Protein AF-0000000082583324 (afdb_homodimer)

Radius of gyration: 37.14 Å; Cα contacts (8 Å, |Δi|>4): 1228; chains: 2; bounding box: 90×100×74 Å

Foldseek 3Di:
DPPLVVLLVVLLVCLVPHAPASSLVSLCVPPVFKKFWAWLLQKTPDIHPCVVVVPPFWDDDDPTIGGHLVVLVVCVVVCVVVCLLVDQFWDKDADPVQRWIKIKGFQDDPSATTTIMITTPGNDDQDPSNRSNRRSSSPSVNSNVVVDPVRVLWNNDSCAVVVVCLLVLVCVVPDLVVVCSSCVSSVAHAAFKKKKKKKADDDLPVPSVVVVVLLVLVCVLQVNWDWYQDPSIIMIIGHDNDDDDCDPVSVVSVVVSCVVRVMAMFMFDMDGRSSCHNVRVVLRVVQRVLCCLQPVPDRYYYSVVCVLVVVVVVDDLVVLLVLQDVLLVVVVVVCVVVVDCLLVLLVLCVVVVVDLVSSCVVVVHDSVVSVVSQVVSCVVSVHDSPDPVVSVSNNSNVVSVSSSVRVVVD/DPPLVVLLVVLLVCLVPHAPVSSLVSLCVPQVFKKFWAWLLQKTPDIHPCVVVVPPAWDDDPPTIGGHLVVLVVCVVVCVVVCLLVDQFWDKDQDPVQRWIKIKGFQDDPSATTTIMITTPGNDDQDPSNRVNRRSSSPSVNSNVVVDPVRVLWNNDSCAVVVVCLLVLVCVVPDLVVVQSSCVSSVAHAAFKKKKKKKADDDLPVPSVVVVVLLVLVCVLQVNWDWYQDPSIIMIIGHDNDDDDCDPVSVVSVVVSCVVRVMAMFMFDMDGRSSCHNVRVVLRVVQVVLCCLQPVPDRYGYSVVCVLVVVVVVDDLVVLLVLQDVLLVVVVVVCVVVVDCLLVLLVLCVVVVVDLVSSCVVVVHDSVVSVVSQVVSCVVSVHDSPDPVVSVSNNSNVVSVSSSVRVVVD

InterPro domains:
  IPR025736 PucR C-terminal helix-turn-helix domain [PF13556] (343-400)
  IPR042070 PucR C-terminal helix-turn-helix domain superfamily [G3DSA:1.10.10.2840] (275-403)
  IPR051448 CdaR-like transcriptional regulators [PTHR33744] (19-400)

pLDDT: mean 82.5, std 13.01, range [42.88, 97.94]

Solvent-accessible surface area (backbone atoms only — not comparable to full-atom values): 44096 Å² total; per-residue (Å²): 125,57,73,62,56,54,52,50,50,52,46,55,54,30,64,75,77,44,53,73,66,49,42,44,53,53,49,37,71,69,69,72,42,27,29,40,31,25,35,57,57,38,37,51,76,48,65,33,87,53,35,77,76,59,66,86,42,61,40,73,59,87,93,44,41,26,5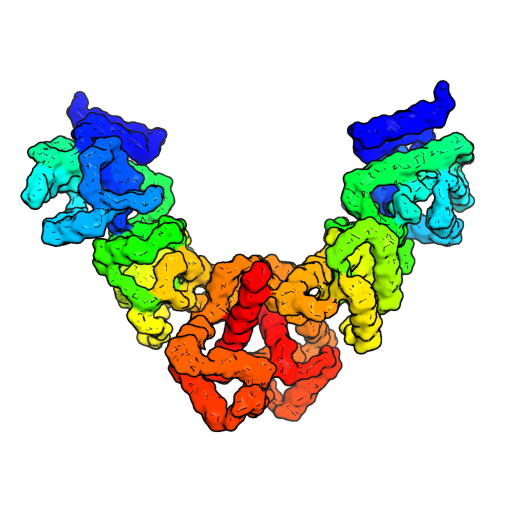7,26,54,69,52,50,50,48,31,48,76,67,45,45,49,60,47,53,74,68,42,93,48,42,45,76,43,76,40,75,89,75,61,32,25,36,38,38,17,52,18,50,55,100,86,13,46,55,24,36,37,40,35,45,41,46,86,48,78,80,46,74,65,51,39,52,49,43,40,50,49,24,51,52,50,35,54,58,48,47,74,39,71,82,53,64,60,51,76,34,52,65,46,31,52,45,52,50,38,45,54,67,50,70,52,72,86,53,56,70,64,58,53,50,47,52,32,48,64,67,74,36,82,85,46,55,25,30,34,29,36,35,39,43,60,81,74,78,60,84,41,65,64,59,52,49,51,50,51,54,52,50,38,68,74,37,72,54,46,42,59,37,62,54,96,85,24,40,38,31,47,36,42,30,80,49,81,86,63,88,42,68,68,58,48,48,54,47,49,51,52,26,61,74,69,61,29,36,35,12,28,23,55,68,45,61,58,75,87,46,46,36,60,35,42,51,46,9,53,50,31,38,57,51,35,51,59,72,42,62,86,55,52,62,37,54,25,73,80,42,40,71,53,57,51,54,68,75,42,54,70,71,64,49,58,69,50,40,40,55,68,58,55,51,40,53,53,46,22,68,75,69,70,53,60,59,60,60,49,53,52,45,26,49,67,40,51,69,30,65,72,58,24,17,60,75,68,73,44,55,63,67,58,46,52,51,53,53,49,49,51,24,62,73,68,70,53,55,94,73,38,32,67,60,53,50,47,49,50,53,24,53,50,49,53,52,51,50,58,41,57,66,73,101,125,58,71,62,56,53,52,49,49,53,46,54,54,32,65,76,77,44,53,72,65,48,40,45,52,54,48,36,70,67,70,72,43,28,28,40,32,25,35,57,57,39,37,50,75,47,64,34,86,53,35,74,75,54,67,81,45,60,40,71,58,86,95,45,41,27,60,24,54,70,49,50,51,49,32,48,76,66,45,45,49,60,48,54,74,70,43,93,48,42,44,76,44,74,41,76,91,76,60,31,25,37,38,38,17,50,18,51,56,99,86,13,48,54,24,37,37,41,34,45,42,46,85,50,79,82,46,73,64,51,39,52,49,41,38,50,48,24,50,52,49,34,54,57,47,47,73,40,70,82,52,62,58,52,78,34,52,64,45,28,52,44,51,49,37,46,55,66,49,70,50,71,86,54,57,69,65,58,53,50,47,50,31,47,65,68,73,38,81,86,48,54,26,30,35,30,37,35,39,41,59,82,72,76,59,84,39,64,65,60,53,48,52,51,49,54,51,52,38,68,75,38,72,55,46,42,59,36,63,55,95,84,24,39,36,30,46,37,43,31,80,50,80,85,63,89,41,68,69,58,48,49,54,48,50,51,52,26,62,75,68,60,30,36,35,11,27,24,55,66,45,62,58,76,87,47,46,35,60,35,42,50,47,8,52,50,33,38,57,51,35,50,58,72,44,63,86,56,53,63,36,54,24,73,80,42,39,70,53,56,51,53,68,75,44,55,69,70,62,50,57,68,50,39,41,55,68,59,55,49,39,52,52,46,21,69,73,69,70,54,60,59,60,59,49,52,51,45,25,50,66,40,50,69,30,67,69,59,23,17,61,75,69,72,44,56,62,67,58,46,50,50,52,51,50,49,51,23,64,74,69,71,52,56,96,73,38,33,67,59,53,51,47,50,51,53,24,53,51,50,51,52,50,51,57,42,58,66,72,101

Nearest PDB structures (foldseek):
  5it4-assembly1_A-2  TM=3.085E-01  e=5.610E-02  Mycobacterium avium 104
  5is2-assembly1_A-2  TM=3.027E-01  e=9.749E-02  Mycobacterium avium 104
  5it0-assembly1_A-2  TM=3.019E-01  e=1.253E-01  Mycobacterium avium 104
  5t41-assembly1_A  TM=3.046E-01  e=1.253E-01  Mycobacterium avium 104
  5jlp-assembly1_A  TM=3.002E-01  e=1.781E-01  Mycobacterium avium 104

Secondary structure (DSSP, 8-state):
--HHHHHHHHHHHHHHH--HHHHHHHHHHHH-S-EEEEETT-BEEEE-GGGGG--TTEEEETTEEEE-HHHHHHHHHTTHHHHHHH-SS-EEEEETTTTEEEEEEEEEETTEEEEEEEEEEETSPPPHHHHHHHHHHHHHHHHHHHTSHHHHT----TTHHHHHHHHTTTTTTS-HHHHHHHHHHTT-PPPSEEEEEEEEESS----HHHHHHHHHHHHHH-TTEEEEEETTEEEEEEEESS-----HHHHHHHHHHHHHTTEEEEEPPPBS-GGGHHHHHHHHHHHHHHHHHH-TT-SEEEGGGSHHHHHHHTS-HHHHHTTS-HHHHHHHHHHHHHT--HHHHHHHHHHTTT-HHHHHHHHT--HHHHHHHHHHHHHHHT--TT-HHHHHHHHHHHHHHHHHHHHHT-/--HHHHHHHHHHHHHHH--HHHHHHHHHHHH-S-EEEEETT-BEEEE-GGGGG--TTEEEETTEEEE-HHHHHHHHHTTHHHHHHH-SS-EEEEETTTTEEEEEEEEEETTEEEEEEEEEEETSPPPHHHHHHHHHHHHHHHHHHHTSHHHHT----TTHHHHHHHHTTTTTTS-HHHHHHHHHHTT-PPPSEEEEEEEEESS----HHHHHHHHHHHHHH-TTEEEEEETTEEEEEEEESS-----HHHHHHHHHHHHHTTEEEEEPPPBS-GGGHHHHHHHHHHHHHHHHHH-TT-SEEEGGGSHHHHHHHTS-HHHHHTTS-HHHHHHHHHHHHHT--HHHHHHHHHHTTT-HHHHHHHHT--HHHHHHHHHHHHHHHT--TT-HHHHHHHHHHHHHHHHHHHHHT-

Structure (mmCIF, N/CA/C/O backbone):
data_AF-0000000082583324-model_v1
#
loop_
_entity.id
_entity.type
_entity.pdbx_description
1 polymer 'PucR C-terminal helix-turn-helix domain-containing protein'
#
loop_
_atom_site.group_PDB
_atom_site.id
_atom_site.type_symbol
_atom_site.label_atom_id
_atom_site.label_alt_id
_atom_site.label_comp_id
_atom_site.label_asym_id
_atom_site.label_entity_id
_atom_site.label_seq_id
_atom_site.pdbx_PDB_ins_code
_atom_site.Cartn_x
_atom_site.Cartn_y
_atom_site.Cartn_z
_atom_site.occupancy
_atom_site.B_iso_or_equiv
_atom_site.auth_seq_id
_atom_site.auth_comp_id
_atom_site.auth_asym_id
_atom_site.auth_atom_id
_atom_site.pdbx_PDB_model_num
ATOM 1 N N . MET A 1 1 ? 38.312 55.688 -0.15 1 44.5 1 MET A N 1
ATOM 2 C CA . MET A 1 1 ? 37.062 54.906 -0.048 1 44.5 1 MET A CA 1
ATOM 3 C C . MET A 1 1 ? 36.531 54.938 1.373 1 44.5 1 MET A C 1
ATOM 5 O O . MET A 1 1 ? 37.25 54.75 2.338 1 44.5 1 MET A O 1
ATOM 9 N N . ASN A 1 2 ? 35.344 55.594 1.604 1 65.31 2 ASN A N 1
ATOM 10 C CA . ASN A 1 2 ? 34.656 55.688 2.877 1 65.31 2 ASN A CA 1
ATOM 11 C C . ASN A 1 2 ? 34.469 54.344 3.539 1 65.31 2 ASN A C 1
ATOM 13 O O . ASN A 1 2 ? 34.469 53.312 2.859 1 65.31 2 ASN A O 1
ATOM 17 N N . ILE A 1 3 ? 34.906 54.25 4.777 1 70.5 3 ILE A N 1
ATOM 18 C CA . ILE A 1 3 ? 34.906 53.031 5.574 1 70.5 3 ILE A CA 1
ATOM 19 C C . ILE A 1 3 ? 33.656 52.219 5.246 1 70.5 3 ILE A C 1
ATOM 21 O O . ILE A 1 3 ? 33.719 51 5.133 1 70.5 3 ILE A O 1
ATOM 25 N N . ILE A 1 4 ? 32.656 52.844 4.902 1 73.81 4 ILE A N 1
ATOM 26 C CA . ILE A 1 4 ? 31.391 52.188 4.594 1 73.81 4 ILE A CA 1
ATOM 27 C C . ILE A 1 4 ? 31.5 51.469 3.24 1 73.81 4 ILE A C 1
ATOM 29 O O . ILE A 1 4 ? 31.094 50.312 3.094 1 73.81 4 ILE A O 1
ATOM 33 N N . GLU A 1 5 ? 32.062 52.188 2.305 1 72.5 5 GLU A N 1
ATOM 34 C CA . GLU A 1 5 ? 32.156 51.656 0.949 1 72.5 5 GLU A CA 1
ATOM 35 C C . GLU A 1 5 ? 33.062 50.438 0.906 1 72.5 5 GLU A C 1
ATOM 37 O O . GLU A 1 5 ? 32.719 49.438 0.258 1 72.5 5 GLU A O 1
ATOM 42 N N . LYS A 1 6 ? 34.125 50.531 1.633 1 73.25 6 LYS A N 1
ATOM 43 C CA . LYS A 1 6 ? 35.062 49.438 1.64 1 73.25 6 LYS A CA 1
ATOM 44 C C . LYS A 1 6 ? 34.469 48.188 2.268 1 73.25 6 LYS A C 1
ATOM 46 O O . LYS A 1 6 ? 34.562 47.094 1.715 1 73.25 6 LYS A O 1
ATOM 51 N N . ASN A 1 7 ? 33.812 48.375 3.377 1 74.56 7 ASN A N 1
ATOM 52 C CA . ASN A 1 7 ? 33.281 47.219 4.094 1 74.56 7 ASN A CA 1
ATOM 53 C C . ASN A 1 7 ? 32.062 46.625 3.383 1 74.56 7 ASN A C 1
ATOM 55 O O . ASN A 1 7 ? 31.844 45.438 3.369 1 74.56 7 ASN A O 1
ATOM 59 N N . SER A 1 8 ? 31.312 47.562 2.816 1 74.56 8 SER A N 1
ATOM 60 C CA . SER A 1 8 ? 30.172 47.125 2.029 1 74.56 8 SER A CA 1
ATOM 61 C C . SER A 1 8 ? 30.625 46.25 0.866 1 74.56 8 SER A C 1
ATOM 63 O O . SER A 1 8 ? 30.016 45.188 0.601 1 74.56 8 SER A O 1
ATOM 65 N N . LEU A 1 9 ? 31.625 46.719 0.247 1 70.75 9 LEU A N 1
ATOM 66 C CA . LEU A 1 9 ? 32.156 46 -0.896 1 70.75 9 LEU A CA 1
ATOM 67 C C . LEU A 1 9 ? 32.656 44.594 -0.473 1 70.75 9 LEU A C 1
ATOM 69 O O . LEU A 1 9 ? 32.469 43.625 -1.2 1 70.75 9 LEU A O 1
ATOM 73 N N . SER A 1 10 ? 33.188 44.594 0.669 1 75.25 10 SER A N 1
ATOM 74 C CA . SER A 1 10 ? 33.688 43.312 1.172 1 75.25 10 SER A CA 1
ATOM 75 C C . SER A 1 10 ? 32.531 42.344 1.42 1 75.25 10 SER A C 1
ATOM 77 O O . SER A 1 10 ? 32.656 41.156 1.105 1 75.25 10 SER A O 1
ATOM 79 N N . LEU A 1 11 ? 31.484 42.812 1.936 1 77.38 11 LEU A N 1
ATOM 80 C CA . LEU A 1 11 ? 30.312 41.969 2.197 1 77.38 11 LEU A CA 1
ATOM 81 C C . LEU A 1 11 ? 29.703 41.469 0.895 1 77.38 11 LEU A C 1
ATOM 83 O O . LEU A 1 11 ? 29.375 40.281 0.776 1 77.38 11 LEU A O 1
ATOM 87 N N . TYR A 1 12 ? 29.641 42.344 -0.057 1 74.5 12 TYR A N 1
ATOM 88 C CA . TYR A 1 12 ? 29.047 41.969 -1.332 1 74.5 12 TYR A CA 1
ATOM 89 C C . TYR A 1 12 ? 29.938 40.969 -2.074 1 74.5 12 TYR A C 1
ATOM 91 O O . TYR A 1 12 ? 29.453 40.094 -2.77 1 74.5 12 TYR A O 1
ATOM 99 N N . LYS A 1 13 ? 31.188 41.156 -1.918 1 71.56 13 LYS A N 1
ATOM 100 C CA . LYS A 1 13 ? 32.125 40.219 -2.545 1 71.56 13 LYS A CA 1
ATOM 101 C C . LYS A 1 13 ? 31.953 38.812 -2.021 1 71.56 13 LYS A C 1
ATOM 103 O O . LYS A 1 13 ? 32.062 37.844 -2.783 1 71.56 13 LYS A O 1
ATOM 108 N N . VAL A 1 14 ? 31.688 38.719 -0.747 1 74.19 14 VAL A N 1
ATOM 109 C CA . VAL A 1 14 ? 31.516 37.406 -0.128 1 74.19 14 VAL A CA 1
ATOM 110 C C . VAL A 1 14 ? 30.219 36.75 -0.622 1 74.19 14 VAL A C 1
ATOM 112 O O . VAL A 1 14 ? 30.125 35.531 -0.738 1 74.19 14 VAL A O 1
ATOM 115 N N . LEU A 1 15 ? 29.219 37.531 -0.904 1 71.38 15 LEU A N 1
ATOM 116 C CA . LEU A 1 15 ? 27.953 37.062 -1.416 1 71.38 15 LEU A CA 1
ATOM 117 C C . LEU A 1 15 ? 28.141 36.281 -2.711 1 71.38 15 LEU A C 1
ATOM 119 O O . LEU A 1 15 ? 27.422 35.312 -2.971 1 71.38 15 LEU A O 1
ATOM 123 N N . TYR A 1 16 ? 29.109 36.719 -3.506 1 60.56 16 TYR A N 1
ATOM 124 C CA . TYR A 1 16 ? 29.359 36.094 -4.801 1 60.56 16 TYR A CA 1
ATOM 125 C C . TYR A 1 16 ? 29.969 34.688 -4.633 1 60.56 16 TYR A C 1
ATOM 127 O O . TYR A 1 16 ? 29.609 33.75 -5.344 1 60.56 16 TYR A O 1
ATOM 135 N N . ASN A 1 17 ? 30.812 34.562 -3.662 1 62.78 17 ASN A N 1
ATOM 136 C CA . ASN A 1 17 ? 31.547 33.312 -3.602 1 62.78 17 ASN A CA 1
ATOM 137 C C . ASN A 1 17 ? 31.375 32.625 -2.248 1 62.78 17 ASN A C 1
ATOM 139 O O . ASN A 1 17 ? 31.938 31.547 -2.016 1 62.78 17 ASN A O 1
ATOM 143 N N . GLY A 1 18 ? 30.672 33.25 -1.362 1 69 18 GLY A N 1
ATOM 144 C CA . GLY A 1 18 ? 30.656 32.688 -0.019 1 69 18 GLY A CA 1
ATOM 145 C C . GLY A 1 18 ? 29.266 32.219 0.412 1 69 18 GLY A C 1
ATOM 146 O O . GLY A 1 18 ? 28.344 32.156 -0.404 1 69 18 GLY A O 1
ATOM 147 N N . ASN A 1 19 ? 29.297 31.672 1.611 1 80.62 19 ASN A N 1
ATOM 148 C CA . ASN A 1 19 ? 28.062 31.25 2.258 1 80.62 19 ASN A CA 1
ATOM 149 C C . ASN A 1 19 ? 27.719 32.125 3.451 1 80.62 19 ASN A C 1
ATOM 151 O O . ASN A 1 19 ? 28.359 33.156 3.672 1 80.62 19 ASN A O 1
ATOM 155 N N . MET A 1 20 ? 26.719 31.859 4.109 1 82.69 20 MET A N 1
ATOM 156 C CA . MET A 1 20 ? 26.25 32.656 5.238 1 82.69 20 MET A CA 1
ATOM 157 C C . MET A 1 20 ? 27.344 32.812 6.281 1 82.69 20 MET A C 1
ATOM 159 O O . MET A 1 20 ? 27.516 33.906 6.832 1 82.69 20 MET A O 1
ATOM 163 N N . LYS A 1 21 ? 28.125 31.875 6.492 1 82.62 21 LYS A N 1
ATOM 164 C CA . LYS A 1 21 ? 29.203 31.922 7.473 1 82.62 21 LYS A CA 1
ATOM 165 C C . LYS A 1 21 ? 30.266 32.969 7.078 1 82.62 21 LYS A C 1
ATOM 167 O O . LYS A 1 21 ? 30.781 33.688 7.93 1 82.62 21 LYS A O 1
ATOM 172 N N . ASP A 1 22 ? 30.484 32.938 5.84 1 85.38 22 ASP A N 1
ATOM 173 C CA . ASP A 1 22 ? 31.469 33.875 5.332 1 85.38 22 ASP A CA 1
ATOM 174 C C . ASP A 1 22 ? 30.984 35.344 5.5 1 85.38 22 ASP A C 1
ATOM 176 O O . ASP A 1 22 ? 31.781 36.219 5.828 1 85.38 22 ASP A O 1
ATOM 180 N N . ILE A 1 23 ? 29.75 35.469 5.258 1 87.25 23 ILE A N 1
ATOM 181 C CA . ILE A 1 23 ? 29.172 36.781 5.398 1 87.25 23 ILE A CA 1
ATOM 182 C C . ILE A 1 23 ? 29.266 37.25 6.855 1 87.25 23 ILE A C 1
ATOM 184 O O . ILE A 1 23 ? 29.672 38.375 7.133 1 87.25 23 ILE A O 1
ATOM 188 N N . ILE A 1 24 ? 28.984 36.344 7.703 1 87.88 24 ILE A N 1
ATOM 189 C CA . ILE A 1 24 ? 29.016 36.656 9.133 1 87.88 24 ILE A CA 1
ATOM 190 C C . ILE A 1 24 ? 30.438 36.969 9.562 1 87.88 24 ILE A C 1
ATOM 192 O O . ILE A 1 24 ? 30.672 37.906 10.328 1 87.88 24 ILE A O 1
ATOM 196 N N . PHE A 1 25 ? 31.297 36.219 9.062 1 87.31 25 PHE A N 1
ATOM 197 C CA . PHE A 1 25 ? 32.719 36.438 9.383 1 87.31 25 PHE A CA 1
ATOM 198 C C . PHE A 1 25 ? 33.156 37.812 8.93 1 87.31 25 PHE A C 1
ATOM 200 O O . PHE A 1 25 ? 33.875 38.5 9.656 1 87.31 25 PHE A O 1
ATOM 207 N N . GLU A 1 26 ? 32.844 38.125 7.766 1 86.44 26 GLU A N 1
ATOM 208 C CA . GLU A 1 26 ? 33.219 39.438 7.23 1 86.44 26 GLU A CA 1
ATOM 209 C C . GLU A 1 26 ? 32.562 40.562 8.047 1 86.44 26 GLU A C 1
ATOM 211 O O . GLU A 1 26 ? 33.188 41.594 8.289 1 86.44 26 GLU A O 1
ATOM 216 N N . ALA A 1 27 ? 31.344 40.375 8.391 1 89.25 27 ALA A N 1
ATOM 217 C CA . ALA A 1 27 ? 30.641 41.375 9.195 1 89.25 27 ALA A CA 1
ATOM 218 C C . ALA A 1 27 ? 31.281 41.562 10.562 1 89.25 27 ALA A C 1
ATOM 220 O O . ALA A 1 27 ? 31.344 42.656 11.102 1 89.25 27 ALA A O 1
ATOM 221 N N . GLU A 1 28 ? 31.734 40.5 11.086 1 88.38 28 GLU A N 1
ATOM 222 C CA . GLU A 1 28 ? 32.375 40.531 12.398 1 88.38 28 GLU A CA 1
ATOM 223 C C . GLU A 1 28 ? 33.656 41.375 12.375 1 88.38 28 GLU A C 1
ATOM 225 O O . GLU A 1 28 ? 33.969 42 13.383 1 88.38 28 GLU A O 1
ATOM 230 N N . LYS A 1 29 ? 34.344 41.312 11.312 1 86.5 29 LYS A N 1
ATOM 231 C CA . LYS A 1 29 ? 35.562 42.125 11.172 1 86.5 29 LYS A CA 1
ATOM 232 C C . LYS A 1 29 ? 35.25 43.625 11.312 1 86.5 29 LYS A C 1
ATOM 234 O O . LYS A 1 29 ? 36.031 44.375 11.859 1 86.5 29 LYS A O 1
ATOM 239 N N . TYR A 1 30 ? 34.125 43.906 10.867 1 86.75 30 TYR A N 1
ATOM 240 C CA . TYR A 1 30 ? 33.75 45.312 10.914 1 86.75 30 TYR A CA 1
ATOM 241 C C . TYR A 1 30 ? 33.188 45.656 12.289 1 86.75 30 TYR A C 1
ATOM 243 O O . TYR A 1 30 ? 33.656 46.625 12.914 1 86.75 30 TYR A O 1
ATOM 251 N N . PHE A 1 31 ? 32.125 45.031 12.695 1 87.06 31 PHE A N 1
ATOM 252 C CA . PHE A 1 31 ? 31.406 45.438 13.898 1 87.06 31 PHE A CA 1
ATOM 253 C C . PHE A 1 31 ? 32.219 45.156 15.148 1 87.06 31 PHE A C 1
ATOM 255 O O . PHE A 1 31 ? 32.156 45.906 16.125 1 87.06 31 PHE A O 1
ATOM 262 N N . LYS A 1 32 ? 32.969 44.062 15.188 1 86 32 LYS A N 1
ATOM 263 C CA . LYS A 1 32 ? 33.781 43.625 16.312 1 86 32 LYS A CA 1
ATOM 264 C C . LYS A 1 32 ? 32.906 43.438 17.562 1 86 32 LYS A C 1
ATOM 266 O O . LYS A 1 32 ? 33.375 43.688 18.688 1 86 32 LYS A O 1
ATOM 271 N N . MET A 1 33 ? 31.641 43.344 17.422 1 86.38 33 MET A N 1
ATOM 272 C CA . MET A 1 33 ? 30.641 43.062 18.453 1 86.38 33 MET A CA 1
ATOM 273 C C . MET A 1 33 ? 29.938 41.75 18.219 1 86.38 33 MET A C 1
ATOM 275 O O . MET A 1 33 ? 29.859 41.281 17.078 1 86.38 33 MET A O 1
ATOM 279 N N . PRO A 1 34 ? 29.484 41.219 19.266 1 88.38 34 PRO A N 1
ATOM 280 C CA . PRO A 1 34 ? 28.688 40 19.062 1 88.38 34 PRO A CA 1
ATOM 281 C C . PRO A 1 34 ? 27.375 40.281 18.328 1 88.38 34 PRO A C 1
ATOM 283 O O . PRO A 1 34 ? 26.734 41.312 18.578 1 88.38 34 PRO A O 1
ATOM 286 N N . PHE A 1 35 ? 26.953 39.469 17.422 1 89.62 35 PHE A N 1
ATOM 287 C CA . PHE A 1 35 ? 25.641 39.625 16.812 1 89.62 35 PHE A CA 1
ATOM 288 C C . PHE A 1 35 ? 25.062 38.25 16.422 1 89.62 35 PHE A C 1
ATOM 290 O O . PHE A 1 35 ? 25.797 37.281 16.281 1 89.62 35 PHE A O 1
ATOM 297 N N . ILE A 1 36 ? 23.75 38.219 16.344 1 88.5 36 ILE A N 1
ATOM 298 C CA . ILE A 1 36 ? 23.016 37 16.016 1 88.5 36 ILE A CA 1
ATOM 299 C C . ILE A 1 36 ? 22.062 37.281 14.852 1 88.5 36 ILE A C 1
ATOM 301 O O . ILE A 1 36 ? 21.547 38.406 14.711 1 88.5 36 ILE A O 1
ATOM 305 N N . LEU A 1 37 ? 21.969 36.344 13.984 1 88.56 37 LEU A N 1
ATOM 306 C CA . LEU A 1 37 ? 20.969 36.281 12.922 1 88.56 37 LEU A CA 1
ATOM 307 C C . LEU A 1 37 ? 19.891 35.281 13.242 1 88.56 37 LEU A C 1
ATOM 309 O O . LEU A 1 37 ? 20.188 34.094 13.5 1 88.56 37 LEU A O 1
ATOM 313 N N . TYR A 1 38 ? 18.656 35.719 13.336 1 80.25 38 TYR A N 1
ATOM 314 C CA . TYR A 1 38 ? 17.578 34.781 13.641 1 80.25 38 TYR A CA 1
ATOM 315 C C . TYR A 1 38 ? 16.359 35.031 12.75 1 80.25 38 TYR A C 1
ATOM 317 O O . TYR A 1 38 ? 16.203 36.125 12.219 1 80.25 38 TYR A O 1
ATOM 325 N N . ASP A 1 39 ? 15.562 34.062 12.555 1 75.62 39 ASP A N 1
ATOM 326 C CA . ASP A 1 39 ? 14.398 34.156 11.68 1 75.62 39 ASP A CA 1
ATOM 327 C C . ASP A 1 39 ? 13.172 34.625 12.453 1 75.62 39 ASP A C 1
ATOM 329 O O . ASP A 1 39 ? 13.266 34.969 13.633 1 75.62 39 ASP A O 1
ATOM 333 N N . THR A 1 40 ? 12.047 34.688 11.773 1 70.62 40 THR A N 1
ATOM 334 C CA . THR A 1 40 ? 10.836 35.219 12.367 1 70.62 40 THR A CA 1
ATOM 335 C C . THR A 1 40 ? 10.266 34.281 13.414 1 70.62 40 THR A C 1
ATOM 337 O O . THR A 1 40 ? 9.391 34.656 14.195 1 70.62 40 THR A O 1
ATOM 340 N N . SER A 1 41 ? 10.844 33.125 13.492 1 67.62 41 SER A N 1
ATOM 341 C CA . SER A 1 41 ? 10.469 32.188 14.547 1 67.62 41 SER A CA 1
ATOM 342 C C . SER A 1 41 ? 11.469 32.219 15.703 1 67.62 41 SER A C 1
ATOM 344 O O . SER A 1 41 ? 11.406 31.375 16.609 1 67.62 41 SER A O 1
ATOM 346 N N . PHE A 1 42 ? 12.398 33.062 15.602 1 73.69 42 PHE A N 1
ATOM 347 C CA . PHE A 1 42 ? 13.398 33.312 16.625 1 73.69 42 PHE A CA 1
ATOM 348 C C . PHE A 1 42 ? 14.422 32.188 16.688 1 73.69 42 PHE A C 1
ATOM 350 O O . PHE A 1 42 ? 15.023 31.938 17.719 1 73.69 42 PHE A O 1
ATOM 357 N N . GLN A 1 43 ? 14.492 31.516 15.648 1 75.44 43 GLN A N 1
ATOM 358 C CA . GLN A 1 43 ? 15.562 30.531 15.523 1 75.44 43 GLN A CA 1
ATOM 359 C C . GLN A 1 43 ? 16.859 31.188 15.031 1 75.44 43 GLN A C 1
ATOM 361 O O . GLN A 1 43 ? 16.828 32 14.102 1 75.44 43 GLN A O 1
ATOM 366 N N . ILE A 1 44 ? 17.906 30.797 15.664 1 80.31 44 ILE A N 1
ATOM 367 C CA . ILE A 1 44 ? 19.203 31.375 15.289 1 80.31 44 ILE A CA 1
ATOM 368 C C . ILE A 1 44 ? 19.719 30.703 14.016 1 80.31 44 ILE A C 1
ATOM 370 O O . ILE A 1 44 ? 19.844 29.484 13.961 1 80.31 44 ILE A O 1
ATOM 374 N N . ILE A 1 45 ? 19.922 31.438 13.047 1 80.25 45 ILE A N 1
ATOM 375 C CA . ILE A 1 45 ? 20.438 30.953 11.766 1 80.25 45 ILE A CA 1
ATOM 376 C C . ILE A 1 45 ? 21.953 30.984 11.773 1 80.25 45 ILE A C 1
ATOM 378 O O . ILE A 1 45 ? 22.609 30.062 11.281 1 80.25 45 ILE A O 1
ATOM 382 N N . ALA A 1 46 ? 22.531 32.031 12.297 1 85.19 46 ALA A N 1
ATOM 383 C CA . ALA A 1 46 ? 23.969 32.219 12.383 1 85.19 46 ALA A CA 1
ATOM 384 C C . ALA A 1 46 ? 24.328 33.188 13.5 1 85.19 46 ALA A C 1
ATOM 386 O O . ALA A 1 46 ? 23.484 33.969 13.945 1 85.19 46 ALA A O 1
ATOM 387 N N . SER A 1 47 ? 25.531 33.062 13.992 1 86.69 47 SER A N 1
ATOM 388 C CA . SER A 1 47 ? 26 33.969 15.031 1 86.69 47 SER A CA 1
ATOM 389 C C . SER A 1 47 ? 27.484 34.281 14.883 1 86.69 47 SER A C 1
ATOM 391 O O . SER A 1 47 ? 28.234 33.469 14.305 1 86.69 47 SER A O 1
ATOM 393 N N . SER A 1 48 ? 27.828 35.406 15.336 1 85.44 48 SER A N 1
ATOM 394 C CA . SER A 1 48 ? 29.234 35.75 15.375 1 85.44 48 SER A CA 1
ATOM 395 C C . SER A 1 48 ? 29.969 34.938 16.438 1 85.44 48 SER A C 1
ATOM 397 O O . SER A 1 48 ? 29.344 34.406 17.344 1 85.44 48 SER A O 1
ATOM 399 N N . SER A 1 49 ? 31.297 34.812 16.266 1 82.25 49 SER A N 1
ATOM 400 C CA . SER A 1 49 ? 32.125 34.031 17.203 1 82.25 49 SER A CA 1
ATOM 401 C C . SER A 1 49 ? 32.062 34.625 18.609 1 82.25 49 SER A C 1
ATOM 403 O O . SER A 1 49 ? 32.188 33.906 19.594 1 82.25 49 SER A O 1
ATOM 405 N N . LYS A 1 50 ? 31.734 35.812 18.734 1 79.56 50 LYS A N 1
ATOM 406 C CA . LYS A 1 50 ? 31.75 36.531 20 1 79.56 50 LYS A CA 1
ATOM 407 C C . LYS A 1 50 ? 30.469 36.312 20.781 1 79.56 50 LYS A C 1
ATOM 409 O O . LYS A 1 50 ? 30.344 36.719 21.938 1 79.56 50 LYS A O 1
ATOM 414 N N . VAL A 1 51 ? 29.516 35.688 20.188 1 79.25 51 VAL A N 1
ATOM 415 C CA . VAL A 1 51 ? 28.219 35.469 20.812 1 79.25 51 VAL A CA 1
ATOM 416 C C . VAL A 1 51 ? 28.391 34.531 22.016 1 79.25 51 VAL A C 1
ATOM 418 O O . VAL A 1 51 ? 27.594 34.594 22.969 1 79.25 51 VAL A O 1
ATOM 421 N N . ASN A 1 52 ? 29.266 33.688 22 1 68.62 52 ASN A N 1
ATOM 422 C CA . ASN A 1 52 ? 29.516 32.781 23.109 1 68.62 52 ASN A CA 1
ATOM 423 C C . ASN A 1 52 ? 29.781 33.531 24.406 1 68.62 52 ASN A C 1
ATOM 425 O O . ASN A 1 52 ? 29.594 33 25.5 1 68.62 52 ASN A O 1
ATOM 429 N N . ASP A 1 53 ? 30.078 34.719 24.297 1 60.75 53 ASP A N 1
ATOM 430 C CA . ASP A 1 53 ? 30.406 35.562 25.453 1 60.75 53 ASP A CA 1
ATOM 431 C C . ASP A 1 53 ? 29.141 36.156 26.078 1 60.75 53 ASP A C 1
ATOM 433 O O . ASP A 1 53 ? 29.172 36.688 27.172 1 60.75 53 ASP A O 1
ATOM 437 N N . ILE A 1 54 ? 28 36.094 25.312 1 60.59 54 ILE A N 1
ATOM 438 C CA . ILE A 1 54 ? 26.781 36.719 25.781 1 60.59 54 ILE A CA 1
ATOM 439 C C . ILE A 1 54 ? 25.781 35.656 26.234 1 60.59 54 ILE A C 1
ATOM 441 O O . ILE A 1 54 ? 25.141 35 25.406 1 60.59 54 ILE A O 1
ATOM 445 N N . HIS A 1 55 ? 26.031 34.75 26.969 1 55.62 55 HIS A N 1
ATOM 446 C CA . HIS A 1 55 ? 25.297 33.562 27.344 1 55.62 55 HIS A CA 1
ATOM 447 C C . HIS A 1 55 ? 23.828 33.844 27.578 1 55.62 55 HIS A C 1
ATOM 449 O O . HIS A 1 55 ? 22.969 33 27.359 1 55.62 55 HIS A O 1
ATOM 455 N N . HIS A 1 56 ? 23.297 35.094 27.719 1 60.47 56 HIS A N 1
ATOM 456 C CA . HIS A 1 56 ? 22.078 35.281 28.484 1 60.47 56 HIS A CA 1
ATOM 457 C C . HIS A 1 56 ? 20.859 35.406 27.578 1 60.47 56 HIS A C 1
ATOM 459 O O . HIS A 1 56 ? 20.703 36.438 26.891 1 60.47 56 HIS A O 1
ATOM 465 N N . GLY A 1 57 ? 20.547 34.5 26.672 1 69.81 57 GLY A N 1
ATOM 466 C CA . GLY A 1 57 ? 19.25 34.625 26.031 1 69.81 57 GLY A CA 1
ATOM 467 C C . GLY A 1 57 ? 19 33.594 24.953 1 69.81 57 GLY A C 1
ATOM 468 O O . GLY A 1 57 ? 17.984 33.656 24.266 1 69.81 57 GLY A O 1
ATOM 469 N N . LEU A 1 58 ? 19.984 32.75 24.953 1 74.56 58 LEU A N 1
ATOM 470 C CA . LEU A 1 58 ? 19.828 31.75 23.922 1 74.56 58 LEU A CA 1
ATOM 471 C C . LEU A 1 58 ? 19.625 30.359 24.547 1 74.56 58 LEU A C 1
ATOM 473 O O . LEU A 1 58 ? 20.062 30.125 25.688 1 74.56 58 LEU A O 1
ATOM 477 N N . GLU A 1 59 ? 18.875 29.625 24.047 1 72.56 59 GLU A N 1
ATOM 478 C CA . GLU A 1 59 ? 18.672 28.25 24.438 1 72.56 59 GLU A CA 1
ATOM 479 C C . GLU A 1 59 ? 18.938 27.281 23.281 1 72.56 59 GLU A C 1
ATOM 481 O O . GLU A 1 59 ? 18.609 27.578 22.141 1 72.56 59 GLU A O 1
ATOM 486 N N . SER A 1 60 ? 19.812 26.359 23.531 1 68.56 60 SER A N 1
ATOM 487 C CA . SER A 1 60 ? 20.141 25.391 22.5 1 68.56 60 SER A CA 1
ATOM 488 C C . SER A 1 60 ? 19.516 24.031 22.797 1 68.56 60 SER A C 1
ATOM 490 O O . SER A 1 60 ? 19.469 23.609 23.969 1 68.56 60 SER A O 1
ATOM 492 N N . ASN A 1 61 ? 18.766 23.594 21.891 1 61.22 61 ASN A N 1
ATOM 493 C CA . ASN A 1 61 ? 18.281 22.219 21.953 1 61.22 61 ASN A CA 1
ATOM 494 C C . ASN A 1 61 ? 18.859 21.375 20.828 1 61.22 61 ASN A C 1
ATOM 496 O O . ASN A 1 61 ? 18.469 21.516 19.672 1 61.22 61 ASN A O 1
ATOM 500 N N . LYS A 1 62 ? 19.625 20.641 21.047 1 63.03 62 LYS A N 1
ATOM 501 C CA . LYS A 1 62 ? 20.406 19.812 20.125 1 63.03 62 LYS A CA 1
ATOM 502 C C . LYS A 1 62 ? 21.219 20.672 19.156 1 63.03 62 LYS A C 1
ATOM 504 O O . LYS A 1 62 ? 22.047 21.469 19.594 1 63.03 62 LYS A O 1
ATOM 509 N N . ASN A 1 63 ? 20.734 20.641 17.953 1 64.38 63 ASN A N 1
ATOM 510 C CA . ASN A 1 63 ? 21.531 21.328 16.953 1 64.38 63 ASN A CA 1
ATOM 511 C C . ASN A 1 63 ? 20.891 22.656 16.531 1 64.38 63 ASN A C 1
ATOM 513 O O . ASN A 1 63 ? 21.297 23.25 15.539 1 64.38 63 ASN A O 1
ATOM 517 N N . ILE A 1 64 ? 19.812 23 17.422 1 64.5 64 ILE A N 1
ATOM 518 C CA . ILE A 1 64 ? 19.156 24.25 17.047 1 64.5 64 ILE A CA 1
ATOM 519 C C . ILE A 1 64 ? 19.172 25.219 18.234 1 64.5 64 ILE A C 1
ATOM 521 O O . ILE A 1 64 ? 18.906 24.828 19.375 1 64.5 64 ILE A O 1
ATOM 525 N N . THR A 1 65 ? 19.625 26.422 17.984 1 74.06 65 THR A N 1
ATOM 526 C CA . THR A 1 65 ? 19.656 27.469 19 1 74.06 65 THR A CA 1
ATOM 527 C C . THR A 1 65 ? 18.547 28.484 18.766 1 74.06 65 THR A C 1
ATOM 529 O O . THR A 1 65 ? 18.25 28.844 17.625 1 74.06 65 THR A O 1
ATOM 532 N N . TYR A 1 66 ? 17.844 28.797 19.891 1 75.06 66 TYR A N 1
ATOM 533 C CA . TYR A 1 66 ? 16.734 29.75 19.828 1 75.06 66 TYR A CA 1
ATOM 534 C C . TYR A 1 66 ? 16.922 30.859 20.859 1 75.06 66 TYR A C 1
ATOM 536 O O . TYR A 1 66 ? 17.688 30.703 21.812 1 75.06 66 TYR A O 1
ATOM 544 N N . ILE A 1 67 ? 16.234 31.953 20.516 1 73.5 67 ILE A N 1
ATOM 545 C CA . ILE A 1 67 ? 16.109 32.969 21.547 1 73.5 67 ILE A CA 1
ATOM 546 C C . ILE A 1 67 ? 15.188 32.438 22.656 1 73.5 67 ILE A C 1
ATOM 548 O O . ILE A 1 67 ? 14.125 31.875 22.391 1 73.5 67 ILE A O 1
ATOM 552 N N . ARG A 1 68 ? 15.609 32.625 23.828 1 75.5 68 ARG A N 1
ATOM 553 C CA . ARG A 1 68 ? 14.836 32.156 24.969 1 75.5 68 ARG A CA 1
ATOM 554 C C . ARG A 1 68 ? 13.469 32.812 25.031 1 75.5 68 ARG A C 1
ATOM 556 O O . ARG A 1 68 ? 13.352 34.031 24.75 1 75.5 68 ARG A O 1
ATOM 563 N N . SER A 1 69 ? 12.531 32.062 25.484 1 73.06 69 SER A N 1
ATOM 564 C CA . SER A 1 69 ? 11.164 32.562 25.594 1 73.06 69 SER A CA 1
ATOM 565 C C . SER A 1 69 ? 11.094 33.781 26.5 1 73.06 69 SER A C 1
ATOM 567 O O . SER A 1 69 ? 10.344 34.719 26.219 1 73.06 69 SER A O 1
ATOM 569 N N . ALA A 1 70 ? 11.82 33.719 27.531 1 73.88 70 ALA A N 1
ATOM 570 C CA . ALA A 1 70 ? 11.82 34.844 28.469 1 73.88 70 ALA A CA 1
ATOM 571 C C . ALA A 1 70 ? 12.305 36.125 27.797 1 73.88 70 ALA A C 1
ATOM 573 O O . ALA A 1 70 ? 11.781 37.219 28.078 1 73.88 70 ALA A O 1
ATOM 574 N N . GLU A 1 71 ? 13.242 35.938 26.938 1 74.88 71 GLU A N 1
ATOM 575 C CA . GLU A 1 71 ? 13.766 37.094 26.219 1 74.88 71 GLU A CA 1
ATOM 576 C C . GLU A 1 71 ? 12.742 37.656 25.219 1 74.88 71 GLU A C 1
ATOM 578 O O . GLU A 1 71 ? 12.617 38.875 25.047 1 74.88 71 GLU A O 1
ATOM 583 N N . ILE A 1 72 ? 12.117 36.781 24.625 1 74.12 72 ILE A N 1
ATOM 584 C CA . ILE A 1 72 ? 11.094 37.188 23.672 1 74.12 72 ILE A CA 1
ATOM 585 C C . ILE A 1 72 ? 9.977 37.938 24.391 1 74.12 72 ILE A C 1
ATOM 587 O O . ILE A 1 72 ? 9.516 38.969 23.906 1 74.12 72 ILE A O 1
ATOM 591 N N . GLU A 1 73 ? 9.633 37.406 25.5 1 75.69 73 GLU A N 1
ATOM 592 C CA . GLU A 1 73 ? 8.602 38.062 26.297 1 75.69 73 GLU A CA 1
ATOM 593 C C . GLU A 1 73 ? 9.055 39.469 26.719 1 75.69 73 GLU A C 1
ATOM 595 O O . GLU A 1 73 ? 8.258 40.406 26.703 1 75.69 73 GLU A O 1
ATOM 600 N N . ARG A 1 74 ? 10.203 39.5 27.094 1 75.62 74 ARG A N 1
ATOM 601 C CA . ARG A 1 74 ? 10.766 40.781 27.469 1 75.62 74 ARG A CA 1
ATOM 602 C C . ARG A 1 74 ? 10.719 41.781 26.312 1 75.62 74 ARG A C 1
ATOM 604 O O . ARG A 1 74 ? 10.352 42.938 26.484 1 75.62 74 ARG A O 1
ATOM 611 N N . MET A 1 75 ? 11.102 41.281 25.188 1 74.94 75 MET A N 1
ATOM 612 C CA . MET A 1 75 ? 11.086 42.125 23.984 1 74.94 75 MET A CA 1
ATOM 613 C C . MET A 1 75 ? 9.664 42.594 23.672 1 74.94 75 MET A C 1
ATOM 615 O O . MET A 1 75 ? 9.469 43.75 23.266 1 74.94 75 MET A O 1
ATOM 619 N N . LYS A 1 76 ? 8.812 41.781 23.859 1 73.69 76 LYS A N 1
ATOM 620 C CA . LYS A 1 76 ? 7.41 42.125 23.625 1 73.69 76 LYS A CA 1
ATOM 621 C C . LYS A 1 76 ? 6.934 43.188 24.609 1 73.69 76 LYS A C 1
ATOM 623 O O . LYS A 1 76 ? 6.316 44.156 24.203 1 73.69 76 LYS A O 1
ATOM 628 N N . ASN A 1 77 ? 7.246 42.969 25.812 1 75.81 77 ASN A N 1
ATOM 629 C CA . ASN A 1 77 ? 6.816 43.875 26.875 1 75.81 77 ASN A CA 1
ATOM 630 C C . ASN A 1 77 ? 7.406 45.281 26.703 1 75.81 77 ASN A C 1
ATOM 632 O O . ASN A 1 77 ? 6.77 46.281 27.031 1 75.81 77 ASN A O 1
ATOM 636 N N . ASN A 1 78 ? 8.547 45.25 26.141 1 74.38 78 ASN A N 1
ATOM 637 C CA . ASN A 1 78 ? 9.219 46.531 25.953 1 74.38 78 ASN A CA 1
ATOM 638 C C . ASN A 1 78 ? 8.945 47.125 24.562 1 74.38 78 ASN A C 1
ATOM 640 O O . ASN A 1 78 ? 9.625 48.062 24.141 1 74.38 78 ASN A O 1
ATOM 644 N N . LYS A 1 79 ? 8.016 46.438 23.828 1 74.31 79 LYS A N 1
ATOM 645 C CA . LYS A 1 79 ? 7.539 46.906 22.531 1 74.31 79 LYS A CA 1
ATOM 646 C C . LYS A 1 79 ? 8.664 46.875 21.5 1 74.31 79 LYS A C 1
ATOM 648 O O . LYS A 1 79 ? 8.664 47.688 20.562 1 74.31 79 LYS A O 1
ATOM 653 N N . ILE A 1 80 ? 9.625 46.094 21.859 1 75.06 80 ILE A N 1
ATOM 654 C CA . ILE A 1 80 ? 10.75 45.969 20.938 1 75.06 80 ILE A CA 1
ATOM 655 C C . ILE A 1 80 ? 10.305 45.188 19.688 1 75.06 80 ILE A C 1
ATOM 657 O O . ILE A 1 80 ? 10.656 45.562 18.562 1 75.06 80 ILE A O 1
ATOM 661 N N . LEU A 1 81 ? 9.516 44.25 19.953 1 70.56 81 LEU A N 1
ATOM 662 C CA . LEU A 1 81 ? 9.055 43.406 18.844 1 70.56 81 LEU A CA 1
ATOM 663 C C . LEU A 1 81 ? 8.195 44.219 17.875 1 70.56 81 LEU A C 1
ATOM 665 O O . LEU A 1 81 ? 8.312 44.062 16.656 1 70.56 81 LEU A O 1
ATOM 669 N N . GLU A 1 82 ? 7.34 45.031 18.469 1 69 82 GLU A N 1
ATOM 670 C CA . GLU A 1 82 ? 6.508 45.906 17.641 1 69 82 GLU A CA 1
ATOM 671 C C . GLU A 1 82 ? 7.363 46.812 16.766 1 69 82 GLU A C 1
ATOM 673 O O . GLU A 1 82 ? 7.09 46.969 15.57 1 69 82 GLU A O 1
ATOM 678 N N . LYS A 1 83 ? 8.359 47.344 17.344 1 75.38 83 LYS A N 1
ATOM 679 C CA . LYS A 1 83 ? 9.266 48.219 16.594 1 75.38 83 LYS A CA 1
ATOM 680 C C . LYS A 1 83 ? 9.992 47.438 15.5 1 75.38 83 LYS A C 1
ATOM 682 O O . LYS A 1 83 ? 10.219 47.969 14.406 1 75.38 83 LYS A O 1
ATOM 687 N N . MET A 1 84 ? 10.344 46.25 15.805 1 73.19 84 MET A N 1
ATOM 688 C CA . MET A 1 84 ? 11.039 45.375 14.859 1 73.19 84 MET A CA 1
ATOM 689 C C . MET A 1 84 ? 10.195 45.125 13.609 1 73.19 84 MET A C 1
ATOM 691 O O . MET A 1 84 ? 10.703 45.219 12.492 1 73.19 84 MET A O 1
ATOM 695 N N . TYR A 1 85 ? 8.922 44.969 13.844 1 65.06 85 TYR A N 1
ATOM 696 C CA . TYR A 1 85 ? 8.055 44.625 12.727 1 65.06 85 TYR A CA 1
ATOM 697 C C . TYR A 1 85 ? 7.691 45.844 11.906 1 65.06 85 TYR A C 1
ATOM 699 O O . TYR A 1 85 ? 7.434 45.75 10.703 1 65.06 85 TYR A O 1
ATOM 707 N N . GLU A 1 86 ? 7.789 47 12.586 1 67.44 86 GLU A N 1
ATOM 708 C CA . GLU A 1 86 ? 7.371 48.219 11.93 1 67.44 86 GLU A CA 1
ATOM 709 C C . GLU A 1 86 ? 8.555 48.906 11.25 1 67.44 86 GLU A C 1
ATOM 711 O O . GLU A 1 86 ? 8.367 49.719 10.344 1 67.44 86 GLU A O 1
ATOM 716 N N . SER A 1 87 ? 9.695 48.562 11.602 1 74.75 87 SER A N 1
ATOM 717 C CA . SER A 1 87 ? 10.875 49.281 11.125 1 74.75 87 SER A CA 1
ATOM 718 C C . SER A 1 87 ? 11.297 48.781 9.734 1 74.75 87 SER A C 1
ATOM 720 O O . SER A 1 87 ? 11.195 47.594 9.438 1 74.75 87 SER A O 1
ATOM 722 N N . ASN A 1 88 ? 11.711 49.719 8.852 1 75.38 88 ASN A N 1
ATOM 723 C CA . ASN A 1 88 ? 12.203 49.375 7.516 1 75.38 88 ASN A CA 1
ATOM 724 C C . ASN A 1 88 ? 13.727 49.406 7.461 1 75.38 88 ASN A C 1
ATOM 726 O O . ASN A 1 88 ? 14.32 49.125 6.414 1 75.38 88 ASN A O 1
ATOM 730 N N . GLY A 1 89 ? 14.312 49.656 8.586 1 82 89 GLY A N 1
ATOM 731 C CA . GLY A 1 89 ? 15.766 49.719 8.672 1 82 89 GLY A CA 1
ATOM 732 C C . GLY A 1 89 ? 16.297 49.438 10.062 1 82 89 GLY A C 1
ATOM 733 O O . GLY A 1 89 ? 15.516 49.219 11 1 82 89 GLY A O 1
ATOM 734 N N . ALA A 1 90 ? 17.578 49.5 10.156 1 90.25 90 ALA A N 1
ATOM 735 C CA . ALA A 1 90 ? 18.234 49.25 11.43 1 90.25 90 ALA A CA 1
ATOM 736 C C . ALA A 1 90 ? 17.859 50.281 12.477 1 90.25 90 ALA A C 1
ATOM 738 O O . ALA A 1 90 ? 17.734 51.469 12.164 1 90.25 90 ALA A O 1
ATOM 739 N N . PHE A 1 91 ? 17.656 49.844 13.672 1 88.5 91 PHE A N 1
ATOM 740 C CA . PHE A 1 91 ? 17.312 50.75 14.75 1 88.5 91 PHE A CA 1
ATOM 741 C C . PHE A 1 91 ? 17.922 50.312 16.062 1 88.5 91 PHE A C 1
ATOM 743 O O . PHE A 1 91 ? 17.984 49.125 16.344 1 88.5 91 PHE A O 1
ATOM 750 N N . PRO A 1 92 ? 18.422 51.25 16.781 1 88 92 PRO A N 1
ATOM 751 C CA . PRO A 1 92 ? 19 50.906 18.094 1 88 92 PRO A CA 1
ATOM 752 C C . PRO A 1 92 ? 17.938 50.781 19.188 1 88 92 PRO A C 1
ATOM 754 O O . PRO A 1 92 ? 16.906 51.438 19.125 1 88 92 PRO A O 1
ATOM 757 N N . ILE A 1 93 ? 18.188 49.875 20.047 1 84.06 93 ILE A N 1
ATOM 758 C CA . ILE A 1 93 ? 17.328 49.719 21.234 1 84.06 93 ILE A CA 1
ATOM 759 C C . ILE A 1 93 ? 18.203 49.719 22.484 1 84.06 93 ILE A C 1
ATOM 761 O O . ILE A 1 93 ? 19.266 49.094 22.531 1 84.06 93 ILE A O 1
ATOM 765 N N . HIS A 1 94 ? 17.734 50.5 23.375 1 81 94 HIS A N 1
ATOM 766 C CA . HIS A 1 94 ? 18.375 50.5 24.688 1 81 94 HIS A CA 1
ATOM 767 C C . HIS A 1 94 ? 17.547 49.75 25.719 1 81 94 HIS A C 1
ATOM 769 O O . HIS A 1 94 ? 16.375 50.062 25.953 1 81 94 HIS A O 1
ATOM 775 N N . ASP A 1 95 ? 18.141 48.656 26.156 1 71.94 95 ASP A N 1
ATOM 776 C CA . ASP A 1 95 ? 17.531 47.906 27.266 1 71.94 95 ASP A CA 1
ATOM 777 C C . ASP A 1 95 ? 17.875 48.531 28.609 1 71.94 95 ASP A C 1
ATOM 779 O O . ASP A 1 95 ? 19 48.375 29.109 1 71.94 95 ASP A O 1
ATOM 783 N N . ASP A 1 96 ? 17 49.188 29.203 1 69.31 96 ASP A N 1
ATOM 784 C CA . ASP A 1 96 ? 17.234 49.938 30.422 1 69.31 96 ASP A CA 1
ATOM 785 C C . ASP A 1 96 ? 17.5 49 31.594 1 69.31 96 ASP A C 1
ATOM 787 O O . ASP A 1 96 ? 18.219 49.344 32.531 1 69.31 96 ASP A O 1
ATOM 791 N N . CYS A 1 97 ? 16.859 47.812 31.516 1 63.88 97 CYS A N 1
ATOM 792 C CA . CYS A 1 97 ? 17 46.875 32.625 1 63.88 97 CYS A CA 1
ATOM 793 C C . CYS A 1 97 ? 18.438 46.406 32.781 1 63.88 97 CYS A C 1
ATOM 795 O O . CYS A 1 97 ? 18.969 46.312 33.875 1 63.88 97 CYS A O 1
ATOM 797 N N . HIS A 1 98 ? 19.094 46.156 31.719 1 64.88 98 HIS A N 1
ATOM 798 C CA . HIS A 1 98 ? 20.453 45.656 31.781 1 64.88 98 HIS A CA 1
ATOM 799 C C . HIS A 1 98 ? 21.469 46.688 31.297 1 64.88 98 HIS A C 1
ATOM 801 O O . HIS A 1 98 ? 22.672 46.438 31.328 1 64.88 98 HIS A O 1
ATOM 807 N N . ASP A 1 99 ? 20.984 47.875 31.031 1 73.25 99 ASP A N 1
ATOM 808 C CA . ASP A 1 99 ? 21.797 48.969 30.484 1 73.25 99 ASP A CA 1
ATOM 809 C C . ASP A 1 99 ? 22.625 48.469 29.297 1 73.25 99 ASP A C 1
ATOM 811 O O . ASP A 1 99 ? 23.859 48.656 29.281 1 73.25 99 ASP A O 1
ATOM 815 N N . VAL A 1 100 ? 21.984 47.688 28.453 1 77.06 100 VAL A N 1
ATOM 816 C CA . VAL A 1 100 ? 22.656 47.188 27.25 1 77.06 100 VAL A CA 1
ATOM 817 C C . VAL A 1 100 ? 21.953 47.75 26 1 77.06 100 VAL A C 1
ATOM 819 O O . VAL A 1 100 ? 20.766 48.062 26.047 1 77.06 100 VAL A O 1
ATOM 822 N N . ARG A 1 101 ? 22.75 47.969 25.016 1 83.5 101 ARG A N 1
ATOM 823 C CA . ARG A 1 101 ? 22.234 48.5 23.75 1 83.5 101 ARG A CA 1
ATOM 824 C C . ARG A 1 101 ? 22.359 47.469 22.641 1 83.5 101 ARG A C 1
ATOM 826 O O . ARG A 1 101 ? 23.359 46.75 22.547 1 83.5 101 ARG A O 1
ATOM 833 N N . TRP A 1 102 ? 21.234 47.406 21.938 1 86.25 102 TRP A N 1
ATOM 834 C CA . TRP A 1 102 ? 21.203 46.531 20.781 1 86.25 102 TRP A CA 1
ATOM 835 C C . TRP A 1 102 ? 20.938 47.344 19.5 1 86.25 102 TRP A C 1
ATOM 837 O O . TRP A 1 102 ? 20.375 48.438 19.562 1 86.25 102 TRP A O 1
ATOM 847 N N . LEU A 1 103 ? 21.469 46.844 18.438 1 89.69 103 LEU A N 1
ATOM 848 C CA . LEU A 1 103 ? 21.094 47.312 17.109 1 89.69 103 LEU A CA 1
ATOM 849 C C . LEU A 1 103 ? 20.391 46.219 16.312 1 89.69 103 LEU A C 1
ATOM 851 O O . LEU A 1 103 ? 21 45.188 16.016 1 89.69 103 LEU A O 1
ATOM 855 N N . PHE A 1 104 ? 19.125 46.438 16.062 1 89.56 104 PHE A N 1
ATOM 856 C CA . PHE A 1 104 ? 18.328 45.469 15.312 1 89.56 104 PHE A CA 1
ATOM 857 C C . PHE A 1 104 ? 18.156 45.906 13.867 1 89.56 104 PHE A C 1
ATOM 859 O O . PHE A 1 104 ? 17.953 47.094 13.586 1 89.56 104 PHE A O 1
ATOM 866 N N . SER A 1 105 ? 18.297 45 12.945 1 89.19 105 SER A N 1
ATOM 867 C CA . SER A 1 105 ? 18.062 45.25 11.531 1 89.19 105 SER A CA 1
ATOM 868 C C . SER A 1 105 ? 17.156 44.188 10.93 1 89.19 105 SER A C 1
ATOM 870 O O . SER A 1 105 ? 17.469 43 10.961 1 89.19 105 SER A O 1
ATOM 872 N N . PRO A 1 106 ? 16.031 44.594 10.43 1 85.75 106 PRO A N 1
ATOM 873 C CA . PRO A 1 106 ? 15.156 43.625 9.773 1 85.75 106 PRO A CA 1
ATOM 874 C C . PRO A 1 106 ? 15.727 43.125 8.453 1 85.75 106 PRO A C 1
ATOM 876 O O . PRO A 1 106 ? 16.344 43.875 7.711 1 85.75 106 PRO A O 1
ATOM 879 N N . ILE A 1 107 ? 15.617 41.906 8.258 1 83.81 107 ILE A N 1
ATOM 880 C CA . ILE A 1 107 ? 15.945 41.281 6.984 1 83.81 107 ILE A CA 1
ATOM 881 C C . ILE A 1 107 ? 14.672 41.062 6.176 1 83.81 107 ILE A C 1
ATOM 883 O O . ILE A 1 107 ? 13.82 40.25 6.555 1 83.81 107 ILE A O 1
ATOM 887 N N . LYS A 1 108 ? 14.547 41.75 5.059 1 72.44 108 LYS A N 1
ATOM 888 C CA . LYS A 1 108 ? 13.305 41.688 4.285 1 72.44 108 LYS A CA 1
ATOM 889 C C . LYS A 1 108 ? 13.578 41.312 2.83 1 72.44 108 LYS A C 1
ATOM 891 O O . LYS A 1 108 ? 14.656 41.625 2.303 1 72.44 108 LYS A O 1
ATOM 896 N N . ILE A 1 109 ? 12.734 40.531 2.312 1 65.19 109 ILE A N 1
ATOM 897 C CA . ILE A 1 109 ? 12.664 40.312 0.869 1 65.19 109 ILE A CA 1
ATOM 898 C C . ILE A 1 109 ? 11.32 40.844 0.35 1 65.19 109 ILE A C 1
ATOM 900 O O . ILE A 1 109 ? 10.266 40.312 0.736 1 65.19 109 ILE A O 1
ATOM 904 N N . HIS A 1 110 ? 11.297 41.75 -0.708 1 55.25 110 HIS A N 1
ATOM 905 C CA . HIS A 1 110 ? 10.086 42.312 -1.303 1 55.25 110 HIS A CA 1
ATOM 906 C C . HIS A 1 110 ? 9.055 42.656 -0.234 1 55.25 110 HIS A C 1
ATOM 908 O O . HIS A 1 110 ? 7.891 42.25 -0.344 1 55.25 110 HIS A O 1
ATOM 914 N N . SER A 1 111 ? 9.352 43.188 0.934 1 56.28 111 SER A N 1
ATOM 915 C CA . SER A 1 111 ? 8.5 43.688 2.012 1 56.28 111 SER A CA 1
ATOM 916 C C . SER A 1 111 ? 8.211 42.594 3.031 1 56.28 111 SER A C 1
ATOM 918 O O . SER A 1 111 ? 7.582 42.844 4.059 1 56.28 111 SER A O 1
ATOM 920 N N . SER A 1 112 ? 8.633 41.406 2.691 1 62.72 112 SER A N 1
ATOM 921 C CA . SER A 1 112 ? 8.445 40.281 3.627 1 62.72 112 SER A CA 1
ATOM 922 C C . SER A 1 112 ? 9.602 40.188 4.617 1 62.72 112 SER A C 1
ATOM 924 O O . SER A 1 112 ? 10.773 40.219 4.219 1 62.72 112 SER A O 1
ATOM 926 N N . LEU A 1 113 ? 9.25 40.156 5.852 1 71.06 113 LEU A N 1
ATOM 927 C CA . LEU A 1 113 ? 10.258 40.062 6.906 1 71.06 113 LEU A CA 1
ATOM 928 C C . LEU A 1 113 ? 10.742 38.625 7.055 1 71.06 113 LEU A C 1
ATOM 930 O O . LEU A 1 113 ? 9.938 37.719 7.273 1 71.06 113 LEU A O 1
ATOM 934 N N . LEU A 1 114 ? 11.93 38.344 6.883 1 71.81 114 LEU A N 1
ATOM 935 C CA . LEU A 1 114 ? 12.508 37.031 6.977 1 71.81 114 LEU A CA 1
ATOM 936 C C . LEU A 1 114 ? 13.148 36.781 8.344 1 71.81 114 LEU A C 1
ATOM 938 O O . LEU A 1 114 ? 13.258 35.656 8.805 1 71.81 114 LEU A O 1
ATOM 942 N N . GLY A 1 115 ? 13.594 37.844 8.953 1 80.06 115 GLY A N 1
ATOM 943 C CA . GLY A 1 115 ? 14.305 37.75 10.219 1 80.06 115 GLY A CA 1
ATOM 944 C C . GLY A 1 115 ? 14.969 39.062 10.633 1 80.06 115 GLY A C 1
ATOM 945 O O . GLY A 1 115 ? 14.586 40.125 10.156 1 80.06 115 GLY A O 1
ATOM 946 N N . PHE A 1 116 ? 15.93 38.875 11.656 1 84.88 116 PHE A N 1
ATOM 947 C CA . PHE A 1 116 ? 16.594 40.062 12.172 1 84.88 116 PHE A CA 1
ATOM 948 C C . PHE A 1 116 ? 18.078 39.781 12.43 1 84.88 116 PHE A C 1
ATOM 950 O O . PHE A 1 116 ? 18.453 38.625 12.719 1 84.88 116 PHE A O 1
ATOM 957 N N . ILE A 1 117 ? 18.812 40.781 12.227 1 89.5 117 ILE A N 1
ATOM 958 C CA . ILE A 1 117 ? 20.156 40.844 12.797 1 89.5 117 ILE A CA 1
ATOM 959 C C . ILE A 1 117 ? 20.156 41.656 14.086 1 89.5 117 ILE A C 1
ATOM 961 O O . ILE A 1 117 ? 19.578 42.719 14.141 1 89.5 117 ILE A O 1
ATOM 965 N N . ALA A 1 118 ? 20.641 41.031 15.078 1 88.69 118 ALA A N 1
ATOM 966 C CA . ALA A 1 118 ? 20.781 41.75 16.344 1 88.69 118 ALA A CA 1
ATOM 967 C C . ALA A 1 118 ? 22.25 41.875 16.75 1 88.69 118 ALA A C 1
ATOM 969 O O . ALA A 1 118 ? 22.938 40.875 16.969 1 88.69 118 ALA A O 1
ATOM 970 N N . ILE A 1 119 ? 22.766 43.062 16.828 1 88.62 119 ILE A N 1
ATOM 971 C CA . ILE A 1 119 ? 24.141 43.344 17.188 1 88.62 119 ILE A CA 1
ATOM 972 C C . ILE A 1 119 ? 24.188 43.906 18.609 1 88.62 119 ILE A C 1
ATOM 974 O O . ILE A 1 119 ? 23.453 44.844 18.938 1 88.62 119 ILE A O 1
ATOM 978 N N . PHE A 1 120 ? 25.047 43.344 19.344 1 87.38 120 PHE A N 1
ATOM 979 C CA . PHE A 1 120 ? 25.172 43.688 20.75 1 87.38 120 PHE A CA 1
ATOM 980 C C . PHE A 1 120 ? 26.234 44.781 20.938 1 87.38 120 PHE A C 1
ATOM 982 O O . PHE A 1 120 ? 27.438 44.5 20.859 1 87.38 120 PHE A O 1
ATOM 989 N N . PHE A 1 121 ? 25.859 45.969 21.312 1 84.75 121 PHE A N 1
ATOM 990 C CA . PHE A 1 121 ? 26.766 47.094 21.453 1 84.75 121 PHE A CA 1
ATOM 991 C C . PHE A 1 121 ? 27.109 47.344 22.922 1 84.75 121 PHE A C 1
ATOM 993 O O . PHE A 1 121 ? 27.828 48.281 23.25 1 84.75 121 PHE A O 1
ATOM 1000 N N . LEU A 1 122 ? 26.656 46.406 23.797 1 78 122 LEU A N 1
ATOM 1001 C CA . LEU A 1 122 ? 26.891 46.562 25.219 1 78 122 LEU A CA 1
ATOM 1002 C C . LEU A 1 122 ? 26.625 48 25.672 1 78 122 LEU A C 1
ATOM 1004 O O . LEU A 1 122 ? 25.484 48.469 25.562 1 78 122 LEU A O 1
ATOM 1008 N N . HIS A 1 123 ? 27.766 48.812 26.062 1 78.81 123 HIS A N 1
ATOM 1009 C CA . HIS A 1 123 ? 27.562 50.125 26.609 1 78.81 123 HIS A CA 1
ATOM 1010 C C . HIS A 1 123 ? 27.875 51.219 25.562 1 78.81 123 HIS A C 1
ATOM 1012 O O . HIS A 1 123 ? 27.75 52.406 25.828 1 78.81 123 HIS A O 1
ATOM 1018 N N . GLU A 1 124 ? 28.156 50.75 24.375 1 82.62 124 GLU A N 1
ATOM 1019 C CA . GLU A 1 124 ? 28.469 51.688 23.297 1 82.62 124 GLU A CA 1
ATOM 1020 C C . GLU A 1 124 ? 27.219 52.062 22.516 1 82.62 124 GLU A C 1
ATOM 1022 O O . GLU A 1 124 ? 26.297 51.25 22.359 1 82.62 124 GLU A O 1
ATOM 1027 N N . ILE A 1 125 ? 27.156 53.344 22.109 1 86.56 125 ILE A N 1
ATOM 1028 C CA . ILE A 1 125 ? 26.047 53.812 21.281 1 86.56 125 ILE A CA 1
ATOM 1029 C C . ILE A 1 125 ? 26.375 53.594 19.812 1 86.56 125 ILE A C 1
ATOM 1031 O O . ILE A 1 125 ? 27.422 54.062 19.328 1 86.56 125 ILE A O 1
ATOM 1035 N N . PRO A 1 126 ? 25.5 52.844 19.125 1 89.06 126 PRO A N 1
ATOM 1036 C CA . PRO A 1 126 ? 25.75 52.656 17.703 1 89.06 126 PRO A CA 1
ATOM 1037 C C . PRO A 1 126 ? 25.797 53.969 16.938 1 89.06 126 PRO A C 1
ATOM 1039 O O . PRO A 1 126 ? 24.969 54.844 17.156 1 89.06 126 PRO A O 1
ATOM 1042 N N . THR A 1 127 ? 26.75 54.094 16.062 1 88.5 127 THR A N 1
ATOM 1043 C CA . THR A 1 127 ? 26.906 55.312 15.242 1 88.5 127 THR A CA 1
ATOM 1044 C C . THR A 1 127 ? 26.047 55.219 13.992 1 88.5 127 THR A C 1
ATOM 1046 O O . THR A 1 127 ? 25.469 54.156 13.695 1 88.5 127 THR A O 1
ATOM 1049 N N . GLU A 1 128 ? 25.953 56.344 13.312 1 88.81 128 GLU A N 1
ATOM 1050 C CA . GLU A 1 128 ? 25.25 56.375 12.039 1 88.81 128 GLU A CA 1
ATOM 1051 C C . GLU A 1 128 ? 25.891 55.406 11.039 1 88.81 128 GLU A C 1
ATOM 1053 O O . GLU A 1 128 ? 25.188 54.781 10.234 1 88.81 128 GLU A O 1
ATOM 1058 N N . THR A 1 129 ? 27.109 55.312 11.156 1 87.94 129 THR A N 1
ATOM 1059 C CA . THR A 1 129 ? 27.828 54.375 10.289 1 87.94 129 THR A CA 1
ATOM 1060 C C . THR A 1 129 ? 27.484 52.938 10.625 1 87.94 129 THR A C 1
ATOM 1062 O O . THR A 1 129 ? 27.344 52.094 9.734 1 87.94 129 THR A O 1
ATOM 1065 N N . ASP A 1 130 ? 27.375 52.688 11.914 1 90.19 130 ASP A N 1
ATOM 1066 C CA . ASP A 1 130 ? 26.969 51.344 12.352 1 90.19 130 ASP A CA 1
ATOM 1067 C C . ASP A 1 130 ? 25.594 50.969 11.82 1 90.19 130 ASP A C 1
ATOM 1069 O O . ASP A 1 130 ? 25.375 49.844 11.367 1 90.19 130 ASP A O 1
ATOM 1073 N N . ILE A 1 131 ? 24.719 51.906 11.883 1 90.5 131 ILE A N 1
ATOM 1074 C CA . ILE A 1 131 ? 23.359 51.719 11.422 1 90.5 131 ILE A CA 1
ATOM 1075 C C . ILE A 1 131 ? 23.344 51.438 9.922 1 90.5 131 ILE A C 1
ATOM 1077 O O . ILE A 1 131 ? 22.703 50.5 9.469 1 90.5 131 ILE A O 1
ATOM 1081 N N . GLU A 1 132 ? 24.047 52.219 9.234 1 87.81 132 GLU A N 1
ATOM 1082 C CA . GLU A 1 132 ? 24.141 52.031 7.785 1 87.81 132 GLU A CA 1
ATOM 1083 C C . GLU A 1 132 ? 24.75 50.688 7.434 1 87.81 132 GLU A C 1
ATOM 1085 O O . GLU A 1 132 ? 24.25 49.969 6.547 1 87.81 132 GLU A O 1
ATOM 1090 N N . MET A 1 133 ? 25.766 50.344 8.125 1 89.31 133 MET A N 1
ATOM 1091 C CA . MET A 1 133 ? 26.438 49.062 7.863 1 89.31 133 MET A CA 1
ATOM 1092 C C . MET A 1 133 ? 25.516 47.875 8.195 1 89.31 133 MET A C 1
ATOM 1094 O O . MET A 1 133 ? 25.547 46.844 7.52 1 89.31 133 MET A O 1
ATOM 1098 N N . SER A 1 134 ? 24.812 48.031 9.242 1 91.88 134 SER A N 1
ATOM 1099 C CA . SER A 1 134 ? 23.875 47 9.617 1 91.88 134 SER A CA 1
ATOM 1100 C C . SER A 1 134 ? 22.797 46.812 8.547 1 91.88 134 SER A C 1
ATOM 1102 O O . SER A 1 134 ? 22.391 45.688 8.25 1 91.88 134 SER A O 1
ATOM 1104 N N . ASN A 1 135 ? 22.312 47.906 7.973 1 89.38 135 ASN A N 1
ATOM 1105 C CA . ASN A 1 135 ? 21.359 47.844 6.875 1 89.38 135 ASN A CA 1
ATOM 1106 C C . ASN A 1 135 ? 21.953 47.125 5.66 1 89.38 135 ASN A C 1
ATOM 1108 O O . ASN A 1 135 ? 21.266 46.312 5.023 1 89.38 135 ASN A O 1
ATOM 1112 N N . ILE A 1 136 ? 23.125 47.469 5.406 1 85.5 136 ILE A N 1
ATOM 1113 C CA . ILE A 1 136 ? 23.812 46.812 4.281 1 85.5 136 ILE A CA 1
ATOM 1114 C C . ILE A 1 136 ? 23.953 45.312 4.551 1 85.5 136 ILE A C 1
ATOM 1116 O O . ILE A 1 136 ? 23.719 44.5 3.664 1 85.5 136 ILE A O 1
ATOM 1120 N N . LEU A 1 137 ? 24.359 45.031 5.734 1 89.56 137 LEU A N 1
ATOM 1121 C CA . LEU A 1 137 ? 24.484 43.625 6.117 1 89.56 137 LEU A CA 1
ATOM 1122 C C . LEU A 1 137 ? 23.156 42.906 5.941 1 89.56 137 LEU A C 1
ATOM 1124 O O . LEU A 1 137 ? 23.109 41.781 5.395 1 89.56 137 LEU A O 1
ATOM 1128 N N . ALA A 1 138 ? 22.109 43.469 6.418 1 87.81 138 ALA A N 1
ATOM 1129 C CA . ALA A 1 138 ? 20.781 42.875 6.281 1 87.81 138 ALA A CA 1
ATOM 1130 C C . ALA A 1 138 ? 20.438 42.656 4.816 1 87.81 138 ALA A C 1
ATOM 1132 O O . ALA A 1 138 ? 19.859 41.594 4.469 1 87.81 138 ALA A O 1
ATOM 1133 N N . GLN A 1 139 ? 20.781 43.531 3.994 1 82.31 139 GLN A N 1
ATOM 1134 C CA . GLN A 1 139 ? 20.531 43.406 2.562 1 82.31 139 GLN A CA 1
ATOM 1135 C C . GLN A 1 139 ? 21.328 42.25 1.976 1 82.31 139 GLN A C 1
ATOM 1137 O O . GLN A 1 139 ? 20.812 41.469 1.181 1 82.31 139 GLN A O 1
ATOM 1142 N N . VAL A 1 140 ? 22.516 42.156 2.355 1 82.38 140 VAL A N 1
ATOM 1143 C CA . VAL A 1 140 ? 23.406 41.125 1.868 1 82.38 140 VAL A CA 1
ATOM 1144 C C . VAL A 1 140 ? 22.875 39.75 2.314 1 82.38 140 VAL A C 1
ATOM 1146 O O . VAL A 1 140 ? 22.812 38.812 1.517 1 82.38 140 VAL A O 1
ATOM 1149 N N . ILE A 1 141 ? 22.484 39.688 3.521 1 85.44 141 ILE A N 1
ATOM 1150 C CA . ILE A 1 141 ? 21.953 38.438 4.066 1 85.44 141 ILE A CA 1
ATOM 1151 C C . ILE A 1 141 ? 20.641 38.062 3.357 1 85.44 141 ILE A C 1
ATOM 1153 O O . ILE A 1 141 ? 20.406 36.906 3.053 1 85.44 141 ILE A O 1
ATOM 1157 N N . SER A 1 142 ? 19.859 39.062 3.152 1 78.12 142 SER A N 1
ATOM 1158 C CA . SER A 1 142 ? 18.609 38.844 2.424 1 78.12 142 SER A CA 1
ATOM 1159 C C . SER A 1 142 ? 18.859 38.188 1.067 1 78.12 142 SER A C 1
ATOM 1161 O O . SER A 1 142 ? 18.172 37.25 0.684 1 78.12 142 SER A O 1
ATOM 1163 N N . VAL A 1 143 ? 19.844 38.625 0.399 1 73.88 143 VAL A N 1
ATOM 1164 C CA . VAL A 1 143 ? 20.188 38.094 -0.906 1 73.88 143 VAL A CA 1
ATOM 1165 C C . VAL A 1 143 ? 20.703 36.656 -0.747 1 73.88 143 VAL A C 1
ATOM 1167 O O . VAL A 1 143 ? 20.328 35.781 -1.521 1 73.88 143 VAL A O 1
ATOM 1170 N N . GLU A 1 144 ? 21.453 36.438 0.212 1 77.88 144 GLU A N 1
ATOM 1171 C CA . GLU A 1 144 ? 21.984 35.094 0.463 1 77.88 144 GLU A CA 1
ATOM 1172 C C . GLU A 1 144 ? 20.859 34.125 0.787 1 77.88 144 GLU A C 1
ATOM 1174 O O . GLU A 1 144 ? 20.891 32.969 0.33 1 77.88 144 GLU A O 1
ATOM 1179 N N . MET A 1 145 ? 19.953 34.562 1.567 1 72.06 145 MET A N 1
ATOM 1180 C CA . MET A 1 145 ? 18.828 33.719 1.97 1 72.06 145 MET A CA 1
ATOM 1181 C C . MET A 1 145 ? 17.953 33.375 0.771 1 72.06 145 MET A C 1
ATOM 1183 O O . MET A 1 145 ? 17.344 32.281 0.733 1 72.06 145 MET A O 1
ATOM 1187 N N . GLN A 1 146 ? 17.938 34.188 -0.153 1 63.47 146 GLN A N 1
ATOM 1188 C CA . GLN A 1 146 ? 17.109 33.969 -1.344 1 63.47 146 GLN A CA 1
ATOM 1189 C C . GLN A 1 146 ? 17.719 32.906 -2.246 1 63.47 146 GLN A C 1
ATOM 1191 O O . GLN A 1 146 ? 17.016 32.312 -3.07 1 63.47 146 GLN A O 1
ATOM 1196 N N . LYS A 1 147 ? 18.969 32.812 -2.113 1 62.22 147 LYS A N 1
ATOM 1197 C CA . LYS A 1 147 ? 19.625 31.781 -2.924 1 62.22 147 LYS A CA 1
ATOM 1198 C C . LYS A 1 147 ? 19.094 30.391 -2.592 1 62.22 147 LYS A C 1
ATOM 1200 O O . LYS A 1 147 ? 19.188 29.469 -3.408 1 62.22 147 LYS A O 1
ATOM 1205 N N . HIS A 1 148 ? 18.516 30.359 -1.397 1 54.75 148 HIS A N 1
ATOM 1206 C CA . HIS A 1 148 ? 18.047 29.031 -0.991 1 54.75 148 HIS A CA 1
ATOM 1207 C C . HIS A 1 148 ? 16.531 28.953 -1.042 1 54.75 148 HIS A C 1
ATOM 1209 O O . HIS A 1 148 ? 15.836 29.922 -0.724 1 54.75 148 HIS A O 1
ATOM 1215 N N . ASN A 1 149 ? 15.938 28.219 -1.749 1 47.62 149 ASN A N 1
ATOM 1216 C CA . ASN A 1 149 ? 14.555 28.031 -2.184 1 47.62 149 ASN A CA 1
ATOM 1217 C C . ASN A 1 149 ? 13.57 28.219 -1.027 1 47.62 149 ASN A C 1
ATOM 1219 O O . ASN A 1 149 ? 12.492 28.781 -1.208 1 47.62 149 ASN A O 1
ATOM 1223 N N . PRO A 1 150 ? 13.922 27.797 0.15 1 48.12 150 PRO A N 1
ATOM 1224 C CA . PRO A 1 150 ? 12.82 27.797 1.112 1 48.12 150 PRO A CA 1
ATOM 1225 C C . PRO A 1 150 ? 12.344 29.188 1.477 1 48.12 150 PRO A C 1
ATOM 1227 O O . PRO A 1 150 ? 11.203 29.375 1.923 1 48.12 150 PRO A O 1
ATOM 1230 N N . TYR A 1 151 ? 13.125 30.219 1.205 1 46.72 151 TYR A N 1
ATOM 1231 C CA . TYR A 1 151 ? 12.844 31.547 1.739 1 46.72 151 TYR A CA 1
ATOM 1232 C C . TYR A 1 151 ? 12.18 32.438 0.687 1 46.72 151 TYR A C 1
ATOM 1234 O O . TYR A 1 151 ? 11.648 33.5 1.008 1 46.72 151 TYR A O 1
ATOM 1242 N N . THR A 1 152 ? 12.25 31.984 -0.474 1 43.62 152 THR A N 1
ATOM 1243 C CA . THR A 1 152 ? 11.758 32.844 -1.535 1 43.62 152 THR A CA 1
ATOM 1244 C C . THR A 1 152 ? 10.242 33 -1.438 1 43.62 152 THR A C 1
ATOM 1246 O O . THR A 1 152 ? 9.695 34.031 -1.865 1 43.62 152 THR A O 1
ATOM 1249 N N . SER A 1 153 ? 9.586 31.984 -0.95 1 42.88 153 SER A N 1
ATOM 1250 C CA . SER A 1 153 ? 8.133 32.062 -1.029 1 42.88 153 SER A CA 1
ATOM 1251 C C . SER A 1 153 ? 7.531 32.5 0.302 1 42.88 153 SER A C 1
ATOM 1253 O O . SER A 1 153 ? 6.316 32.438 0.495 1 42.88 153 SER A O 1
ATOM 1255 N N . LYS A 1 154 ? 8.383 33.094 1.197 1 50.09 154 LYS A N 1
ATOM 1256 C CA . LYS A 1 154 ? 7.867 33.344 2.537 1 50.09 154 LYS A CA 1
ATOM 1257 C C . LYS A 1 154 ? 7.23 34.75 2.615 1 50.09 154 LYS A C 1
ATOM 1259 O O . LYS A 1 154 ? 7.738 35.688 2.025 1 50.09 154 LYS A O 1
ATOM 1264 N N . THR A 1 155 ? 5.918 34.844 2.857 1 47.84 155 THR A N 1
ATOM 1265 C CA . THR A 1 155 ? 5.113 36.062 2.908 1 47.84 155 THR A CA 1
ATOM 1266 C C . THR A 1 155 ? 5.453 36.875 4.145 1 47.84 155 THR A C 1
ATOM 1268 O O . THR A 1 155 ? 4.871 37.938 4.367 1 47.84 155 THR A O 1
ATOM 1271 N N . GLY A 1 156 ? 6.551 36.562 4.93 1 46.94 156 GLY A N 1
ATOM 1272 C CA . GLY A 1 156 ? 6.91 37.375 6.098 1 46.94 156 GLY A CA 1
ATOM 1273 C C . GLY A 1 156 ? 6.012 37.094 7.293 1 46.94 156 GLY A C 1
ATOM 1274 O O . GLY A 1 156 ? 6.117 37.781 8.312 1 46.94 156 GLY A O 1
ATOM 1275 N N . LEU A 1 157 ? 5.094 36.188 7.09 1 50.88 157 LEU A N 1
ATOM 1276 C CA . LEU A 1 157 ? 4.129 35.938 8.156 1 50.88 157 LEU A CA 1
ATOM 1277 C C . LEU A 1 157 ? 4.773 35.188 9.312 1 50.88 157 LEU A C 1
ATOM 1279 O O . LEU A 1 157 ? 5.688 34.375 9.109 1 50.88 157 LEU A O 1
ATOM 1283 N N . LYS A 1 158 ? 4.535 35.781 10.547 1 56.19 158 LYS A N 1
ATOM 1284 C CA . LYS A 1 158 ? 5.012 35.438 11.883 1 56.19 158 LYS A CA 1
ATOM 1285 C C . LYS A 1 158 ? 5.191 33.906 12 1 56.19 158 LYS A C 1
ATOM 1287 O O . LYS A 1 158 ? 6.164 33.438 12.594 1 56.19 158 LYS A O 1
ATOM 1292 N N . TYR A 1 159 ? 4.391 33.188 11.297 1 65.12 159 TYR A N 1
ATOM 1293 C CA . TYR A 1 159 ? 4.383 31.75 11.633 1 65.12 159 TYR A CA 1
ATOM 1294 C C . TYR A 1 159 ? 5.02 30.922 10.523 1 65.12 159 TYR A C 1
ATOM 1296 O O . TYR A 1 159 ? 5.164 29.719 10.656 1 65.12 159 TYR A O 1
ATOM 1304 N N . GLU A 1 160 ? 5.52 31.562 9.586 1 69.5 160 GLU A N 1
ATOM 1305 C CA . GLU A 1 160 ? 5.922 30.828 8.398 1 69.5 160 GLU A CA 1
ATOM 1306 C C . GLU A 1 160 ? 7.172 29.984 8.672 1 69.5 160 GLU A C 1
ATOM 1308 O O . GLU A 1 160 ? 7.25 28.828 8.266 1 69.5 160 GLU A O 1
ATOM 1313 N N . TYR A 1 161 ? 8.031 30.625 9.406 1 64.5 161 TYR A N 1
ATOM 1314 C CA . TYR A 1 161 ? 9.258 29.891 9.688 1 64.5 161 TYR A CA 1
ATOM 1315 C C . TYR A 1 161 ? 9 28.734 10.641 1 64.5 161 TYR A C 1
ATOM 1317 O O . TYR A 1 161 ? 9.562 27.641 10.469 1 64.5 161 TYR A O 1
ATOM 1325 N N . PHE A 1 162 ? 8.203 28.984 11.531 1 76.56 162 PHE A N 1
ATOM 1326 C CA . PHE A 1 162 ? 7.859 27.922 12.477 1 76.56 162 PHE A CA 1
ATOM 1327 C C . PHE A 1 162 ? 7.207 26.75 11.758 1 76.56 162 PHE A C 1
ATOM 1329 O O . PHE A 1 162 ? 7.625 25.609 11.922 1 76.56 162 PHE A O 1
ATOM 1336 N N . LEU A 1 163 ? 6.18 27.062 10.992 1 85.12 163 LEU A N 1
ATOM 1337 C CA . LEU A 1 163 ? 5.43 26.016 10.305 1 85.12 163 LEU A CA 1
ATOM 1338 C C . LEU A 1 163 ? 6.316 25.266 9.312 1 85.12 163 LEU A C 1
ATOM 1340 O O . LEU A 1 163 ? 6.234 24.047 9.203 1 85.12 163 LEU A O 1
ATOM 1344 N N . THR A 1 164 ? 7.102 25.969 8.664 1 80.31 164 THR A N 1
ATOM 1345 C CA . THR A 1 164 ? 8.023 25.344 7.734 1 80.31 164 THR A CA 1
ATOM 1346 C C . THR A 1 164 ? 8.969 24.391 8.469 1 80.31 164 THR A C 1
ATOM 1348 O O . THR A 1 164 ? 9.203 23.266 8.016 1 80.31 164 THR A O 1
ATOM 1351 N N . SER A 1 165 ? 9.469 24.859 9.617 1 74.56 165 SER A N 1
ATOM 1352 C CA . SER A 1 165 ? 10.359 24.031 10.422 1 74.56 165 SER A CA 1
ATOM 1353 C C . SER A 1 165 ? 9.633 22.781 10.93 1 74.56 165 SER A C 1
ATOM 1355 O O . SER A 1 165 ? 10.211 21.703 11 1 74.56 165 SER A O 1
ATOM 1357 N N . LEU A 1 166 ? 8.453 23 11.312 1 84.88 166 LEU A N 1
ATOM 1358 C CA . LEU A 1 166 ? 7.629 21.891 11.781 1 84.88 166 LEU A CA 1
ATOM 1359 C C . LEU A 1 166 ? 7.418 20.859 10.68 1 84.88 166 LEU A C 1
ATOM 1361 O O . LEU A 1 166 ? 7.609 19.672 10.898 1 84.88 166 LEU A O 1
ATOM 1365 N N . LEU A 1 167 ? 7.078 21.312 9.484 1 89.75 167 LEU A N 1
ATOM 1366 C CA . LEU A 1 167 ? 6.793 20.438 8.359 1 89.75 167 LEU A CA 1
ATOM 1367 C C . LEU A 1 167 ? 8.055 19.734 7.879 1 89.75 167 LEU A C 1
ATOM 1369 O O . LEU A 1 167 ? 8 18.609 7.379 1 89.75 167 LEU A O 1
ATOM 1373 N N . ASP A 1 168 ? 9.156 20.391 8.148 1 81 168 ASP A N 1
ATOM 1374 C CA . ASP A 1 168 ? 10.445 19.812 7.773 1 81 168 ASP A CA 1
ATOM 1375 C C . ASP A 1 168 ? 10.953 18.875 8.852 1 81 168 ASP A C 1
ATOM 1377 O O . ASP A 1 168 ? 12.078 18.359 8.766 1 81 168 ASP A O 1
ATOM 1381 N N . GLU A 1 169 ? 10.164 18.688 9.844 1 80.69 169 GLU A N 1
ATOM 1382 C CA . GLU A 1 169 ? 10.461 17.766 10.938 1 80.69 169 GLU A CA 1
ATOM 1383 C C . GLU A 1 169 ? 11.719 18.188 11.688 1 80.69 169 GLU A C 1
ATOM 1385 O O . GLU A 1 169 ? 12.508 17.344 12.117 1 80.69 169 GLU A O 1
ATOM 1390 N N . GLN A 1 170 ? 11.883 19.406 11.734 1 65.31 170 GLN A N 1
ATOM 1391 C CA . GLN A 1 170 ? 13.047 19.906 12.461 1 65.31 170 GLN A CA 1
ATOM 1392 C C . GLN A 1 170 ? 12.852 19.766 13.969 1 65.31 170 GLN A C 1
ATOM 1394 O O . GLN A 1 170 ? 13.828 19.812 14.734 1 65.31 170 GLN A O 1
ATOM 1399 N N . PHE A 1 171 ? 11.641 19.594 14.352 1 67.69 171 PHE A N 1
ATOM 1400 C CA . PHE A 1 171 ? 11.328 19.516 15.773 1 67.69 171 PHE A CA 1
ATOM 1401 C C . PHE A 1 171 ? 11.195 18.062 16.203 1 67.69 171 PHE A C 1
ATOM 1403 O O . PHE A 1 171 ? 10.711 17.781 17.312 1 67.69 171 PHE A O 1
ATOM 1410 N N . LYS A 1 172 ? 11.5 17.109 15.367 1 70.5 172 LYS A N 1
ATOM 1411 C CA . LYS A 1 172 ? 11.25 15.695 15.578 1 70.5 172 LYS A CA 1
ATOM 1412 C C . LYS A 1 172 ? 11.797 15.227 16.922 1 70.5 172 LYS A C 1
ATOM 1414 O O . LYS A 1 172 ? 11.203 14.367 17.578 1 70.5 172 LYS A O 1
ATOM 1419 N N . PHE A 1 173 ? 12.828 15.781 17.344 1 60.16 173 PHE A N 1
ATOM 1420 C CA . PHE A 1 173 ? 13.477 15.305 18.562 1 60.16 173 PHE A CA 1
ATOM 1421 C C . PHE A 1 173 ? 13.211 16.25 19.719 1 60.16 173 PHE A C 1
ATOM 1423 O O . PHE A 1 173 ? 13.773 16.078 20.812 1 60.16 173 PHE A O 1
ATOM 1430 N N . GLU A 1 174 ? 12.344 17.172 19.469 1 63.41 174 GLU A N 1
ATOM 1431 C CA . GLU A 1 174 ? 12.039 18.141 20.516 1 63.41 174 GLU A CA 1
ATOM 1432 C C . GLU A 1 174 ? 10.867 17.656 21.375 1 63.41 174 GLU A C 1
ATOM 1434 O O . GLU A 1 174 ? 10.086 16.812 20.938 1 63.41 174 GLU A O 1
ATOM 1439 N N . ASN A 1 175 ? 10.914 18.094 22.547 1 65.94 175 ASN A N 1
ATOM 1440 C CA . ASN A 1 175 ? 9.789 17.844 23.453 1 65.94 175 ASN A CA 1
ATOM 1441 C C . ASN A 1 175 ? 8.625 18.781 23.156 1 65.94 175 ASN A C 1
ATOM 1443 O O . ASN A 1 175 ? 8.82 19.891 22.656 1 65.94 175 ASN A O 1
ATOM 1447 N N . SER A 1 176 ? 7.453 18.328 23.406 1 70.75 176 SER A N 1
ATOM 1448 C CA . SER A 1 176 ? 6.242 19.109 23.172 1 70.75 176 SER A CA 1
ATOM 1449 C C . SER A 1 176 ? 6.285 20.438 23.938 1 70.75 176 SER A C 1
ATOM 1451 O O . SER A 1 176 ? 5.734 21.438 23.484 1 70.75 176 SER A O 1
ATOM 1453 N N . SER A 1 177 ? 7 20.422 25 1 70.31 177 SER A N 1
ATOM 1454 C CA . SER A 1 177 ? 7.078 21.625 25.828 1 70.31 177 SER A CA 1
ATOM 1455 C C . SER A 1 177 ? 7.844 22.734 25.125 1 70.31 177 SER A C 1
ATOM 1457 O O . SER A 1 177 ? 7.504 23.922 25.25 1 70.31 177 SER A O 1
ATOM 1459 N N . VAL A 1 178 ? 8.812 22.359 24.406 1 65.06 178 VAL A N 1
ATOM 1460 C CA . VAL A 1 178 ? 9.609 23.328 23.672 1 65.06 178 VAL A CA 1
ATOM 1461 C C . VAL A 1 178 ? 8.75 23.969 22.578 1 65.06 178 VAL A C 1
ATOM 1463 O O . VAL A 1 178 ? 8.82 25.188 22.359 1 65.06 178 VAL A O 1
ATOM 1466 N N . ILE A 1 179 ? 7.961 23.188 21.984 1 74.31 179 ILE A N 1
ATOM 1467 C CA . ILE A 1 179 ? 7.102 23.672 20.922 1 74.31 179 ILE A CA 1
ATOM 1468 C C . ILE A 1 179 ? 6.055 24.625 21.484 1 74.31 179 ILE A C 1
ATOM 1470 O O . ILE A 1 179 ? 5.766 25.656 20.891 1 74.31 179 ILE A O 1
ATOM 1474 N N . GLU A 1 180 ? 5.566 24.172 22.609 1 74.06 180 GLU A N 1
ATOM 1475 C CA . GLU A 1 180 ? 4.582 25.031 23.25 1 74.06 180 GLU A CA 1
ATOM 1476 C C . GLU A 1 180 ? 5.18 26.391 23.609 1 74.06 180 GLU A C 1
ATOM 1478 O O . GLU A 1 180 ? 4.52 27.422 23.484 1 74.06 180 GLU A O 1
ATOM 1483 N N . ALA A 1 181 ? 6.344 26.328 24.078 1 65.88 181 ALA A N 1
ATOM 1484 C CA . ALA A 1 181 ? 7.039 27.562 24.438 1 65.88 181 ALA A CA 1
ATOM 1485 C C . ALA A 1 181 ? 7.262 28.438 23.203 1 65.88 181 ALA A C 1
ATOM 1487 O O . ALA A 1 181 ? 7.117 29.656 23.266 1 65.88 181 ALA A O 1
ATOM 1488 N N . ARG A 1 182 ? 7.559 27.812 22.156 1 65.88 182 ARG A N 1
ATOM 1489 C CA . ARG A 1 182 ? 7.77 28.547 20.906 1 65.88 182 ARG A CA 1
ATOM 1490 C C . ARG A 1 182 ? 6.469 29.172 20.406 1 65.88 182 ARG A C 1
ATOM 1492 O O . ARG A 1 182 ? 6.465 30.312 19.953 1 65.88 182 ARG A O 1
ATOM 1499 N N . LEU A 1 183 ? 5.484 28.453 20.531 1 74.44 183 LEU A N 1
ATOM 1500 C CA . LEU A 1 183 ? 4.184 28.938 20.094 1 74.44 183 LEU A CA 1
ATOM 1501 C C . LEU A 1 183 ? 3.727 30.109 20.969 1 74.44 183 LEU A C 1
ATOM 1503 O O . LEU A 1 183 ? 3.166 31.078 20.469 1 74.44 183 LEU A O 1
ATOM 1507 N N . LYS A 1 184 ? 3.947 29.906 22.188 1 69.19 184 LYS A N 1
ATOM 1508 C CA . LYS A 1 184 ? 3.621 30.984 23.109 1 69.19 184 LYS A CA 1
ATOM 1509 C C . LYS A 1 184 ? 4.398 32.25 22.766 1 69.19 184 LYS A C 1
ATOM 1511 O O . LYS A 1 184 ? 3.854 33.375 22.844 1 69.19 184 LYS A O 1
ATOM 1516 N N . ALA A 1 185 ? 5.582 32.062 22.422 1 60.5 185 ALA A N 1
ATOM 1517 C CA . ALA A 1 185 ? 6.43 33.188 22.031 1 60.5 185 ALA A CA 1
ATOM 1518 C C . ALA A 1 185 ? 5.883 33.875 20.781 1 60.5 185 ALA A C 1
ATOM 1520 O O . ALA A 1 185 ? 6.055 35.062 20.609 1 60.5 185 ALA A O 1
ATOM 1521 N N . LEU A 1 186 ? 5.184 33.156 20 1 64.25 186 LEU A N 1
ATOM 1522 C CA . LEU A 1 186 ? 4.594 33.688 18.766 1 64.25 186 LEU A CA 1
ATOM 1523 C C . LEU A 1 186 ? 3.156 34.125 19.016 1 64.25 186 LEU A C 1
ATOM 1525 O O . LEU A 1 186 ? 2.434 34.438 18.062 1 64.25 186 LEU A O 1
ATOM 1529 N N . ASP A 1 187 ? 2.783 34.125 20.266 1 67.5 187 ASP A N 1
ATOM 1530 C CA . ASP A 1 187 ? 1.443 34.531 20.688 1 67.5 187 ASP A CA 1
ATOM 1531 C C . ASP A 1 187 ? 0.385 33.594 20.094 1 67.5 187 ASP A C 1
ATOM 1533 O O . ASP A 1 187 ? -0.656 34.062 19.625 1 67.5 187 ASP A O 1
ATOM 1537 N N . CYS A 1 188 ? 0.809 32.469 19.953 1 73.25 188 CYS A N 1
ATOM 1538 C CA . CYS A 1 188 ? -0.124 31.453 19.469 1 73.25 188 CYS A CA 1
ATOM 1539 C C . CYS A 1 188 ? -0.452 30.422 20.547 1 73.25 188 CYS A C 1
ATOM 1541 O O . CYS A 1 188 ? 0.439 29.969 21.266 1 73.25 188 CYS A O 1
ATOM 1543 N N . LYS A 1 189 ? -1.654 30.281 20.703 1 77 189 LYS A N 1
ATOM 1544 C CA . LYS A 1 189 ? -2.1 29.266 21.641 1 77 189 LYS A CA 1
ATOM 1545 C C . LYS A 1 189 ? -2.277 27.922 20.938 1 77 189 LYS A C 1
ATOM 1547 O O . LYS A 1 189 ? -2.777 27.859 19.812 1 77 189 LYS A O 1
ATOM 1552 N N . LEU A 1 190 ? -1.768 26.906 21.578 1 82.81 190 LEU A N 1
ATOM 1553 C CA . LEU A 1 190 ? -1.938 25.547 21.062 1 82.81 190 LEU A CA 1
ATOM 1554 C C . LEU A 1 190 ? -3.252 24.953 21.531 1 82.81 190 LEU A C 1
ATOM 1556 O O . LEU A 1 190 ? -3.539 24.953 22.734 1 82.81 190 LEU A O 1
ATOM 1560 N N . TYR A 1 191 ? -4.004 24.547 20.562 1 85.56 191 TYR A N 1
ATOM 1561 C CA . TYR A 1 191 ? -5.277 23.906 20.891 1 85.56 191 TYR A CA 1
ATOM 1562 C C . TYR A 1 191 ? -5.176 22.391 20.781 1 85.56 191 TYR A C 1
ATOM 1564 O O . TYR A 1 191 ? -4.184 21.859 20.266 1 85.56 191 TYR A O 1
ATOM 1572 N N . LYS A 1 192 ? -6.23 21.781 21.203 1 87.31 192 LYS A N 1
ATOM 1573 C CA . LYS A 1 192 ? -6.203 20.328 21.406 1 87.31 192 LYS A CA 1
ATOM 1574 C C . LYS A 1 192 ? -6.332 19.594 20.078 1 87.31 192 LYS A C 1
ATOM 1576 O O . LYS A 1 192 ? -5.711 18.547 19.875 1 87.31 192 LYS A O 1
ATOM 1581 N N . TYR A 1 193 ? -7.16 20.141 19.188 1 90.5 193 TYR A N 1
ATOM 1582 C CA . TYR A 1 193 ? -7.441 19.438 17.938 1 90.5 193 TYR A CA 1
ATOM 1583 C C . TYR A 1 193 ? -6.844 20.188 16.75 1 90.5 193 TYR A C 1
ATOM 1585 O O . TYR A 1 193 ? -7.02 21.406 16.625 1 90.5 193 TYR A O 1
ATOM 1593 N N . LEU A 1 194 ? -6.156 19.422 15.969 1 93.69 194 LEU A N 1
ATOM 1594 C CA . LEU A 1 194 ? -5.441 20.016 14.844 1 93.69 194 LEU A CA 1
ATOM 1595 C C . LEU A 1 194 ? -5.809 19.312 13.539 1 93.69 194 LEU A C 1
ATOM 1597 O O . LEU A 1 194 ? -6.23 18.156 13.547 1 93.69 194 LEU A O 1
ATOM 1601 N N . PHE A 1 195 ? -5.762 19.984 12.453 1 94.75 195 PHE A N 1
ATOM 1602 C CA . PHE A 1 195 ? -5.75 19.359 11.133 1 94.75 195 PHE A CA 1
ATOM 1603 C C . PHE A 1 195 ? -4.973 20.219 10.141 1 94.75 195 PHE A C 1
ATOM 1605 O O . PHE A 1 195 ? -4.715 21.391 10.391 1 94.75 195 PHE A O 1
ATOM 1612 N N . ILE A 1 196 ? -4.562 19.625 9.055 1 96.19 196 ILE A N 1
ATOM 1613 C CA . ILE A 1 196 ? -3.826 20.312 7.996 1 96.19 196 ILE A CA 1
ATOM 1614 C C . ILE A 1 196 ? -4.727 20.484 6.777 1 96.19 196 ILE A C 1
ATOM 1616 O O . ILE A 1 196 ? -5.41 19.547 6.355 1 96.19 196 ILE A O 1
ATOM 1620 N N . ALA A 1 197 ? -4.777 21.625 6.27 1 94.38 197 ALA A N 1
ATOM 1621 C CA . ALA A 1 197 ? -5.434 21.906 4.996 1 94.38 197 ALA A CA 1
ATOM 1622 C C . ALA A 1 197 ? -4.422 22.328 3.936 1 94.38 197 ALA A C 1
ATOM 1624 O O . ALA A 1 197 ? -3.557 23.172 4.195 1 94.38 197 ALA A O 1
ATOM 1625 N N . CYS A 1 198 ? -4.48 21.75 2.801 1 95.31 198 CYS A N 1
ATOM 1626 C CA . CYS A 1 198 ? -3.658 22.109 1.654 1 95.31 198 CYS A CA 1
ATOM 1627 C C . CYS A 1 198 ? -4.508 22.734 0.549 1 95.31 198 CYS A C 1
ATOM 1629 O O . CYS A 1 198 ? -5.555 22.188 0.189 1 95.31 198 CYS A O 1
ATOM 1631 N N . ILE A 1 199 ? -4.082 23.828 0.082 1 92.69 199 ILE A N 1
ATOM 1632 C CA . ILE A 1 199 ? -4.793 24.516 -0.994 1 92.69 199 ILE A CA 1
ATOM 1633 C C . ILE A 1 199 ? -3.883 24.641 -2.213 1 92.69 199 ILE A C 1
ATOM 1635 O O . ILE A 1 199 ? -2.762 25.141 -2.111 1 92.69 199 ILE A O 1
ATOM 1639 N N . SER A 1 200 ? -4.371 24.062 -3.295 1 89.19 200 SER A N 1
ATOM 1640 C CA . SER A 1 200 ? -3.604 24.094 -4.535 1 89.19 200 SER A CA 1
ATOM 1641 C C . SER A 1 200 ? -4.242 25.047 -5.551 1 89.19 200 SER A C 1
ATOM 1643 O O . SER A 1 200 ? -5.465 25.172 -5.598 1 89.19 200 SER A O 1
ATOM 1645 N N . TYR A 1 201 ? -3.41 25.859 -6.254 1 77.25 201 TYR A N 1
ATOM 1646 C CA . TYR A 1 201 ? -3.883 26.734 -7.316 1 77.25 201 TYR A CA 1
ATOM 1647 C C . TYR A 1 201 ? -3.25 26.359 -8.648 1 77.25 201 TYR A C 1
ATOM 1649 O O . TYR A 1 201 ? -2.164 25.781 -8.688 1 77.25 201 TYR A O 1
ATOM 1657 N N . LYS A 1 202 ? -4.066 26 -9.719 1 64 202 LYS A N 1
ATOM 1658 C CA . LYS A 1 202 ? -3.627 25.594 -11.047 1 64 202 LYS A CA 1
ATOM 1659 C C . LYS A 1 202 ? -2.422 26.406 -11.508 1 64 202 LYS A C 1
ATOM 1661 O O . LYS A 1 202 ? -1.437 25.844 -11.992 1 64 202 LYS A O 1
ATOM 1666 N N . GLU A 1 203 ? -2.643 27.688 -11.875 1 55.16 203 GLU A N 1
ATOM 1667 C CA . GLU A 1 203 ? -1.622 28.469 -12.57 1 55.16 203 GLU A CA 1
ATOM 1668 C C . GLU A 1 203 ? -0.668 29.141 -11.578 1 55.16 203 GLU A C 1
ATOM 1670 O O . GLU A 1 203 ? -1.105 29.766 -10.609 1 55.16 203 GLU A O 1
ATOM 1675 N N . ALA A 1 204 ? 0.521 28.422 -11.375 1 49.34 204 ALA A N 1
ATOM 1676 C CA . ALA A 1 204 ? 1.646 28.984 -10.633 1 49.34 204 ALA A CA 1
ATOM 1677 C C . ALA A 1 204 ? 1.672 30.5 -10.734 1 49.34 204 ALA A C 1
ATOM 1679 O O . ALA A 1 204 ? 2.148 31.062 -11.727 1 49.34 204 ALA A O 1
ATOM 1680 N N . SER A 1 205 ? 0.645 31.156 -10.602 1 46.78 205 SER A N 1
ATOM 1681 C CA . SER A 1 205 ? 1.003 32.562 -10.742 1 46.78 205 SER A CA 1
ATOM 1682 C C . SER A 1 205 ? 2.035 32.969 -9.703 1 46.78 205 SER A C 1
ATOM 1684 O O . SER A 1 205 ? 1.825 32.781 -8.5 1 46.78 205 SER A O 1
ATOM 1686 N N . ASN A 1 206 ? 3.197 32.688 -9.992 1 50.19 206 ASN A N 1
ATOM 1687 C CA . ASN A 1 206 ? 4.34 33.156 -9.234 1 50.19 206 ASN A CA 1
ATOM 1688 C C . ASN A 1 206 ? 4.074 34.562 -8.664 1 50.19 206 ASN A C 1
ATOM 1690 O O . ASN A 1 206 ? 5.012 35.281 -8.305 1 50.19 206 ASN A O 1
ATOM 1694 N N . ASN A 1 207 ? 2.744 34.844 -8.703 1 54.94 207 ASN A N 1
ATOM 1695 C CA . ASN A 1 207 ? 2.521 36.219 -8.219 1 54.94 207 ASN A CA 1
ATOM 1696 C C . ASN A 1 207 ? 2.422 36.25 -6.695 1 54.94 207 ASN A C 1
ATOM 1698 O O . ASN A 1 207 ? 1.483 35.719 -6.113 1 54.94 207 ASN A O 1
ATOM 1702 N N . SER A 1 208 ? 3.428 36.656 -6.09 1 57.62 208 SER A N 1
ATOM 1703 C CA . SER A 1 208 ? 3.564 36.812 -4.645 1 57.62 208 SER A CA 1
ATOM 1704 C C . SER A 1 208 ? 2.332 37.469 -4.035 1 57.62 208 SER A C 1
ATOM 1706 O O . SER A 1 208 ? 1.863 37.062 -2.973 1 57.62 208 SER A O 1
ATOM 1708 N N . PHE A 1 209 ? 1.805 38.375 -4.801 1 52 209 PHE A N 1
ATOM 1709 C CA . PHE A 1 209 ? 0.64 39.094 -4.305 1 52 209 PHE A CA 1
ATOM 1710 C C . PHE A 1 209 ? -0.581 38.188 -4.25 1 52 209 PHE A C 1
ATOM 1712 O O . PHE A 1 209 ? -1.338 38.219 -3.277 1 52 209 PHE A O 1
ATOM 1719 N N . PHE A 1 210 ? -0.697 37.438 -5.227 1 60 210 PHE A N 1
ATOM 1720 C CA . PHE A 1 210 ? -1.808 36.5 -5.293 1 60 210 PHE A CA 1
ATOM 1721 C C . PHE A 1 210 ? -1.735 35.5 -4.148 1 60 210 PHE A C 1
ATOM 1723 O O . PHE A 1 210 ? -2.736 35.25 -3.475 1 60 210 PHE A O 1
ATOM 1730 N N . ASN A 1 211 ? -0.62 35.188 -3.867 1 68.5 211 ASN A N 1
ATOM 1731 C CA . ASN A 1 211 ? -0.422 34.188 -2.807 1 68.5 211 ASN A CA 1
ATOM 1732 C C . ASN A 1 211 ? -0.704 34.781 -1.431 1 68.5 211 ASN A C 1
ATOM 1734 O O . ASN A 1 211 ? -1.292 34.125 -0.572 1 68.5 211 ASN A O 1
ATOM 1738 N N . LYS A 1 212 ? -0.323 36.031 -1.367 1 68.25 212 LYS A N 1
ATOM 1739 C CA . LYS A 1 212 ? -0.562 36.688 -0.095 1 68.25 212 LYS A CA 1
ATOM 1740 C C . LYS A 1 212 ? -2.057 36.875 0.17 1 68.25 212 LYS A C 1
ATOM 1742 O O . LYS A 1 212 ? -2.521 36.625 1.289 1 68.25 212 LYS A O 1
ATOM 1747 N N . ASN A 1 213 ? -2.752 37.219 -0.83 1 72.75 213 ASN A N 1
ATOM 1748 C CA . ASN A 1 213 ? -4.195 37.375 -0.692 1 72.75 213 ASN A CA 1
ATOM 1749 C C . ASN A 1 213 ? -4.887 36.062 -0.367 1 72.75 213 ASN A C 1
ATOM 1751 O O . ASN A 1 213 ? -5.801 36.031 0.461 1 72.75 213 ASN A O 1
ATOM 1755 N N . LEU A 1 214 ? -4.422 35.094 -1.003 1 77.38 214 LEU A N 1
ATOM 1756 C CA . LEU A 1 214 ? -5.004 33.781 -0.767 1 77.38 214 LEU A CA 1
ATOM 1757 C C . LEU A 1 214 ? -4.773 33.344 0.673 1 77.38 214 LEU A C 1
ATOM 1759 O O . LEU A 1 214 ? -5.68 32.781 1.312 1 77.38 214 LEU A O 1
ATOM 1763 N N . ILE A 1 215 ? -3.664 33.625 1.122 1 77.38 215 ILE A N 1
ATOM 1764 C CA . ILE A 1 215 ? -3.307 33.281 2.486 1 77.38 215 ILE A CA 1
ATOM 1765 C C . ILE A 1 215 ? -4.164 34.062 3.477 1 77.38 215 ILE A C 1
ATOM 1767 O O . ILE A 1 215 ? -4.691 33.5 4.438 1 77.38 215 ILE A O 1
ATOM 1771 N N . GLU A 1 216 ? -4.285 35.312 3.195 1 76 216 GLU A N 1
ATOM 1772 C CA . GLU A 1 216 ? -5.082 36.156 4.074 1 76 216 GLU A CA 1
ATOM 1773 C C . GLU A 1 216 ? -6.539 35.688 4.098 1 76 216 GLU A C 1
ATOM 1775 O O . GLU A 1 216 ? -7.168 35.656 5.16 1 76 216 GLU A O 1
ATOM 1780 N N . TYR A 1 217 ? -6.98 35.375 2.977 1 77.5 217 TYR A N 1
ATOM 1781 C CA . TYR A 1 217 ? -8.359 34.906 2.896 1 77.5 217 TYR A CA 1
ATOM 1782 C C . TYR A 1 217 ? -8.531 33.562 3.629 1 77.5 217 TYR A C 1
ATOM 1784 O O . TYR A 1 217 ? -9.539 33.375 4.305 1 77.5 217 TYR A O 1
ATOM 1792 N N . SER A 1 218 ? -7.617 32.719 3.461 1 82.19 218 SER A N 1
ATOM 1793 C CA . SER A 1 218 ? -7.699 31.406 4.121 1 82.19 218 SER A CA 1
ATOM 1794 C C . SER A 1 218 ? -7.707 31.562 5.641 1 82.19 218 SER A C 1
ATOM 1796 O O . SER A 1 218 ? -8.391 30.812 6.336 1 82.19 218 SER A O 1
ATOM 1798 N N . ARG A 1 219 ? -7.035 32.531 6.098 1 78.94 219 ARG A N 1
ATOM 1799 C CA . ARG A 1 219 ? -6.953 32.781 7.535 1 78.94 219 ARG A CA 1
ATOM 1800 C C . ARG A 1 219 ? -8.266 33.344 8.078 1 78.94 219 ARG A C 1
ATOM 1802 O O . ARG A 1 219 ? -8.57 33.188 9.258 1 78.94 219 ARG A O 1
ATOM 1809 N N . LYS A 1 220 ? -8.953 34 7.211 1 78.12 220 LYS A N 1
ATOM 1810 C CA . LYS A 1 220 ? -10.273 34.469 7.605 1 78.12 220 LYS A CA 1
ATOM 1811 C C . LYS A 1 220 ? -11.25 33.312 7.77 1 78.12 220 LYS A C 1
ATOM 1813 O O . LYS A 1 220 ? -12.117 33.312 8.648 1 78.12 220 LYS A O 1
ATOM 1818 N N . ILE A 1 221 ? -11.086 32.344 6.98 1 80.81 221 ILE A N 1
ATOM 1819 C CA . ILE A 1 221 ? -11.938 31.156 7.043 1 80.81 221 ILE A CA 1
ATOM 1820 C C . ILE A 1 221 ? -11.578 30.328 8.273 1 80.81 221 ILE A C 1
ATOM 1822 O O . ILE A 1 221 ? -12.469 29.812 8.961 1 80.81 221 ILE A O 1
ATOM 1826 N N . PHE A 1 222 ? -10.195 30.266 8.516 1 81.06 222 PHE A N 1
ATOM 1827 C CA . PHE A 1 222 ? -9.672 29.516 9.648 1 81.06 222 PHE A CA 1
ATOM 1828 C C . PHE A 1 222 ? -8.922 30.438 10.609 1 81.06 222 PHE A C 1
ATOM 1830 O O . PHE A 1 222 ? -7.691 30.531 10.555 1 81.06 222 PHE A O 1
ATOM 1837 N N . PRO A 1 223 ? -9.648 31.031 11.539 1 75.5 223 PRO A N 1
ATOM 1838 C CA . PRO A 1 223 ? -9.016 32.062 12.367 1 75.5 223 PRO A CA 1
ATOM 1839 C C . PRO A 1 223 ? -7.895 31.516 13.242 1 75.5 223 PRO A C 1
ATOM 1841 O O . PRO A 1 223 ? -6.91 32.219 13.508 1 75.5 223 PRO A O 1
ATOM 1844 N N . ASN A 1 224 ? -8 30.328 13.75 1 81.19 224 ASN A N 1
ATOM 1845 C CA . ASN A 1 224 ? -6.957 29.734 14.586 1 81.19 224 ASN A CA 1
ATOM 1846 C C . ASN A 1 224 ? -6.027 28.844 13.766 1 81.19 224 ASN A C 1
ATOM 1848 O O . ASN A 1 224 ? -5.883 27.641 14.055 1 81.19 224 ASN A O 1
ATOM 1852 N N . SER A 1 225 ? -5.461 29.562 12.734 1 86.12 225 SER A N 1
ATOM 1853 C CA . SER A 1 225 ? -4.617 28.781 11.844 1 86.12 225 SER A CA 1
ATOM 1854 C C . SER A 1 225 ? -3.293 29.484 11.562 1 86.12 225 SER A C 1
ATOM 1856 O O . SER A 1 225 ? -3.17 30.688 11.773 1 86.12 225 SER A O 1
ATOM 1858 N N . MET A 1 226 ? -2.33 28.734 11.234 1 83.75 226 MET A N 1
ATOM 1859 C CA . MET A 1 226 ? -1.061 29.172 10.664 1 83.75 226 MET A CA 1
ATOM 1860 C C . MET A 1 226 ? -0.938 28.719 9.211 1 83.75 226 MET A C 1
ATOM 1862 O O . MET A 1 226 ? -1.364 27.625 8.859 1 83.75 226 MET A O 1
ATOM 1866 N N . SER A 1 227 ? -0.434 29.641 8.398 1 85.44 227 SER A N 1
ATOM 1867 C CA . SER A 1 227 ? -0.366 29.281 6.984 1 85.44 227 SER A CA 1
ATOM 1868 C C . SER A 1 227 ? 1.018 29.562 6.406 1 85.44 227 SER A C 1
ATOM 1870 O O . SER A 1 227 ? 1.74 30.422 6.91 1 85.44 227 SER A O 1
ATOM 1872 N N . VAL A 1 228 ? 1.384 28.812 5.395 1 82.25 228 VAL A N 1
ATOM 1873 C CA . VAL A 1 228 ? 2.654 29 4.695 1 82.25 228 VAL A CA 1
ATOM 1874 C C . VAL A 1 228 ? 2.549 28.438 3.277 1 82.25 228 VAL A C 1
ATOM 1876 O O . VAL A 1 228 ? 1.703 27.594 3 1 82.25 228 VAL A O 1
ATOM 1879 N N . ILE A 1 229 ? 3.293 29.016 2.438 1 80.94 229 ILE A N 1
ATOM 1880 C CA . ILE A 1 229 ? 3.482 28.391 1.131 1 80.94 229 ILE A CA 1
ATOM 1881 C C . ILE A 1 229 ? 4.602 27.359 1.208 1 80.94 229 ILE A C 1
ATOM 1883 O O . ILE A 1 229 ? 5.746 27.703 1.517 1 80.94 229 ILE A O 1
ATOM 1887 N N . TYR A 1 230 ? 4.254 26.156 1.021 1 83.5 230 TYR A N 1
ATOM 1888 C CA . TYR A 1 230 ? 5.168 25.016 1.16 1 83.5 230 TYR A CA 1
ATOM 1889 C C . TYR A 1 230 ? 5.082 24.094 -0.047 1 83.5 230 TYR A C 1
ATOM 1891 O O . TYR A 1 230 ? 4.02 23.547 -0.335 1 83.5 230 TYR A O 1
ATOM 1899 N N . ASN A 1 231 ? 6.176 23.953 -0.831 1 81.12 231 ASN A N 1
ATOM 1900 C CA . ASN A 1 231 ? 6.215 23.156 -2.049 1 81.12 231 ASN A CA 1
ATOM 1901 C C . ASN A 1 231 ? 5.152 23.594 -3.049 1 81.12 231 ASN A C 1
ATOM 1903 O O . ASN A 1 231 ? 4.391 22.781 -3.562 1 81.12 231 ASN A O 1
ATOM 1907 N N . ASP A 1 232 ? 4.941 24.891 -3.086 1 76.88 232 ASP A N 1
ATOM 1908 C CA . ASP A 1 232 ? 4.113 25.547 -4.09 1 76.88 232 ASP A CA 1
ATOM 1909 C C . ASP A 1 232 ? 2.627 25.344 -3.801 1 76.88 232 ASP A C 1
ATOM 1911 O O . ASP A 1 232 ? 1.797 25.406 -4.711 1 76.88 232 ASP A O 1
ATOM 1915 N N . ILE A 1 233 ? 2.355 25 -2.607 1 87.06 233 ILE A N 1
ATOM 1916 C CA . ILE A 1 233 ? 0.96 24.922 -2.188 1 87.06 233 ILE A CA 1
ATOM 1917 C C . ILE A 1 233 ? 0.775 25.656 -0.862 1 87.06 233 ILE A C 1
ATOM 1919 O O . ILE A 1 233 ? 1.728 25.812 -0.093 1 87.06 233 ILE A O 1
ATOM 1923 N N . ILE A 1 234 ? -0.373 26.125 -0.632 1 87.75 234 ILE A N 1
ATOM 1924 C CA . ILE A 1 234 ? -0.669 26.766 0.637 1 87.75 234 ILE A CA 1
ATOM 1925 C C . ILE A 1 234 ? -1.018 25.719 1.69 1 87.75 234 ILE A C 1
ATOM 1927 O O . ILE A 1 234 ? -1.932 24.922 1.496 1 87.75 234 ILE A O 1
ATOM 1931 N N . VAL A 1 235 ? -0.293 25.703 2.725 1 92.88 235 VAL A N 1
ATOM 1932 C CA . VAL A 1 235 ? -0.525 24.766 3.816 1 92.88 235 VAL A CA 1
ATOM 1933 C C . VAL A 1 235 ? -1.002 25.516 5.055 1 92.88 235 VAL A C 1
ATOM 1935 O O . VAL A 1 235 ? -0.392 26.516 5.457 1 92.88 235 VAL A O 1
ATOM 1938 N N . LEU A 1 236 ? -2.092 25.078 5.598 1 92 236 LEU A N 1
ATOM 1939 C CA . LEU A 1 236 ? -2.625 25.656 6.824 1 92 236 LEU A CA 1
ATOM 1940 C C . LEU A 1 236 ? -2.637 24.625 7.949 1 92 236 LEU A C 1
ATOM 1942 O O . LEU A 1 236 ? -3.066 23.484 7.754 1 92 236 LEU A O 1
ATOM 1946 N N . LEU A 1 237 ? -2.07 24.969 9.016 1 93.38 237 LEU A N 1
ATOM 1947 C CA . LEU A 1 237 ? -2.283 24.234 10.258 1 93.38 237 LEU A CA 1
ATOM 1948 C C . LEU A 1 237 ? -3.404 24.875 11.078 1 93.38 237 LEU A C 1
ATOM 1950 O O . LEU A 1 237 ? -3.256 25.984 11.578 1 93.38 237 LEU A O 1
ATOM 1954 N N . VAL A 1 238 ? -4.484 24.172 11.195 1 91.12 238 VAL A N 1
ATOM 1955 C CA . VAL A 1 238 ? -5.66 24.688 11.883 1 91.12 238 VAL A CA 1
ATOM 1956 C C . VAL A 1 238 ? -5.785 24.047 13.258 1 91.12 238 VAL A C 1
ATOM 1958 O O . VAL A 1 238 ? -5.566 22.844 13.414 1 91.12 238 VAL A O 1
ATOM 1961 N N . MET A 1 239 ? -6.043 24.828 14.219 1 89.06 239 MET A N 1
ATOM 1962 C CA . MET A 1 239 ? -6.16 24.359 15.594 1 89.06 239 MET A CA 1
ATOM 1963 C C . MET A 1 239 ? -7.523 24.703 16.172 1 89.06 239 MET A C 1
ATOM 1965 O O . MET A 1 239 ? -8.039 25.797 15.938 1 89.06 239 MET A O 1
ATOM 1969 N N . GLU A 1 240 ? -8.109 23.734 16.844 1 84.88 240 GLU A N 1
ATOM 1970 C CA . GLU A 1 240 ? -9.414 23.938 17.469 1 84.88 240 GLU A CA 1
ATOM 1971 C C . GLU A 1 240 ? -9.461 23.312 18.859 1 84.88 240 GLU A C 1
ATOM 1973 O O . GLU A 1 240 ? -8.711 22.391 19.156 1 84.88 240 GLU A O 1
ATOM 1978 N N . ASN A 1 241 ? -10.32 23.906 19.703 1 81.94 241 ASN A N 1
ATOM 1979 C CA . ASN A 1 241 ? -10.469 23.391 21.062 1 81.94 241 ASN A CA 1
ATOM 1980 C C . ASN A 1 241 ? -11.391 22.172 21.094 1 81.94 241 ASN A C 1
ATOM 1982 O O . ASN A 1 241 ? -11.281 21.328 21.984 1 81.94 241 ASN A O 1
ATOM 1986 N N . SER A 1 242 ? -12.266 22.188 20.172 1 76.81 242 SER A N 1
ATOM 1987 C CA . SER A 1 242 ? -13.227 21.078 20.141 1 76.81 242 SER A CA 1
ATOM 1988 C C . SER A 1 242 ? -12.992 20.188 18.922 1 76.81 242 SER A C 1
ATOM 1990 O O . SER A 1 242 ? -12.289 20.578 17.984 1 76.81 242 SER A O 1
ATOM 1992 N N . GLU A 1 243 ? -13.531 19.047 19.141 1 71.88 243 GLU A N 1
ATOM 1993 C CA . GLU A 1 243 ? -13.398 18.094 18.047 1 71.88 243 GLU A CA 1
ATOM 1994 C C . GLU A 1 243 ? -13.883 18.703 16.734 1 71.88 243 GLU A C 1
ATOM 1996 O O . GLU A 1 243 ? -14.891 19.422 16.703 1 71.88 243 GLU A O 1
ATOM 2001 N N . ILE A 1 244 ? -13.023 18.547 15.852 1 64.06 244 ILE A N 1
ATOM 2002 C CA . ILE A 1 244 ? -13.211 19.234 14.578 1 64.06 244 ILE A CA 1
ATOM 2003 C C . ILE A 1 244 ? -14.477 18.703 13.898 1 64.06 244 ILE A C 1
ATOM 2005 O O . ILE A 1 244 ? -14.609 17.5 13.648 1 64.06 244 ILE A O 1
ATOM 2009 N N . LYS A 1 245 ? -15.375 19.562 13.938 1 65.44 245 LYS A N 1
ATOM 2010 C CA . LYS A 1 245 ? -16.594 19.328 13.18 1 65.44 245 LYS A CA 1
ATOM 2011 C C . LYS A 1 245 ? -16.703 20.312 12.008 1 65.44 245 LYS A C 1
ATOM 2013 O O . LYS A 1 245 ? -16.672 21.516 12.203 1 65.44 245 LYS A O 1
ATOM 2018 N N . PHE A 1 246 ? -16.312 19.812 10.867 1 67.75 246 PHE A N 1
ATOM 2019 C CA . PHE A 1 246 ? -16.469 20.688 9.719 1 67.75 246 PHE A CA 1
ATOM 2020 C C . PHE A 1 246 ? -17.922 21.141 9.586 1 67.75 246 PHE A C 1
ATOM 2022 O O . PHE A 1 246 ? -18.734 20.438 8.984 1 67.75 246 PHE A O 1
ATOM 2029 N N . SER A 1 247 ? -18.203 22.188 10.352 1 65.25 247 SER A N 1
ATOM 2030 C CA . SER A 1 247 ? -19.562 22.719 10.32 1 65.25 247 SER A CA 1
ATOM 2031 C C . SER A 1 247 ? -19.953 23.172 8.914 1 65.25 247 SER A C 1
ATOM 2033 O O . SER A 1 247 ? -19.078 23.438 8.078 1 65.25 247 SER A O 1
ATOM 2035 N N . ASP A 1 248 ? -21.156 23.188 8.688 1 72.81 248 ASP A N 1
ATOM 2036 C CA . ASP A 1 248 ? -21.688 23.625 7.391 1 72.81 248 ASP A CA 1
ATOM 2037 C C . ASP A 1 248 ? -21.25 25.047 7.062 1 72.81 248 ASP A C 1
ATOM 2039 O O . ASP A 1 248 ? -20.938 25.344 5.91 1 72.81 248 ASP A O 1
ATOM 2043 N N . GLU A 1 249 ? -21.266 25.859 8.109 1 68.88 249 GLU A N 1
ATOM 2044 C CA . GLU A 1 249 ? -20.891 27.25 7.887 1 68.88 249 GLU A CA 1
ATOM 2045 C C . GLU A 1 249 ? -19.438 27.344 7.41 1 68.88 249 GLU A C 1
ATOM 2047 O O . GLU A 1 249 ? -19.141 28.062 6.453 1 68.88 249 GLU A O 1
ATOM 2052 N N . TYR A 1 250 ? -18.625 26.594 8.094 1 72 250 TYR A N 1
ATOM 2053 C CA . TYR A 1 250 ? -17.219 26.562 7.738 1 72 250 TYR A CA 1
ATOM 2054 C C . TYR A 1 250 ? -17.031 26.062 6.312 1 72 250 TYR A C 1
ATOM 2056 O O . TYR A 1 250 ? -16.266 26.641 5.539 1 72 250 TYR A O 1
ATOM 2064 N N . MET A 1 251 ? -17.781 25.125 5.984 1 81.94 251 MET A N 1
ATOM 2065 C CA . MET A 1 251 ? -17.625 24.469 4.684 1 81.94 251 MET A CA 1
ATOM 2066 C C . MET A 1 251 ? -18.141 25.375 3.562 1 81.94 251 MET A C 1
ATOM 2068 O O . MET A 1 251 ? -17.562 25.391 2.471 1 81.94 251 MET A O 1
ATOM 2072 N N . HIS A 1 252 ? -19.125 26.125 3.914 1 84.44 252 HIS A N 1
ATOM 2073 C CA . HIS A 1 252 ? -19.656 27.031 2.906 1 84.44 252 HIS A CA 1
ATOM 2074 C C . HIS A 1 252 ? -18.656 28.125 2.549 1 84.44 252 HIS A C 1
ATOM 2076 O O . HIS A 1 252 ? -18.484 28.453 1.375 1 84.44 252 HIS A O 1
ATOM 2082 N N . GLN A 1 253 ? -18.047 28.641 3.531 1 84.5 253 GLN A N 1
ATOM 2083 C CA . GLN A 1 253 ? -17.047 29.656 3.303 1 84.5 253 GLN A CA 1
ATOM 2084 C C . GLN A 1 253 ? -15.867 29.109 2.506 1 84.5 253 GLN A C 1
ATOM 2086 O O . GLN A 1 253 ? -15.352 29.781 1.604 1 84.5 253 GLN A O 1
ATOM 2091 N N . LEU A 1 254 ? -15.555 27.969 2.852 1 87.31 254 LEU A N 1
ATOM 2092 C CA . LEU A 1 254 ? -14.445 27.328 2.158 1 87.31 254 LEU A CA 1
ATOM 2093 C C . LEU A 1 254 ? -14.789 27.094 0.689 1 87.31 254 LEU A C 1
ATOM 2095 O O . LEU A 1 254 ? -13.977 27.391 -0.193 1 87.31 254 LEU A O 1
ATOM 2099 N N . ILE A 1 255 ? -15.945 26.609 0.46 1 89.56 255 ILE A N 1
ATOM 2100 C CA . ILE A 1 255 ? -16.391 26.281 -0.893 1 89.56 255 ILE A CA 1
ATOM 2101 C C . ILE A 1 255 ? -16.438 27.562 -1.729 1 89.56 255 ILE A C 1
ATOM 2103 O O . ILE A 1 255 ? -15.984 27.578 -2.875 1 89.56 255 ILE A O 1
ATOM 2107 N N . ASP A 1 256 ? -16.969 28.578 -1.127 1 87.19 256 ASP A N 1
ATOM 2108 C CA . ASP A 1 256 ? -17.031 29.875 -1.819 1 87.19 256 ASP A CA 1
ATOM 2109 C C . ASP A 1 256 ? -15.641 30.375 -2.172 1 87.19 256 ASP A C 1
ATOM 2111 O O . ASP A 1 256 ? -15.414 30.859 -3.279 1 87.19 256 ASP A O 1
ATOM 2115 N N . PHE A 1 257 ? -14.836 30.25 -1.288 1 88 257 PHE A N 1
ATOM 2116 C CA . PHE A 1 257 ? -13.445 30.672 -1.464 1 88 257 PHE A CA 1
ATOM 2117 C C . PHE A 1 257 ? -12.781 29.891 -2.582 1 88 257 PHE A C 1
ATOM 2119 O O . PHE A 1 257 ? -12.195 30.469 -3.498 1 88 257 PHE A O 1
ATOM 2126 N N . LEU A 1 258 ? -12.891 28.609 -2.576 1 90.44 258 LEU A N 1
ATOM 2127 C CA . LEU A 1 258 ? -12.266 27.719 -3.555 1 90.44 258 LEU A CA 1
ATOM 2128 C C . LEU A 1 258 ? -12.844 27.953 -4.945 1 90.44 258 LEU A C 1
ATOM 2130 O O . LEU A 1 258 ? -12.109 28 -5.934 1 90.44 258 LEU A O 1
ATOM 2134 N N . GLY A 1 259 ? -14.102 28.141 -5.02 1 86.88 259 GLY A N 1
ATOM 2135 C CA . GLY A 1 259 ? -14.766 28.375 -6.293 1 86.88 259 GLY A CA 1
ATOM 2136 C C . GLY A 1 259 ? -14.406 29.719 -6.91 1 86.88 259 GLY A C 1
ATOM 2137 O O . GLY A 1 259 ? -14.156 29.797 -8.109 1 86.88 259 GLY A O 1
ATOM 2138 N N . THR A 1 260 ? -14.398 30.719 -6.047 1 84.25 260 THR A N 1
ATOM 2139 C CA . THR A 1 260 ? -14.133 32.062 -6.504 1 84.25 260 THR A CA 1
ATOM 2140 C C . THR A 1 260 ? -12.75 32.156 -7.141 1 84.25 260 THR A C 1
ATOM 2142 O O . THR A 1 260 ? -12.578 32.812 -8.164 1 84.25 260 THR A O 1
ATOM 2145 N N . TYR A 1 261 ? -11.82 31.484 -6.57 1 80.5 261 TYR A N 1
ATOM 2146 C CA . TYR A 1 261 ? -10.445 31.641 -7.023 1 80.5 261 TYR A CA 1
ATOM 2147 C C . TYR A 1 261 ? -9.984 30.406 -7.797 1 80.5 261 TYR A C 1
ATOM 2149 O O . TYR A 1 261 ? -8.797 30.266 -8.109 1 80.5 261 TYR A O 1
ATOM 2157 N N . ASN A 1 262 ? -10.898 29.484 -8.078 1 85.06 262 ASN A N 1
ATOM 2158 C CA . ASN A 1 262 ? -10.609 28.25 -8.82 1 85.06 262 ASN A CA 1
ATOM 2159 C C . ASN A 1 262 ? -9.484 27.453 -8.164 1 85.06 262 ASN A C 1
ATOM 2161 O O . ASN A 1 262 ? -8.492 27.125 -8.82 1 85.06 262 ASN A O 1
ATOM 2165 N N . LEU A 1 263 ? -9.656 27.234 -6.879 1 91 263 LEU A N 1
ATOM 2166 C CA . LEU A 1 263 ? -8.703 26.5 -6.074 1 91 263 LEU A CA 1
ATOM 2167 C C . LEU A 1 263 ? -9.258 25.125 -5.691 1 91 263 LEU A C 1
ATOM 2169 O O . LEU A 1 263 ? -10.453 24.875 -5.855 1 91 263 LEU A O 1
ATOM 2173 N N . LYS A 1 264 ? -8.406 24.25 -5.301 1 94.94 264 LYS A N 1
ATOM 2174 C CA . LYS A 1 264 ? -8.781 22.984 -4.707 1 94.94 264 LYS A CA 1
ATOM 2175 C C . LYS A 1 264 ? -8.156 22.812 -3.322 1 94.94 264 LYS A C 1
ATOM 2177 O O . LYS A 1 264 ? -7.062 23.312 -3.066 1 94.94 264 LYS A O 1
ATOM 2182 N N . ALA A 1 265 ? -8.867 22.109 -2.494 1 95.31 265 ALA A N 1
ATOM 2183 C CA . ALA A 1 265 ? -8.344 21.953 -1.14 1 95.31 265 ALA A CA 1
ATOM 2184 C C . ALA A 1 265 ? -8.406 20.484 -0.705 1 95.31 265 ALA A C 1
ATOM 2186 O O . ALA A 1 265 ? -9.289 19.734 -1.137 1 95.31 265 ALA A O 1
ATOM 2187 N N . SER A 1 266 ? -7.512 20.031 -0.003 1 97 266 SER A N 1
ATOM 2188 C CA . SER A 1 266 ? -7.539 18.766 0.716 1 97 266 SER A CA 1
ATOM 2189 C C . SER A 1 266 ? -7.363 18.969 2.217 1 97 266 SER A C 1
ATOM 2191 O O . SER A 1 266 ? -6.648 19.891 2.641 1 97 266 SER A O 1
ATOM 2193 N N . ILE A 1 267 ? -7.988 18.219 2.98 1 95.38 267 ILE A N 1
ATOM 2194 C CA . ILE A 1 267 ? -7.973 18.359 4.434 1 95.38 267 ILE A CA 1
ATOM 2195 C C . ILE A 1 267 ? -7.574 17.031 5.07 1 95.38 267 ILE A C 1
ATOM 2197 O O . ILE A 1 267 ? -8.156 15.984 4.766 1 95.38 267 ILE A O 1
ATOM 2201 N N . SER A 1 268 ? -6.641 17.062 5.953 1 96.88 268 SER A N 1
ATOM 2202 C CA . SER A 1 268 ? -6.18 15.867 6.641 1 96.88 268 SER A CA 1
ATOM 2203 C C . SER A 1 268 ? -7.199 15.398 7.676 1 96.88 268 SER A C 1
ATOM 2205 O O . SER A 1 268 ? -8.148 16.125 7.988 1 96.88 268 SER A O 1
ATOM 2207 N N . GLN A 1 269 ? -6.98 14.195 8.148 1 95.38 269 GLN A N 1
ATOM 2208 C CA . GLN A 1 269 ? -7.707 13.797 9.352 1 95.38 269 GLN A CA 1
ATOM 2209 C C . GLN A 1 269 ? -7.27 14.617 10.562 1 95.38 269 GLN A C 1
ATOM 2211 O O . GLN A 1 269 ? -6.176 15.18 10.57 1 95.38 269 GLN A O 1
ATOM 2216 N N . PRO A 1 270 ? -8.156 14.711 11.523 1 94.12 270 PRO A N 1
ATOM 2217 C CA . PRO A 1 270 ? -7.75 15.438 12.734 1 94.12 270 PRO A CA 1
ATOM 2218 C C . PRO A 1 270 ? -6.699 14.688 13.547 1 94.12 270 PRO A C 1
ATOM 2220 O O . PRO A 1 270 ? -6.641 13.453 13.5 1 94.12 270 PRO A O 1
ATOM 2223 N N . PHE A 1 271 ? -5.91 15.438 14.258 1 93.38 271 PHE A N 1
ATOM 2224 C CA . PHE A 1 271 ? -4.891 14.852 15.117 1 93.38 271 PHE A CA 1
ATOM 2225 C C . PHE A 1 271 ? -4.641 15.734 16.344 1 93.38 271 PHE A C 1
ATOM 2227 O O . PHE A 1 271 ? -5.152 16.859 16.406 1 93.38 271 PHE A O 1
ATOM 2234 N N . MET A 1 272 ? -3.875 15.258 17.297 1 90.56 272 MET A N 1
ATOM 2235 C CA . MET A 1 272 ? -3.783 15.969 18.562 1 90.56 272 MET A CA 1
ATOM 2236 C C . MET A 1 272 ? -2.344 16.375 18.859 1 90.56 272 MET A C 1
ATOM 2238 O O . MET A 1 272 ? -2.102 17.359 19.562 1 90.56 272 MET A O 1
ATOM 2242 N N . ASN A 1 273 ? -1.401 15.68 18.344 1 90.19 273 ASN A N 1
ATOM 2243 C CA . ASN A 1 273 ? 0.002 15.992 18.594 1 90.19 273 ASN A CA 1
ATOM 2244 C C . ASN A 1 273 ? 0.595 16.828 17.469 1 90.19 273 ASN A C 1
ATOM 2246 O O . ASN A 1 273 ? 0.73 16.359 16.328 1 90.19 273 ASN A O 1
ATOM 2250 N N . ILE A 1 274 ? 1.017 18.016 17.766 1 90.75 274 ILE A N 1
ATOM 2251 C CA . ILE A 1 274 ? 1.492 18.969 16.766 1 90.75 274 ILE A CA 1
ATOM 2252 C C . ILE A 1 274 ? 2.73 18.406 16.062 1 90.75 274 ILE A C 1
ATOM 2254 O O . ILE A 1 274 ? 2.992 18.734 14.906 1 90.75 274 ILE A O 1
ATOM 2258 N N . LEU A 1 275 ? 3.43 17.531 16.734 1 88.81 275 LEU A N 1
ATOM 2259 C CA . LEU A 1 275 ? 4.645 16.953 16.156 1 88.81 275 LEU A CA 1
ATOM 2260 C C . LEU A 1 275 ? 4.309 15.992 15.016 1 88.81 275 LEU A C 1
ATOM 2262 O O . LEU A 1 275 ? 5.184 15.625 14.234 1 88.81 275 LEU A O 1
ATOM 2266 N N . ASP A 1 276 ? 3.037 15.672 14.891 1 92.38 276 ASP A N 1
ATOM 2267 C CA . ASP A 1 276 ? 2.602 14.773 13.82 1 92.38 276 ASP A CA 1
ATOM 2268 C C . ASP A 1 276 ? 2.215 15.562 12.57 1 92.38 276 ASP A C 1
ATOM 2270 O O . ASP A 1 276 ? 1.821 14.977 11.555 1 92.38 276 ASP A O 1
ATOM 2274 N N . ALA A 1 277 ? 2.408 16.859 12.586 1 93.5 277 ALA A N 1
ATOM 2275 C CA . ALA A 1 277 ? 1.989 17.734 11.492 1 93.5 277 ALA A CA 1
ATOM 2276 C C . ALA A 1 277 ? 2.605 17.281 10.172 1 93.5 277 ALA A C 1
ATOM 2278 O O . ALA A 1 277 ? 1.929 17.266 9.141 1 93.5 277 ALA A O 1
ATOM 2279 N N . PRO A 1 278 ? 3.865 16.891 10.203 1 93.06 278 PRO A N 1
ATOM 2280 C CA . PRO A 1 278 ? 4.43 16.453 8.922 1 93.06 278 PRO A CA 1
ATOM 2281 C C . PRO A 1 278 ? 3.701 15.25 8.336 1 93.06 278 PRO A C 1
ATOM 2283 O O . PRO A 1 278 ? 3.49 15.172 7.125 1 93.06 278 PRO A O 1
ATOM 2286 N N . LEU A 1 279 ? 3.369 14.383 9.18 1 94.69 279 LEU A N 1
ATOM 2287 C CA . LEU A 1 279 ? 2.656 13.18 8.766 1 94.69 279 LEU A CA 1
ATOM 2288 C C . LEU A 1 279 ? 1.306 13.531 8.156 1 94.69 279 LEU A C 1
ATOM 2290 O O . LEU A 1 279 ? 0.935 12.992 7.109 1 94.69 279 LEU A O 1
ATOM 2294 N N . TYR A 1 280 ? 0.605 14.391 8.727 1 96.38 280 TYR A N 1
ATOM 2295 C CA . TYR A 1 280 ? -0.737 14.742 8.281 1 96.38 280 TYR A CA 1
ATOM 2296 C C . TYR A 1 280 ? -0.684 15.695 7.094 1 96.38 280 TYR A C 1
ATOM 2298 O O . TYR A 1 280 ? -1.604 15.734 6.273 1 96.38 280 TYR A O 1
ATOM 2306 N N . TYR A 1 281 ? 0.455 16.484 7.031 1 96.56 281 TYR A N 1
ATOM 2307 C CA . TYR A 1 281 ? 0.684 17.219 5.793 1 96.56 281 TYR A CA 1
ATOM 2308 C C . TYR A 1 281 ? 0.812 16.266 4.609 1 96.56 281 TYR A C 1
ATOM 2310 O O . TYR A 1 281 ? 0.167 16.469 3.578 1 96.56 281 TYR A O 1
ATOM 2318 N N . LYS A 1 282 ? 1.601 15.234 4.785 1 95.5 282 LYS A N 1
ATOM 2319 C CA . LYS A 1 282 ? 1.784 14.25 3.725 1 95.5 282 LYS A CA 1
ATOM 2320 C C . LYS A 1 282 ? 0.461 13.586 3.357 1 95.5 282 LYS A C 1
ATOM 2322 O O . LYS A 1 282 ? 0.191 13.336 2.182 1 95.5 282 LYS A O 1
ATOM 2327 N N . GLN A 1 283 ? -0.295 13.25 4.324 1 96.81 283 GLN A N 1
ATOM 2328 C CA . GLN A 1 283 ? -1.604 12.648 4.098 1 96.81 283 GLN A CA 1
ATOM 2329 C C . GLN A 1 283 ? -2.498 13.562 3.271 1 96.81 283 GLN A C 1
ATOM 2331 O O . GLN A 1 283 ? -3.123 13.125 2.305 1 96.81 283 GLN A O 1
ATOM 2336 N N . SER A 1 284 ? -2.551 14.812 3.691 1 97.38 284 SER A N 1
ATOM 2337 C CA . SER A 1 284 ? -3.381 15.789 2.988 1 97.38 284 SER A CA 1
ATOM 2338 C C . SER A 1 284 ? -2.891 16 1.56 1 97.38 284 SER A C 1
ATOM 2340 O O . SER A 1 284 ? -3.689 16.031 0.621 1 97.38 284 SER A O 1
ATOM 2342 N N . ALA A 1 285 ? -1.599 16.203 1.443 1 95.62 285 ALA A N 1
ATOM 2343 C CA . ALA A 1 285 ? -1.017 16.406 0.119 1 95.62 285 ALA A CA 1
ATOM 2344 C C . ALA A 1 285 ? -1.308 15.219 -0.798 1 95.62 285 ALA A C 1
ATOM 2346 O O . ALA A 1 285 ? -1.657 15.398 -1.966 1 95.62 285 ALA A O 1
ATOM 2347 N N . LYS A 1 286 ? -1.14 14.047 -0.271 1 95.5 286 LYS A N 1
ATOM 2348 C CA . LYS A 1 286 ? -1.437 12.844 -1.045 1 95.5 286 LYS A CA 1
ATOM 2349 C C . LYS A 1 286 ? -2.92 12.766 -1.396 1 95.5 286 LYS A C 1
ATOM 2351 O O . LYS A 1 286 ? -3.281 12.352 -2.498 1 95.5 286 LYS A O 1
ATOM 2356 N N . THR A 1 287 ? -3.76 13.125 -0.461 1 97.56 287 THR A N 1
ATOM 2357 C CA . THR A 1 287 ? -5.195 13.172 -0.705 1 97.56 287 THR A CA 1
ATOM 2358 C C . THR A 1 287 ? -5.516 14.109 -1.866 1 97.56 287 THR A C 1
ATOM 2360 O O . THR A 1 287 ? -6.375 13.805 -2.699 1 97.56 287 THR A O 1
ATOM 2363 N N . MET A 1 288 ? -4.82 15.219 -1.915 1 95.94 288 MET A N 1
ATOM 2364 C CA . MET A 1 288 ? -5.004 16.172 -3.008 1 95.94 288 MET A CA 1
ATOM 2365 C C . MET A 1 288 ? -4.719 15.516 -4.355 1 95.94 288 MET A C 1
ATOM 2367 O O . MET A 1 288 ? -5.523 15.617 -5.281 1 95.94 288 MET A O 1
ATOM 2371 N N . LYS A 1 289 ? -3.674 14.852 -4.441 1 93.88 289 LYS A N 1
ATOM 2372 C CA . LYS A 1 289 ? -3.275 14.18 -5.676 1 93.88 289 LYS A CA 1
ATOM 2373 C C . LYS A 1 289 ? -4.305 13.133 -6.086 1 93.88 289 LYS A C 1
ATOM 2375 O O . LYS A 1 289 ? -4.723 13.086 -7.246 1 93.88 289 LYS A O 1
ATOM 2380 N N . ILE A 1 290 ? -4.695 12.32 -5.152 1 95.25 290 ILE A N 1
ATOM 2381 C CA . ILE A 1 290 ? -5.641 11.234 -5.402 1 95.25 290 ILE A CA 1
ATOM 2382 C C . ILE A 1 290 ? -7.004 11.812 -5.781 1 95.25 290 ILE A C 1
ATOM 2384 O O . ILE A 1 290 ? -7.641 11.352 -6.73 1 95.25 290 ILE A O 1
ATOM 2388 N N . GLY A 1 291 ? -7.406 12.82 -4.957 1 95.69 291 GLY A N 1
ATOM 2389 C CA . GLY A 1 291 ? -8.688 13.461 -5.219 1 95.69 291 GLY A CA 1
ATOM 2390 C C . GLY A 1 291 ? -8.773 14.062 -6.605 1 95.69 291 GLY A C 1
ATOM 2391 O O . GLY A 1 291 ? -9.789 13.906 -7.293 1 95.69 291 GLY A O 1
ATOM 2392 N N . LEU A 1 292 ? -7.762 14.695 -7.02 1 92.56 292 LEU A N 1
ATOM 2393 C CA . LEU A 1 292 ? -7.727 15.32 -8.336 1 92.56 292 LEU A CA 1
ATOM 2394 C C . LEU A 1 292 ? -7.84 14.273 -9.438 1 92.56 292 LEU A C 1
ATOM 2396 O O . LEU A 1 292 ? -8.43 14.531 -10.492 1 92.56 292 LEU A O 1
ATOM 2400 N N . THR A 1 293 ? -7.34 13.125 -9.195 1 91.38 293 THR A N 1
ATOM 2401 C CA . THR A 1 293 ? -7.367 12.039 -10.164 1 91.38 293 THR A CA 1
ATOM 2402 C C . THR A 1 293 ? -8.742 11.383 -10.195 1 91.38 293 THR A C 1
ATOM 2404 O O . THR A 1 293 ? -9.305 11.156 -11.266 1 91.38 293 THR A O 1
ATOM 2407 N N . LEU A 1 294 ? -9.273 11.133 -9.109 1 93.5 294 LEU A N 1
ATOM 2408 C CA . LEU A 1 294 ? -10.5 10.352 -9.008 1 93.5 294 LEU A CA 1
ATOM 2409 C C . LEU A 1 294 ? -11.734 11.227 -9.211 1 93.5 294 LEU A C 1
ATOM 2411 O O . LEU A 1 294 ? -12.727 10.789 -9.789 1 93.5 294 LEU A O 1
ATOM 2415 N N . ASN A 1 295 ? -11.641 12.391 -8.617 1 93.81 295 ASN A N 1
ATOM 2416 C CA . ASN A 1 295 ? -12.773 13.305 -8.648 1 93.81 295 ASN A CA 1
ATOM 2417 C C . ASN A 1 295 ? -12.344 14.727 -9 1 93.81 295 ASN A C 1
ATOM 2419 O O . ASN A 1 295 ? -12.5 15.641 -8.195 1 93.81 295 ASN A O 1
ATOM 2423 N N . PRO A 1 296 ? -12.023 14.945 -10.188 1 91.62 296 PRO A N 1
ATOM 2424 C CA . PRO A 1 296 ? -11.484 16.25 -10.578 1 91.62 296 PRO A CA 1
ATOM 2425 C C . PRO A 1 296 ? -12.508 17.375 -10.469 1 91.62 296 PRO A C 1
ATOM 2427 O O . PRO A 1 296 ? -12.141 18.547 -10.359 1 91.62 296 PRO A O 1
ATOM 2430 N N . ASN A 1 297 ? -13.75 17.078 -10.383 1 92.69 297 ASN A N 1
ATOM 2431 C CA . ASN A 1 297 ? -14.781 18.109 -10.375 1 92.69 297 ASN A CA 1
ATOM 2432 C C . ASN A 1 297 ? -15.07 18.609 -8.961 1 92.69 297 ASN A C 1
ATOM 2434 O O . ASN A 1 297 ? -15.711 19.641 -8.781 1 92.69 297 ASN A O 1
ATOM 2438 N N . LYS A 1 298 ? -14.57 17.922 -7.996 1 94.19 298 LYS A N 1
ATOM 2439 C CA . LYS A 1 298 ? -14.766 18.359 -6.621 1 94.19 298 LYS A CA 1
ATOM 2440 C C . LYS A 1 298 ? -13.797 19.484 -6.258 1 94.19 298 LYS A C 1
ATOM 2442 O O . LYS A 1 298 ? -12.703 19.578 -6.828 1 94.19 298 LYS A O 1
ATOM 2447 N N . LEU A 1 299 ? -14.234 20.297 -5.285 1 94.12 299 LEU A N 1
ATOM 2448 C CA . LEU A 1 299 ? -13.422 21.438 -4.879 1 94.12 299 LEU A CA 1
ATOM 2449 C C . LEU A 1 299 ? -12.555 21.094 -3.672 1 94.12 299 LEU A C 1
ATOM 2451 O O . LEU A 1 299 ? -11.539 21.75 -3.422 1 94.12 299 LEU A O 1
ATOM 2455 N N . TYR A 1 300 ? -13.008 20.141 -2.947 1 95.25 300 TYR A N 1
ATOM 2456 C CA . TYR A 1 300 ? -12.234 19.781 -1.757 1 95.25 300 TYR A CA 1
ATOM 2457 C C . TYR A 1 300 ? -12.297 18.281 -1.492 1 95.25 300 TYR A C 1
ATOM 2459 O O . TYR A 1 300 ? -13.211 17.609 -1.953 1 95.25 300 TYR A O 1
ATOM 2467 N N . TYR A 1 301 ? -11.312 17.75 -0.782 1 96.56 301 TYR A N 1
ATOM 2468 C CA . TYR A 1 301 ? -11.164 16.328 -0.474 1 96.56 301 TYR A CA 1
ATOM 2469 C C . TYR A 1 301 ? -10.812 16.125 0.994 1 96.56 301 TYR A C 1
ATOM 2471 O O . TYR A 1 301 ? -9.805 16.641 1.477 1 96.56 301 TYR A O 1
ATOM 2479 N N . PHE A 1 302 ? -11.586 15.391 1.651 1 95.06 302 PHE A N 1
ATOM 2480 C CA . PHE A 1 302 ? -11.234 14.977 3.004 1 95.06 302 PHE A CA 1
ATOM 2481 C C . PHE A 1 302 ? -10.43 13.688 2.98 1 95.06 302 PHE A C 1
ATOM 2483 O O . PHE A 1 302 ? -10.836 12.703 2.35 1 95.06 302 PHE A O 1
ATOM 2490 N N . SER A 1 303 ? -9.328 13.672 3.697 1 96.5 303 SER A N 1
ATOM 2491 C CA . SER A 1 303 ? -8.477 12.492 3.707 1 96.5 303 SER A CA 1
ATOM 2492 C C . SER A 1 303 ? -9.227 11.273 4.227 1 96.5 303 SER A C 1
ATOM 2494 O O . SER A 1 303 ? -8.984 10.148 3.779 1 96.5 303 SER A O 1
ATOM 2496 N N . SER A 1 304 ? -10.141 11.484 5.086 1 94.44 304 SER A N 1
ATOM 2497 C CA . SER A 1 304 ? -10.906 10.391 5.676 1 94.44 304 SER A CA 1
ATOM 2498 C C . SER A 1 304 ? -11.664 9.609 4.609 1 94.44 304 SER A C 1
ATOM 2500 O O . SER A 1 304 ? -11.891 8.406 4.754 1 94.44 304 SER A O 1
ATOM 2502 N N . ASP A 1 305 ? -11.969 10.273 3.523 1 94.06 305 ASP A N 1
ATOM 2503 C CA . ASP A 1 305 ? -12.766 9.648 2.475 1 94.06 305 ASP A CA 1
ATOM 2504 C C . ASP A 1 305 ? -11.875 8.906 1.477 1 94.06 305 ASP A C 1
ATOM 2506 O O . ASP A 1 305 ? -12.367 8.141 0.65 1 94.06 305 ASP A O 1
ATOM 2510 N N . TYR A 1 306 ? -10.625 9.133 1.598 1 95.25 306 TYR A N 1
ATOM 2511 C CA . TYR A 1 306 ? -9.734 8.617 0.566 1 95.25 306 TYR A CA 1
ATOM 2512 C C . TYR A 1 306 ? -8.688 7.688 1.167 1 95.25 306 TYR A C 1
ATOM 2514 O O . TYR A 1 306 ? -7.695 7.355 0.515 1 95.25 306 TYR A O 1
ATOM 2522 N N . LEU A 1 307 ? -8.875 7.262 2.367 1 94.88 307 LEU A N 1
ATOM 2523 C CA . LEU A 1 307 ? -7.875 6.496 3.096 1 94.88 307 LEU A CA 1
ATOM 2524 C C . LEU A 1 307 ? -7.535 5.203 2.359 1 94.88 307 LEU A C 1
ATOM 2526 O O . LEU A 1 307 ? -6.363 4.836 2.252 1 94.88 307 LEU A O 1
ATOM 2530 N N . LEU A 1 308 ? -8.531 4.535 1.837 1 94.38 308 LEU A N 1
ATOM 2531 C CA . LEU A 1 308 ? -8.305 3.299 1.096 1 94.38 308 LEU A CA 1
ATOM 2532 C C . LEU A 1 308 ? -7.441 3.557 -0.136 1 94.38 308 LEU A C 1
ATOM 2534 O O . LEU A 1 308 ? -6.547 2.766 -0.448 1 94.38 308 LEU A O 1
ATOM 2538 N N . PHE A 1 309 ? -7.684 4.605 -0.775 1 95.38 309 PHE A N 1
ATOM 2539 C CA . PHE A 1 309 ? -6.996 4.906 -2.025 1 95.38 309 PHE A CA 1
ATOM 2540 C C . PHE A 1 309 ? -5.543 5.285 -1.769 1 95.38 309 PHE A C 1
ATOM 2542 O O . PHE A 1 309 ? -4.695 5.16 -2.656 1 95.38 309 PHE A O 1
ATOM 2549 N N . HIS A 1 310 ? -5.293 5.789 -0.528 1 94.94 310 HIS A N 1
ATOM 2550 C CA . HIS A 1 310 ? -3.898 5.969 -0.135 1 94.94 310 HIS A CA 1
ATOM 2551 C C . HIS A 1 310 ? -3.123 4.66 -0.244 1 94.94 310 HIS A C 1
ATOM 2553 O O . HIS A 1 310 ? -1.977 4.648 -0.699 1 94.94 310 HIS A O 1
ATOM 2559 N N . LEU A 1 311 ? -3.797 3.588 0.11 1 94.12 311 LEU A N 1
ATOM 2560 C CA . LEU A 1 311 ? -3.184 2.268 0.038 1 94.12 311 LEU A CA 1
ATOM 2561 C C . LEU A 1 311 ? -2.941 1.859 -1.412 1 94.12 311 LEU A C 1
ATOM 2563 O O . LEU A 1 311 ? -1.899 1.283 -1.733 1 94.12 311 LEU A O 1
ATOM 2567 N N . PHE A 1 312 ? -3.889 2.17 -2.262 1 94.94 312 PHE A N 1
ATOM 2568 C CA . PHE A 1 312 ? -3.787 1.785 -3.664 1 94.94 312 PHE A CA 1
ATOM 2569 C C . PHE A 1 312 ? -2.656 2.543 -4.352 1 94.94 312 PHE A C 1
ATOM 2571 O O . PHE A 1 312 ? -1.911 1.967 -5.148 1 94.94 312 PHE A O 1
ATOM 2578 N N . ASP A 1 313 ? -2.559 3.787 -4.02 1 91.62 313 ASP A N 1
ATOM 2579 C CA . ASP A 1 313 ? -1.629 4.688 -4.695 1 91.62 313 ASP A CA 1
ATOM 2580 C C . ASP A 1 313 ? -0.182 4.273 -4.438 1 91.62 313 ASP A C 1
ATOM 2582 O O . ASP A 1 313 ? 0.713 4.613 -5.215 1 91.62 313 ASP A O 1
ATOM 2586 N N . SER A 1 314 ? 0.044 3.543 -3.428 1 88.06 314 SER A N 1
ATOM 2587 C CA . SER A 1 314 ? 1.394 3.115 -3.078 1 88.06 314 SER A CA 1
ATOM 2588 C C . SER A 1 314 ? 1.818 1.901 -3.898 1 88.06 314 SER A C 1
ATOM 2590 O O . SER A 1 314 ? 2.977 1.485 -3.848 1 88.06 314 SER A O 1
ATOM 2592 N N . TYR A 1 315 ? 0.921 1.372 -4.719 1 88.75 315 TYR A N 1
ATOM 2593 C CA . TYR A 1 315 ? 1.191 0.17 -5.5 1 88.75 315 TYR A CA 1
ATOM 2594 C C . TYR A 1 315 ? 1.375 0.507 -6.973 1 88.75 315 TYR A C 1
ATOM 2596 O O . TYR A 1 315 ? 0.743 1.433 -7.488 1 88.75 315 TYR A O 1
ATOM 2604 N N . GLU A 1 316 ? 2.26 -0.302 -7.527 1 88.38 316 GLU A N 1
ATOM 2605 C CA . GLU A 1 316 ? 2.287 -0.281 -8.984 1 88.38 316 GLU A CA 1
ATOM 2606 C C . GLU A 1 316 ? 1.003 -0.861 -9.57 1 88.38 316 GLU A C 1
ATOM 2608 O O . GLU A 1 316 ? 0.375 -1.73 -8.961 1 88.38 316 GLU A O 1
ATOM 2613 N N . LYS A 1 317 ? 0.654 -0.413 -10.695 1 90.31 317 LYS A N 1
ATOM 2614 C CA . LYS A 1 317 ? -0.609 -0.783 -11.328 1 90.31 317 LYS A CA 1
ATOM 2615 C C . LYS A 1 317 ? -0.746 -2.299 -11.438 1 90.31 317 LYS A C 1
ATOM 2617 O O . LYS A 1 317 ? -1.779 -2.863 -11.07 1 90.31 317 LYS A O 1
ATOM 2622 N N . THR A 1 318 ? 0.296 -2.969 -11.883 1 88.25 318 THR A N 1
ATOM 2623 C CA . THR A 1 318 ? 0.257 -4.41 -12.109 1 88.25 318 THR A CA 1
ATOM 2624 C C . THR A 1 318 ? 0.088 -5.156 -10.789 1 88.25 318 THR A C 1
ATOM 2626 O O . THR A 1 318 ? -0.666 -6.133 -10.719 1 88.25 318 THR A O 1
ATOM 2629 N N . ASP A 1 319 ? 0.799 -4.68 -9.82 1 90 319 ASP A N 1
ATOM 2630 C CA . ASP A 1 319 ? 0.706 -5.305 -8.5 1 90 319 ASP A CA 1
ATOM 2631 C C . ASP A 1 319 ? -0.68 -5.102 -7.895 1 90 319 ASP A C 1
ATOM 2633 O O . ASP A 1 319 ? -1.209 -5.992 -7.23 1 90 319 ASP A O 1
ATOM 2637 N N . LEU A 1 320 ? -1.184 -3.924 -8.133 1 94.19 320 LEU A N 1
ATOM 2638 C CA . LEU A 1 320 ? -2.51 -3.627 -7.605 1 94.19 320 LEU A CA 1
ATOM 2639 C C . LEU A 1 320 ? -3.57 -4.492 -8.273 1 94.19 320 LEU A C 1
ATOM 2641 O O . LEU A 1 320 ? -4.508 -4.953 -7.617 1 94.19 320 LEU A O 1
ATOM 2645 N N . GLN A 1 321 ? -3.426 -4.742 -9.531 1 94.06 321 GLN A N 1
ATOM 2646 C CA . GLN A 1 321 ? -4.344 -5.602 -10.266 1 94.06 321 GLN A CA 1
ATOM 2647 C C . GLN A 1 321 ? -4.344 -7.02 -9.695 1 94.06 321 GLN A C 1
ATOM 2649 O O . GLN A 1 321 ? -5.379 -7.691 -9.688 1 94.06 321 GLN A O 1
ATOM 2654 N N . ASN A 1 322 ? -3.215 -7.383 -9.234 1 93.31 322 ASN A N 1
ATOM 2655 C CA . ASN A 1 322 ? -3.047 -8.727 -8.695 1 93.31 322 ASN A CA 1
ATOM 2656 C C . ASN A 1 322 ? -3.705 -8.867 -7.324 1 93.31 322 ASN A C 1
ATOM 2658 O O . ASN A 1 322 ? -3.818 -9.977 -6.797 1 93.31 322 ASN A O 1
ATOM 2662 N N . LEU A 1 323 ? -4.266 -7.793 -6.812 1 95.44 323 LEU A N 1
ATOM 2663 C CA . LEU A 1 323 ? -4.93 -7.832 -5.516 1 95.44 323 LEU A CA 1
ATOM 2664 C C . LEU A 1 323 ? -6.445 -7.836 -5.684 1 95.44 323 LEU A C 1
ATOM 2666 O O . LEU A 1 323 ? -7.184 -7.84 -4.695 1 95.44 323 LEU A O 1
ATOM 2670 N N . ILE A 1 324 ? -6.902 -7.84 -6.914 1 97 324 ILE A N 1
ATOM 2671 C CA . ILE A 1 324 ? -8.32 -8.023 -7.188 1 97 324 ILE A CA 1
ATOM 2672 C C . ILE A 1 324 ? -8.703 -9.484 -6.977 1 97 324 ILE A C 1
ATOM 2674 O O . ILE A 1 324 ? -8.031 -10.391 -7.484 1 97 324 ILE A O 1
ATOM 2678 N N . HIS A 1 325 ? -9.695 -9.688 -6.203 1 96.94 325 HIS A N 1
ATOM 2679 C CA . HIS A 1 325 ? -10.148 -11.055 -5.934 1 96.94 325 HIS A CA 1
ATOM 2680 C C . HIS A 1 325 ? -10.484 -11.789 -7.227 1 96.94 325 HIS A C 1
ATOM 2682 O O . HIS A 1 325 ? -11.133 -11.227 -8.117 1 96.94 325 HIS A O 1
ATOM 2688 N N . TYR A 1 326 ? -10.109 -13.008 -7.348 1 94.5 326 TYR A N 1
ATOM 2689 C CA . TYR A 1 326 ? -10.234 -13.758 -8.594 1 94.5 326 TYR A CA 1
ATOM 2690 C C . TYR A 1 326 ? -11.703 -13.977 -8.945 1 94.5 326 TYR A C 1
ATOM 2692 O O . TYR A 1 326 ? -12.055 -14.07 -10.125 1 94.5 326 TYR A O 1
ATOM 2700 N N . HIS A 1 327 ? -12.633 -14.031 -7.934 1 95 327 HIS A N 1
ATOM 2701 C CA . HIS A 1 327 ? -14.062 -14.148 -8.195 1 95 327 HIS A CA 1
ATOM 2702 C C . HIS A 1 327 ? -14.578 -12.945 -8.977 1 95 327 HIS A C 1
ATOM 2704 O O . HIS A 1 327 ? -15.453 -13.086 -9.836 1 95 327 HIS A O 1
ATOM 2710 N N . ILE A 1 328 ? -14.078 -11.773 -8.625 1 97.06 328 ILE A N 1
ATOM 2711 C CA . ILE A 1 328 ? -14.484 -10.562 -9.328 1 97.06 328 ILE A CA 1
ATOM 2712 C C . ILE A 1 328 ? -13.961 -10.594 -10.758 1 97.06 328 ILE A C 1
ATOM 2714 O O . ILE A 1 328 ? -14.688 -10.242 -11.695 1 97.06 328 ILE A O 1
ATOM 2718 N N . LYS A 1 329 ? -12.727 -11.008 -10.945 1 94.44 329 LYS A N 1
ATOM 2719 C CA . LYS A 1 329 ? -12.18 -11.156 -12.289 1 94.44 329 LYS A CA 1
ATOM 2720 C C . LYS A 1 329 ? -13.008 -12.141 -13.117 1 94.44 329 LYS A C 1
ATOM 2722 O O . LYS A 1 329 ? -13.297 -11.883 -14.281 1 94.44 329 LYS A O 1
ATOM 2727 N N . TYR A 1 330 ? -13.312 -13.203 -12.484 1 93.38 330 TYR A N 1
ATOM 2728 C CA . TYR A 1 330 ? -14.109 -14.234 -13.141 1 93.38 330 TYR A CA 1
ATOM 2729 C C . TYR A 1 330 ? -15.461 -13.68 -13.57 1 93.38 330 TYR A C 1
ATOM 2731 O O . TYR A 1 330 ? -15.906 -13.906 -14.703 1 93.38 330 TYR A O 1
ATOM 2739 N N . LEU A 1 331 ? -16.125 -12.953 -12.695 1 96.12 331 LEU A N 1
ATOM 2740 C CA . LEU A 1 331 ? -17.438 -12.422 -12.992 1 96.12 331 LEU A CA 1
ATOM 2741 C C . LEU A 1 331 ? -17.375 -11.367 -14.086 1 96.12 331 LEU A C 1
ATOM 2743 O O . LEU A 1 331 ? -18.297 -11.242 -14.891 1 96.12 331 LEU A O 1
ATOM 2747 N N . LEU A 1 332 ? -16.312 -10.617 -14.086 1 96.19 332 LEU A N 1
ATOM 2748 C CA . LEU A 1 332 ? -16.125 -9.656 -15.164 1 96.19 332 LEU A CA 1
ATOM 2749 C C . LEU A 1 332 ? -16.109 -10.352 -16.516 1 96.19 332 LEU A C 1
ATOM 2751 O O . LEU A 1 332 ? -16.797 -9.93 -17.453 1 96.19 332 LEU A O 1
ATOM 2755 N N . ASP A 1 333 ? -15.344 -11.398 -16.625 1 93.44 333 ASP A N 1
ATOM 2756 C CA . ASP A 1 333 ? -15.273 -12.188 -17.859 1 93.44 333 ASP A CA 1
ATOM 2757 C C . ASP A 1 333 ? -16.625 -12.82 -18.188 1 93.44 333 ASP A C 1
ATOM 2759 O O . ASP A 1 333 ? -17.047 -12.852 -19.344 1 93.44 333 ASP A O 1
ATOM 2763 N N . TYR A 1 334 ? -17.25 -13.312 -17.188 1 94.88 334 TYR A N 1
ATOM 2764 C CA . TYR A 1 334 ? -18.547 -13.961 -17.344 1 94.88 334 TYR A CA 1
ATOM 2765 C C . TYR A 1 334 ? -19.594 -12.984 -17.875 1 94.88 334 TYR A C 1
ATOM 2767 O O . TYR A 1 334 ? -20.328 -13.305 -18.812 1 94.88 334 TYR A O 1
ATOM 2775 N N . ASP A 1 335 ? -19.672 -11.828 -17.25 1 96.94 335 ASP A N 1
ATOM 2776 C CA . ASP A 1 335 ? -20.594 -10.797 -17.703 1 96.94 335 ASP A CA 1
ATOM 2777 C C . ASP A 1 335 ? -20.359 -10.43 -19.156 1 96.94 335 ASP A C 1
ATOM 2779 O O . ASP A 1 335 ? -21.297 -10.219 -19.922 1 96.94 335 ASP A O 1
ATOM 2783 N N . ASN A 1 336 ? -19.125 -10.305 -19.5 1 95.94 336 ASN A N 1
ATOM 2784 C CA . ASN A 1 336 ? -18.781 -9.969 -20.875 1 95.94 336 ASN A CA 1
ATOM 2785 C C . ASN A 1 336 ? -19.188 -11.07 -21.844 1 95.94 336 ASN A C 1
ATOM 2787 O O . ASN A 1 336 ? -19.672 -10.797 -22.938 1 95.94 336 ASN A O 1
ATOM 2791 N N . LYS A 1 337 ? -18.969 -12.312 -21.5 1 95.5 337 LYS A N 1
ATOM 2792 C CA . LYS A 1 337 ? -19.234 -13.469 -22.359 1 95.5 337 LYS A CA 1
ATOM 2793 C C . LYS A 1 337 ? -20.734 -13.727 -22.5 1 95.5 337 LYS A C 1
ATOM 2795 O O . LYS A 1 337 ? -21.203 -14.047 -23.578 1 95.5 337 LYS A O 1
ATOM 2800 N N . TYR A 1 338 ? -21.453 -13.578 -21.469 1 96.25 338 TYR A N 1
ATOM 2801 C CA . TYR A 1 338 ? -22.859 -14 -21.469 1 96.25 338 TYR A CA 1
ATOM 2802 C C . TYR A 1 338 ? -23.781 -12.797 -21.391 1 96.25 338 TYR A C 1
ATOM 2804 O O . TYR A 1 338 ? -25 -12.953 -21.328 1 96.25 338 TYR A O 1
ATOM 2812 N N . ASN A 1 339 ? -23.219 -11.586 -21.297 1 96.19 339 ASN A N 1
ATOM 2813 C CA . ASN A 1 339 ? -23.984 -10.336 -21.25 1 96.19 339 ASN A CA 1
ATOM 2814 C C . ASN A 1 339 ? -24.891 -10.281 -20.016 1 96.19 339 ASN A C 1
ATOM 2816 O O . ASN A 1 339 ? -26.094 -10.023 -20.141 1 96.19 339 ASN A O 1
ATOM 2820 N N . THR A 1 340 ? -24.328 -10.656 -18.844 1 96.31 340 THR A N 1
ATOM 2821 C CA . THR A 1 340 ? -25.031 -10.562 -17.578 1 96.31 340 THR A CA 1
ATOM 2822 C C . THR A 1 340 ? -24.578 -9.328 -16.797 1 96.31 340 THR A C 1
ATOM 2824 O O . THR A 1 340 ? -23.672 -8.617 -17.234 1 96.31 340 THR A O 1
ATOM 2827 N N . ASP A 1 341 ? -25.281 -9.008 -15.664 1 96.38 341 ASP A N 1
ATOM 2828 C CA . ASP A 1 341 ? -25 -7.809 -14.891 1 96.38 341 ASP A CA 1
ATOM 2829 C C . ASP A 1 341 ? -24.641 -8.156 -13.453 1 96.38 341 ASP A C 1
ATOM 2831 O O . ASP A 1 341 ? -25.094 -7.508 -12.508 1 96.38 341 ASP A O 1
ATOM 2835 N N . TYR A 1 342 ? -23.891 -9.195 -13.305 1 97.44 342 TYR A N 1
ATOM 2836 C CA . TYR A 1 342 ? -23.609 -9.688 -11.961 1 97.44 342 TYR A CA 1
ATOM 2837 C C . TYR A 1 342 ? -22.688 -8.727 -11.211 1 97.44 342 TYR A C 1
ATOM 2839 O O . TYR A 1 342 ? -22.906 -8.461 -10.031 1 97.44 342 TYR A O 1
ATOM 2847 N N . ILE A 1 343 ? -21.672 -8.188 -11.914 1 97.94 343 ILE A N 1
ATOM 2848 C CA . ILE A 1 343 ? -20.781 -7.234 -11.281 1 97.94 343 ILE A CA 1
ATOM 2849 C C . ILE A 1 343 ? -21.562 -6 -10.844 1 97.94 343 ILE A C 1
ATOM 2851 O O . ILE A 1 343 ? -21.391 -5.52 -9.719 1 97.94 343 ILE A O 1
ATOM 2855 N N . LYS A 1 344 ? -22.391 -5.504 -11.711 1 97.69 344 LYS A N 1
ATOM 2856 C CA . LYS A 1 344 ? -23.234 -4.363 -11.375 1 97.69 344 LYS A CA 1
ATOM 2857 C C . LYS A 1 344 ? -24.125 -4.672 -10.18 1 97.69 344 LYS A C 1
ATOM 2859 O O . LYS A 1 344 ? -24.328 -3.824 -9.305 1 97.69 344 LYS A O 1
ATOM 2864 N N . THR A 1 345 ? -24.688 -5.855 -10.164 1 97.69 345 THR A N 1
ATOM 2865 C CA . THR A 1 345 ? -25.547 -6.277 -9.062 1 97.69 345 THR A CA 1
ATOM 2866 C C . THR A 1 345 ? -24.781 -6.246 -7.742 1 97.69 345 THR A C 1
ATOM 2868 O O . THR A 1 345 ? -25.281 -5.719 -6.746 1 97.69 345 THR A O 1
ATOM 2871 N N . ILE A 1 346 ? -23.547 -6.832 -7.707 1 97.75 346 ILE A N 1
ATOM 2872 C CA . ILE A 1 346 ? -22.719 -6.852 -6.504 1 97.75 346 ILE A CA 1
ATOM 2873 C C . ILE A 1 346 ? -22.391 -5.422 -6.082 1 97.75 346 ILE A C 1
ATOM 2875 O O . ILE A 1 346 ? -22.516 -5.07 -4.902 1 97.75 346 ILE A O 1
ATOM 2879 N N . LYS A 1 347 ? -22.016 -4.629 -7.039 1 97.62 347 LYS A N 1
ATOM 2880 C CA . LYS A 1 347 ? -21.641 -3.242 -6.77 1 97.62 347 LYS A CA 1
ATOM 2881 C C . LYS A 1 347 ? -22.797 -2.482 -6.113 1 97.62 347 LYS A C 1
ATOM 2883 O O . LYS A 1 347 ? -22.609 -1.836 -5.082 1 97.62 347 LYS A O 1
ATOM 2888 N N . VAL A 1 348 ? -24 -2.555 -6.676 1 97.56 348 VAL A N 1
ATOM 2889 C CA . VAL A 1 348 ? -25.172 -1.835 -6.18 1 97.56 348 VAL A CA 1
ATOM 2890 C C . VAL A 1 348 ? -25.578 -2.4 -4.824 1 97.56 348 VAL A C 1
ATOM 2892 O O . VAL A 1 348 ? -26 -1.653 -3.93 1 97.56 348 VAL A O 1
ATOM 2895 N N . TYR A 1 349 ? -25.516 -3.723 -4.672 1 96.56 349 TYR A N 1
ATOM 2896 C CA . TYR A 1 349 ? -25.828 -4.367 -3.398 1 96.56 349 TYR A CA 1
ATOM 2897 C C . TYR A 1 349 ? -24.938 -3.818 -2.287 1 96.56 349 TYR A C 1
ATOM 2899 O O . TYR A 1 349 ? -25.422 -3.492 -1.201 1 96.56 349 TYR A O 1
ATOM 2907 N N . LEU A 1 350 ? -23.625 -3.699 -2.572 1 96 350 LEU A N 1
ATOM 2908 C CA . LEU A 1 350 ? -22.656 -3.193 -1.603 1 96 350 LEU A CA 1
ATOM 2909 C C . LEU A 1 350 ? -22.891 -1.71 -1.334 1 96 350 LEU A C 1
ATOM 2911 O O . LEU A 1 350 ? -22.812 -1.264 -0.187 1 96 350 LEU A O 1
ATOM 2915 N N . GLU A 1 351 ? -23.203 -0.944 -2.35 1 94.94 351 GLU A N 1
ATOM 2916 C CA . GLU A 1 351 ? -23.438 0.489 -2.223 1 94.94 351 GLU A CA 1
ATOM 2917 C C . GLU A 1 351 ? -24.672 0.766 -1.367 1 94.94 351 GLU A C 1
ATOM 2919 O O . GLU A 1 351 ? -24.797 1.834 -0.764 1 94.94 351 GLU A O 1
ATOM 2924 N N . ASN A 1 352 ? -25.562 -0.2 -1.381 1 94.44 352 ASN A N 1
ATOM 2925 C CA . ASN A 1 352 ? -26.781 -0.055 -0.593 1 94.44 352 ASN A CA 1
ATOM 2926 C C . ASN A 1 352 ? -26.688 -0.797 0.737 1 94.44 352 ASN A C 1
ATOM 2928 O O . ASN A 1 352 ? -27.672 -1.368 1.211 1 94.44 352 ASN A O 1
ATOM 2932 N N . ASN A 1 353 ? -25.516 -0.873 1.217 1 93.44 353 ASN A N 1
ATOM 2933 C CA . ASN A 1 353 ? -25.219 -1.403 2.543 1 93.44 353 ASN A CA 1
ATOM 2934 C C . ASN A 1 353 ? -25.719 -2.834 2.701 1 93.44 353 ASN A C 1
ATOM 2936 O O . ASN A 1 353 ? -26.25 -3.197 3.756 1 93.44 353 ASN A O 1
ATOM 2940 N N . ARG A 1 354 ? -25.656 -3.574 1.639 1 93.62 354 ARG A N 1
ATOM 2941 C CA . ARG A 1 354 ? -25.953 -5.004 1.637 1 93.62 354 ARG A CA 1
ATOM 2942 C C . ARG A 1 354 ? -27.422 -5.258 1.974 1 93.62 354 ARG A C 1
ATOM 2944 O O . ARG A 1 354 ? -27.75 -6.246 2.635 1 93.62 354 ARG A O 1
ATOM 2951 N N . ASN A 1 355 ? -28.219 -4.273 1.632 1 91.88 355 ASN A N 1
ATOM 2952 C CA . ASN A 1 355 ? -29.672 -4.379 1.829 1 91.88 355 ASN A CA 1
ATOM 2953 C C . ASN A 1 355 ? -30.375 -4.789 0.544 1 91.88 355 ASN A C 1
ATOM 2955 O O . ASN A 1 355 ? -30.391 -4.043 -0.434 1 91.88 355 ASN A O 1
ATOM 2959 N N . ALA A 1 356 ? -31.047 -5.902 0.603 1 92.38 356 ALA A N 1
ATOM 2960 C CA . ALA A 1 356 ? -31.672 -6.453 -0.593 1 92.38 356 ALA A CA 1
ATOM 2961 C C . ALA A 1 356 ? -32.812 -5.551 -1.078 1 92.38 356 ALA A C 1
ATOM 2963 O O . ALA A 1 356 ? -32.969 -5.355 -2.283 1 92.38 356 ALA A O 1
ATOM 2964 N N . GLY A 1 357 ? -33.562 -5.016 -0.142 1 93.06 357 GLY A N 1
ATOM 2965 C CA . GLY A 1 357 ? -34.688 -4.145 -0.508 1 93.06 357 GLY A CA 1
ATOM 2966 C C . GLY A 1 357 ? -34.25 -2.891 -1.236 1 93.06 357 GLY A C 1
ATOM 2967 O O . GLY A 1 357 ? -34.781 -2.568 -2.303 1 93.06 357 GLY A O 1
ATOM 2968 N N . LYS A 1 358 ? -33.281 -2.221 -0.701 1 94.62 358 LYS A N 1
ATOM 2969 C CA . LYS A 1 358 ? -32.781 -1.003 -1.314 1 94.62 358 LYS A CA 1
ATOM 2970 C C . LYS A 1 358 ? -32.094 -1.304 -2.648 1 94.62 358 LYS A C 1
ATOM 2972 O O . LYS A 1 358 ? -32.188 -0.515 -3.592 1 94.62 358 LYS A O 1
ATOM 2977 N N . THR A 1 359 ? -31.469 -2.438 -2.754 1 95.94 359 THR A N 1
ATOM 2978 C CA . THR A 1 359 ? -30.75 -2.842 -3.963 1 95.94 359 THR A CA 1
ATOM 2979 C C . THR A 1 359 ? -31.734 -3.086 -5.109 1 95.94 359 THR A C 1
ATOM 2981 O O . THR A 1 359 ? -31.516 -2.627 -6.23 1 95.94 359 THR A O 1
ATOM 2984 N N . SER A 1 360 ? -32.812 -3.822 -4.824 1 96.81 360 SER A N 1
ATOM 2985 C CA . SER A 1 360 ? -33.812 -4.09 -5.855 1 96.81 360 SER A CA 1
ATOM 2986 C C . SER A 1 360 ? -34.406 -2.795 -6.402 1 96.81 360 SER A C 1
ATOM 2988 O O . SER A 1 360 ? -34.594 -2.652 -7.613 1 96.81 360 SER A O 1
ATOM 2990 N N . SER A 1 361 ? -34.625 -1.837 -5.504 1 96.81 361 SER A N 1
ATOM 2991 C CA . SER A 1 361 ? -35.156 -0.539 -5.906 1 96.81 361 SER A CA 1
ATOM 2992 C C . SER A 1 361 ? -34.156 0.222 -6.77 1 96.81 361 SER A C 1
ATOM 2994 O O . SER A 1 361 ? -34.531 0.791 -7.801 1 96.81 361 SER A O 1
ATOM 2996 N N . ALA A 1 362 ? -32.906 0.201 -6.383 1 96.06 362 ALA A N 1
ATOM 2997 C CA . ALA A 1 362 ? -31.875 0.939 -7.094 1 96.06 362 ALA A CA 1
ATOM 2998 C C . ALA A 1 362 ? -31.641 0.354 -8.484 1 96.06 362 ALA A C 1
ATOM 3000 O O . ALA A 1 362 ? -31.312 1.083 -9.422 1 96.06 362 ALA A O 1
ATOM 3001 N N . LEU A 1 363 ? -31.812 -1.006 -8.578 1 96.69 363 LEU A N 1
ATOM 3002 C CA . LEU A 1 363 ? -31.594 -1.674 -9.852 1 96.69 363 LEU A CA 1
ATOM 3003 C C . LEU A 1 363 ? -32.875 -1.724 -10.664 1 96.69 363 LEU A C 1
ATOM 3005 O O . LEU A 1 363 ? -32.875 -2.174 -11.812 1 96.69 363 LEU A O 1
ATOM 3009 N N . ASN A 1 364 ? -34 -1.296 -10.086 1 96.25 364 ASN A N 1
ATOM 3010 C CA . ASN A 1 364 ? -35.344 -1.364 -10.703 1 96.25 364 ASN A CA 1
ATOM 3011 C C . ASN A 1 364 ? -35.719 -2.803 -11.023 1 96.25 364 ASN A C 1
ATOM 3013 O O . ASN A 1 364 ? -36.156 -3.098 -12.141 1 96.25 364 ASN A O 1
ATOM 3017 N N . LEU A 1 365 ? -35.469 -3.662 -10.047 1 95.12 365 LEU A N 1
ATOM 3018 C CA . LEU A 1 365 ? -35.844 -5.074 -10.133 1 95.12 365 LEU A CA 1
ATOM 3019 C C . LEU A 1 365 ? -36.844 -5.449 -9.039 1 95.12 365 LEU A C 1
ATOM 3021 O O . LEU A 1 365 ? -36.875 -4.82 -7.977 1 95.12 365 LEU A O 1
ATOM 3025 N N . HIS A 1 366 ? -37.656 -6.422 -9.398 1 94 366 HIS A N 1
ATOM 3026 C CA . HIS A 1 366 ? -38.438 -7.027 -8.328 1 94 366 HIS A CA 1
ATOM 3027 C C . HIS A 1 366 ? -37.562 -7.785 -7.352 1 94 366 HIS A C 1
ATOM 3029 O O . HIS A 1 366 ? -36.531 -8.359 -7.75 1 94 366 HIS A O 1
ATOM 3035 N N . ARG A 1 367 ? -37.938 -7.895 -6.148 1 93.5 367 ARG A N 1
ATOM 3036 C CA . ARG A 1 367 ? -37.156 -8.523 -5.09 1 93.5 367 ARG A CA 1
ATOM 3037 C C . ARG A 1 367 ? -36.844 -9.977 -5.434 1 93.5 367 ARG A C 1
ATOM 3039 O O . ARG A 1 367 ? -35.719 -10.445 -5.191 1 93.5 367 ARG A O 1
ATOM 3046 N N . THR A 1 368 ? -37.781 -10.688 -6.066 1 94.19 368 THR A N 1
ATOM 3047 C CA . THR A 1 368 ? -37.625 -12.094 -6.41 1 94.19 368 THR A CA 1
ATOM 3048 C C . THR A 1 368 ? -36.531 -12.258 -7.484 1 94.19 368 THR A C 1
ATOM 3050 O O . THR A 1 368 ? -35.75 -13.211 -7.449 1 94.19 368 THR A O 1
ATOM 3053 N N . THR A 1 369 ? -36.562 -11.352 -8.398 1 95.06 369 THR A N 1
ATOM 3054 C CA . THR A 1 369 ? -35.562 -11.383 -9.453 1 95.06 369 THR A CA 1
ATOM 3055 C C . THR A 1 369 ? -34.156 -11.141 -8.891 1 95.06 369 THR A C 1
ATOM 3057 O O . THR A 1 369 ? -33.188 -11.781 -9.312 1 95.06 369 THR A O 1
ATOM 3060 N N . LEU A 1 370 ? -34.031 -10.203 -7.988 1 96.44 370 LEU A N 1
ATOM 3061 C CA . LEU A 1 370 ? -32.75 -9.93 -7.352 1 96.44 370 LEU A CA 1
ATOM 3062 C C . LEU A 1 370 ? -32.25 -11.156 -6.605 1 96.44 370 LEU A C 1
ATOM 3064 O O . LEU A 1 370 ? -31.078 -11.516 -6.707 1 96.44 370 LEU A O 1
ATOM 3068 N N . PHE A 1 371 ? -33.156 -11.805 -5.891 1 95.75 371 PHE A N 1
ATOM 3069 C CA . PHE A 1 371 ? -32.781 -12.969 -5.117 1 95.75 371 PHE A CA 1
ATOM 3070 C C . PHE A 1 371 ? -32.312 -14.102 -6.031 1 95.75 371 PHE A C 1
ATOM 3072 O O . PHE A 1 371 ? -31.391 -14.844 -5.691 1 95.75 371 PHE A O 1
ATOM 3079 N N . TYR A 1 372 ? -32.969 -14.172 -7.152 1 95.5 372 TYR A N 1
ATOM 3080 C CA . TYR A 1 372 ? -32.562 -15.164 -8.141 1 95.5 372 TYR A CA 1
ATOM 3081 C C . TYR A 1 372 ? -31.141 -14.867 -8.633 1 95.5 372 TYR A C 1
ATOM 3083 O O . TYR A 1 372 ? -30.312 -15.773 -8.766 1 95.5 372 TYR A O 1
ATOM 3091 N N . ARG A 1 373 ? -30.859 -13.648 -8.93 1 95.62 373 ARG A N 1
ATOM 3092 C CA . ARG A 1 373 ? -29.547 -13.219 -9.406 1 95.62 373 ARG A CA 1
ATOM 3093 C C . ARG A 1 373 ? -28.469 -13.484 -8.352 1 95.62 373 ARG A C 1
ATOM 3095 O O . ARG A 1 373 ? -27.391 -13.984 -8.68 1 95.62 373 ARG A O 1
ATOM 3102 N N . ILE A 1 374 ? -28.75 -13.125 -7.125 1 96.88 374 ILE A N 1
ATOM 3103 C CA . ILE A 1 374 ? -27.812 -13.328 -6.023 1 96.88 374 ILE A CA 1
ATOM 3104 C C . ILE A 1 374 ? -27.531 -14.82 -5.859 1 96.88 374 ILE A C 1
ATOM 3106 O O . ILE A 1 374 ? -26.375 -15.227 -5.699 1 96.88 374 ILE A O 1
ATOM 3110 N N . LYS A 1 375 ? -28.578 -15.609 -5.914 1 97 375 LYS A N 1
ATOM 3111 C CA . LYS A 1 375 ? -28.422 -17.047 -5.789 1 97 375 LYS A CA 1
ATOM 3112 C C . LYS A 1 375 ? -27.562 -17.609 -6.926 1 97 375 LYS A C 1
ATOM 3114 O O . LYS A 1 375 ? -26.75 -18.5 -6.711 1 97 375 LYS A O 1
ATOM 3119 N N . LYS A 1 376 ? -27.797 -17.141 -8.047 1 96.75 376 LYS A N 1
ATOM 3120 C CA . LYS A 1 376 ? -26.984 -17.562 -9.188 1 96.75 376 LYS A CA 1
ATOM 3121 C C . LYS A 1 376 ? -25.516 -17.234 -8.977 1 96.75 376 LYS A C 1
ATOM 3123 O O . LYS A 1 376 ? -24.641 -18.031 -9.289 1 96.75 376 LYS A O 1
ATOM 3128 N N . ILE A 1 377 ? -25.188 -16 -8.531 1 96.88 377 ILE A N 1
ATOM 3129 C CA . ILE A 1 377 ? -23.828 -15.586 -8.258 1 96.88 377 ILE A CA 1
ATOM 3130 C C . ILE A 1 377 ? -23.219 -16.484 -7.188 1 96.88 377 ILE A C 1
ATOM 3132 O O . ILE A 1 377 ? -22.078 -16.953 -7.328 1 96.88 377 ILE A O 1
ATOM 3136 N N . GLU A 1 378 ? -24 -16.719 -6.129 1 96.75 378 GLU A N 1
ATOM 3137 C CA . GLU A 1 378 ? -23.531 -17.594 -5.047 1 96.75 378 GLU A CA 1
ATOM 3138 C C . GLU A 1 378 ? -23.188 -18.984 -5.562 1 96.75 378 GLU A C 1
ATOM 3140 O O . GLU A 1 378 ? -22.141 -19.531 -5.195 1 96.75 378 GLU A O 1
ATOM 3145 N N . ASP A 1 379 ? -24.016 -19.5 -6.426 1 95.06 379 ASP A N 1
ATOM 3146 C CA . ASP A 1 379 ? -23.797 -20.828 -6.98 1 95.06 379 ASP A CA 1
ATOM 3147 C C . ASP A 1 379 ? -22.578 -20.844 -7.902 1 95.06 379 ASP A C 1
ATOM 3149 O O . ASP A 1 379 ? -21.766 -21.781 -7.859 1 95.06 379 ASP A O 1
ATOM 3153 N N . LEU A 1 380 ? -22.484 -19.812 -8.68 1 93.19 380 LEU A N 1
ATOM 3154 C CA . LEU A 1 380 ? -21.406 -19.719 -9.648 1 93.19 380 LEU A CA 1
ATOM 3155 C C . LEU A 1 380 ? -20.047 -19.656 -8.938 1 93.19 380 LEU A C 1
ATOM 3157 O O . LEU A 1 380 ? -19.078 -20.25 -9.406 1 93.19 380 LEU A O 1
ATOM 3161 N N . LEU A 1 381 ? -20 -18.953 -7.828 1 92.69 381 LEU A N 1
ATOM 3162 C CA . LEU A 1 381 ? -18.719 -18.672 -7.168 1 92.69 381 LEU A CA 1
ATOM 3163 C C . LEU A 1 381 ? -18.547 -19.562 -5.938 1 92.69 381 LEU A C 1
ATOM 3165 O O . LEU A 1 381 ? -17.453 -19.625 -5.355 1 92.69 381 LEU A O 1
ATOM 3169 N N . ASN A 1 382 ? -19.625 -20.297 -5.555 1 90.56 382 ASN A N 1
ATOM 3170 C CA . ASN A 1 382 ? -19.656 -21.109 -4.34 1 90.56 382 ASN A CA 1
ATOM 3171 C C . ASN A 1 382 ? -19.328 -20.266 -3.105 1 90.56 382 ASN A C 1
ATOM 3173 O O . ASN A 1 382 ? -18.422 -20.594 -2.344 1 90.56 382 ASN A O 1
ATOM 3177 N N . ILE A 1 383 ? -20.094 -19.156 -3.004 1 93.38 383 ILE A N 1
ATOM 3178 C CA . ILE A 1 383 ? -19.953 -18.25 -1.868 1 93.38 383 ILE A CA 1
ATOM 3179 C C . ILE A 1 383 ? -21.328 -17.938 -1.284 1 93.38 383 ILE A C 1
ATOM 3181 O O . ILE A 1 383 ? -22.344 -18.391 -1.807 1 93.38 383 ILE A O 1
ATOM 3185 N N . SER A 1 384 ? -21.281 -17.281 -0.208 1 94.25 384 SER A N 1
ATOM 3186 C CA . SER A 1 384 ? -22.516 -16.812 0.415 1 94.25 384 SER A CA 1
ATOM 3187 C C . SER A 1 384 ? -22.5 -15.305 0.611 1 94.25 384 SER A C 1
ATOM 3189 O O . SER A 1 384 ? -21.5 -14.742 1.064 1 94.25 384 SER A O 1
ATOM 3191 N N . PHE A 1 385 ? -23.578 -14.703 0.26 1 94.31 385 PHE A N 1
ATOM 3192 C CA . PHE A 1 385 ? -23.719 -13.266 0.456 1 94.31 385 PHE A CA 1
ATOM 3193 C C . PHE A 1 385 ? -23.875 -12.938 1.936 1 94.31 385 PHE A C 1
ATOM 3195 O O . PHE A 1 385 ? -23.859 -11.766 2.318 1 94.31 385 PHE A O 1
ATOM 3202 N N . GLU A 1 386 ? -23.859 -13.945 2.754 1 91.19 386 GLU A N 1
ATOM 3203 C CA . GLU A 1 386 ? -23.891 -13.742 4.199 1 91.19 386 GLU A CA 1
ATOM 3204 C C . GLU A 1 386 ? -22.469 -13.656 4.773 1 91.19 386 GLU A C 1
ATOM 3206 O O . GLU A 1 386 ? -22.297 -13.234 5.918 1 91.19 386 GLU A O 1
ATOM 3211 N N . ASP A 1 387 ? -21.578 -13.969 3.951 1 92.5 387 ASP A N 1
ATOM 3212 C CA . ASP A 1 387 ? -20.188 -13.938 4.395 1 92.5 387 ASP A CA 1
ATOM 3213 C C . ASP A 1 387 ? -19.609 -12.531 4.293 1 92.5 387 ASP A C 1
ATOM 3215 O O . ASP A 1 387 ? -19.203 -12.102 3.215 1 92.5 387 ASP A O 1
ATOM 3219 N N . ASN A 1 388 ? -19.422 -11.875 5.418 1 93.06 388 ASN A N 1
ATOM 3220 C CA . ASN A 1 388 ? -18.938 -10.5 5.469 1 93.06 388 ASN A CA 1
ATOM 3221 C C . ASN A 1 388 ? -17.547 -10.375 4.859 1 93.06 388 ASN A C 1
ATOM 3223 O O . ASN A 1 388 ? -17.25 -9.406 4.164 1 93.06 388 ASN A O 1
ATOM 3227 N N . ASP A 1 389 ? -16.734 -11.328 5.098 1 93.31 389 ASP A N 1
ATOM 3228 C CA . ASP A 1 389 ? -15.344 -11.25 4.652 1 93.31 389 ASP A CA 1
ATOM 3229 C C . ASP A 1 389 ? -15.258 -11.258 3.127 1 93.31 389 ASP A C 1
ATOM 3231 O O . ASP A 1 389 ? -14.492 -10.492 2.537 1 93.31 389 ASP A O 1
ATOM 3235 N N . VAL A 1 390 ? -16.047 -12.125 2.555 1 94.12 390 VAL A N 1
ATOM 3236 C CA . VAL A 1 390 ? -16.062 -12.227 1.1 1 94.12 390 VAL A CA 1
ATOM 3237 C C . VAL A 1 390 ? -16.562 -10.914 0.496 1 94.12 390 VAL A C 1
ATOM 3239 O O . VAL A 1 390 ? -15.969 -10.383 -0.438 1 94.12 390 VAL A O 1
ATOM 3242 N N . LEU A 1 391 ? -17.656 -10.414 1.058 1 95.75 391 LEU A N 1
ATOM 3243 C CA . LEU A 1 391 ? -18.234 -9.188 0.538 1 95.75 391 LEU A CA 1
ATOM 3244 C C . LEU A 1 391 ? -17.281 -8.008 0.715 1 95.75 391 LEU A C 1
ATOM 3246 O O . LEU A 1 391 ? -17.234 -7.113 -0.134 1 95.75 391 LEU A O 1
ATOM 3250 N N . PHE A 1 392 ? -16.625 -8.039 1.816 1 96.38 392 PHE A N 1
ATOM 3251 C CA . PHE A 1 392 ? -15.641 -7 2.088 1 96.38 392 PHE A CA 1
ATOM 3252 C C . PHE A 1 392 ? -14.539 -7.02 1.038 1 96.38 392 PHE A C 1
ATOM 3254 O O . PHE A 1 392 ? -14.156 -5.973 0.505 1 96.38 392 PHE A O 1
ATOM 3261 N N . LEU A 1 393 ? -14.047 -8.156 0.673 1 96.69 393 LEU A N 1
ATOM 3262 C CA . LEU A 1 393 ? -12.992 -8.305 -0.326 1 96.69 393 LEU A CA 1
ATOM 3263 C C . LEU A 1 393 ? -13.5 -7.922 -1.712 1 96.69 393 LEU A C 1
ATOM 3265 O O . LEU A 1 393 ? -12.75 -7.371 -2.521 1 96.69 393 LEU A O 1
ATOM 3269 N N . PHE A 1 394 ? -14.781 -8.258 -1.95 1 97.44 394 PHE A N 1
ATOM 3270 C CA . PHE A 1 394 ? -15.383 -7.84 -3.211 1 97.44 394 PHE A CA 1
ATOM 3271 C C . PHE A 1 394 ? -15.406 -6.32 -3.32 1 97.44 394 PHE A C 1
ATOM 3273 O O . PHE A 1 394 ? -15.125 -5.762 -4.383 1 97.44 394 PHE A O 1
ATOM 3280 N N . GLU A 1 395 ? -15.758 -5.695 -2.252 1 97.06 395 GLU A N 1
ATOM 3281 C CA . GLU A 1 395 ? -15.82 -4.238 -2.26 1 97.06 395 GLU A CA 1
ATOM 3282 C C . GLU A 1 395 ? -14.445 -3.627 -2.508 1 97.06 395 GLU A C 1
ATOM 3284 O O . GLU A 1 395 ? -14.305 -2.682 -3.285 1 97.06 395 GLU A O 1
ATOM 3289 N N . ILE A 1 396 ? -13.438 -4.152 -1.857 1 97.12 396 ILE A N 1
ATOM 3290 C CA . ILE A 1 396 ? -12.062 -3.703 -2.082 1 97.12 396 ILE A CA 1
ATOM 3291 C C . ILE A 1 396 ? -11.695 -3.893 -3.551 1 97.12 396 ILE A C 1
ATOM 3293 O O . ILE A 1 396 ? -11.125 -2.992 -4.176 1 97.12 396 ILE A O 1
ATOM 3297 N N . SER A 1 397 ? -12 -5.055 -4.094 1 97.81 397 SER A N 1
ATOM 3298 C CA . SER A 1 397 ? -11.68 -5.379 -5.48 1 97.81 397 SER A CA 1
ATOM 3299 C C . SER A 1 397 ? -12.336 -4.398 -6.445 1 97.81 397 SER A C 1
ATOM 3301 O O . SER A 1 397 ? -11.695 -3.938 -7.395 1 97.81 397 SER A O 1
ATOM 3303 N N . LEU A 1 398 ? -13.586 -4.098 -6.191 1 97.31 398 LEU A N 1
ATOM 3304 C CA . LEU A 1 398 ? -14.312 -3.182 -7.059 1 97.31 398 LEU A CA 1
ATOM 3305 C C . LEU A 1 398 ? -13.75 -1.77 -6.957 1 97.31 398 LEU A C 1
ATOM 3307 O O . LEU A 1 398 ? -13.719 -1.036 -7.949 1 97.31 398 LEU A O 1
ATOM 3311 N N . LYS A 1 399 ? -13.32 -1.367 -5.746 1 96.06 399 LYS A N 1
ATOM 3312 C CA . LYS A 1 399 ? -12.695 -0.062 -5.57 1 96.06 399 LYS A CA 1
ATOM 3313 C C . LYS A 1 399 ? -11.352 0.002 -6.289 1 96.06 399 LYS A C 1
ATOM 3315 O O . LYS A 1 399 ? -10.977 1.048 -6.824 1 96.06 399 LYS A O 1
ATOM 3320 N N . ILE A 1 400 ? -10.602 -1.104 -6.285 1 96.75 400 ILE A N 1
ATOM 3321 C CA . ILE A 1 400 ? -9.352 -1.166 -7.039 1 96.75 400 ILE A CA 1
ATOM 3322 C C . ILE A 1 400 ? -9.633 -0.957 -8.523 1 96.75 400 ILE A C 1
ATOM 3324 O O . ILE A 1 400 ? -8.938 -0.183 -9.188 1 96.75 400 ILE A O 1
ATOM 3328 N N . LEU A 1 401 ? -10.625 -1.655 -9.031 1 95.75 401 LEU A N 1
ATOM 3329 C CA . LEU A 1 401 ? -11 -1.527 -10.43 1 95.75 401 LEU A CA 1
ATOM 3330 C C . LEU A 1 401 ? -11.344 -0.081 -10.773 1 95.75 401 LEU A C 1
ATOM 3332 O O . LEU A 1 401 ? -10.922 0.433 -11.812 1 95.75 401 LEU A O 1
ATOM 3336 N N . GLU A 1 402 ? -12.086 0.519 -9.922 1 93.25 402 GLU A N 1
ATOM 3337 C CA . GLU A 1 402 ? -12.445 1.919 -10.125 1 93.25 402 GLU A CA 1
ATOM 3338 C C . GLU A 1 402 ? -11.203 2.811 -10.141 1 93.25 402 GLU A C 1
ATOM 3340 O O . GLU A 1 402 ? -11.07 3.672 -11.016 1 93.25 402 GLU A O 1
ATOM 3345 N N . TYR A 1 403 ? -10.391 2.617 -9.211 1 94.69 403 TYR A N 1
ATOM 3346 C CA . TYR A 1 403 ? -9.156 3.396 -9.109 1 94.69 403 TYR A CA 1
ATOM 3347 C C . TYR A 1 403 ? -8.305 3.242 -10.359 1 94.69 403 TYR A C 1
ATOM 3349 O O . TYR A 1 403 ? -7.828 4.234 -10.914 1 94.69 403 TYR A O 1
ATOM 3357 N N . LEU A 1 404 ? -8.164 2.014 -10.766 1 94.38 404 LEU A N 1
ATOM 3358 C CA . LEU A 1 404 ? -7.316 1.729 -11.914 1 94.38 404 LEU A CA 1
ATOM 3359 C C . LEU A 1 404 ? -7.914 2.314 -13.188 1 94.38 404 LEU A C 1
ATOM 3361 O O . LEU A 1 404 ? -7.184 2.77 -14.07 1 94.38 404 LEU A O 1
ATOM 3365 N N . SER A 1 405 ? -9.18 2.252 -13.336 1 92.75 405 SER A N 1
ATOM 3366 C CA . SER A 1 405 ? -9.836 2.807 -14.516 1 92.75 405 SER A CA 1
ATOM 3367 C C . SER A 1 405 ? -9.633 4.316 -14.609 1 92.75 405 SER A C 1
ATOM 3369 O O . SER A 1 405 ? -9.516 4.867 -15.703 1 92.75 405 SER A O 1
ATOM 3371 N N . LYS A 1 406 ? -9.586 4.977 -13.461 1 89.94 406 LYS A N 1
ATOM 3372 C CA . LYS A 1 406 ? -9.422 6.426 -13.422 1 89.94 406 LYS A CA 1
ATOM 3373 C C . LYS A 1 406 ? -7.961 6.82 -13.648 1 89.94 406 LYS A C 1
ATOM 3375 O O . LYS A 1 406 ? -7.68 7.816 -14.312 1 89.94 406 LYS A O 1
ATOM 3380 N N . VAL A 1 407 ? -7.09 6.098 -13.086 1 86.94 407 VAL A N 1
ATOM 3381 C CA . VAL A 1 407 ? -5.668 6.398 -13.227 1 86.94 407 VAL A CA 1
ATOM 3382 C C . VAL A 1 407 ? -5.227 6.137 -14.664 1 86.94 407 VAL A C 1
ATOM 3384 O O . VAL A 1 407 ? -4.367 6.848 -15.195 1 86.94 407 VAL A O 1
ATOM 3387 N N . ASN A 1 408 ? -5.738 5.082 -15.281 1 78.69 408 ASN A N 1
ATOM 3388 C CA . ASN A 1 408 ? -5.391 4.773 -16.672 1 78.69 408 ASN A CA 1
ATOM 3389 C C . ASN A 1 408 ? -5.973 5.801 -17.641 1 78.69 408 ASN A C 1
ATOM 3391 O O . ASN A 1 408 ? -5.477 5.953 -18.75 1 78.69 408 ASN A O 1
ATOM 3395 N N . SER A 1 409 ? -6.961 6.398 -17.312 1 68.31 409 SER A N 1
ATOM 3396 C CA . SER A 1 409 ? -7.59 7.391 -18.188 1 68.31 409 SER A CA 1
ATOM 3397 C C . SER A 1 409 ? -6.801 8.695 -18.203 1 68.31 409 SER A C 1
ATOM 3399 O O . SER A 1 409 ? -7.082 9.586 -19 1 68.31 409 SER A O 1
ATOM 3401 N N . ILE A 1 410 ? -5.797 8.82 -17.453 1 59.16 410 ILE A N 1
ATOM 3402 C CA . ILE A 1 410 ? -4.957 10.016 -17.422 1 59.16 410 ILE A CA 1
ATOM 3403 C C . ILE A 1 410 ? -3.656 9.75 -18.172 1 59.16 410 ILE A C 1
ATOM 3405 O O . ILE A 1 410 ? -3.039 8.695 -18 1 59.16 410 ILE A O 1
ATOM 3409 N N . MET B 1 1 ? 52.812 -37.719 -19.516 1 44.91 1 MET B N 1
ATOM 3410 C CA . MET B 1 1 ? 51.438 -37.469 -19.062 1 44.91 1 MET B CA 1
ATOM 3411 C C . MET B 1 1 ? 50.438 -37.812 -20.141 1 44.91 1 MET B C 1
ATOM 3413 O O . MET B 1 1 ? 50.594 -37.438 -21.297 1 44.91 1 MET B O 1
ATOM 3417 N N . ASN B 1 2 ? 49.562 -38.844 -19.938 1 65.12 2 ASN B N 1
ATOM 3418 C CA . ASN B 1 2 ? 48.5 -39.312 -20.844 1 65.12 2 ASN B CA 1
ATOM 3419 C C . ASN B 1 2 ? 47.594 -38.156 -21.266 1 65.12 2 ASN B C 1
ATOM 3421 O O . ASN B 1 2 ? 47.469 -37.156 -20.547 1 65.12 2 ASN B O 1
ATOM 3425 N N . ILE B 1 3 ? 47.438 -38.031 -22.547 1 70.44 3 ILE B N 1
ATOM 3426 C CA . ILE B 1 3 ? 46.656 -36.969 -23.188 1 70.44 3 ILE B CA 1
ATOM 3427 C C . ILE B 1 3 ? 45.438 -36.625 -22.328 1 70.44 3 ILE B C 1
ATOM 3429 O O . ILE B 1 3 ? 45.094 -35.469 -22.141 1 70.44 3 ILE B O 1
ATOM 3433 N N . ILE B 1 4 ? 44.969 -37.562 -21.672 1 73.75 4 ILE B N 1
ATOM 3434 C CA . ILE B 1 4 ? 43.781 -37.375 -20.844 1 73.75 4 ILE B CA 1
ATOM 3435 C C . ILE B 1 4 ? 44.156 -36.594 -19.594 1 73.75 4 ILE B C 1
ATOM 3437 O O . ILE B 1 4 ? 43.438 -35.656 -19.203 1 73.75 4 ILE B O 1
ATOM 3441 N N . GLU B 1 5 ? 45.25 -36.969 -19 1 72.5 5 GLU B N 1
ATOM 3442 C CA . GLU B 1 5 ? 45.688 -36.344 -17.766 1 72.5 5 GLU B CA 1
ATOM 3443 C C . GLU B 1 5 ? 46 -34.844 -17.984 1 72.5 5 GLU B C 1
ATOM 3445 O O . GLU B 1 5 ? 45.625 -34 -17.172 1 72.5 5 GLU B O 1
ATOM 3450 N N . LYS B 1 6 ? 46.656 -34.625 -19.078 1 73.38 6 LYS B N 1
ATOM 3451 C CA . LYS B 1 6 ? 47.031 -33.25 -19.375 1 73.38 6 LYS B CA 1
ATOM 3452 C C . LYS B 1 6 ? 45.812 -32.375 -19.609 1 73.38 6 LYS B C 1
ATOM 3454 O O . LYS B 1 6 ? 45.719 -31.266 -19.062 1 73.38 6 LYS B O 1
ATOM 3459 N N . ASN B 1 7 ? 44.906 -32.844 -20.391 1 74.38 7 ASN B N 1
ATOM 3460 C CA . ASN B 1 7 ? 43.75 -32.062 -20.734 1 74.38 7 ASN B CA 1
ATOM 3461 C C . ASN B 1 7 ? 42.781 -31.922 -19.562 1 74.38 7 ASN B C 1
ATOM 3463 O O . ASN B 1 7 ? 42.156 -30.859 -19.375 1 74.38 7 ASN B O 1
ATOM 3467 N N . SER B 1 8 ? 42.719 -33 -18.812 1 74.5 8 SER B N 1
ATOM 3468 C CA . SER B 1 8 ? 41.906 -32.938 -17.609 1 74.5 8 SER B CA 1
ATOM 3469 C C . SER B 1 8 ? 42.438 -31.875 -16.641 1 74.5 8 SER B C 1
ATOM 3471 O O . SER B 1 8 ? 41.656 -31.109 -16.078 1 74.5 8 SER B O 1
ATOM 3473 N N . LEU B 1 9 ? 43.719 -31.906 -16.516 1 71.12 9 LEU B N 1
ATOM 3474 C CA . LEU B 1 9 ? 44.344 -30.938 -15.617 1 71.12 9 LEU B CA 1
ATOM 3475 C C . LEU B 1 9 ? 44.062 -29.516 -16.078 1 71.12 9 LEU B C 1
ATOM 3477 O O . LEU B 1 9 ? 43.844 -28.625 -15.266 1 71.12 9 LEU B O 1
ATOM 3481 N N . SER B 1 10 ? 44.062 -29.375 -17.359 1 75.19 10 SER B N 1
ATOM 3482 C CA . SER B 1 10 ? 43.812 -28.047 -17.906 1 75.19 10 SER B CA 1
ATOM 3483 C C . SER B 1 10 ? 42.375 -27.594 -17.594 1 75.19 10 SER B C 1
ATOM 3485 O O . SER B 1 10 ? 42.156 -26.422 -17.25 1 75.19 10 SER B O 1
ATOM 3487 N N . LEU B 1 11 ? 41.469 -28.469 -17.688 1 77.19 11 LEU B N 1
ATOM 3488 C CA . LEU B 1 11 ? 40.062 -28.156 -17.391 1 77.19 11 LEU B CA 1
ATOM 3489 C C . LEU B 1 11 ? 39.875 -27.812 -15.914 1 77.19 11 LEU B C 1
ATOM 3491 O O . LEU B 1 11 ? 39.219 -26.828 -15.578 1 77.19 11 LEU B O 1
ATOM 3495 N N . TYR B 1 12 ? 40.531 -28.562 -15.094 1 73.62 12 TYR B N 1
ATOM 3496 C CA . TYR B 1 12 ? 40.406 -28.312 -13.656 1 73.62 12 TYR B CA 1
ATOM 3497 C C . TYR B 1 12 ? 41.094 -27.016 -13.258 1 73.62 12 TYR B C 1
ATOM 3499 O O . TYR B 1 12 ? 40.625 -26.312 -12.359 1 73.62 12 TYR B O 1
ATOM 3507 N N . LYS B 1 13 ? 42.156 -26.688 -13.883 1 70.31 13 LYS B N 1
ATOM 3508 C CA . LYS B 1 13 ? 42.844 -25.438 -13.617 1 70.31 13 LYS B CA 1
ATOM 3509 C C . LYS B 1 13 ? 41.969 -24.234 -13.906 1 70.31 13 LYS B C 1
ATOM 3511 O O . LYS B 1 13 ? 42 -23.25 -13.172 1 70.31 13 LYS B O 1
ATOM 3516 N N . VAL B 1 14 ? 41.188 -24.359 -14.977 1 73.88 14 VAL B N 1
ATOM 3517 C CA . VAL B 1 14 ? 40.312 -23.266 -15.367 1 73.88 14 VAL B CA 1
ATOM 3518 C C . VAL B 1 14 ? 39.188 -23.125 -14.352 1 73.88 14 VAL B C 1
ATOM 3520 O O . VAL B 1 14 ? 38.719 -22.016 -14.109 1 73.88 14 VAL B O 1
ATOM 3523 N N . LEU B 1 15 ? 38.75 -24.188 -13.773 1 71.19 15 LEU B N 1
ATOM 3524 C CA . LEU B 1 15 ? 37.719 -24.188 -12.766 1 71.19 15 LEU B CA 1
ATOM 3525 C C . LEU B 1 15 ? 38.094 -23.297 -11.594 1 71.19 15 LEU B C 1
ATOM 3527 O O . LEU B 1 15 ? 37.219 -22.641 -10.992 1 71.19 15 LEU B O 1
ATOM 3531 N N . TYR B 1 16 ? 39.375 -23.266 -11.273 1 60.31 16 TYR B N 1
ATOM 3532 C CA . TYR B 1 16 ? 39.875 -22.5 -10.141 1 60.31 16 TYR B CA 1
ATOM 3533 C C . TYR B 1 16 ? 39.812 -21 -10.422 1 60.31 16 TYR B C 1
ATOM 3535 O O . TYR B 1 16 ? 39.438 -20.219 -9.547 1 60.31 16 TYR B O 1
ATOM 3543 N N . ASN B 1 17 ? 40.094 -20.641 -11.641 1 62.66 17 ASN B N 1
ATOM 3544 C CA . ASN B 1 17 ? 40.25 -19.219 -11.883 1 62.66 17 ASN B CA 1
ATOM 3545 C C . ASN B 1 17 ? 39.312 -18.75 -12.992 1 62.66 17 ASN B C 1
ATOM 3547 O O . ASN B 1 17 ? 39.281 -17.562 -13.344 1 62.66 17 ASN B O 1
ATOM 3551 N N . GLY B 1 18 ? 38.562 -19.656 -13.57 1 68.81 18 GLY B N 1
ATOM 3552 C CA . GLY B 1 18 ? 37.812 -19.25 -14.75 1 68.81 18 GLY B CA 1
ATOM 3553 C C . GLY B 1 18 ? 36.312 -19.359 -14.562 1 68.81 18 GLY B C 1
ATOM 3554 O O . GLY B 1 18 ? 35.844 -19.578 -13.445 1 68.81 18 GLY B O 1
ATOM 3555 N N . ASN B 1 19 ? 35.656 -18.938 -15.617 1 80.25 19 ASN B N 1
ATOM 3556 C CA . ASN B 1 19 ? 34.188 -19.062 -15.68 1 80.25 19 ASN B CA 1
ATOM 3557 C C . ASN B 1 19 ? 33.75 -20.094 -16.719 1 80.25 19 ASN B C 1
ATOM 3559 O O . ASN B 1 19 ? 34.594 -20.812 -17.266 1 80.25 19 ASN B O 1
ATOM 3563 N N . MET B 1 20 ? 32.562 -20.281 -16.906 1 82.62 20 MET B N 1
ATOM 3564 C CA . MET B 1 20 ? 32 -21.266 -17.812 1 82.62 20 MET B CA 1
ATOM 3565 C C . MET B 1 20 ? 32.562 -21.109 -19.219 1 82.62 20 MET B C 1
ATOM 3567 O O . MET B 1 20 ? 32.906 -22.094 -19.891 1 82.62 20 MET B O 1
ATOM 3571 N N . LYS B 1 21 ? 32.781 -19.953 -19.641 1 82.75 21 LYS B N 1
ATOM 3572 C CA . LYS B 1 21 ? 33.344 -19.672 -20.969 1 82.75 21 LYS B CA 1
ATOM 3573 C C . LYS B 1 21 ? 34.75 -20.203 -21.109 1 82.75 21 LYS B C 1
ATOM 3575 O O . LYS B 1 21 ? 35.125 -20.75 -22.156 1 82.75 21 LYS B O 1
ATOM 3580 N N . ASP B 1 22 ? 35.438 -20.016 -20.062 1 85.44 22 ASP B N 1
ATOM 3581 C CA . ASP B 1 22 ? 36.812 -20.484 -20.062 1 85.44 22 ASP B CA 1
ATOM 3582 C C . ASP B 1 22 ? 36.875 -22.016 -20.141 1 85.44 22 ASP B C 1
ATOM 3584 O O . ASP B 1 22 ? 37.719 -22.562 -20.828 1 85.44 22 ASP B O 1
ATOM 3588 N N . ILE B 1 23 ? 35.969 -22.562 -19.453 1 87.12 23 ILE B N 1
ATOM 3589 C CA . ILE B 1 23 ? 35.938 -24.031 -19.453 1 87.12 23 ILE B CA 1
ATOM 3590 C C . ILE B 1 23 ? 35.594 -24.531 -20.859 1 87.12 23 ILE B C 1
ATOM 3592 O O . ILE B 1 23 ? 36.25 -25.453 -21.359 1 87.12 23 ILE B O 1
ATOM 3596 N N . ILE B 1 24 ? 34.688 -23.875 -21.453 1 87.81 24 ILE B N 1
ATOM 3597 C CA . ILE B 1 24 ? 34.25 -24.25 -22.797 1 87.81 24 ILE B CA 1
ATOM 3598 C C . ILE B 1 24 ? 35.406 -24.047 -23.781 1 87.81 24 ILE B C 1
ATOM 3600 O O . ILE B 1 24 ? 35.656 -24.891 -24.641 1 87.81 24 ILE B O 1
ATOM 3604 N N . PHE B 1 25 ? 36.031 -22.969 -23.609 1 87.31 25 PHE B N 1
ATOM 3605 C CA . PHE B 1 25 ? 37.188 -22.688 -24.469 1 87.31 25 PHE B CA 1
ATOM 3606 C C . PHE B 1 25 ? 38.25 -23.766 -24.359 1 87.31 25 PHE B C 1
ATOM 3608 O O . PHE B 1 25 ? 38.812 -24.203 -25.359 1 87.31 25 PHE B O 1
ATOM 3615 N N . GLU B 1 26 ? 38.562 -24.078 -23.188 1 86.5 26 GLU B N 1
ATOM 3616 C CA . GLU B 1 26 ? 39.562 -25.125 -22.953 1 86.5 26 GLU B CA 1
ATOM 3617 C C . GLU B 1 26 ? 39.125 -26.453 -23.531 1 86.5 26 GLU B C 1
ATOM 3619 O O . GLU B 1 26 ? 39.938 -27.203 -24.094 1 86.5 26 GLU B O 1
ATOM 3624 N N . ALA B 1 27 ? 37.875 -26.781 -23.344 1 89.25 27 ALA B N 1
ATOM 3625 C CA . ALA B 1 27 ? 37.344 -28.031 -23.875 1 89.25 27 ALA B CA 1
ATOM 3626 C C . ALA B 1 27 ? 37.406 -28.047 -25.406 1 89.25 27 ALA B C 1
ATOM 3628 O O . ALA B 1 27 ? 37.656 -29.094 -26.016 1 89.25 27 ALA B O 1
ATOM 3629 N N . GLU B 1 28 ? 37.188 -26.969 -25.969 1 88.44 28 GLU B N 1
ATOM 3630 C CA . GLU B 1 28 ? 37.219 -26.844 -27.438 1 88.44 28 GLU B CA 1
ATOM 3631 C C . GLU B 1 28 ? 38.594 -27.156 -27.984 1 88.44 28 GLU B C 1
ATOM 3633 O O . GLU B 1 28 ? 38.719 -27.688 -29.094 1 88.44 28 GLU B O 1
ATOM 3638 N N . LYS B 1 29 ? 39.594 -26.75 -27.297 1 86.56 29 LYS B N 1
ATOM 3639 C CA . LYS B 1 29 ? 40.969 -27.047 -27.703 1 86.56 29 LYS B CA 1
ATOM 3640 C C . LYS B 1 29 ? 41.188 -28.547 -27.828 1 86.56 29 LYS B C 1
ATOM 3642 O O . LYS B 1 29 ? 41.906 -29 -28.719 1 86.56 29 LYS B O 1
ATOM 3647 N N . TYR B 1 30 ? 40.531 -29.188 -27 1 86.81 30 TYR B N 1
ATOM 3648 C CA . TYR B 1 30 ? 40.719 -30.641 -27.016 1 86.81 30 TYR B CA 1
ATOM 3649 C C . TYR B 1 30 ? 39.844 -31.281 -28.078 1 86.81 30 TYR B C 1
ATOM 3651 O O . TYR B 1 30 ? 40.344 -32.031 -28.922 1 86.81 30 TYR B O 1
ATOM 3659 N N . PHE B 1 31 ? 38.562 -31.125 -28 1 87.06 31 PHE B N 1
ATOM 3660 C CA . PHE B 1 31 ? 37.594 -31.859 -28.828 1 87.06 31 PHE B CA 1
ATOM 3661 C C . PHE B 1 31 ? 37.688 -31.391 -30.281 1 87.06 31 PHE B C 1
ATOM 3663 O O . PHE B 1 31 ? 37.531 -32.188 -31.203 1 87.06 31 PHE B O 1
ATOM 3670 N N . LYS B 1 32 ? 37.906 -30.078 -30.516 1 85.94 32 LYS B N 1
ATOM 3671 C CA . LYS B 1 32 ? 37.969 -29.469 -31.844 1 85.94 32 LYS B CA 1
ATOM 3672 C C . LYS B 1 32 ? 36.688 -29.719 -32.625 1 85.94 32 LYS B C 1
ATOM 3674 O O . LYS B 1 32 ? 36.719 -29.875 -33.844 1 85.94 32 LYS B O 1
ATOM 3679 N N . MET B 1 33 ? 35.625 -30.094 -31.984 1 86.31 33 MET B N 1
ATOM 3680 C CA . MET B 1 33 ? 34.281 -30.297 -32.531 1 86.31 33 MET B CA 1
ATOM 3681 C C . MET B 1 33 ? 33.281 -29.328 -31.906 1 86.31 33 MET B C 1
ATOM 3683 O O . MET B 1 33 ? 33.5 -28.828 -30.797 1 86.31 33 MET B O 1
ATOM 3687 N N . PRO B 1 34 ? 32.281 -29.078 -32.625 1 88.06 34 PRO B N 1
ATOM 3688 C CA . PRO B 1 34 ? 31.266 -28.234 -32.031 1 88.06 34 PRO B CA 1
ATOM 3689 C C . PRO B 1 34 ? 30.547 -28.922 -30.859 1 88.06 34 PRO B C 1
ATOM 3691 O O . PRO B 1 34 ? 30.297 -30.125 -30.922 1 88.06 34 PRO B O 1
ATOM 3694 N N . PHE B 1 35 ? 30.25 -28.25 -29.797 1 89.44 35 PHE B N 1
ATOM 3695 C CA . PHE B 1 35 ? 29.453 -28.844 -28.734 1 89.44 35 PHE B CA 1
ATOM 3696 C C . PHE B 1 35 ? 28.625 -27.766 -28.031 1 89.44 35 PHE B C 1
ATOM 3698 O O . PHE B 1 35 ? 28.938 -26.578 -28.109 1 89.44 35 PHE B O 1
ATOM 3705 N N . ILE B 1 36 ? 27.516 -28.219 -27.453 1 88.31 36 ILE B N 1
ATOM 3706 C CA . ILE B 1 36 ? 26.594 -27.328 -26.75 1 88.31 36 ILE B CA 1
ATOM 3707 C C . ILE B 1 36 ? 26.359 -27.844 -25.328 1 88.31 36 ILE B C 1
ATOM 3709 O O . ILE B 1 36 ? 26.391 -29.062 -25.094 1 88.31 36 ILE B O 1
ATOM 3713 N N . LEU B 1 37 ? 26.281 -26.938 -24.406 1 88.44 37 LEU B N 1
ATOM 3714 C CA . LEU B 1 37 ? 25.844 -27.188 -23.031 1 88.44 37 LEU B CA 1
ATOM 3715 C C . LEU B 1 37 ? 24.438 -26.672 -22.812 1 88.44 37 LEU B C 1
ATOM 3717 O O . LEU B 1 37 ? 24.141 -25.5 -23.062 1 88.44 37 LEU B O 1
ATOM 3721 N N . TYR B 1 38 ? 23.531 -27.547 -22.453 1 79.75 38 TYR B N 1
ATOM 3722 C CA . TYR B 1 38 ? 22.156 -27.094 -22.219 1 79.75 38 TYR B CA 1
ATOM 3723 C C . TYR B 1 38 ? 21.594 -27.719 -20.938 1 79.75 38 TYR B C 1
ATOM 3725 O O . TYR B 1 38 ? 22.062 -28.75 -20.484 1 79.75 38 TYR B O 1
ATOM 3733 N N . ASP B 1 39 ? 20.656 -27.078 -20.359 1 75.75 39 ASP B N 1
ATOM 3734 C CA . ASP B 1 39 ? 20.062 -27.547 -19.109 1 75.75 39 ASP B CA 1
ATOM 3735 C C . ASP B 1 39 ? 18.891 -28.484 -19.359 1 75.75 39 ASP B C 1
ATOM 3737 O O . ASP B 1 39 ? 18.625 -28.859 -20.5 1 75.75 39 ASP B O 1
ATOM 3741 N N . THR B 1 40 ? 18.234 -28.891 -18.297 1 70.75 40 THR B N 1
ATOM 3742 C CA . THR B 1 40 ? 17.172 -29.891 -18.391 1 70.75 40 THR B CA 1
ATOM 3743 C C . THR B 1 40 ? 15.93 -29.297 -19.047 1 70.75 40 THR B C 1
ATOM 3745 O O . THR B 1 40 ? 15.023 -30.031 -19.438 1 70.75 40 THR B O 1
ATOM 3748 N N . SER B 1 41 ? 15.938 -28.031 -19.25 1 67.88 41 SER B N 1
ATOM 3749 C CA . SER B 1 41 ? 14.859 -27.391 -19.984 1 67.88 41 SER B CA 1
ATOM 3750 C C . SER B 1 41 ? 15.25 -27.141 -21.438 1 67.88 41 SER B C 1
ATOM 3752 O O . SER B 1 41 ? 14.531 -26.453 -22.172 1 67.88 41 SER B O 1
ATOM 3754 N N . PHE B 1 42 ? 16.391 -27.562 -21.797 1 73.56 42 PHE B N 1
ATOM 3755 C CA . PHE B 1 42 ? 16.922 -27.516 -23.156 1 73.56 42 PHE B CA 1
ATOM 3756 C C . PHE B 1 42 ? 17.344 -26.094 -23.516 1 73.56 42 PHE B C 1
ATOM 3758 O O . PHE B 1 42 ? 17.359 -25.734 -24.688 1 73.56 42 PHE B O 1
ATOM 3765 N N . GLN B 1 43 ? 17.562 -25.375 -22.547 1 75.12 43 GLN B N 1
ATOM 3766 C CA . GLN B 1 43 ? 18.156 -24.062 -22.781 1 75.12 43 GLN B CA 1
ATOM 3767 C C . GLN B 1 43 ? 19.672 -24.156 -22.906 1 75.12 43 GLN B C 1
ATOM 3769 O O . GLN B 1 43 ? 20.328 -24.828 -22.109 1 75.12 43 GLN B O 1
ATOM 3774 N N . ILE B 1 44 ? 20.156 -23.438 -23.875 1 80.44 44 ILE B N 1
ATOM 3775 C CA . ILE B 1 44 ? 21.609 -23.484 -24.094 1 80.44 44 ILE B CA 1
ATOM 3776 C C . ILE B 1 44 ? 22.297 -22.562 -23.094 1 80.44 44 ILE B C 1
ATOM 3778 O O . ILE B 1 44 ? 21.984 -21.375 -23 1 80.44 44 ILE B O 1
ATOM 3782 N N . ILE B 1 45 ? 23.125 -23.078 -22.344 1 80 45 ILE B N 1
ATOM 3783 C CA . ILE B 1 45 ? 23.891 -22.359 -21.328 1 80 45 ILE B CA 1
ATOM 3784 C C . ILE B 1 45 ? 25.188 -21.828 -21.953 1 80 45 ILE B C 1
ATOM 3786 O O . ILE B 1 45 ? 25.578 -20.688 -21.672 1 80 45 ILE B O 1
ATOM 3790 N N . ALA B 1 46 ? 25.828 -22.609 -22.734 1 85 46 ALA B N 1
ATOM 3791 C CA . ALA B 1 46 ? 27.078 -22.266 -23.406 1 85 46 ALA B CA 1
ATOM 3792 C C . ALA B 1 46 ? 27.281 -23.125 -24.656 1 85 46 ALA B C 1
ATOM 3794 O O . ALA B 1 46 ? 26.688 -24.203 -24.781 1 85 46 ALA B O 1
ATOM 3795 N N . SER B 1 47 ? 28.062 -22.609 -25.578 1 86.56 47 SER B N 1
ATOM 3796 C CA . SER B 1 47 ? 28.375 -23.359 -26.781 1 86.56 47 SER B CA 1
ATOM 3797 C C . SER B 1 47 ? 29.781 -23.062 -27.266 1 86.56 47 SER B C 1
ATOM 3799 O O . SER B 1 47 ? 30.344 -22 -26.969 1 86.56 47 SER B O 1
ATOM 3801 N N . SER B 1 48 ? 30.312 -24.031 -27.906 1 85.25 48 SER B N 1
ATOM 3802 C CA . SER B 1 48 ? 31.609 -23.812 -28.531 1 85.25 48 SER B CA 1
ATOM 3803 C C . SER B 1 48 ? 31.484 -22.875 -29.734 1 85.25 48 SER B C 1
ATOM 3805 O O . SER B 1 48 ? 30.406 -22.656 -30.266 1 85.25 48 SER B O 1
ATOM 3807 N N . SER B 1 49 ? 32.625 -22.234 -30.109 1 82.31 49 SER B N 1
ATOM 3808 C CA . SER B 1 49 ? 32.656 -21.297 -31.219 1 82.31 49 SER B CA 1
ATOM 3809 C C . SER B 1 49 ? 32.25 -21.969 -32.531 1 82.31 49 SER B C 1
ATOM 3811 O O . SER B 1 49 ? 31.672 -21.328 -33.406 1 82.31 49 SER B O 1
ATOM 3813 N N . LYS B 1 50 ? 32.375 -23.219 -32.594 1 79.62 50 LYS B N 1
ATOM 3814 C CA . LYS B 1 50 ? 32.156 -23.953 -33.844 1 79.62 50 LYS B CA 1
ATOM 3815 C C . LYS B 1 50 ? 30.672 -24.281 -34.031 1 79.62 50 LYS B C 1
ATOM 3817 O O . LYS B 1 50 ? 30.266 -24.797 -35.062 1 79.62 50 LYS B O 1
ATOM 3822 N N . VAL B 1 51 ? 29.906 -24.031 -33.031 1 79.06 51 VAL B N 1
ATOM 3823 C CA . VAL B 1 51 ? 28.484 -24.359 -33.062 1 79.06 51 VAL B CA 1
ATOM 3824 C C . VAL B 1 51 ? 27.797 -23.516 -34.156 1 79.06 51 VAL B C 1
ATOM 3826 O O . VAL B 1 51 ? 26.781 -23.938 -34.719 1 79.06 51 VAL B O 1
ATOM 3829 N N . ASN B 1 52 ? 28.25 -22.375 -34.406 1 68.81 52 ASN B N 1
ATOM 3830 C CA . ASN B 1 52 ? 27.672 -21.531 -35.438 1 68.81 52 ASN B CA 1
ATOM 3831 C C . ASN B 1 52 ? 27.672 -22.219 -36.812 1 68.81 52 ASN B C 1
ATOM 3833 O O . ASN B 1 52 ? 26.891 -21.875 -37.688 1 68.81 52 ASN B O 1
ATOM 3837 N N . ASP B 1 53 ? 28.438 -23.188 -36.906 1 61.12 53 ASP B N 1
ATOM 3838 C CA . ASP B 1 53 ? 28.547 -23.922 -38.156 1 61.12 53 ASP B CA 1
ATOM 3839 C C . ASP B 1 53 ? 27.469 -24.984 -38.281 1 61.12 53 ASP B C 1
ATOM 3841 O O . ASP B 1 53 ? 27.266 -25.562 -39.375 1 61.12 53 ASP B O 1
ATOM 3845 N N . ILE B 1 54 ? 26.828 -25.281 -37.156 1 60.81 54 ILE B N 1
ATOM 3846 C CA . ILE B 1 54 ? 25.844 -26.375 -37.156 1 60.81 54 ILE B CA 1
ATOM 3847 C C . ILE B 1 54 ? 24.438 -25.797 -37.125 1 60.81 54 ILE B C 1
ATOM 3849 O O . ILE B 1 54 ? 23.969 -25.328 -36.062 1 60.81 54 ILE B O 1
ATOM 3853 N N . HIS B 1 55 ? 24.078 -24.891 -37.812 1 55.44 55 HIS B N 1
ATOM 3854 C CA . HIS B 1 55 ? 22.859 -24.094 -37.812 1 55.44 55 HIS B CA 1
ATOM 3855 C C . HIS B 1 55 ? 21.641 -24.938 -37.438 1 55.44 55 HIS B C 1
ATOM 3857 O O . HIS B 1 55 ? 20.641 -24.422 -36.938 1 55.44 55 HIS B O 1
ATOM 3863 N N . HIS B 1 56 ? 21.703 -26.281 -37.312 1 60.34 56 HIS B N 1
ATOM 3864 C CA . HIS B 1 56 ? 20.453 -27.031 -37.406 1 60.34 56 HIS B CA 1
ATOM 3865 C C . HIS B 1 56 ? 19.969 -27.438 -36.031 1 60.34 56 HIS B C 1
ATOM 3867 O O . HIS B 1 56 ? 20.75 -27.844 -35.188 1 60.34 56 HIS B O 1
ATOM 3873 N N . GLY B 1 57 ? 19.016 -26.781 -35.375 1 69.62 57 GLY B N 1
ATOM 3874 C CA . GLY B 1 57 ? 18.25 -27.328 -34.281 1 69.62 57 GLY B CA 1
ATOM 3875 C C . GLY B 1 57 ? 18.125 -26.375 -33.094 1 69.62 57 GLY B C 1
ATOM 3876 O O . GLY B 1 57 ? 17.562 -26.734 -32.062 1 69.62 57 GLY B O 1
ATOM 3877 N N . LEU B 1 58 ? 18.844 -25.281 -33.375 1 73.88 58 LEU B N 1
ATOM 3878 C CA . LEU B 1 58 ? 18.766 -24.297 -32.281 1 73.88 58 LEU B CA 1
ATOM 3879 C C . LEU B 1 58 ? 17.844 -23.141 -32.688 1 73.88 58 LEU B C 1
ATOM 3881 O O . LEU B 1 58 ? 17.672 -22.844 -33.844 1 73.88 58 LEU B O 1
ATOM 3885 N N . GLU B 1 59 ? 17.172 -22.672 -31.844 1 71.88 59 GLU B N 1
ATOM 3886 C CA . GLU B 1 59 ? 16.312 -21.5 -32.031 1 71.88 59 GLU B CA 1
ATOM 3887 C C . GLU B 1 59 ? 16.656 -20.422 -31 1 71.88 59 GLU B C 1
ATOM 3889 O O . GLU B 1 59 ? 16.938 -20.719 -29.828 1 71.88 59 GLU B O 1
ATOM 3894 N N . SER B 1 60 ? 16.984 -19.25 -31.5 1 68.06 60 SER B N 1
ATOM 3895 C CA . SER B 1 60 ? 17.312 -18.156 -30.594 1 68.06 60 SER B CA 1
ATOM 3896 C C . SER B 1 60 ? 16.156 -17.156 -30.516 1 68.06 60 SER B C 1
ATOM 3898 O O . SER B 1 60 ? 15.5 -16.875 -31.516 1 68.06 60 SER B O 1
ATOM 3900 N N . ASN B 1 61 ? 15.727 -16.953 -29.328 1 60.72 61 ASN B N 1
ATOM 3901 C CA . ASN B 1 61 ? 14.781 -15.875 -29.062 1 60.72 61 ASN B CA 1
ATOM 3902 C C . ASN B 1 61 ? 15.406 -14.781 -28.203 1 60.72 61 ASN B C 1
ATOM 3904 O O . ASN B 1 61 ? 15.602 -14.977 -27 1 60.72 61 ASN B O 1
ATOM 3908 N N . LYS B 1 62 ? 15.688 -13.852 -28.641 1 63 62 LYS B N 1
ATOM 3909 C CA . LYS B 1 62 ? 16.391 -12.727 -28.031 1 63 62 LYS B CA 1
ATOM 3910 C C . LYS B 1 62 ? 17.781 -13.141 -27.562 1 63 62 LYS B C 1
ATOM 3912 O O . LYS B 1 62 ? 18.609 -13.602 -28.344 1 63 62 LYS B O 1
ATOM 3917 N N . ASN B 1 63 ? 17.844 -13.164 -26.266 1 64.19 63 ASN B N 1
ATOM 3918 C CA . ASN B 1 63 ? 19.172 -13.438 -25.734 1 64.19 63 ASN B CA 1
ATOM 3919 C C . ASN B 1 63 ? 19.297 -14.867 -25.219 1 64.19 63 ASN B C 1
ATOM 3921 O O . ASN B 1 63 ? 20.25 -15.195 -24.516 1 64.19 63 ASN B O 1
ATOM 3925 N N . ILE B 1 64 ? 18.172 -15.664 -25.609 1 64.31 64 ILE B N 1
ATOM 3926 C CA . ILE B 1 64 ? 18.234 -17.031 -25.109 1 64.31 64 ILE B CA 1
ATOM 3927 C C . ILE B 1 64 ? 18.141 -18.016 -26.281 1 64.31 64 ILE B C 1
ATOM 3929 O O . ILE B 1 64 ? 17.312 -17.828 -27.188 1 64.31 64 ILE B O 1
ATOM 3933 N N . THR B 1 65 ? 19.078 -18.938 -26.344 1 73.5 65 THR B N 1
ATOM 3934 C CA . THR B 1 65 ? 19.078 -19.969 -27.375 1 73.5 65 THR B CA 1
ATOM 3935 C C . THR B 1 65 ? 18.609 -21.297 -26.797 1 73.5 65 THR B C 1
ATOM 3937 O O . THR B 1 65 ? 18.969 -21.656 -25.672 1 73.5 65 THR B O 1
ATOM 3940 N N . TYR B 1 66 ? 17.688 -21.906 -27.562 1 74.62 66 TYR B N 1
ATOM 3941 C CA . TYR B 1 66 ? 17.125 -23.203 -27.141 1 74.62 66 TYR B CA 1
ATOM 3942 C C . TYR B 1 66 ? 17.297 -24.234 -28.25 1 74.62 66 TYR B C 1
ATOM 3944 O O . TYR B 1 66 ? 17.484 -23.891 -29.422 1 74.62 66 TYR B O 1
ATOM 3952 N N . ILE B 1 67 ? 17.25 -25.5 -27.766 1 72.56 67 ILE B N 1
ATOM 3953 C CA . ILE B 1 67 ? 17.109 -26.562 -28.734 1 72.56 67 ILE B CA 1
ATOM 3954 C C . ILE B 1 67 ? 15.703 -26.516 -29.344 1 72.56 67 ILE B C 1
ATOM 3956 O O . ILE B 1 67 ? 14.711 -26.359 -28.625 1 72.56 67 ILE B O 1
ATOM 3960 N N . ARG B 1 68 ? 15.625 -26.625 -30.578 1 74.12 68 ARG B N 1
ATOM 3961 C CA . ARG B 1 68 ? 14.352 -26.547 -31.281 1 74.12 68 ARG B CA 1
ATOM 3962 C C . ARG B 1 68 ? 13.414 -27.672 -30.859 1 74.12 68 ARG B C 1
ATOM 3964 O O . ARG B 1 68 ? 13.852 -28.812 -30.656 1 74.12 68 ARG B O 1
ATOM 3971 N N . SER B 1 69 ? 12.211 -27.344 -30.828 1 72.81 69 SER B N 1
ATOM 3972 C CA . SER B 1 69 ? 11.195 -28.328 -30.422 1 72.81 69 SER B CA 1
ATOM 3973 C C . SER B 1 69 ? 11.219 -29.547 -31.328 1 72.81 69 SER B C 1
ATOM 3975 O O . SER B 1 69 ? 11.047 -30.672 -30.859 1 72.81 69 SER B O 1
ATOM 3977 N N . ALA B 1 70 ? 11.383 -29.312 -32.562 1 73.62 70 ALA B N 1
ATOM 3978 C CA . ALA B 1 70 ? 11.414 -30.406 -33.531 1 73.62 70 ALA B CA 1
ATOM 3979 C C . ALA B 1 70 ? 12.555 -31.375 -33.219 1 73.62 70 ALA B C 1
ATOM 3981 O O . ALA B 1 70 ? 12.406 -32.594 -33.344 1 73.62 70 ALA B O 1
ATOM 3982 N N . GLU B 1 71 ? 13.625 -30.781 -32.781 1 74.44 71 GLU B N 1
ATOM 3983 C CA . GLU B 1 71 ? 14.781 -31.609 -32.438 1 74.44 71 GLU B CA 1
ATOM 3984 C C . GLU B 1 71 ? 14.523 -32.406 -31.156 1 74.44 71 GLU B C 1
ATOM 3986 O O . GLU B 1 71 ? 14.922 -33.562 -31.062 1 74.44 71 GLU B O 1
ATOM 3991 N N . ILE B 1 72 ? 13.914 -31.812 -30.281 1 74 72 ILE B N 1
ATOM 3992 C CA . ILE B 1 72 ? 13.586 -32.469 -29.031 1 74 72 ILE B CA 1
ATOM 3993 C C . ILE B 1 72 ? 12.641 -33.656 -29.297 1 74 72 ILE B C 1
ATOM 3995 O O . ILE B 1 72 ? 12.828 -34.75 -28.766 1 74 72 ILE B O 1
ATOM 3999 N N . GLU B 1 73 ? 11.703 -33.375 -30.141 1 75.62 73 GLU B N 1
ATOM 4000 C CA . GLU B 1 73 ? 10.766 -34.438 -30.5 1 75.62 73 GLU B CA 1
ATOM 4001 C C . GLU B 1 73 ? 11.484 -35.594 -31.188 1 75.62 73 GLU B C 1
ATOM 4003 O O . GLU B 1 73 ? 11.18 -36.75 -30.938 1 75.62 73 GLU B O 1
ATOM 4008 N N . ARG B 1 74 ? 12.336 -35.219 -32 1 75.44 74 ARG B N 1
ATOM 4009 C CA . ARG B 1 74 ? 13.125 -36.25 -32.688 1 75.44 74 ARG B CA 1
ATOM 4010 C C . ARG B 1 74 ? 13.914 -37.094 -31.688 1 75.44 74 ARG B C 1
ATOM 4012 O O . ARG B 1 74 ? 13.969 -38.312 -31.797 1 75.44 74 ARG B O 1
ATOM 4019 N N . MET B 1 75 ? 14.5 -36.406 -30.766 1 74.81 75 MET B N 1
ATOM 4020 C CA . MET B 1 75 ? 15.273 -37.094 -29.75 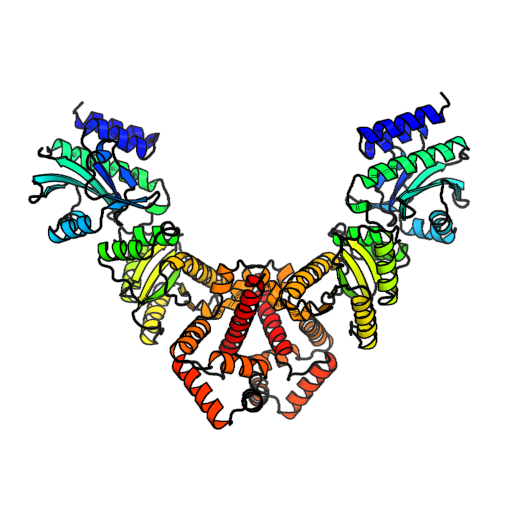1 74.81 75 MET B CA 1
ATOM 4021 C C . MET B 1 75 ? 14.383 -38.031 -28.938 1 74.81 75 MET B C 1
ATOM 4023 O O . MET B 1 75 ? 14.797 -39.156 -28.594 1 74.81 75 MET B O 1
ATOM 4027 N N . LYS B 1 76 ? 13.281 -37.594 -28.688 1 73.88 76 LYS B N 1
ATOM 4028 C CA . LYS B 1 76 ? 12.32 -38.406 -27.953 1 73.88 76 LYS B CA 1
ATOM 4029 C C . LYS B 1 76 ? 11.922 -39.656 -28.734 1 73.88 76 LYS B C 1
ATOM 4031 O O . LYS B 1 76 ? 11.938 -40.75 -28.203 1 73.88 76 LYS B O 1
ATOM 4036 N N . ASN B 1 77 ? 11.625 -39.438 -29.953 1 76 77 ASN B N 1
ATOM 4037 C CA . ASN B 1 77 ? 11.172 -40.531 -30.828 1 76 77 ASN B CA 1
ATOM 4038 C C . ASN B 1 77 ? 12.25 -41.594 -31.016 1 76 77 ASN B C 1
ATOM 4040 O O . ASN B 1 77 ? 11.945 -42.781 -31.156 1 76 77 ASN B O 1
ATOM 4044 N N . ASN B 1 78 ? 13.422 -41.094 -30.953 1 74.5 78 ASN B N 1
ATOM 4045 C CA . ASN B 1 78 ? 14.531 -42.031 -31.156 1 74.5 78 ASN B CA 1
ATOM 4046 C C . ASN B 1 78 ? 15.062 -42.562 -29.828 1 74.5 78 ASN B C 1
ATOM 4048 O O . ASN B 1 78 ? 16.156 -43.125 -29.781 1 74.5 78 ASN B O 1
ATOM 4052 N N . LYS B 1 79 ? 14.328 -42.25 -28.734 1 75 79 LYS B N 1
ATOM 4053 C CA . LYS B 1 79 ? 14.609 -42.719 -27.391 1 75 79 LYS B CA 1
ATOM 4054 C C . LYS B 1 79 ? 15.961 -42.219 -26.891 1 75 79 LYS B C 1
ATOM 4056 O O . LYS B 1 79 ? 16.625 -42.906 -26.094 1 75 79 LYS B O 1
ATOM 4061 N N . ILE B 1 80 ? 16.359 -41.156 -27.547 1 75.12 80 ILE B N 1
ATOM 4062 C CA . ILE B 1 80 ? 17.609 -40.562 -27.141 1 75.12 80 ILE B CA 1
ATOM 4063 C C . ILE B 1 80 ? 17.453 -39.906 -25.766 1 75.12 80 ILE B C 1
ATOM 4065 O O . ILE B 1 80 ? 18.328 -40.031 -24.906 1 75.12 80 ILE B O 1
ATOM 4069 N N . LEU B 1 81 ? 16.344 -39.344 -25.609 1 70.69 81 LEU B N 1
ATOM 4070 C CA . LEU B 1 81 ? 16.094 -38.656 -24.344 1 70.69 81 LEU B CA 1
ATOM 4071 C C . LEU B 1 81 ? 16.047 -39.625 -23.188 1 70.69 81 LEU B C 1
ATOM 4073 O O . LEU B 1 81 ? 16.578 -39.344 -22.109 1 70.69 81 LEU B O 1
ATOM 4077 N N . GLU B 1 82 ? 15.391 -40.75 -23.453 1 69.56 82 GLU B N 1
ATOM 4078 C CA . GLU B 1 82 ? 15.344 -41.781 -22.422 1 69.56 82 GLU B CA 1
ATOM 4079 C C . GLU B 1 82 ? 16.75 -42.25 -22.031 1 69.56 82 GLU B C 1
ATOM 4081 O O . GLU B 1 82 ? 17.047 -42.375 -20.844 1 69.56 82 GLU B O 1
ATOM 4086 N N . LYS B 1 83 ? 17.547 -42.406 -23 1 75.75 83 LYS B N 1
ATOM 4087 C CA . LYS B 1 83 ? 18.922 -42.844 -22.75 1 75.75 83 LYS B CA 1
ATOM 4088 C C . LYS B 1 83 ? 19.688 -41.781 -21.984 1 75.75 83 LYS B C 1
ATOM 4090 O O . LYS B 1 83 ? 20.5 -42.094 -21.109 1 75.75 83 LYS B O 1
ATOM 4095 N N . MET B 1 84 ? 19.422 -40.562 -22.312 1 73.81 84 MET B N 1
ATOM 4096 C CA . MET B 1 84 ? 20.062 -39.406 -21.656 1 73.81 84 MET B CA 1
ATOM 4097 C C . MET B 1 84 ? 19.781 -39.406 -20.156 1 73.81 84 MET B C 1
ATOM 4099 O O . MET B 1 84 ? 20.672 -39.219 -19.344 1 73.81 84 MET B O 1
ATOM 4103 N N . TYR B 1 85 ? 18.531 -39.75 -19.844 1 65.31 85 TYR B N 1
ATOM 4104 C CA . TYR B 1 85 ? 18.125 -39.656 -18.453 1 65.31 85 TYR B CA 1
ATOM 4105 C C . TYR B 1 85 ? 18.594 -40.875 -17.672 1 65.31 85 TYR B C 1
ATOM 4107 O O . TYR B 1 85 ? 18.828 -40.781 -16.453 1 65.31 85 TYR B O 1
ATOM 4115 N N . GLU B 1 86 ? 18.828 -41.938 -18.391 1 67.94 86 GLU B N 1
ATOM 4116 C CA . GLU B 1 86 ? 19.203 -43.188 -17.734 1 67.94 86 GLU B CA 1
ATOM 4117 C C . GLU B 1 86 ? 20.719 -43.344 -17.625 1 67.94 86 GLU B C 1
ATOM 4119 O O . GLU B 1 86 ? 21.219 -44.094 -16.781 1 67.94 86 GLU B O 1
ATOM 4124 N N . SER B 1 87 ? 21.406 -42.625 -18.375 1 74.94 87 SER B N 1
ATOM 4125 C CA . SER B 1 87 ? 22.859 -42.812 -18.469 1 74.94 87 SER B CA 1
ATOM 4126 C C . SER B 1 87 ? 23.578 -42.125 -17.328 1 74.94 87 SER B C 1
ATOM 4128 O O . SER B 1 87 ? 23.188 -41.031 -16.922 1 74.94 87 SER B O 1
ATOM 4130 N N . ASN B 1 88 ? 24.609 -42.75 -16.75 1 75.88 88 ASN B N 1
ATOM 4131 C CA . ASN B 1 88 ? 25.438 -42.156 -15.703 1 75.88 88 ASN B CA 1
ATOM 4132 C C . ASN B 1 88 ? 26.75 -41.594 -16.25 1 75.88 88 ASN B C 1
ATOM 4134 O O . ASN B 1 88 ? 27.562 -41.062 -15.508 1 75.88 88 ASN B O 1
ATOM 4138 N N . GLY B 1 89 ? 26.906 -41.719 -17.547 1 82.19 89 GLY B N 1
ATOM 4139 C CA . GLY B 1 89 ? 28.109 -41.219 -18.188 1 82.19 89 GLY B CA 1
ATOM 4140 C C . GLY B 1 89 ? 27.906 -40.906 -19.656 1 82.19 89 GLY B C 1
ATOM 4141 O O . GLY B 1 89 ? 26.797 -41.031 -20.188 1 82.19 89 GLY B O 1
ATOM 4142 N N . ALA B 1 90 ? 28.969 -40.469 -20.25 1 90.31 90 ALA B N 1
ATOM 4143 C CA . ALA B 1 90 ? 28.938 -40.094 -21.656 1 90.31 90 ALA B CA 1
ATOM 4144 C C . ALA B 1 90 ? 28.578 -41.25 -22.547 1 90.31 90 ALA B C 1
ATOM 4146 O O . ALA B 1 90 ? 29.031 -42.375 -22.312 1 90.31 90 ALA B O 1
ATOM 4147 N N . PHE B 1 91 ? 27.75 -41.031 -23.531 1 88.5 91 PHE B N 1
ATOM 4148 C CA . PHE B 1 91 ? 27.375 -42.094 -24.438 1 88.5 91 PHE B CA 1
ATOM 4149 C C . PHE B 1 91 ? 27.188 -41.531 -25.859 1 88.5 91 PHE B C 1
ATOM 4151 O O . PHE B 1 91 ? 26.688 -40.438 -26.047 1 88.5 91 PHE B O 1
ATOM 4158 N N . PRO B 1 92 ? 27.672 -42.281 -26.797 1 87.69 92 PRO B N 1
ATOM 4159 C CA . PRO B 1 92 ? 27.516 -41.844 -28.188 1 87.69 92 PRO B CA 1
ATOM 4160 C C . PRO B 1 92 ? 26.156 -42.188 -28.766 1 87.69 92 PRO B C 1
ATOM 4162 O O . PRO B 1 92 ? 25.531 -43.188 -28.344 1 87.69 92 PRO B O 1
ATOM 4165 N N . ILE B 1 93 ? 25.656 -41.344 -29.578 1 83.81 93 ILE B N 1
ATOM 4166 C CA . ILE B 1 93 ? 24.406 -41.594 -30.297 1 83.81 93 ILE B CA 1
ATOM 4167 C C . ILE B 1 93 ? 24.641 -41.375 -31.797 1 83.81 93 ILE B C 1
ATOM 4169 O O . ILE B 1 93 ? 25.297 -40.406 -32.188 1 83.81 93 ILE B O 1
ATOM 4173 N N . HIS B 1 94 ? 24.188 -42.344 -32.5 1 80.81 94 HIS B N 1
ATOM 4174 C CA . HIS B 1 94 ? 24.219 -42.219 -33.938 1 80.81 94 HIS B CA 1
ATOM 4175 C C . HIS B 1 94 ? 22.828 -41.875 -34.5 1 80.81 94 HIS B C 1
ATOM 4177 O O . HIS B 1 94 ? 21.875 -42.625 -34.281 1 80.81 94 HIS B O 1
ATOM 4183 N N . ASP B 1 95 ? 22.734 -40.688 -35.031 1 71.38 95 ASP B N 1
ATOM 4184 C CA . ASP B 1 95 ? 21.516 -40.312 -35.75 1 71.38 95 ASP B CA 1
ATOM 4185 C C . ASP B 1 95 ? 21.531 -40.875 -37.188 1 71.38 95 ASP B C 1
ATOM 4187 O O . ASP B 1 95 ? 22.203 -40.344 -38.062 1 71.38 95 ASP B O 1
ATOM 4191 N N . ASP B 1 96 ? 20.797 -41.844 -37.438 1 68.81 96 ASP B N 1
ATOM 4192 C CA . ASP B 1 96 ? 20.781 -42.562 -38.688 1 68.81 96 ASP B CA 1
ATOM 4193 C C . ASP B 1 96 ? 20.203 -41.656 -39.812 1 68.81 96 ASP B C 1
ATOM 4195 O O . ASP B 1 96 ? 20.578 -41.812 -40.969 1 68.81 96 ASP B O 1
ATOM 4199 N N . CYS B 1 97 ? 19.25 -40.781 -39.375 1 63.66 97 CYS B N 1
ATOM 4200 C CA . CYS B 1 97 ? 18.578 -39.969 -40.375 1 63.66 97 CYS B CA 1
ATOM 4201 C C . CYS B 1 97 ? 19.562 -39 -41.031 1 63.66 97 CYS B C 1
ATOM 4203 O O . CYS B 1 97 ? 19.547 -38.812 -42.25 1 63.66 97 CYS B O 1
ATOM 4205 N N . HIS B 1 98 ? 20.438 -38.438 -40.312 1 64.44 98 HIS B N 1
ATOM 4206 C CA . HIS B 1 98 ? 21.375 -37.469 -40.844 1 64.44 98 HIS B CA 1
ATOM 4207 C C . HIS B 1 98 ? 22.797 -38 -40.875 1 64.44 98 HIS B C 1
ATOM 4209 O O . HIS B 1 98 ? 23.703 -37.344 -41.344 1 64.44 98 HIS B O 1
ATOM 4215 N N . ASP B 1 99 ? 22.922 -39.281 -40.531 1 72.81 99 ASP B N 1
ATOM 4216 C CA . ASP B 1 99 ? 24.234 -39.938 -40.438 1 72.81 99 ASP B CA 1
ATOM 4217 C C . ASP B 1 99 ? 25.219 -39.094 -39.656 1 72.81 99 ASP B C 1
ATOM 4219 O O . ASP B 1 99 ? 26.312 -38.812 -40.125 1 72.81 99 ASP B O 1
ATOM 4223 N N . VAL B 1 100 ? 24.719 -38.562 -38.562 1 76.5 100 VAL B N 1
ATOM 4224 C CA . VAL B 1 100 ? 25.562 -37.75 -37.688 1 76.5 100 VAL B CA 1
ATOM 4225 C C . VAL B 1 100 ? 25.688 -38.406 -36.312 1 76.5 100 VAL B C 1
ATOM 4227 O O . VAL B 1 100 ? 24.797 -39.156 -35.906 1 76.5 100 VAL B O 1
ATOM 4230 N N . ARG B 1 101 ? 26.828 -38.281 -35.781 1 83.38 101 ARG B N 1
ATOM 4231 C CA . ARG B 1 101 ? 27.094 -38.844 -34.469 1 83.38 101 ARG B CA 1
ATOM 4232 C C . ARG B 1 101 ? 27.281 -37.781 -33.406 1 83.38 101 ARG B C 1
ATOM 4234 O O . ARG B 1 101 ? 27.891 -36.75 -33.656 1 83.38 101 ARG B O 1
ATOM 4241 N N . TRP B 1 102 ? 26.594 -38.094 -32.312 1 86.06 102 TRP B N 1
ATOM 4242 C CA . TRP B 1 102 ? 26.688 -37.188 -31.156 1 86.06 102 TRP B CA 1
ATOM 4243 C C . TRP B 1 102 ? 27.281 -37.938 -29.969 1 86.06 102 TRP B C 1
ATOM 4245 O O . TRP B 1 102 ? 27.203 -39.156 -29.875 1 86.06 102 TRP B O 1
ATOM 4255 N N . LEU B 1 103 ? 27.969 -37.219 -29.141 1 89.56 103 LEU B N 1
ATOM 4256 C CA . LEU B 1 103 ? 28.359 -37.688 -27.812 1 89.56 103 LEU B CA 1
ATOM 4257 C C . LEU B 1 103 ? 27.688 -36.875 -26.734 1 89.56 103 LEU B C 1
ATOM 4259 O O . LEU B 1 103 ? 27.938 -35.656 -26.609 1 89.56 103 LEU B O 1
ATOM 4263 N N . PHE B 1 104 ? 26.781 -37.531 -26.016 1 89.44 104 PHE B N 1
ATOM 4264 C CA . PHE B 1 104 ? 26.062 -36.844 -24.938 1 89.44 104 PHE B CA 1
ATOM 4265 C C . PHE B 1 104 ? 26.656 -37.219 -23.578 1 89.44 104 PHE B C 1
ATOM 4267 O O . PHE B 1 104 ? 27.031 -38.375 -23.344 1 89.44 104 PHE B O 1
ATOM 4274 N N . SER B 1 105 ? 26.812 -36.25 -22.719 1 89.31 105 SER B N 1
ATOM 4275 C CA . SER B 1 105 ? 27.266 -36.438 -21.344 1 89.31 105 SER B CA 1
ATOM 4276 C C . SER B 1 105 ? 26.344 -35.75 -20.359 1 89.31 105 SER B C 1
ATOM 4278 O O . SER B 1 105 ? 26.156 -34.531 -20.406 1 89.31 105 SER B O 1
ATOM 4280 N N . PRO B 1 106 ? 25.766 -36.531 -19.5 1 86 106 PRO B N 1
ATOM 4281 C CA . PRO B 1 106 ? 24.938 -35.906 -18.469 1 86 106 PRO B CA 1
ATOM 4282 C C . PRO B 1 106 ? 25.75 -35.125 -17.453 1 86 106 PRO B C 1
ATOM 4284 O O . PRO B 1 106 ? 26.859 -35.531 -17.078 1 86 106 PRO B O 1
ATOM 4287 N N . ILE B 1 107 ? 25.297 -34 -17.125 1 83.94 107 ILE B N 1
ATOM 4288 C CA . ILE B 1 107 ? 25.844 -33.219 -16.031 1 83.94 107 ILE B CA 1
ATOM 4289 C C . ILE B 1 107 ? 25.016 -33.406 -14.766 1 83.94 107 ILE B C 1
ATOM 4291 O O . ILE B 1 107 ? 23.859 -33 -14.711 1 83.94 107 ILE B O 1
ATOM 4295 N N . LYS B 1 108 ? 25.594 -34.031 -13.773 1 73.06 108 LYS B N 1
ATOM 4296 C CA . LYS B 1 108 ? 24.844 -34.375 -12.57 1 73.06 108 LYS B CA 1
ATOM 4297 C C . LYS B 1 108 ? 25.531 -33.844 -11.32 1 73.06 108 LYS B C 1
ATOM 4299 O O . LYS B 1 108 ? 26.75 -33.688 -11.289 1 73.06 108 LYS B O 1
ATOM 4304 N N . ILE B 1 109 ? 24.734 -33.344 -10.438 1 65.19 109 ILE B N 1
ATOM 4305 C CA . ILE B 1 109 ? 25.188 -33.094 -9.07 1 65.19 109 ILE B CA 1
ATOM 4306 C C . ILE B 1 109 ? 24.438 -34 -8.102 1 65.19 109 ILE B C 1
ATOM 4308 O O . ILE B 1 109 ? 23.219 -33.938 -7.992 1 65.19 109 ILE B O 1
ATOM 4312 N N . HIS B 1 110 ? 25.188 -34.781 -7.191 1 55.66 110 HIS B N 1
ATOM 4313 C CA . HIS B 1 110 ? 24.609 -35.688 -6.211 1 55.66 110 HIS B CA 1
ATOM 4314 C C . HIS B 1 110 ? 23.422 -36.469 -6.801 1 55.66 110 HIS B C 1
ATOM 4316 O O . HIS B 1 110 ? 22.344 -36.5 -6.203 1 55.66 110 HIS B O 1
ATOM 4322 N N . SER B 1 111 ? 23.422 -36.969 -8.047 1 56.81 111 SER B N 1
ATOM 4323 C CA . SER B 1 111 ? 22.453 -37.812 -8.727 1 56.81 111 SER B CA 1
ATOM 4324 C C . SER B 1 111 ? 21.406 -36.969 -9.445 1 56.81 111 SER B C 1
ATOM 4326 O O . SER B 1 111 ? 20.547 -37.531 -10.156 1 56.81 111 SER B O 1
ATOM 4328 N N . SER B 1 112 ? 21.469 -35.688 -9.203 1 62.94 112 SER B N 1
ATOM 4329 C CA . SER B 1 112 ? 20.531 -34.812 -9.891 1 62.94 112 SER B CA 1
ATOM 4330 C C . SER B 1 112 ? 21.062 -34.375 -11.25 1 62.94 112 SER B C 1
ATOM 4332 O O . SER B 1 112 ? 22.219 -33.938 -11.359 1 62.94 112 SER B O 1
ATOM 4334 N N . LEU B 1 113 ? 20.266 -34.562 -12.234 1 71.38 113 LEU B N 1
ATOM 4335 C CA . LEU B 1 113 ? 20.641 -34.188 -13.594 1 71.38 113 LEU B CA 1
ATOM 4336 C C . LEU B 1 113 ? 20.453 -32.688 -13.797 1 71.38 113 LEU B C 1
ATOM 4338 O O . LEU B 1 113 ? 19.359 -32.156 -13.602 1 71.38 113 LEU B O 1
ATOM 4342 N N . LEU B 1 114 ? 21.438 -31.984 -14.094 1 71.75 114 LEU B N 1
ATOM 4343 C CA . LEU B 1 114 ? 21.391 -30.547 -14.289 1 71.75 114 LEU B CA 1
ATOM 4344 C C . LEU B 1 114 ? 21.297 -30.203 -15.773 1 71.75 114 LEU B C 1
ATOM 4346 O O . LEU B 1 114 ? 20.781 -29.141 -16.141 1 71.75 114 LEU B O 1
ATOM 4350 N N . GLY B 1 115 ? 21.812 -31.078 -16.609 1 80 115 GLY B N 1
ATOM 4351 C CA . GLY B 1 115 ? 21.875 -30.828 -18.047 1 80 115 GLY B CA 1
ATOM 4352 C C . GLY B 1 115 ? 22.734 -31.812 -18.797 1 80 115 GLY B C 1
ATOM 4353 O O . GLY B 1 115 ? 23 -32.906 -18.297 1 80 115 GLY B O 1
ATOM 4354 N N . PHE B 1 116 ? 23.062 -31.359 -20.094 1 84.88 116 PHE B N 1
ATOM 4355 C CA . PHE B 1 116 ? 23.859 -32.25 -20.922 1 84.88 116 PHE B CA 1
ATOM 4356 C C . PHE B 1 116 ? 24.891 -31.453 -21.734 1 84.88 116 PHE B C 1
ATOM 4358 O O . PHE B 1 116 ? 24.672 -30.281 -22.047 1 84.88 116 PHE B O 1
ATOM 4365 N N . ILE B 1 117 ? 25.969 -32.094 -21.922 1 89.5 117 ILE B N 1
ATOM 4366 C CA . ILE B 1 117 ? 26.891 -31.672 -22.984 1 89.5 117 ILE B CA 1
ATOM 4367 C C . ILE B 1 117 ? 26.672 -32.531 -24.219 1 89.5 117 ILE B C 1
ATOM 4369 O O . ILE B 1 117 ? 26.562 -33.75 -24.125 1 89.5 117 ILE B O 1
ATOM 4373 N N . ALA B 1 118 ? 26.469 -31.875 -25.281 1 88.56 118 ALA B N 1
ATOM 4374 C CA . ALA B 1 118 ? 26.344 -32.594 -26.547 1 88.56 118 ALA B CA 1
ATOM 4375 C C . ALA B 1 118 ? 27.469 -32.188 -27.516 1 88.56 118 ALA B C 1
ATOM 4377 O O . ALA B 1 118 ? 27.594 -31.031 -27.906 1 88.56 118 ALA B O 1
ATOM 4378 N N . ILE B 1 119 ? 28.297 -33.094 -27.875 1 88.31 119 ILE B N 1
ATOM 4379 C CA . ILE B 1 119 ? 29.422 -32.844 -28.797 1 88.31 119 ILE B CA 1
ATOM 4380 C C . ILE B 1 119 ? 29.109 -33.469 -30.156 1 88.31 119 ILE B C 1
ATOM 4382 O O . ILE B 1 119 ? 28.703 -34.625 -30.234 1 88.31 119 ILE B O 1
ATOM 4386 N N . PHE B 1 120 ? 29.328 -32.688 -31.125 1 87.25 120 PHE B N 1
ATOM 4387 C CA . PHE B 1 120 ? 29.016 -33.062 -32.5 1 87.25 120 PHE B CA 1
ATOM 4388 C C . PHE B 1 120 ? 30.219 -33.688 -33.188 1 87.25 120 PHE B C 1
ATOM 4390 O O . PHE B 1 120 ? 31.172 -33 -33.531 1 87.25 120 PHE B O 1
ATOM 4397 N N . PHE B 1 121 ? 30.172 -34.969 -33.469 1 84.38 121 PHE B N 1
ATOM 4398 C CA . PHE B 1 121 ? 31.297 -35.688 -34.062 1 84.38 121 PHE B CA 1
ATOM 4399 C C . PHE B 1 121 ? 31.078 -35.906 -35.531 1 84.38 121 PHE B C 1
ATOM 4401 O O . PHE B 1 121 ? 31.906 -36.531 -36.219 1 84.38 121 PHE B O 1
ATOM 4408 N N . LEU B 1 122 ? 30.031 -35.312 -36.094 1 77.62 122 LEU B N 1
ATOM 4409 C CA . LEU B 1 122 ? 29.719 -35.469 -37.5 1 77.62 122 LEU B CA 1
ATOM 4410 C C . LEU B 1 122 ? 29.828 -36.906 -37.938 1 77.62 122 LEU B C 1
ATOM 4412 O O . LEU B 1 122 ? 29.109 -37.781 -37.438 1 77.62 122 LEU B O 1
ATOM 4416 N N . HIS B 1 123 ? 30.922 -37.25 -38.781 1 78.38 123 HIS B N 1
ATOM 4417 C CA . HIS B 1 123 ? 31.047 -38.625 -39.312 1 78.38 123 HIS B CA 1
ATOM 4418 C C . HIS B 1 123 ? 32.125 -39.406 -38.594 1 78.38 123 HIS B C 1
ATOM 4420 O O . HIS B 1 123 ? 32.344 -40.562 -38.875 1 78.38 123 HIS B O 1
ATOM 4426 N N . GLU B 1 124 ? 32.656 -38.781 -37.562 1 82.56 124 GLU B N 1
ATOM 4427 C CA . GLU B 1 124 ? 33.688 -39.469 -36.781 1 82.56 124 GLU B CA 1
ATOM 4428 C C . GLU B 1 124 ? 33.094 -40.219 -35.594 1 82.56 124 GLU B C 1
ATOM 4430 O O . GLU B 1 124 ? 32.094 -39.812 -35.031 1 82.56 124 GLU B O 1
ATOM 4435 N N . ILE B 1 125 ? 33.688 -41.406 -35.281 1 86.19 125 ILE B N 1
ATOM 4436 C CA . ILE B 1 125 ? 33.25 -42.188 -34.156 1 86.19 125 ILE B CA 1
ATOM 4437 C C . ILE B 1 125 ? 34.031 -41.75 -32.906 1 86.19 125 ILE B C 1
ATOM 4439 O O . ILE B 1 125 ? 35.281 -41.719 -32.906 1 86.19 125 ILE B O 1
ATOM 4443 N N . PRO B 1 126 ? 33.281 -41.312 -31.875 1 88.94 126 PRO B N 1
ATOM 4444 C CA . PRO B 1 126 ? 34 -40.938 -30.641 1 88.94 126 PRO B CA 1
ATOM 4445 C C . PRO B 1 126 ? 34.844 -42.062 -30.078 1 88.94 126 PRO B C 1
ATOM 4447 O O . PRO B 1 126 ? 34.375 -43.219 -30.031 1 88.94 126 PRO B O 1
ATOM 4450 N N . THR B 1 127 ? 36.031 -41.781 -29.656 1 88.25 127 THR B N 1
ATOM 4451 C CA . THR B 1 127 ? 36.938 -42.781 -29.078 1 88.25 127 THR B CA 1
ATOM 4452 C C . THR B 1 127 ? 36.688 -42.906 -27.578 1 88.25 127 THR B C 1
ATOM 4454 O O . THR B 1 127 ? 35.938 -42.125 -26.984 1 88.25 127 THR B O 1
ATOM 4457 N N . GLU B 1 128 ? 37.281 -43.938 -27.016 1 88.75 128 GLU B N 1
ATOM 4458 C CA . GLU B 1 128 ? 37.219 -44.125 -25.578 1 88.75 128 GLU B CA 1
ATOM 4459 C C . GLU B 1 128 ? 37.781 -42.938 -24.844 1 88.75 128 GLU B C 1
ATOM 4461 O O . GLU B 1 128 ? 37.312 -42.531 -23.781 1 88.75 128 GLU B O 1
ATOM 4466 N N . THR B 1 129 ? 38.75 -42.406 -25.438 1 87.88 129 THR B N 1
ATOM 4467 C CA . THR B 1 129 ? 39.344 -41.219 -24.844 1 87.88 129 THR B CA 1
ATOM 4468 C C . THR B 1 129 ? 38.375 -40.031 -24.891 1 87.88 129 THR B C 1
ATOM 4470 O O . THR B 1 129 ? 38.312 -39.219 -23.953 1 87.88 129 THR B O 1
ATOM 4473 N N . ASP B 1 130 ? 37.688 -39.906 -26.016 1 90 130 ASP B N 1
ATOM 4474 C CA . ASP B 1 130 ? 36.688 -38.844 -26.141 1 90 130 ASP B CA 1
ATOM 4475 C C . ASP B 1 130 ? 35.594 -39 -25.078 1 90 130 ASP B C 1
ATOM 4477 O O . ASP B 1 130 ? 35.188 -38 -24.484 1 90 130 ASP B O 1
ATOM 4481 N N . ILE B 1 131 ? 35.188 -40.188 -24.859 1 90.44 131 ILE B N 1
ATOM 4482 C CA . ILE B 1 131 ? 34.156 -40.469 -23.891 1 90.44 131 ILE B CA 1
ATOM 4483 C C . ILE B 1 131 ? 34.625 -40.094 -22.484 1 90.44 131 ILE B C 1
ATOM 4485 O O . ILE B 1 131 ? 33.938 -39.438 -21.734 1 90.44 131 ILE B O 1
ATOM 4489 N N . GLU B 1 132 ? 35.781 -40.5 -22.188 1 87.75 132 GLU B N 1
ATOM 4490 C CA . GLU B 1 132 ? 36.375 -40.188 -20.891 1 87.75 132 GLU B CA 1
ATOM 4491 C C . GLU B 1 132 ? 36.531 -38.688 -20.703 1 87.75 132 GLU B C 1
ATOM 4493 O O . GLU B 1 132 ? 36.188 -38.156 -19.641 1 87.75 132 GLU B O 1
ATOM 4498 N N . MET B 1 133 ? 36.969 -38.031 -21.719 1 89.31 133 MET B N 1
ATOM 4499 C CA . MET B 1 133 ? 37.156 -36.594 -21.641 1 89.31 133 MET B CA 1
ATOM 4500 C C . MET B 1 133 ? 35.844 -35.875 -21.484 1 89.31 133 MET B C 1
ATOM 4502 O O . MET B 1 133 ? 35.75 -34.844 -20.781 1 89.31 133 MET B O 1
ATOM 4506 N N . SER B 1 134 ? 34.875 -36.375 -22.172 1 91.81 134 SER B N 1
ATOM 4507 C CA . SER B 1 134 ? 33.562 -35.75 -22.047 1 91.81 134 SER B CA 1
ATOM 4508 C C . SER B 1 134 ? 33 -35.906 -20.625 1 91.81 134 SER B C 1
ATOM 4510 O O . SER B 1 134 ? 32.375 -35 -20.109 1 91.81 134 SER B O 1
ATOM 4512 N N . ASN B 1 135 ? 33.25 -37.062 -20 1 89.31 135 ASN B N 1
ATOM 4513 C CA . ASN B 1 135 ? 32.844 -37.281 -18.609 1 89.31 135 ASN B CA 1
ATOM 4514 C C . ASN B 1 135 ? 33.562 -36.312 -17.672 1 89.31 135 ASN B C 1
ATOM 4516 O O . ASN B 1 135 ? 32.938 -35.75 -16.766 1 89.31 135 ASN B O 1
ATOM 4520 N N . ILE B 1 136 ? 34.781 -36.156 -17.938 1 85.44 136 ILE B N 1
ATOM 4521 C CA . ILE B 1 136 ? 35.562 -35.219 -17.125 1 85.44 136 ILE B CA 1
ATOM 4522 C C . ILE B 1 136 ? 35.031 -33.812 -17.312 1 85.44 136 ILE B C 1
ATOM 4524 O O . ILE B 1 136 ? 34.875 -33.062 -16.328 1 85.44 136 ILE B O 1
ATOM 4528 N N . LEU B 1 137 ? 34.781 -33.469 -18.531 1 89.44 137 LEU B N 1
ATOM 4529 C CA . LEU B 1 137 ? 34.219 -32.156 -18.812 1 89.44 137 LEU B CA 1
ATOM 4530 C C . LEU B 1 137 ? 32.906 -31.953 -18.062 1 89.44 137 LEU B C 1
ATOM 4532 O O . LEU B 1 137 ? 32.688 -30.906 -17.453 1 89.44 137 LEU B O 1
ATOM 4536 N N . ALA B 1 138 ? 32.062 -32.906 -18.125 1 87.75 138 ALA B N 1
ATOM 4537 C CA . ALA B 1 138 ? 30.766 -32.844 -17.438 1 87.75 138 ALA B CA 1
ATOM 4538 C C . ALA B 1 138 ? 30.969 -32.656 -15.93 1 87.75 138 ALA B C 1
ATOM 4540 O O . ALA B 1 138 ? 30.25 -31.891 -15.297 1 87.75 138 ALA B O 1
ATOM 4541 N N . GLN B 1 139 ? 31.922 -33.281 -15.398 1 82.12 139 GLN B N 1
ATOM 4542 C CA . GLN B 1 139 ? 32.25 -33.125 -13.977 1 82.12 139 GLN B CA 1
ATOM 4543 C C . GLN B 1 139 ? 32.719 -31.719 -13.664 1 82.12 139 GLN B C 1
ATOM 4545 O O . GLN B 1 139 ? 32.281 -31.125 -12.672 1 82.12 139 GLN B O 1
ATOM 4550 N N . VAL B 1 140 ? 33.531 -31.234 -14.477 1 82.25 140 VAL B N 1
ATOM 4551 C CA . VAL B 1 140 ? 34.062 -29.891 -14.289 1 82.25 140 VAL B CA 1
ATOM 4552 C C . VAL B 1 140 ? 32.938 -28.875 -14.375 1 82.25 140 VAL B C 1
ATOM 4554 O O . VAL B 1 140 ? 32.875 -27.969 -13.547 1 82.25 140 VAL B O 1
ATOM 4557 N N . ILE B 1 141 ? 32.094 -29.047 -15.32 1 85.31 141 ILE B N 1
ATOM 4558 C CA . ILE B 1 141 ? 30.984 -28.125 -15.508 1 85.31 141 ILE B CA 1
ATOM 4559 C C . ILE B 1 141 ? 30.031 -28.219 -14.312 1 85.31 141 ILE B C 1
ATOM 4561 O O . ILE B 1 141 ? 29.516 -27.203 -13.844 1 85.31 141 ILE B O 1
ATOM 4565 N N . SER B 1 142 ? 29.828 -29.406 -13.891 1 77.88 142 SER B N 1
ATOM 4566 C CA . SER B 1 142 ? 28.984 -29.625 -12.719 1 77.88 142 SER B CA 1
ATOM 4567 C C . SER B 1 142 ? 29.5 -28.812 -11.523 1 77.88 142 SER B C 1
ATOM 4569 O O . SER B 1 142 ? 28.719 -28.172 -10.82 1 77.88 142 SER B O 1
ATOM 4571 N N . VAL B 1 143 ? 30.75 -28.812 -11.328 1 73.75 143 VAL B N 1
ATOM 4572 C CA . VAL B 1 143 ? 31.359 -28.062 -10.234 1 73.75 143 VAL B CA 1
ATOM 4573 C C . VAL B 1 143 ? 31.203 -26.562 -10.461 1 73.75 143 VAL B C 1
ATOM 4575 O O . VAL B 1 143 ? 30.875 -25.828 -9.539 1 73.75 143 VAL B O 1
ATOM 4578 N N . GLU B 1 144 ? 31.359 -26.156 -11.625 1 77.75 144 GLU B N 1
ATOM 4579 C CA . GLU B 1 144 ? 31.203 -24.734 -11.961 1 77.75 144 GLU B CA 1
ATOM 4580 C C . GLU B 1 144 ? 29.766 -24.266 -11.734 1 77.75 144 GLU B C 1
ATOM 4582 O O . GLU B 1 144 ? 29.547 -23.172 -11.227 1 77.75 144 GLU B O 1
ATOM 4587 N N . MET B 1 145 ? 28.859 -25.078 -12.117 1 72.06 145 MET B N 1
ATOM 4588 C CA . MET B 1 145 ? 27.438 -24.75 -11.969 1 72.06 145 MET B CA 1
ATOM 4589 C C . MET B 1 145 ? 27.047 -24.656 -10.5 1 72.06 145 MET B C 1
ATOM 4591 O O . MET B 1 145 ? 26.156 -23.891 -10.133 1 72.06 145 MET B O 1
ATOM 4595 N N . GLN B 1 146 ? 27.719 -25.344 -9.703 1 63.38 146 GLN B N 1
ATOM 4596 C CA . GLN B 1 146 ? 27.438 -25.359 -8.273 1 63.38 146 GLN B CA 1
ATOM 4597 C C . GLN B 1 146 ? 27.891 -24.078 -7.602 1 63.38 146 GLN B C 1
ATOM 4599 O O . GLN B 1 146 ? 27.406 -23.719 -6.527 1 63.38 146 GLN B O 1
ATOM 4604 N N . LYS B 1 147 ? 28.844 -23.531 -8.203 1 61.91 147 LYS B N 1
ATOM 4605 C CA . LYS B 1 147 ? 29.344 -22.281 -7.645 1 61.91 147 LYS B CA 1
ATOM 4606 C C . LYS B 1 147 ? 28.25 -21.203 -7.625 1 61.91 147 LYS B C 1
ATOM 4608 O O . LYS B 1 147 ? 28.312 -20.266 -6.84 1 61.91 147 LYS B O 1
ATOM 4613 N N . HIS B 1 148 ? 27.312 -21.469 -8.5 1 54.56 148 HIS B N 1
ATOM 4614 C CA . HIS B 1 148 ? 26.266 -20.438 -8.578 1 54.56 148 HIS B CA 1
ATOM 4615 C C . HIS B 1 148 ? 24.969 -20.922 -7.93 1 54.56 148 HIS B C 1
ATOM 4617 O O . HIS B 1 148 ? 24.625 -22.094 -8.023 1 54.56 148 HIS B O 1
ATOM 4623 N N . ASN B 1 149 ? 24.5 -20.422 -6.953 1 47.97 149 ASN B N 1
ATOM 4624 C CA . ASN B 1 149 ? 23.438 -20.734 -5.996 1 47.97 149 ASN B CA 1
ATOM 4625 C C . ASN B 1 149 ? 22.234 -21.344 -6.68 1 47.97 149 ASN B C 1
ATOM 4627 O O . ASN B 1 149 ? 21.594 -22.25 -6.133 1 47.97 149 ASN B O 1
ATOM 4631 N N . PRO B 1 150 ? 21.906 -20.938 -7.875 1 48.22 150 PRO B N 1
ATOM 4632 C CA . PRO B 1 150 ? 20.594 -21.406 -8.312 1 48.22 150 PRO B CA 1
ATOM 4633 C C . PRO B 1 150 ? 20.547 -22.906 -8.562 1 48.22 150 PRO B C 1
ATOM 4635 O O . PRO B 1 150 ? 19.484 -23.516 -8.539 1 48.22 150 PRO B O 1
ATOM 4638 N N . TYR B 1 151 ? 21.703 -23.562 -8.711 1 46.91 151 TYR B N 1
ATOM 4639 C CA . TYR B 1 151 ? 21.734 -24.938 -9.188 1 46.91 151 TYR B CA 1
ATOM 4640 C C . TYR B 1 151 ? 21.922 -25.922 -8.039 1 46.91 151 TYR B C 1
ATOM 4642 O O . TYR B 1 151 ? 21.75 -27.125 -8.203 1 46.91 151 TYR B O 1
ATOM 4650 N N . THR B 1 152 ? 22.297 -25.344 -6.969 1 43.91 152 THR B N 1
ATOM 4651 C CA . THR B 1 152 ? 22.625 -26.25 -5.871 1 43.91 152 THR B CA 1
ATOM 4652 C C . THR B 1 152 ? 21.375 -26.984 -5.371 1 43.91 152 THR B C 1
ATOM 4654 O O . THR B 1 152 ? 21.469 -28.094 -4.836 1 43.91 152 THR B O 1
ATOM 4657 N N . SER B 1 153 ? 20.266 -26.297 -5.461 1 43.06 153 SER B N 1
ATOM 4658 C CA . SER B 1 153 ? 19.109 -26.922 -4.816 1 43.06 153 SER B CA 1
ATOM 4659 C C . SER B 1 153 ? 18.234 -27.656 -5.832 1 43.06 153 SER B C 1
ATOM 4661 O O . SER B 1 153 ? 17.109 -28.062 -5.516 1 43.06 153 SER B O 1
ATOM 4663 N N . LYS B 1 154 ? 18.797 -27.938 -7.039 1 49.84 154 LYS B N 1
ATOM 4664 C CA . LYS B 1 154 ? 17.938 -28.469 -8.078 1 49.84 154 LYS B CA 1
ATOM 4665 C C . LYS B 1 154 ? 17.875 -30 -8.008 1 49.84 154 LYS B C 1
ATOM 4667 O O . LYS B 1 154 ? 18.891 -30.656 -7.766 1 49.84 154 LYS B O 1
ATOM 4672 N N . THR B 1 155 ? 16.75 -30.625 -7.656 1 48.25 155 THR B N 1
ATOM 4673 C CA . THR B 1 155 ? 16.5 -32.062 -7.469 1 48.25 155 THR B CA 1
ATOM 4674 C C . THR B 1 155 ? 16.594 -32.812 -8.797 1 48.25 155 THR B C 1
ATOM 4676 O O . THR B 1 155 ? 16.422 -34.031 -8.852 1 48.25 155 THR B O 1
ATOM 4679 N N . GLY B 1 156 ? 17.078 -32.188 -9.938 1 47.47 156 GLY B N 1
ATOM 4680 C CA . GLY B 1 156 ? 17.203 -32.875 -11.203 1 47.47 156 GLY B CA 1
ATOM 4681 C C . GLY B 1 156 ? 15.883 -33.062 -11.922 1 47.47 156 GLY B C 1
ATOM 4682 O O . GLY B 1 156 ? 15.812 -33.75 -12.938 1 47.47 156 GLY B O 1
ATOM 4683 N N . LEU B 1 157 ? 14.844 -32.5 -11.32 1 50.94 157 LEU B N 1
ATOM 4684 C CA . LEU B 1 157 ? 13.516 -32.75 -11.891 1 50.94 157 LEU B CA 1
ATOM 4685 C C . LEU B 1 157 ? 13.32 -31.906 -13.156 1 50.94 157 LEU B C 1
ATOM 4687 O O . LEU B 1 157 ? 13.883 -30.812 -13.281 1 50.94 157 LEU B O 1
ATOM 4691 N N . LYS B 1 158 ? 12.836 -32.656 -14.211 1 56.44 158 LYS B N 1
ATOM 4692 C CA . LYS B 1 158 ? 12.57 -32.25 -15.594 1 56.44 158 LYS B CA 1
ATOM 4693 C C . LYS B 1 158 ? 12.125 -30.797 -15.664 1 56.44 158 LYS B C 1
ATOM 4695 O O . LYS B 1 158 ? 12.531 -30.062 -16.562 1 56.44 158 LYS B O 1
ATOM 4700 N N . TYR B 1 159 ? 11.445 -30.359 -14.641 1 65.06 159 TYR B N 1
ATOM 4701 C CA . TYR B 1 159 ? 10.797 -29.062 -14.844 1 65.06 159 TYR B CA 1
ATOM 4702 C C . TYR B 1 159 ? 11.469 -27.969 -14.016 1 65.06 159 TYR B C 1
ATOM 4704 O O . TYR B 1 159 ? 11.078 -26.812 -14.094 1 65.06 159 TYR B O 1
ATOM 4712 N N . GLU B 1 160 ? 12.508 -28.297 -13.414 1 68.94 160 GLU B N 1
ATOM 4713 C CA . GLU B 1 160 ? 13.055 -27.375 -12.438 1 68.94 160 GLU B CA 1
ATOM 4714 C C . GLU B 1 160 ? 13.68 -26.156 -13.117 1 68.94 160 GLU B C 1
ATOM 4716 O O . GLU B 1 160 ? 13.469 -25.016 -12.695 1 68.94 160 GLU B O 1
ATOM 4721 N N . TYR B 1 161 ? 14.328 -26.469 -14.18 1 64.75 161 TYR B N 1
ATOM 4722 C CA . TYR B 1 161 ? 14.984 -25.375 -14.867 1 64.75 161 TYR B CA 1
ATOM 4723 C C . TYR B 1 161 ? 13.953 -24.469 -15.547 1 64.75 161 TYR B C 1
ATOM 4725 O O . TYR B 1 161 ? 14.094 -23.234 -15.531 1 64.75 161 TYR B O 1
ATOM 4733 N N . PHE B 1 162 ? 13.023 -25.062 -16.078 1 76.75 162 PHE B N 1
ATOM 4734 C CA . PHE B 1 162 ? 11.969 -24.281 -16.703 1 76.75 162 PHE B CA 1
ATOM 4735 C C . PHE B 1 162 ? 11.281 -23.391 -15.695 1 76.75 162 PHE B C 1
ATOM 4737 O O . PHE B 1 162 ? 11.148 -22.172 -15.922 1 76.75 162 PHE B O 1
ATOM 4744 N N . LEU B 1 163 ? 10.836 -24 -14.617 1 85.25 163 LEU B N 1
ATOM 4745 C CA . LEU B 1 163 ? 10.094 -23.25 -13.602 1 85.25 163 LEU B CA 1
ATOM 4746 C C . LEU B 1 163 ? 10.969 -22.156 -12.984 1 85.25 163 LEU B C 1
ATOM 4748 O O . LEU B 1 163 ? 10.492 -21.047 -12.75 1 85.25 163 LEU B O 1
ATOM 4752 N N . THR B 1 164 ? 12.141 -22.469 -12.758 1 80.44 164 THR B N 1
ATOM 4753 C CA . THR B 1 164 ? 13.055 -21.469 -12.219 1 80.44 164 THR B CA 1
ATOM 4754 C C . THR B 1 164 ? 13.211 -20.297 -13.188 1 80.44 164 THR B C 1
ATOM 4756 O O . THR B 1 164 ? 13.18 -19.141 -12.781 1 80.44 164 THR B O 1
ATOM 4759 N N . SER B 1 165 ? 13.359 -20.641 -14.477 1 74.56 165 SER B N 1
ATOM 4760 C CA . SER B 1 165 ? 13.469 -19.594 -15.5 1 74.56 165 SER B CA 1
ATOM 4761 C C . SER B 1 165 ? 12.203 -18.75 -15.578 1 74.56 165 SER B C 1
ATOM 4763 O O . SER B 1 165 ? 12.266 -17.547 -15.781 1 74.56 165 SER B O 1
ATOM 4765 N N . LEU B 1 166 ? 11.141 -19.422 -15.477 1 84.88 166 LEU B N 1
ATOM 4766 C CA . LEU B 1 166 ? 9.852 -18.734 -15.484 1 84.88 166 LEU B CA 1
ATOM 4767 C C . LEU B 1 166 ? 9.734 -17.766 -14.305 1 84.88 166 LEU B C 1
ATOM 4769 O O . LEU B 1 166 ? 9.375 -16.609 -14.484 1 84.88 166 LEU B O 1
ATOM 4773 N N . LEU B 1 167 ? 10.102 -18.234 -13.125 1 89.75 167 LEU B N 1
ATOM 4774 C CA . LEU B 1 167 ? 9.992 -17.438 -11.906 1 89.75 167 LEU B CA 1
ATOM 4775 C C . LEU B 1 167 ? 10.992 -16.297 -11.914 1 89.75 167 LEU B C 1
ATOM 4777 O O . LEU B 1 167 ? 10.727 -15.234 -11.344 1 89.75 167 LEU B O 1
ATOM 4781 N N . ASP B 1 168 ? 12.055 -16.516 -12.641 1 81.25 168 ASP B N 1
ATOM 4782 C CA . ASP B 1 168 ? 13.07 -15.477 -12.766 1 81.25 168 ASP B CA 1
ATOM 4783 C C . ASP B 1 168 ? 12.719 -14.492 -13.875 1 81.25 168 ASP B C 1
ATOM 4785 O O . ASP B 1 168 ? 13.516 -13.609 -14.203 1 81.25 168 ASP B O 1
ATOM 4789 N N . GLU B 1 169 ? 11.57 -14.68 -14.453 1 80.62 169 GLU B N 1
ATOM 4790 C CA . GLU B 1 169 ? 11.039 -13.805 -15.492 1 80.62 169 GLU B CA 1
ATOM 4791 C C . GLU B 1 169 ? 11.953 -13.789 -16.719 1 80.62 169 GLU B C 1
ATOM 4793 O O . GLU B 1 169 ? 12.133 -12.742 -17.344 1 80.62 169 GLU B O 1
ATOM 4798 N N . GLN B 1 170 ? 12.516 -14.859 -16.938 1 66.12 170 GLN B N 1
ATOM 4799 C CA . GLN B 1 170 ? 13.391 -14.953 -18.109 1 66.12 170 GLN B CA 1
ATOM 4800 C C . GLN B 1 170 ? 12.57 -15.008 -19.391 1 66.12 170 GLN B C 1
ATOM 4802 O O . GLN B 1 170 ? 13.102 -14.75 -20.484 1 66.12 170 GLN B O 1
ATOM 4807 N N . PHE B 1 171 ? 11.336 -15.328 -19.25 1 67.81 171 PHE B N 1
ATOM 4808 C CA . PHE B 1 171 ? 10.477 -15.469 -20.406 1 67.81 171 PHE B CA 1
ATOM 4809 C C . PHE B 1 171 ? 9.656 -14.203 -20.641 1 67.81 171 PHE B C 1
ATOM 4811 O O . PHE B 1 171 ? 8.727 -14.195 -21.438 1 67.81 171 PHE B O 1
ATOM 4818 N N . LYS B 1 172 ? 9.906 -13.203 -19.922 1 70.12 172 LYS B N 1
ATOM 4819 C CA . LYS B 1 172 ? 9.094 -11.992 -19.891 1 70.12 172 LYS B CA 1
ATOM 4820 C C . LYS B 1 172 ? 8.844 -11.453 -21.297 1 70.12 172 LYS B C 1
ATOM 4822 O O . LYS B 1 172 ? 7.773 -10.914 -21.578 1 70.12 172 LYS B O 1
ATOM 4827 N N . PHE B 1 173 ? 9.727 -11.609 -22.141 1 59.81 173 PHE B N 1
ATOM 4828 C CA . PHE B 1 173 ? 9.609 -11.016 -23.469 1 59.81 173 PHE B CA 1
ATOM 4829 C C . PHE B 1 173 ? 9.266 -12.078 -24.516 1 59.81 173 PHE B C 1
ATOM 4831 O O . PHE B 1 173 ? 9.25 -11.805 -25.703 1 59.81 173 PHE B O 1
ATOM 4838 N N . GLU B 1 174 ? 8.984 -13.195 -23.984 1 63.59 174 GLU B N 1
ATOM 4839 C CA . GLU B 1 174 ? 8.656 -14.281 -24.906 1 63.59 174 GLU B CA 1
ATOM 4840 C C . GLU B 1 174 ? 7.156 -14.344 -25.172 1 63.59 174 GLU B C 1
ATOM 4842 O O . GLU B 1 174 ? 6.359 -13.805 -24.406 1 63.59 174 GLU B O 1
ATOM 4847 N N . ASN B 1 175 ? 6.875 -14.797 -26.297 1 66.19 175 ASN B N 1
ATOM 4848 C CA . ASN B 1 175 ? 5.48 -15.047 -26.656 1 66.19 175 ASN B CA 1
ATOM 4849 C C . ASN B 1 175 ? 4.961 -16.328 -26.016 1 66.19 175 ASN B C 1
ATOM 4851 O O . ASN B 1 175 ? 5.734 -17.25 -25.734 1 66.19 175 ASN B O 1
ATOM 4855 N N . SER B 1 176 ? 3.727 -16.359 -25.734 1 70.88 176 SER B N 1
ATOM 4856 C CA . SER B 1 176 ? 3.088 -17.516 -25.109 1 70.88 176 SER B CA 1
ATOM 4857 C C . SER B 1 176 ? 3.309 -18.781 -25.938 1 70.88 176 SER B C 1
ATOM 4859 O O . SER B 1 176 ? 3.398 -19.891 -25.391 1 70.88 176 SER B O 1
ATOM 4861 N N . SER B 1 177 ? 3.475 -18.594 -27.188 1 70.5 177 SER B N 1
ATOM 4862 C CA . SER B 1 177 ? 3.652 -19.734 -28.078 1 70.5 177 SER B CA 1
ATOM 4863 C C . SER B 1 177 ? 4.988 -20.422 -27.828 1 70.5 177 SER B C 1
ATOM 4865 O O . SER B 1 177 ? 5.086 -21.641 -27.922 1 70.5 177 SER B O 1
ATOM 4867 N N . VAL B 1 178 ? 5.938 -19.672 -27.531 1 65.38 178 VAL B N 1
ATOM 4868 C CA . VAL B 1 178 ? 7.266 -20.219 -27.25 1 65.38 178 VAL B CA 1
ATOM 4869 C C . VAL B 1 178 ? 7.223 -21.047 -25.969 1 65.38 178 VAL B C 1
ATOM 4871 O O . VAL B 1 178 ? 7.812 -22.125 -25.906 1 65.38 178 VAL B O 1
ATOM 4874 N N . ILE B 1 179 ? 6.508 -20.562 -25.047 1 74.88 179 ILE B N 1
ATOM 4875 C CA . ILE B 1 179 ? 6.395 -21.25 -23.766 1 74.88 179 ILE B CA 1
ATOM 4876 C C . ILE B 1 179 ? 5.641 -22.562 -23.953 1 74.88 179 ILE B C 1
ATOM 4878 O O . ILE B 1 179 ? 6.02 -23.594 -23.375 1 74.88 179 ILE B O 1
ATOM 4882 N N . GLU B 1 180 ? 4.621 -22.422 -24.734 1 74.44 180 GLU B N 1
ATOM 4883 C CA . GLU B 1 180 ? 3.848 -23.641 -25.016 1 74.44 180 GLU B CA 1
ATOM 4884 C C . GLU B 1 180 ? 4.707 -24.703 -25.688 1 74.44 180 GLU B C 1
ATOM 4886 O O . GLU B 1 180 ? 4.586 -25.891 -25.391 1 74.44 180 GLU B O 1
ATOM 4891 N N . ALA B 1 181 ? 5.477 -24.25 -26.578 1 65.94 181 ALA B N 1
ATOM 4892 C CA . ALA B 1 181 ? 6.375 -25.156 -27.281 1 65.94 181 ALA B CA 1
ATOM 4893 C C . ALA B 1 181 ? 7.375 -25.797 -26.328 1 65.94 181 ALA B C 1
ATOM 4895 O O . ALA B 1 181 ? 7.672 -26.984 -26.438 1 65.94 181 ALA B O 1
ATOM 4896 N N . ARG B 1 182 ? 7.812 -25.031 -25.438 1 66.06 182 ARG B N 1
ATOM 4897 C CA . ARG B 1 182 ? 8.758 -25.516 -24.438 1 66.06 182 ARG B CA 1
ATOM 4898 C C . ARG B 1 182 ? 8.094 -26.547 -23.516 1 66.06 182 ARG B C 1
ATOM 4900 O O . ARG B 1 182 ? 8.695 -27.578 -23.203 1 66.06 182 ARG B O 1
ATOM 4907 N N . LEU B 1 183 ? 6.961 -26.266 -23.172 1 74.81 183 LEU B N 1
ATOM 4908 C CA . LEU B 1 183 ? 6.227 -27.172 -22.297 1 74.81 183 LEU B CA 1
ATOM 4909 C C . LEU B 1 183 ? 5.922 -28.484 -23.016 1 74.81 183 LEU B C 1
ATOM 4911 O O . LEU B 1 183 ? 6.016 -29.547 -22.422 1 74.81 183 LEU B O 1
ATOM 4915 N N . LYS B 1 184 ? 5.539 -28.297 -24.203 1 69.19 184 LYS B N 1
ATOM 4916 C CA . LYS B 1 184 ? 5.293 -29.484 -25.016 1 69.19 184 LYS B CA 1
ATOM 4917 C C . LYS B 1 184 ? 6.551 -30.359 -25.125 1 69.19 184 LYS B C 1
ATOM 4919 O O . LYS B 1 184 ? 6.473 -31.578 -25.062 1 69.19 184 LYS B O 1
ATOM 4924 N N . ALA B 1 185 ? 7.617 -29.703 -25.25 1 60.59 185 ALA B N 1
ATOM 4925 C CA . ALA B 1 185 ? 8.898 -30.391 -25.328 1 60.59 185 ALA B CA 1
ATOM 4926 C C . ALA B 1 185 ? 9.195 -31.141 -24.031 1 60.59 185 ALA B C 1
ATOM 4928 O O . ALA B 1 185 ? 9.859 -32.188 -24.031 1 60.59 185 ALA B O 1
ATOM 4929 N N . LEU B 1 186 ? 8.656 -30.672 -22.969 1 64.62 186 LEU B N 1
ATOM 4930 C CA . LEU B 1 186 ? 8.844 -31.281 -21.672 1 64.62 186 LEU B CA 1
ATOM 4931 C C . LEU B 1 186 ? 7.711 -32.25 -21.344 1 64.62 186 LEU B C 1
ATOM 4933 O O . LEU B 1 186 ? 7.609 -32.75 -20.219 1 64.62 186 LEU B O 1
ATOM 4937 N N . ASP B 1 187 ? 6.898 -32.5 -22.344 1 67.88 187 ASP B N 1
ATOM 4938 C CA . ASP B 1 187 ? 5.754 -33.375 -22.234 1 67.88 187 ASP B CA 1
ATOM 4939 C C . ASP B 1 187 ? 4.758 -32.875 -21.188 1 67.88 187 ASP B C 1
ATOM 4941 O O . ASP B 1 187 ? 4.238 -33.656 -20.391 1 67.88 187 ASP B O 1
ATOM 4945 N N . CYS B 1 188 ? 4.766 -31.656 -21.125 1 73.88 188 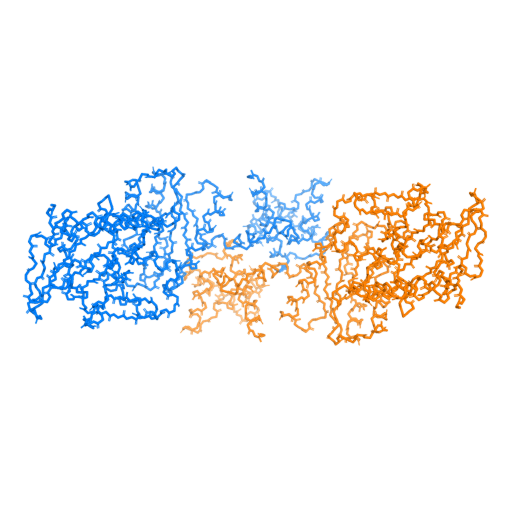CYS B N 1
ATOM 4946 C CA . CYS B 1 188 ? 3.805 -31.031 -20.219 1 73.88 188 CYS B CA 1
ATOM 4947 C C . CYS B 1 188 ? 2.725 -30.297 -21 1 73.88 188 CYS B C 1
ATOM 4949 O O . CYS B 1 188 ? 3.023 -29.578 -21.969 1 73.88 188 CYS B O 1
ATOM 4951 N N . LYS B 1 189 ? 1.601 -30.609 -20.656 1 77.12 189 LYS B N 1
ATOM 4952 C CA . LYS B 1 189 ? 0.478 -29.891 -21.25 1 77.12 189 LYS B CA 1
ATOM 4953 C C . LYS B 1 189 ? 0.113 -28.672 -20.438 1 77.12 189 LYS B C 1
ATOM 4955 O O . LYS B 1 189 ? 0.114 -28.719 -19.203 1 77.12 189 LYS B O 1
ATOM 4960 N N . LEU B 1 190 ? -0.087 -27.594 -21.125 1 83.06 190 LEU B N 1
ATOM 4961 C CA . LEU B 1 190 ? -0.521 -26.359 -20.469 1 83.06 190 LEU B CA 1
ATOM 4962 C C . LEU B 1 190 ? -2.039 -26.328 -20.344 1 83.06 190 LEU B C 1
ATOM 4964 O O . LEU B 1 190 ? -2.758 -26.516 -21.312 1 83.06 190 LEU B O 1
ATOM 4968 N N . TYR B 1 191 ? -2.436 -26.156 -19.125 1 85.94 191 TYR B N 1
ATOM 4969 C CA . TYR B 1 191 ? -3.869 -26.078 -18.859 1 85.94 191 TYR B CA 1
ATOM 4970 C C . TYR B 1 191 ? -4.305 -24.625 -18.672 1 85.94 191 TYR B C 1
ATOM 4972 O O . TYR B 1 191 ? -3.467 -23.734 -18.562 1 85.94 191 TYR B O 1
ATOM 4980 N N . LYS B 1 192 ? -5.586 -24.484 -18.594 1 87.56 192 LYS B N 1
ATOM 4981 C CA . LYS B 1 192 ? -6.18 -23.141 -18.672 1 87.56 192 LYS B CA 1
ATOM 4982 C C . LYS B 1 192 ? -6.027 -22.406 -17.344 1 87.56 192 LYS B C 1
ATOM 4984 O O . LYS B 1 192 ? -5.816 -21.203 -17.312 1 87.56 192 LYS B O 1
ATOM 4989 N N . TYR B 1 193 ? -6.172 -23.141 -16.234 1 90.81 193 TYR B N 1
ATOM 4990 C CA . TYR B 1 193 ? -6.164 -22.516 -14.93 1 90.81 193 TYR B CA 1
ATOM 4991 C C . TYR B 1 193 ? -4.914 -22.891 -14.148 1 90.81 193 TYR B C 1
ATOM 4993 O O . TYR B 1 193 ? -4.559 -24.062 -14.062 1 90.81 193 TYR B O 1
ATOM 5001 N N . LEU B 1 194 ? -4.301 -21.875 -13.633 1 93.88 194 LEU B N 1
ATOM 5002 C CA . LEU B 1 194 ? -3.033 -22.062 -12.938 1 93.88 194 LEU B CA 1
ATOM 5003 C C . LEU B 1 194 ? -3.084 -21.453 -11.539 1 93.88 194 LEU B C 1
ATOM 5005 O O . LEU B 1 194 ? -3.873 -20.531 -11.289 1 93.88 194 LEU B O 1
ATOM 5009 N N . PHE B 1 195 ? -2.369 -21.969 -10.617 1 94.88 195 PHE B N 1
ATOM 5010 C CA . PHE B 1 195 ? -2.061 -21.281 -9.367 1 94.88 195 PHE B CA 1
ATOM 5011 C C . PHE B 1 195 ? -0.697 -21.719 -8.836 1 94.88 195 PHE B C 1
ATOM 5013 O O . PHE B 1 195 ? -0.148 -22.734 -9.266 1 94.88 195 PHE B O 1
ATOM 5020 N N . ILE B 1 196 ? -0.136 -20.938 -7.969 1 96.31 196 ILE B N 1
ATOM 5021 C CA . ILE B 1 196 ? 1.155 -21.203 -7.348 1 96.31 196 ILE B CA 1
ATOM 5022 C C . ILE B 1 196 ? 0.951 -21.609 -5.887 1 96.31 196 ILE B C 1
ATOM 5024 O O . ILE B 1 196 ? 0.2 -20.953 -5.156 1 96.31 196 ILE B O 1
ATOM 5028 N N . ALA B 1 197 ? 1.527 -22.656 -5.496 1 94.5 197 ALA B N 1
ATOM 5029 C CA . ALA B 1 197 ? 1.586 -23.047 -4.09 1 94.5 197 ALA B CA 1
ATOM 5030 C C . ALA B 1 197 ? 3.018 -22.984 -3.564 1 94.5 197 ALA B C 1
ATOM 5032 O O . ALA B 1 197 ? 3.947 -23.469 -4.215 1 94.5 197 ALA B O 1
ATOM 5033 N N . CYS B 1 198 ? 3.211 -22.375 -2.463 1 95.44 198 CYS B N 1
ATOM 5034 C CA . CYS B 1 198 ? 4.496 -22.328 -1.774 1 95.44 198 CYS B CA 1
ATOM 5035 C C . CYS B 1 198 ? 4.449 -23.125 -0.475 1 95.44 198 CYS B C 1
ATOM 5037 O O . CYS B 1 198 ? 3.512 -22.969 0.313 1 95.44 198 CYS B O 1
ATOM 5039 N N . ILE B 1 199 ? 5.383 -23.938 -0.298 1 92.69 199 ILE B N 1
ATOM 5040 C CA . ILE B 1 199 ? 5.469 -24.75 0.912 1 92.69 199 ILE B CA 1
ATOM 5041 C C . ILE B 1 199 ? 6.77 -24.438 1.652 1 92.69 199 ILE B C 1
ATOM 5043 O O . ILE B 1 199 ? 7.852 -24.5 1.067 1 92.69 199 ILE B O 1
ATOM 5047 N N . SER B 1 200 ? 6.586 -24 2.869 1 89.19 200 SER B N 1
ATOM 5048 C CA . SER B 1 200 ? 7.742 -23.656 3.689 1 89.19 200 SER B CA 1
ATOM 5049 C C . SER B 1 200 ? 7.953 -24.672 4.805 1 89.19 200 SER B C 1
ATOM 5051 O O . SER B 1 200 ? 6.992 -25.25 5.324 1 89.19 200 SER B O 1
ATOM 5053 N N . TYR B 1 201 ? 9.227 -25.078 5.055 1 77.56 201 TYR B N 1
ATOM 5054 C CA . TYR B 1 201 ? 9.578 -25.969 6.152 1 77.56 201 TYR B CA 1
ATOM 5055 C C . TYR B 1 201 ? 10.508 -25.281 7.141 1 77.56 201 TYR B C 1
ATOM 5057 O O . TYR B 1 201 ? 11.227 -24.344 6.777 1 77.56 201 TYR B O 1
ATOM 5065 N N . LYS B 1 202 ? 10.102 -25.141 8.477 1 64.12 202 LYS B N 1
ATOM 5066 C CA . LYS B 1 202 ? 10.844 -24.484 9.539 1 64.12 202 LYS B CA 1
ATOM 5067 C C . LYS B 1 202 ? 12.336 -24.766 9.43 1 64.12 202 LYS B C 1
ATOM 5069 O O . LYS B 1 202 ? 13.164 -23.859 9.523 1 64.12 202 LYS B O 1
ATOM 5074 N N . GLU B 1 203 ? 12.781 -26.031 9.719 1 55.62 203 GLU B N 1
ATOM 5075 C CA . GLU B 1 203 ? 14.195 -26.328 9.891 1 55.62 203 GLU B CA 1
ATOM 5076 C C . GLU B 1 203 ? 14.852 -26.672 8.555 1 55.62 203 GLU B C 1
ATOM 5078 O O . GLU B 1 203 ? 14.32 -27.469 7.777 1 55.62 203 GLU B O 1
ATOM 5083 N N . ALA B 1 204 ? 15.539 -25.594 7.977 1 49.56 204 ALA B N 1
ATOM 5084 C CA . ALA B 1 204 ? 16.391 -25.75 6.805 1 49.56 204 ALA B CA 1
ATOM 5085 C C . ALA B 1 204 ? 17 -27.156 6.75 1 49.56 204 ALA B C 1
ATOM 5087 O O . ALA B 1 204 ? 18 -27.422 7.418 1 49.56 204 ALA B O 1
ATOM 5088 N N . SER B 1 205 ? 16.312 -28.141 6.961 1 47.28 205 SER B N 1
ATOM 5089 C CA . SER B 1 205 ? 17.172 -29.312 6.828 1 47.28 205 SER B CA 1
ATOM 5090 C C . SER B 1 205 ? 17.781 -29.406 5.434 1 47.28 205 SER B C 1
ATOM 5092 O O . SER B 1 205 ? 17.062 -29.391 4.434 1 47.28 205 SER B O 1
ATOM 5094 N N . ASN B 1 206 ? 18.75 -28.656 5.258 1 50.66 206 ASN B N 1
ATOM 5095 C CA . ASN B 1 206 ? 19.578 -28.734 4.059 1 50.66 206 ASN B CA 1
ATOM 5096 C C . ASN B 1 206 ? 19.672 -30.172 3.541 1 50.66 206 ASN B C 1
ATOM 5098 O O . ASN B 1 206 ? 20.594 -30.516 2.803 1 50.66 206 ASN B O 1
ATOM 5102 N N . ASN B 1 207 ? 18.672 -30.938 4.082 1 55.56 207 ASN B N 1
ATOM 5103 C CA . ASN B 1 207 ? 18.797 -32.312 3.617 1 55.56 207 ASN B CA 1
ATOM 5104 C C . ASN B 1 207 ? 18.125 -32.531 2.264 1 55.56 207 ASN B C 1
ATOM 5106 O O . ASN B 1 207 ? 16.906 -32.406 2.152 1 55.56 207 ASN B O 1
ATOM 5110 N N . SER B 1 208 ? 18.891 -32.562 1.278 1 57.91 208 SER B N 1
ATOM 5111 C CA . SER B 1 208 ? 18.484 -32.781 -0.108 1 57.91 208 SER B CA 1
ATOM 5112 C C . SER B 1 208 ? 17.453 -33.875 -0.224 1 57.91 208 SER B C 1
ATOM 5114 O O . SER B 1 208 ? 16.469 -33.781 -0.972 1 57.91 208 SER B O 1
ATOM 5116 N N . PHE B 1 209 ? 17.656 -34.875 0.601 1 53.06 209 PHE B N 1
ATOM 5117 C CA . PHE B 1 209 ? 16.734 -36 0.554 1 53.06 209 PHE B CA 1
ATOM 5118 C C . PHE B 1 209 ? 15.359 -35.625 1.067 1 53.06 209 PHE B C 1
ATOM 5120 O O . PHE B 1 209 ? 14.344 -36 0.478 1 53.06 209 PHE B O 1
ATOM 5127 N N . PHE B 1 210 ? 15.367 -34.875 2.084 1 60.88 210 PHE B N 1
ATOM 5128 C CA . PHE B 1 210 ? 14.117 -34.438 2.666 1 60.88 210 PHE B CA 1
ATOM 5129 C C . PHE B 1 210 ? 13.344 -33.562 1.676 1 60.88 210 PHE B C 1
ATOM 5131 O O . PHE B 1 210 ? 12.141 -33.75 1.479 1 60.88 210 PHE B O 1
ATOM 5138 N N . ASN B 1 211 ? 14.047 -32.875 0.999 1 68.81 211 ASN B N 1
ATOM 5139 C CA . ASN B 1 211 ? 13.422 -31.969 0.031 1 68.81 211 ASN B CA 1
ATOM 5140 C C . ASN B 1 211 ? 12.859 -32.719 -1.16 1 68.81 211 ASN B C 1
ATOM 5142 O O . ASN B 1 211 ? 11.773 -32.406 -1.657 1 68.81 211 ASN B O 1
ATOM 5146 N N . LYS B 1 212 ? 13.602 -33.75 -1.474 1 68.81 212 LYS B N 1
ATOM 5147 C CA . LYS B 1 212 ? 13.141 -34.562 -2.594 1 68.81 212 LYS B CA 1
ATOM 5148 C C . LYS B 1 212 ? 11.844 -35.281 -2.252 1 68.81 212 LYS B C 1
ATOM 5150 O O . LYS B 1 212 ? 10.922 -35.344 -3.07 1 68.81 212 LYS B O 1
ATOM 5155 N N . ASN B 1 213 ? 11.789 -35.781 -1.091 1 73.31 213 ASN B N 1
ATOM 5156 C CA . ASN B 1 213 ? 10.586 -36.469 -0.652 1 73.31 213 ASN B CA 1
ATOM 5157 C C . ASN B 1 213 ? 9.391 -35.531 -0.566 1 73.31 213 ASN B C 1
ATOM 5159 O O . ASN B 1 213 ? 8.281 -35.906 -0.956 1 73.31 213 ASN B O 1
ATOM 5163 N N . LEU B 1 214 ? 9.672 -34.406 -0.09 1 77.88 214 LEU B N 1
ATOM 5164 C CA . LEU B 1 214 ? 8.602 -33.438 0.034 1 77.88 214 LEU B CA 1
ATOM 5165 C C . LEU B 1 214 ? 8.055 -33.031 -1.337 1 77.88 214 LEU B C 1
ATOM 5167 O O . LEU B 1 214 ? 6.844 -32.938 -1.516 1 77.88 214 LEU B O 1
ATOM 5171 N N . ILE B 1 215 ? 8.922 -32.969 -2.219 1 77.56 215 ILE B N 1
ATOM 5172 C CA . ILE B 1 215 ? 8.539 -32.594 -3.578 1 77.56 215 ILE B CA 1
ATOM 5173 C C . ILE B 1 215 ? 7.715 -33.719 -4.203 1 77.56 215 ILE B C 1
ATOM 5175 O O . ILE B 1 215 ? 6.68 -33.469 -4.824 1 77.56 215 ILE B O 1
ATOM 5179 N N . GLU B 1 216 ? 8.188 -34.875 -4.008 1 76.25 216 GLU B N 1
ATOM 5180 C CA . GLU B 1 216 ? 7.473 -36.031 -4.559 1 76.25 216 GLU B CA 1
ATOM 5181 C C . GLU B 1 216 ? 6.074 -36.156 -3.963 1 76.25 216 GLU B C 1
ATOM 5183 O O . GLU B 1 216 ? 5.109 -36.438 -4.68 1 76.25 216 GLU B O 1
ATOM 5188 N N . TYR B 1 217 ? 6.035 -35.938 -2.73 1 78.06 217 TYR B N 1
ATOM 5189 C CA . TYR B 1 217 ? 4.738 -36 -2.068 1 78.06 217 TYR B CA 1
ATOM 5190 C C . TYR B 1 217 ? 3.816 -34.906 -2.562 1 78.06 217 TYR B C 1
ATOM 5192 O O . TYR B 1 217 ? 2.619 -35.125 -2.768 1 78.06 217 TYR B O 1
ATOM 5200 N N . SER B 1 218 ? 4.324 -33.719 -2.701 1 82.5 218 SER B N 1
ATOM 5201 C CA . SER B 1 218 ? 3.518 -32.594 -3.166 1 82.5 218 SER B CA 1
ATOM 5202 C C . SER B 1 218 ? 2.955 -32.875 -4.559 1 82.5 218 SER B C 1
ATOM 5204 O O . SER B 1 218 ? 1.827 -32.469 -4.863 1 82.5 218 SER B O 1
ATOM 5206 N N . ARG B 1 219 ? 3.688 -33.562 -5.332 1 79.06 219 ARG B N 1
ATOM 5207 C CA . ARG B 1 219 ? 3.264 -33.875 -6.699 1 79.06 219 ARG B CA 1
ATOM 5208 C C . ARG B 1 219 ? 2.148 -34.906 -6.711 1 79.06 219 ARG B C 1
ATOM 5210 O O . ARG B 1 219 ? 1.36 -34.969 -7.656 1 79.06 219 ARG B O 1
ATOM 5217 N N . LYS B 1 220 ? 2.164 -35.688 -5.699 1 78.88 220 LYS B N 1
ATOM 5218 C CA . LYS B 1 220 ? 1.066 -36.656 -5.57 1 78.88 220 LYS B CA 1
ATOM 5219 C C . LYS B 1 220 ? -0.243 -35.938 -5.242 1 78.88 220 LYS B C 1
ATOM 5221 O O . LYS B 1 220 ? -1.311 -36.344 -5.703 1 78.88 220 LYS B O 1
ATOM 5226 N N . ILE B 1 221 ? 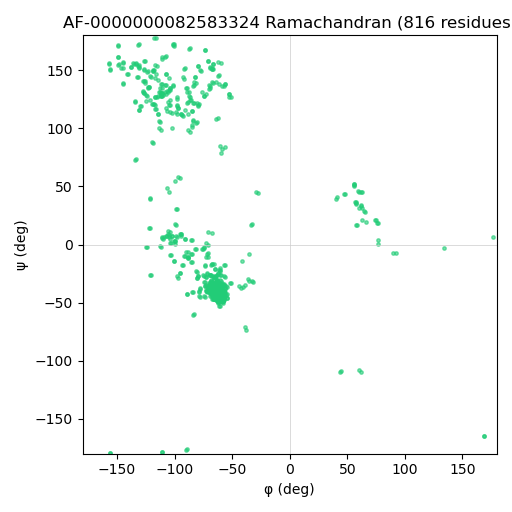-0.145 -34.938 -4.508 1 81.81 221 ILE B N 1
ATOM 5227 C CA . ILE B 1 221 ? -1.317 -34.156 -4.133 1 81.81 221 ILE B CA 1
ATOM 5228 C C . ILE B 1 221 ? -1.812 -33.344 -5.332 1 81.81 221 ILE B C 1
ATOM 5230 O O . ILE B 1 221 ? -3.02 -33.25 -5.566 1 81.81 221 ILE B O 1
ATOM 5234 N N . PHE B 1 222 ? -0.77 -32.812 -6.102 1 81.56 222 PHE B N 1
ATOM 5235 C CA . PHE B 1 222 ? -1.055 -32 -7.289 1 81.56 222 PHE B CA 1
ATOM 5236 C C . PHE B 1 222 ? -0.468 -32.656 -8.539 1 81.56 222 PHE B C 1
ATOM 5238 O O . PHE B 1 222 ? 0.618 -32.281 -8.984 1 81.56 222 PHE B O 1
ATOM 5245 N N . PRO B 1 223 ? -1.236 -33.531 -9.156 1 76 223 PRO B N 1
ATOM 5246 C CA . PRO B 1 223 ? -0.653 -34.344 -10.234 1 76 223 PRO B CA 1
ATOM 5247 C C . PRO B 1 223 ? -0.255 -33.5 -11.445 1 76 223 PRO B C 1
ATOM 5249 O O . PRO B 1 223 ? 0.725 -33.781 -12.125 1 76 223 PRO B O 1
ATOM 5252 N N . ASN B 1 224 ? -0.975 -32.438 -11.766 1 81.5 224 ASN B N 1
ATOM 5253 C CA . ASN B 1 224 ? -0.644 -31.578 -12.891 1 81.5 224 ASN B CA 1
ATOM 5254 C C . ASN B 1 224 ? 0.14 -30.359 -12.438 1 81.5 224 ASN B C 1
ATOM 5256 O O . ASN B 1 224 ? -0.291 -29.219 -12.664 1 81.5 224 ASN B O 1
ATOM 5260 N N . SER B 1 225 ? 1.305 -30.75 -11.781 1 86.44 225 SER B N 1
ATOM 5261 C CA . SER B 1 225 ? 2.076 -29.625 -11.242 1 86.44 225 SER B CA 1
ATOM 5262 C C . SER B 1 225 ? 3.559 -29.766 -11.578 1 86.44 225 SER B C 1
ATOM 5264 O O . SER B 1 225 ? 4.02 -30.859 -11.922 1 86.44 225 SER B O 1
ATOM 5266 N N . MET B 1 226 ? 4.219 -28.703 -11.594 1 84 226 MET B N 1
ATOM 5267 C CA . MET B 1 226 ? 5.676 -28.594 -11.609 1 84 226 MET B CA 1
ATOM 5268 C C . MET B 1 226 ? 6.191 -28.031 -10.297 1 84 226 MET B C 1
ATOM 5270 O O . MET B 1 226 ? 5.57 -27.125 -9.719 1 84 226 MET B O 1
ATOM 5274 N N . SER B 1 227 ? 7.285 -28.625 -9.828 1 85.75 227 SER B N 1
ATOM 5275 C CA . SER B 1 227 ? 7.77 -28.156 -8.531 1 85.75 227 SER B CA 1
ATOM 5276 C C . SER B 1 227 ? 9.266 -27.859 -8.578 1 85.75 227 SER B C 1
ATOM 5278 O O . SER B 1 227 ? 9.992 -28.422 -9.398 1 85.75 227 SER B O 1
ATOM 5280 N N . VAL B 1 228 ? 9.703 -26.953 -7.73 1 82.25 228 VAL B N 1
ATOM 5281 C CA . VAL B 1 228 ? 11.109 -26.594 -7.617 1 82.25 228 VAL B CA 1
ATOM 5282 C C . VAL B 1 228 ? 11.383 -26.016 -6.234 1 82.25 228 VAL B C 1
ATOM 5284 O O . VAL B 1 228 ? 10.477 -25.516 -5.57 1 82.25 228 VAL B O 1
ATOM 5287 N N . ILE B 1 229 ? 12.555 -26.219 -5.816 1 80.81 229 ILE B N 1
ATOM 5288 C CA . ILE B 1 229 ? 13.008 -25.469 -4.645 1 80.81 229 ILE B CA 1
ATOM 5289 C C . ILE B 1 229 ? 13.531 -24.109 -5.078 1 80.81 229 ILE B C 1
ATOM 5291 O O . ILE B 1 229 ? 14.5 -24.016 -5.84 1 80.81 229 ILE B O 1
ATOM 5295 N N . TYR B 1 230 ? 12.867 -23.094 -4.672 1 83.38 230 TYR B N 1
ATOM 5296 C CA . TYR B 1 230 ? 13.172 -21.719 -5.066 1 83.38 230 TYR B CA 1
ATOM 5297 C C . TYR B 1 230 ? 13.234 -20.797 -3.854 1 83.38 230 TYR B C 1
ATOM 5299 O O . TYR B 1 230 ? 12.258 -20.656 -3.119 1 83.38 230 TYR B O 1
ATOM 5307 N N . ASN B 1 231 ? 14.422 -20.203 -3.545 1 81.19 231 ASN B N 1
ATOM 5308 C CA . ASN B 1 231 ? 14.641 -19.344 -2.385 1 81.19 231 ASN B CA 1
ATOM 5309 C C . ASN B 1 231 ? 14.312 -20.078 -1.083 1 81.19 231 ASN B C 1
ATOM 5311 O O . ASN B 1 231 ? 13.578 -19.547 -0.245 1 81.19 231 ASN B O 1
ATOM 5315 N N . ASP B 1 232 ? 14.633 -21.359 -1.075 1 76.94 232 ASP B N 1
ATOM 5316 C CA . ASP B 1 232 ? 14.586 -22.203 0.119 1 76.94 232 ASP B CA 1
ATOM 5317 C C . ASP B 1 232 ? 13.148 -22.578 0.464 1 76.94 232 ASP B C 1
ATOM 5319 O O . ASP B 1 232 ? 12.836 -22.859 1.621 1 76.94 232 ASP B O 1
ATOM 5323 N N . ILE B 1 233 ? 12.312 -22.438 -0.496 1 87.12 233 ILE B N 1
ATOM 5324 C CA . ILE B 1 233 ? 10.945 -22.922 -0.315 1 87.12 233 ILE B CA 1
ATOM 5325 C C . ILE B 1 233 ? 10.531 -23.766 -1.515 1 87.12 233 ILE B C 1
ATOM 5327 O O . ILE B 1 233 ? 11.078 -23.609 -2.609 1 87.12 233 ILE B O 1
ATOM 5331 N N . ILE B 1 234 ? 9.633 -24.641 -1.31 1 87.88 234 ILE B N 1
ATOM 5332 C CA . ILE B 1 234 ? 9.117 -25.453 -2.404 1 87.88 234 ILE B CA 1
ATOM 5333 C C . ILE B 1 234 ? 8.016 -24.688 -3.143 1 87.88 234 ILE B C 1
ATOM 5335 O O . ILE B 1 234 ? 7.035 -24.266 -2.533 1 87.88 234 ILE B O 1
ATOM 5339 N N . VAL B 1 235 ? 8.203 -24.484 -4.375 1 92.94 235 VAL B N 1
ATOM 5340 C CA . VAL B 1 235 ? 7.23 -23.781 -5.203 1 92.94 235 VAL B CA 1
ATOM 5341 C C . VAL B 1 235 ? 6.613 -24.75 -6.207 1 92.94 235 VAL B C 1
ATOM 5343 O O . VAL B 1 235 ? 7.332 -25.484 -6.902 1 92.94 235 VAL B O 1
ATOM 5346 N N . LEU B 1 236 ? 5.32 -24.781 -6.242 1 92.12 236 LEU B N 1
ATOM 5347 C CA . LEU B 1 236 ? 4.598 -25.609 -7.195 1 92.12 236 LEU B CA 1
ATOM 5348 C C . LEU B 1 236 ? 3.76 -24.75 -8.141 1 92.12 236 LEU B C 1
ATOM 5350 O O . LEU B 1 236 ? 3.057 -23.844 -7.695 1 92.12 236 LEU B O 1
ATOM 5354 N N . LEU B 1 237 ? 3.939 -24.953 -9.367 1 93.56 237 LEU B N 1
ATOM 5355 C CA . LEU B 1 237 ? 2.996 -24.453 -10.359 1 93.56 237 LEU B CA 1
ATOM 5356 C C . LEU B 1 237 ? 1.964 -25.516 -10.719 1 93.56 237 LEU B C 1
ATOM 5358 O O . LEU B 1 237 ? 2.299 -26.531 -11.328 1 93.56 237 LEU B O 1
ATOM 5362 N N . VAL B 1 238 ? 0.753 -25.266 -10.336 1 91.38 238 VAL B N 1
ATOM 5363 C CA . VAL B 1 238 ? -0.315 -26.234 -10.547 1 91.38 238 VAL B CA 1
ATOM 5364 C C . VAL B 1 238 ? -1.204 -25.797 -11.703 1 91.38 238 VAL B C 1
ATOM 5366 O O . VAL B 1 238 ? -1.527 -24.609 -11.828 1 91.38 238 VAL B O 1
ATOM 5369 N N . MET B 1 239 ? -1.507 -26.688 -12.539 1 89.31 239 MET B N 1
ATOM 5370 C CA . MET B 1 239 ? -2.324 -26.406 -13.719 1 89.31 239 MET B CA 1
ATOM 5371 C C . MET B 1 239 ? -3.568 -27.281 -13.734 1 89.31 239 MET B C 1
ATOM 5373 O O . MET B 1 239 ? -3.5 -28.469 -13.414 1 89.31 239 MET B O 1
ATOM 5377 N N . GLU B 1 240 ? -4.691 -26.641 -14.039 1 85.31 240 GLU B N 1
ATOM 5378 C CA . GLU B 1 240 ? -5.957 -27.375 -14.117 1 85.31 240 GLU B CA 1
ATOM 5379 C C . GLU B 1 240 ? -6.785 -26.922 -15.312 1 85.31 240 GLU B C 1
ATOM 5381 O O . GLU B 1 240 ? -6.613 -25.797 -15.805 1 85.31 240 GLU B O 1
ATOM 5386 N N . ASN B 1 241 ? -7.613 -27.844 -15.789 1 82.44 241 ASN B N 1
ATOM 5387 C CA . ASN B 1 241 ? -8.477 -27.531 -16.922 1 82.44 241 ASN B CA 1
ATOM 5388 C C . ASN B 1 241 ? -9.711 -26.75 -16.484 1 82.44 241 ASN B C 1
ATOM 5390 O O . ASN B 1 241 ? -10.289 -26 -17.266 1 82.44 241 ASN B O 1
ATOM 5394 N N . SER B 1 242 ? -10.062 -27.016 -15.289 1 77.5 242 SER B N 1
ATOM 5395 C CA . SER B 1 242 ? -11.258 -26.344 -14.781 1 77.5 242 SER B CA 1
ATOM 5396 C C . SER B 1 242 ? -10.906 -25.328 -13.688 1 77.5 242 SER B C 1
ATOM 5398 O O . SER B 1 242 ? -9.797 -25.344 -13.156 1 77.5 242 SER B O 1
ATOM 5400 N N . GLU B 1 243 ? -11.883 -24.516 -13.57 1 72.94 243 GLU B N 1
ATOM 5401 C CA . GLU B 1 243 ? -11.688 -23.5 -12.539 1 72.94 243 GLU B CA 1
ATOM 5402 C C . GLU B 1 243 ? -11.328 -24.141 -11.195 1 72.94 243 GLU B C 1
ATOM 5404 O O . GLU B 1 243 ? -11.891 -25.172 -10.828 1 72.94 243 GLU B O 1
ATOM 5409 N N . ILE B 1 244 ? -10.312 -23.609 -10.711 1 64.75 244 ILE B N 1
ATOM 5410 C CA . ILE B 1 244 ? -9.711 -24.188 -9.523 1 64.75 244 ILE B CA 1
ATOM 5411 C C . ILE B 1 244 ? -10.695 -24.141 -8.359 1 64.75 244 ILE B C 1
ATOM 5413 O O . ILE B 1 244 ? -11.172 -23.062 -7.988 1 64.75 244 ILE B O 1
ATOM 5417 N N . LYS B 1 245 ? -11.109 -25.297 -8.102 1 65.88 245 LYS B N 1
ATOM 5418 C CA . LYS B 1 245 ? -11.93 -25.469 -6.906 1 65.88 245 LYS B CA 1
ATOM 5419 C C . LYS B 1 245 ? -11.211 -26.312 -5.859 1 65.88 245 LYS B C 1
ATOM 5421 O O . LYS B 1 245 ? -10.773 -27.422 -6.145 1 65.88 245 LYS B O 1
ATOM 5426 N N . PHE B 1 246 ? -10.664 -25.594 -4.898 1 68.38 246 PHE B N 1
ATOM 5427 C CA . PHE B 1 246 ? -10.031 -26.375 -3.84 1 68.38 246 PHE B CA 1
ATOM 5428 C C . PHE B 1 246 ? -11.039 -27.281 -3.156 1 68.38 246 PHE B C 1
ATOM 5430 O O . PHE B 1 246 ? -11.75 -26.859 -2.244 1 68.38 246 PHE B O 1
ATOM 5437 N N . SER B 1 247 ? -11.203 -28.438 -3.811 1 65.69 247 SER B N 1
ATOM 5438 C CA . SER B 1 247 ? -12.148 -29.406 -3.268 1 65.69 247 SER B CA 1
ATOM 5439 C C . SER B 1 247 ? -11.727 -29.875 -1.876 1 65.69 247 SER B C 1
ATOM 5441 O O . SER B 1 247 ? -10.562 -29.734 -1.496 1 65.69 247 SER B O 1
ATOM 5443 N N . ASP B 1 248 ? -12.648 -30.312 -1.193 1 73.31 248 ASP B N 1
ATOM 5444 C CA . ASP B 1 248 ? -12.414 -30.812 0.159 1 73.31 248 ASP B CA 1
ATOM 5445 C C . ASP B 1 248 ? -11.383 -31.938 0.155 1 73.31 248 ASP B C 1
ATOM 5447 O O . ASP B 1 248 ? -10.539 -32.031 1.051 1 73.31 248 ASP B O 1
ATOM 5451 N N . GLU B 1 249 ? -11.523 -32.781 -0.869 1 69.56 249 GLU B N 1
ATOM 5452 C CA . GLU B 1 249 ? -10.602 -33.906 -0.939 1 69.56 249 GLU B CA 1
ATOM 5453 C C . GLU B 1 249 ? -9.156 -33.438 -1.104 1 69.56 249 GLU B C 1
ATOM 5455 O O . GLU B 1 249 ? -8.258 -33.906 -0.414 1 69.56 249 GLU B O 1
ATOM 5460 N N . TYR B 1 250 ? -9.039 -32.5 -1.994 1 72.44 250 TYR B N 1
ATOM 5461 C CA . TYR B 1 250 ? -7.723 -31.922 -2.24 1 72.44 250 TYR B CA 1
ATOM 5462 C C . TYR B 1 250 ? -7.168 -31.266 -0.978 1 72.44 250 TYR B C 1
ATOM 5464 O O . TYR B 1 250 ? -6.004 -31.469 -0.628 1 72.44 250 TYR B O 1
ATOM 5472 N N . MET B 1 251 ? -8.008 -30.656 -0.292 1 82.38 251 MET B N 1
ATOM 5473 C CA . MET B 1 251 ? -7.582 -29.891 0.88 1 82.38 251 MET B CA 1
ATOM 5474 C C . MET B 1 251 ? -7.234 -30.828 2.037 1 82.38 251 MET B C 1
ATOM 5476 O O . MET B 1 251 ? -6.305 -30.562 2.797 1 82.38 251 MET B O 1
ATOM 5480 N N . HIS B 1 252 ? -7.938 -31.922 2.061 1 85.06 252 HIS B N 1
ATOM 5481 C CA . HIS B 1 252 ? -7.645 -32.875 3.117 1 85.06 252 HIS B CA 1
ATOM 5482 C C . HIS B 1 252 ? -6.258 -33.5 2.943 1 85.06 252 HIS B C 1
ATOM 5484 O O . HIS B 1 252 ? -5.52 -33.656 3.918 1 85.06 252 HIS B O 1
ATOM 5490 N N . GLN B 1 253 ? -5.961 -33.812 1.757 1 85 253 GLN B N 1
ATOM 5491 C CA . GLN B 1 253 ? -4.645 -34.375 1.472 1 85 253 GLN B CA 1
ATOM 5492 C C . GLN B 1 253 ? -3.541 -33.375 1.771 1 85 253 GLN B C 1
ATOM 5494 O O . GLN B 1 253 ? -2.502 -33.719 2.33 1 85 253 GLN B O 1
ATOM 5499 N N . LEU B 1 254 ? -3.838 -32.219 1.433 1 87.62 254 LEU B N 1
ATOM 5500 C CA . LEU B 1 254 ? -2.867 -31.156 1.672 1 87.62 254 LEU B CA 1
ATOM 5501 C C . LEU B 1 254 ? -2.643 -30.953 3.166 1 87.62 254 LEU B C 1
ATOM 5503 O O . LEU B 1 254 ? -1.5 -30.875 3.621 1 87.62 254 LEU B O 1
ATOM 5507 N N . ILE B 1 255 ? -3.707 -30.922 3.881 1 89.88 255 ILE B N 1
ATOM 5508 C CA . ILE B 1 255 ? -3.652 -30.688 5.32 1 89.88 255 ILE B CA 1
ATOM 5509 C C . ILE B 1 255 ? -2.885 -31.828 5.996 1 89.88 255 ILE B C 1
ATOM 5511 O O . ILE B 1 255 ? -2.033 -31.578 6.855 1 89.88 255 ILE B O 1
ATOM 5515 N N . ASP B 1 256 ? -3.201 -33 5.578 1 87.94 256 ASP B N 1
ATOM 5516 C CA . ASP B 1 256 ? -2.506 -34.156 6.129 1 87.94 256 ASP B CA 1
ATOM 5517 C C . ASP B 1 256 ? -1.006 -34.094 5.844 1 87.94 256 ASP B C 1
ATOM 5519 O O . ASP B 1 256 ? -0.189 -34.375 6.723 1 87.94 256 ASP B O 1
ATOM 5523 N N . PHE B 1 257 ? -0.729 -33.75 4.723 1 88.19 257 PHE B N 1
ATOM 5524 C CA . PHE B 1 257 ? 0.658 -33.625 4.293 1 88.19 257 PHE B CA 1
ATOM 5525 C C . PHE B 1 257 ? 1.376 -32.562 5.109 1 88.19 257 PHE B C 1
ATOM 5527 O O . PHE B 1 257 ? 2.449 -32.812 5.66 1 88.19 257 PHE B O 1
ATOM 5534 N N . LEU B 1 258 ? 0.816 -31.406 5.258 1 90.69 258 LEU B N 1
ATOM 5535 C CA . LEU B 1 258 ? 1.412 -30.281 5.973 1 90.69 258 LEU B CA 1
ATOM 5536 C C . LEU B 1 258 ? 1.568 -30.594 7.457 1 90.69 258 LEU B C 1
ATOM 5538 O O . LEU B 1 258 ? 2.6 -30.281 8.055 1 90.69 258 LEU B O 1
ATOM 5542 N N . GLY B 1 259 ? 0.606 -31.219 8.016 1 87.38 259 GLY B N 1
ATOM 5543 C CA . GLY B 1 259 ? 0.65 -31.594 9.422 1 87.38 259 GLY B CA 1
ATOM 5544 C C . GLY B 1 259 ? 1.695 -32.656 9.727 1 87.38 259 GLY B C 1
ATOM 5545 O O . GL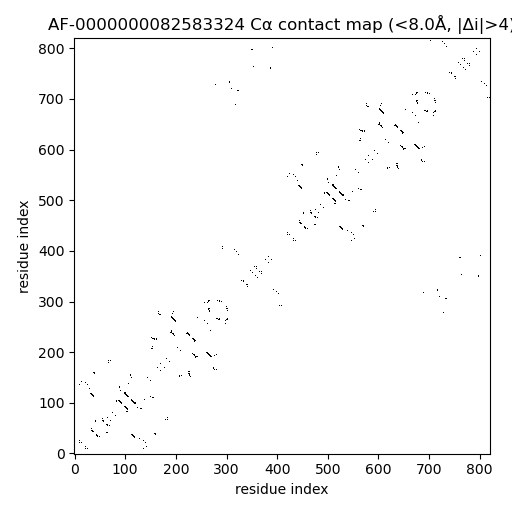Y B 1 259 ? 2.422 -32.531 10.719 1 87.38 259 GLY B O 1
ATOM 5546 N N . THR B 1 260 ? 1.716 -33.656 8.867 1 84.88 260 THR B N 1
ATOM 5547 C CA . THR B 1 260 ? 2.623 -34.781 9.062 1 84.88 260 THR B CA 1
ATOM 5548 C C . THR B 1 260 ? 4.074 -34.281 9.086 1 84.88 260 THR B C 1
ATOM 5550 O O . THR B 1 260 ? 4.871 -34.75 9.898 1 84.88 260 THR B O 1
ATOM 5553 N N . TYR B 1 261 ? 4.363 -33.375 8.25 1 81.25 261 TYR B N 1
ATOM 5554 C CA . TYR B 1 261 ? 5.758 -32.969 8.102 1 81.25 261 TYR B CA 1
ATOM 5555 C C . TYR B 1 261 ? 6 -31.594 8.719 1 81.25 261 TYR B C 1
ATOM 5557 O O . TYR B 1 261 ? 7.066 -31 8.539 1 81.25 261 TYR B O 1
ATOM 5565 N N . ASN B 1 262 ? 5.012 -31.047 9.414 1 85.62 262 ASN B N 1
ATOM 5566 C CA . ASN B 1 262 ? 5.102 -29.75 10.07 1 85.62 262 ASN B CA 1
ATOM 5567 C C . ASN B 1 262 ? 5.492 -28.641 9.094 1 85.62 262 ASN B C 1
ATOM 5569 O O . ASN B 1 262 ? 6.461 -27.922 9.32 1 85.62 262 ASN B O 1
ATOM 5573 N N . LEU B 1 263 ? 4.758 -28.609 8 1 91.25 263 LEU B N 1
ATOM 5574 C CA . LEU B 1 263 ? 4.965 -27.625 6.945 1 91.25 263 LEU B CA 1
ATOM 5575 C C . LEU B 1 263 ? 3.838 -26.594 6.934 1 91.25 263 LEU B C 1
ATOM 5577 O O . LEU B 1 263 ? 2.809 -26.797 7.586 1 91.25 263 LEU B O 1
ATOM 5581 N N . LYS B 1 264 ? 4.07 -25.516 6.309 1 95.06 264 LYS B N 1
ATOM 5582 C CA . LYS B 1 264 ? 3.045 -24.516 6.02 1 95.06 264 LYS B CA 1
ATOM 5583 C C . LYS B 1 264 ? 2.955 -24.234 4.52 1 95.06 264 LYS B C 1
ATOM 5585 O O . LYS B 1 264 ? 3.957 -24.312 3.807 1 95.06 264 LYS B O 1
ATOM 5590 N N . ALA B 1 265 ? 1.779 -23.922 4.105 1 95.44 265 ALA B N 1
ATOM 5591 C CA . ALA B 1 265 ? 1.616 -23.688 2.676 1 95.44 265 ALA B CA 1
ATOM 5592 C C . ALA B 1 265 ? 0.854 -22.391 2.42 1 95.44 265 ALA B C 1
ATOM 5594 O O . ALA B 1 265 ? 0.018 -21.984 3.232 1 95.44 265 ALA B O 1
ATOM 5595 N N . SER B 1 266 ? 1.15 -21.703 1.46 1 97.06 266 SER B N 1
ATOM 5596 C CA . SER B 1 266 ? 0.374 -20.594 0.917 1 97.06 266 SER B CA 1
ATOM 5597 C C . SER B 1 266 ? 0.001 -20.828 -0.541 1 97.06 266 SER B C 1
ATOM 5599 O O . SER B 1 266 ? 0.766 -21.453 -1.287 1 97.06 266 SER B O 1
ATOM 5601 N N . ILE B 1 267 ? -1.096 -20.422 -0.94 1 95.5 267 ILE B N 1
ATOM 5602 C CA . ILE B 1 267 ? -1.611 -20.656 -2.285 1 95.5 267 ILE B CA 1
ATOM 5603 C C . ILE B 1 267 ? -2.02 -19.328 -2.916 1 95.5 267 ILE B C 1
ATOM 5605 O O . ILE B 1 267 ? -2.77 -18.547 -2.318 1 95.5 267 ILE B O 1
ATOM 5609 N N . SER B 1 268 ? -1.579 -19.078 -4.098 1 96.94 268 SER B N 1
ATOM 5610 C CA . SER B 1 268 ? -1.909 -17.859 -4.812 1 96.94 268 SER B CA 1
ATOM 5611 C C . SER B 1 268 ? -3.35 -17.875 -5.312 1 96.94 268 SER B C 1
ATOM 5613 O O . SER B 1 268 ? -4.008 -18.922 -5.277 1 96.94 268 SER B O 1
ATOM 5615 N N . GLN B 1 269 ? -3.801 -16.719 -5.738 1 95.5 269 GLN B N 1
ATOM 5616 C CA . GLN B 1 269 ? -5.039 -16.719 -6.512 1 95.5 269 GLN B CA 1
ATOM 5617 C C . GLN B 1 269 ? -4.852 -17.406 -7.855 1 95.5 269 GLN B C 1
ATOM 5619 O O . GLN B 1 269 ? -3.73 -17.516 -8.352 1 95.5 269 GLN B O 1
ATOM 5624 N N . PRO B 1 270 ? -5.945 -17.906 -8.391 1 94.25 270 PRO B N 1
ATOM 5625 C CA . PRO B 1 270 ? -5.824 -18.516 -9.719 1 94.25 270 PRO B CA 1
ATOM 5626 C C . PRO B 1 270 ? -5.543 -17.5 -10.82 1 94.25 270 PRO B C 1
ATOM 5628 O O . PRO B 1 270 ? -5.93 -16.328 -10.703 1 94.25 270 PRO B O 1
ATOM 5631 N N . PHE B 1 271 ? -4.891 -17.953 -11.836 1 93.5 271 PHE B N 1
ATOM 5632 C CA . PHE B 1 271 ? -4.594 -17.109 -12.984 1 93.5 271 PHE B CA 1
ATOM 5633 C C . PHE B 1 271 ? -4.539 -17.938 -14.266 1 93.5 271 PHE B C 1
ATOM 5635 O O . PHE B 1 271 ? -4.59 -19.156 -14.227 1 93.5 271 PHE B O 1
ATOM 5642 N N . MET B 1 272 ? -4.457 -17.266 -15.406 1 90.69 272 MET B N 1
ATOM 5643 C CA . MET B 1 272 ? -4.621 -18 -16.672 1 90.69 272 MET B CA 1
ATOM 5644 C C . MET B 1 272 ? -3.379 -17.859 -17.547 1 90.69 272 MET B C 1
ATOM 5646 O O . MET B 1 272 ? -3.092 -18.734 -18.359 1 90.69 272 MET B O 1
ATOM 5650 N N . ASN B 1 273 ? -2.641 -16.812 -17.391 1 90.31 273 ASN B N 1
ATOM 5651 C CA . ASN B 1 273 ? -1.446 -16.609 -18.203 1 90.31 273 ASN B CA 1
ATOM 5652 C C . ASN B 1 273 ? -0.188 -17.078 -17.469 1 90.31 273 ASN B C 1
ATOM 5654 O O . ASN B 1 273 ? 0.199 -16.5 -16.453 1 90.31 273 ASN B O 1
ATOM 5658 N N . ILE B 1 274 ? 0.475 -18.047 -18.016 1 90.88 274 ILE B N 1
ATOM 5659 C CA . ILE B 1 274 ? 1.624 -18.672 -17.375 1 90.88 274 ILE B CA 1
ATOM 5660 C C . ILE B 1 274 ? 2.736 -17.641 -17.188 1 90.88 274 ILE B C 1
ATOM 5662 O O . ILE B 1 274 ? 3.539 -17.75 -16.25 1 90.88 274 ILE B O 1
ATOM 5666 N N . LEU B 1 275 ? 2.734 -16.625 -17.984 1 88.81 275 LEU B N 1
ATOM 5667 C CA . LEU B 1 275 ? 3.777 -15.602 -17.906 1 88.81 275 LEU B CA 1
ATOM 5668 C C . LEU B 1 275 ? 3.594 -14.742 -16.656 1 88.81 275 LEU B C 1
ATOM 5670 O O . LEU B 1 275 ? 4.508 -14.023 -16.25 1 88.81 275 LEU B O 1
ATOM 5674 N N . ASP B 1 276 ? 2.461 -14.898 -15.992 1 92.5 276 ASP B N 1
ATOM 5675 C CA . ASP B 1 276 ? 2.193 -14.156 -14.766 1 92.5 276 ASP B CA 1
ATOM 5676 C C . ASP B 1 276 ? 2.656 -14.93 -13.531 1 92.5 276 ASP B C 1
ATOM 5678 O O . ASP B 1 276 ? 2.512 -14.453 -12.406 1 92.5 276 ASP B O 1
ATOM 5682 N N . ALA B 1 277 ? 3.283 -16.047 -13.742 1 93.62 277 ALA B N 1
ATOM 5683 C CA . ALA B 1 277 ? 3.688 -16.938 -12.648 1 93.62 277 ALA B CA 1
ATOM 5684 C C . ALA B 1 277 ? 4.57 -16.203 -11.648 1 93.62 277 ALA B C 1
ATOM 5686 O O . ALA B 1 277 ? 4.406 -16.344 -10.438 1 93.62 277 ALA B O 1
ATOM 5687 N N . PRO B 1 278 ? 5.48 -15.375 -12.133 1 93.25 278 PRO B N 1
ATOM 5688 C CA . PRO B 1 278 ? 6.305 -14.664 -11.156 1 93.25 278 PRO B CA 1
ATOM 5689 C C . PRO B 1 278 ? 5.484 -13.766 -10.234 1 93.25 278 PRO B C 1
ATOM 5691 O O . PRO B 1 278 ? 5.766 -13.68 -9.031 1 93.25 278 PRO B O 1
ATOM 5694 N N . LEU B 1 279 ? 4.547 -13.156 -10.805 1 94.81 279 LEU B N 1
ATOM 5695 C CA . LEU B 1 279 ? 3.672 -12.273 -10.047 1 94.81 279 LEU B CA 1
ATOM 5696 C C . LEU B 1 279 ? 2.91 -13.047 -8.977 1 94.81 279 LEU B C 1
ATOM 5698 O O . LEU B 1 279 ? 2.816 -12.602 -7.828 1 94.81 279 LEU B O 1
ATOM 5702 N N . TYR B 1 280 ? 2.402 -14.141 -9.289 1 96.5 280 TYR B N 1
ATOM 5703 C CA . TYR B 1 280 ? 1.583 -14.93 -8.375 1 96.5 280 TYR B CA 1
ATOM 5704 C C . TYR B 1 280 ? 2.453 -15.703 -7.391 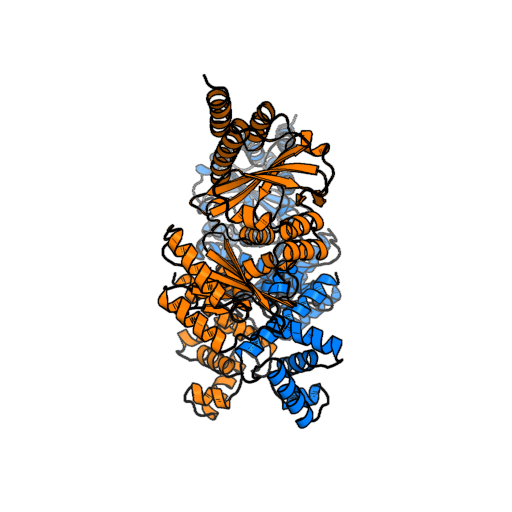1 96.5 280 TYR B C 1
ATOM 5706 O O . TYR B 1 280 ? 2.018 -16.016 -6.281 1 96.5 280 TYR B O 1
ATOM 5714 N N . TYR B 1 281 ? 3.727 -16.016 -7.852 1 96.62 281 TYR B N 1
ATOM 5715 C CA . TYR B 1 281 ? 4.684 -16.516 -6.875 1 96.62 281 TYR B CA 1
ATOM 5716 C C . TYR B 1 281 ? 4.918 -15.492 -5.766 1 96.62 281 TYR B C 1
ATOM 5718 O O . TYR B 1 281 ? 4.859 -15.828 -4.582 1 96.62 281 TYR B O 1
ATOM 5726 N N . LYS B 1 282 ? 5.125 -14.25 -6.152 1 95.62 282 LYS B N 1
ATOM 5727 C CA . LYS B 1 282 ? 5.34 -13.188 -5.176 1 95.62 282 LYS B CA 1
ATOM 5728 C C . LYS B 1 282 ? 4.129 -13.031 -4.262 1 95.62 282 LYS B C 1
ATOM 5730 O O . LYS B 1 282 ? 4.277 -12.805 -3.059 1 95.62 282 LYS B O 1
ATOM 5735 N N . GLN B 1 283 ? 2.982 -13.086 -4.824 1 96.94 283 GLN B N 1
ATOM 5736 C CA . GLN B 1 283 ? 1.75 -12.992 -4.047 1 96.94 283 GLN B CA 1
ATOM 5737 C C . GLN B 1 283 ? 1.668 -14.109 -3.014 1 96.94 283 GLN B C 1
ATOM 5739 O O . GLN B 1 283 ? 1.37 -13.867 -1.844 1 96.94 283 GLN B O 1
ATOM 5744 N N . SER B 1 284 ? 1.923 -15.312 -3.469 1 97.44 284 SER B N 1
ATOM 5745 C CA . SER B 1 284 ? 1.866 -16.469 -2.576 1 97.44 284 SER B CA 1
ATOM 5746 C C . SER B 1 284 ? 2.926 -16.375 -1.481 1 97.44 284 SER B C 1
ATOM 5748 O O . SER B 1 284 ? 2.637 -16.609 -0.308 1 97.44 284 SER B O 1
ATOM 5750 N N . ALA B 1 285 ? 4.133 -16.062 -1.905 1 95.69 285 ALA B N 1
ATOM 5751 C CA . ALA B 1 285 ? 5.223 -15.938 -0.943 1 95.69 285 ALA B CA 1
ATOM 5752 C C . ALA B 1 285 ? 4.906 -14.875 0.106 1 95.69 285 ALA B C 1
ATOM 5754 O O . ALA B 1 285 ? 5.141 -15.086 1.299 1 95.69 285 ALA B O 1
ATOM 5755 N N . LYS B 1 286 ? 4.41 -13.758 -0.351 1 95.56 286 LYS B N 1
ATOM 5756 C CA . LYS B 1 286 ? 4.023 -12.695 0.572 1 95.56 286 LYS B CA 1
ATOM 5757 C C . LYS B 1 286 ? 2.889 -13.148 1.486 1 95.56 286 LYS B C 1
ATOM 5759 O O . LYS B 1 286 ? 2.865 -12.805 2.67 1 95.56 286 LYS B O 1
ATOM 5764 N N . THR B 1 287 ? 1.935 -13.859 0.938 1 97.62 287 THR B N 1
ATOM 5765 C CA . THR B 1 287 ? 0.842 -14.414 1.727 1 97.62 287 THR B CA 1
ATOM 5766 C C . THR B 1 287 ? 1.379 -15.305 2.842 1 97.62 287 THR B C 1
ATOM 5768 O O . THR B 1 287 ? 0.88 -15.273 3.969 1 97.62 287 THR B O 1
ATOM 5771 N N . MET B 1 288 ? 2.393 -16.078 2.527 1 95.94 288 MET B N 1
ATOM 5772 C CA . MET B 1 288 ? 3.025 -16.938 3.523 1 95.94 288 MET B CA 1
ATOM 5773 C C . MET B 1 288 ? 3.557 -16.125 4.691 1 95.94 288 MET B C 1
ATOM 5775 O O . MET B 1 288 ? 3.281 -16.422 5.852 1 95.94 288 MET B O 1
ATOM 5779 N N . LYS B 1 289 ? 4.23 -15.125 4.398 1 93.94 289 LYS B N 1
ATOM 5780 C CA . LYS B 1 289 ? 4.809 -14.258 5.422 1 93.94 289 LYS B CA 1
ATOM 5781 C C . LYS B 1 289 ? 3.725 -13.633 6.293 1 93.94 289 LYS B C 1
ATOM 5783 O O . LYS B 1 289 ? 3.814 -13.656 7.52 1 93.94 289 LYS B O 1
ATOM 5788 N N . ILE B 1 290 ? 2.715 -13.102 5.664 1 95.31 290 ILE B N 1
ATOM 5789 C CA . ILE B 1 290 ? 1.624 -12.422 6.355 1 95.31 290 ILE B CA 1
ATOM 5790 C C . ILE B 1 290 ? 0.845 -13.43 7.195 1 95.31 290 ILE B C 1
ATOM 5792 O O . ILE B 1 290 ? 0.519 -13.164 8.359 1 95.31 290 ILE B O 1
ATOM 5796 N N . GLY B 1 291 ? 0.541 -14.578 6.523 1 95.69 291 GLY B N 1
ATOM 5797 C CA . GLY B 1 291 ? -0.194 -15.617 7.223 1 95.69 291 GLY B CA 1
ATOM 5798 C C . GLY B 1 291 ? 0.505 -16.109 8.477 1 95.69 291 GLY B C 1
ATOM 5799 O O . GLY B 1 291 ? -0.128 -16.266 9.523 1 95.69 291 GLY B O 1
ATOM 5800 N N . LEU B 1 292 ? 1.762 -16.281 8.406 1 92.62 292 LEU B N 1
ATOM 5801 C CA . LEU B 1 292 ? 2.547 -16.734 9.539 1 92.62 292 LEU B CA 1
ATOM 5802 C C . LEU B 1 292 ? 2.504 -15.719 10.68 1 92.62 292 LEU B C 1
ATOM 5804 O O . LEU B 1 292 ? 2.527 -16.094 11.852 1 92.62 292 LEU B O 1
ATOM 5808 N N . THR B 1 293 ? 2.406 -14.5 10.344 1 91.5 293 THR B N 1
ATOM 5809 C CA . THR B 1 293 ? 2.367 -13.422 11.328 1 91.5 293 THR B CA 1
ATOM 5810 C C . THR B 1 293 ? 0.979 -13.312 11.953 1 91.5 293 THR B C 1
ATOM 5812 O O . THR B 1 293 ? 0.848 -13.234 13.18 1 91.5 293 THR B O 1
ATOM 5815 N N . LEU B 1 294 ? 0.009 -13.375 11.195 1 93.62 294 LEU B N 1
ATOM 5816 C CA . LEU B 1 294 ? -1.35 -13.102 11.648 1 93.62 294 LEU B CA 1
ATOM 5817 C C . LEU B 1 294 ? -1.979 -14.352 12.258 1 93.62 294 LEU B C 1
ATOM 5819 O O . LEU B 1 294 ? -2.74 -14.266 13.219 1 93.62 294 LEU B O 1
ATOM 5823 N N . ASN B 1 295 ? -1.712 -15.445 11.594 1 93.81 295 ASN B N 1
ATOM 5824 C CA . ASN B 1 295 ? -2.32 -16.703 12 1 93.81 295 ASN B CA 1
ATOM 5825 C C . ASN B 1 295 ? -1.293 -17.844 12.0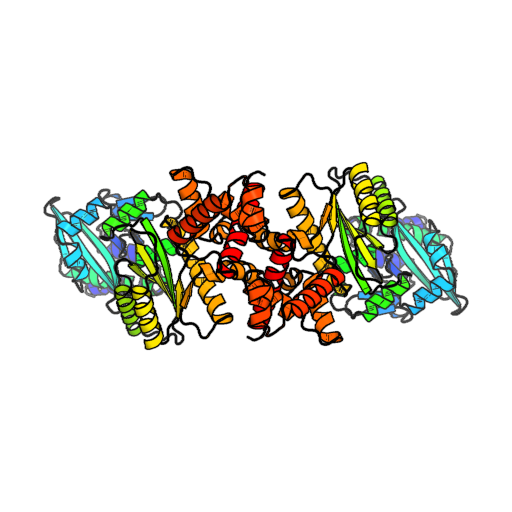39 1 93.81 295 ASN B C 1
ATOM 5827 O O . ASN B 1 295 ? -1.401 -18.812 11.289 1 93.81 295 ASN B O 1
ATOM 5831 N N . PRO B 1 296 ? -0.453 -17.828 12.977 1 91.69 296 PRO B N 1
ATOM 5832 C CA . PRO B 1 296 ? 0.641 -18.797 13.016 1 91.69 296 PRO B CA 1
ATOM 5833 C C . PRO B 1 296 ? 0.151 -20.234 13.227 1 91.69 296 PRO B C 1
ATOM 5835 O O . PRO B 1 296 ? 0.854 -21.188 12.883 1 91.69 296 PRO B O 1
ATOM 5838 N N . ASN B 1 297 ? -1.036 -20.438 13.664 1 92.81 297 ASN B N 1
ATOM 5839 C CA . ASN B 1 297 ? -1.527 -21.766 13.984 1 92.81 297 ASN B CA 1
ATOM 5840 C C . ASN B 1 297 ? -2.146 -22.438 12.766 1 92.81 297 ASN B C 1
ATOM 5842 O O . ASN B 1 297 ? -2.371 -23.656 12.773 1 92.81 297 ASN B O 1
ATOM 5846 N N . LYS B 1 298 ? -2.363 -21.703 11.75 1 94.19 298 LYS B N 1
ATOM 5847 C CA . LYS B 1 298 ? -2.916 -22.297 10.531 1 94.19 298 LYS B CA 1
ATOM 5848 C C . LYS B 1 298 ? -1.831 -23 9.719 1 94.19 298 LYS B C 1
ATOM 5850 O O . LYS B 1 298 ? -0.656 -22.641 9.805 1 94.19 298 LYS B O 1
ATOM 5855 N N . LEU B 1 299 ? -2.289 -23.984 8.945 1 94.12 299 LEU B N 1
ATOM 5856 C CA . LEU B 1 299 ? -1.346 -24.781 8.164 1 94.12 299 LEU B CA 1
ATOM 5857 C C . LEU B 1 299 ? -1.229 -24.234 6.742 1 94.12 299 LEU B C 1
ATOM 5859 O O . LEU B 1 299 ? -0.233 -24.484 6.059 1 94.12 299 LEU B O 1
ATOM 5863 N N . TYR B 1 300 ? -2.242 -23.578 6.328 1 95.38 300 TYR B N 1
ATOM 5864 C CA . TYR B 1 300 ? -2.199 -23.078 4.961 1 95.38 300 TYR B CA 1
ATOM 5865 C C . TYR B 1 300 ? -2.908 -21.719 4.863 1 95.38 300 TYR B C 1
ATOM 5867 O O . TYR B 1 300 ? -3.748 -21.391 5.703 1 95.38 300 TYR B O 1
ATOM 5875 N N . TYR B 1 301 ? -2.568 -20.922 3.869 1 96.62 301 TYR B N 1
ATOM 5876 C CA . TYR B 1 301 ? -3.09 -19.578 3.645 1 96.62 301 TYR B CA 1
ATOM 5877 C C . TYR B 1 301 ? -3.457 -19.375 2.18 1 96.62 301 TYR B C 1
ATOM 5879 O O . TYR B 1 301 ? -2.609 -19.516 1.295 1 96.62 301 TYR B O 1
ATOM 5887 N N . PHE B 1 302 ? -4.641 -19.047 1.942 1 95.19 302 PHE B N 1
ATOM 5888 C CA . PHE B 1 302 ? -5.039 -18.625 0.6 1 95.19 302 PHE B CA 1
ATOM 5889 C C . PHE B 1 302 ? -4.828 -17.141 0.407 1 95.19 302 PHE B C 1
ATOM 5891 O O . PHE B 1 302 ? -5.281 -16.328 1.222 1 95.19 302 PHE B O 1
ATOM 5898 N N . SER B 1 303 ? -4.188 -16.766 -0.687 1 96.56 303 SER B N 1
ATOM 5899 C CA . SER B 1 303 ? -3.91 -15.359 -0.938 1 96.56 303 SER B CA 1
ATOM 5900 C C . SER B 1 303 ? -5.199 -14.547 -1.01 1 96.56 303 SER B C 1
ATOM 5902 O O . SER B 1 303 ? -5.23 -13.383 -0.607 1 96.56 303 SER B O 1
ATOM 5904 N N . SER B 1 304 ? -6.234 -15.148 -1.462 1 94.5 304 SER B N 1
ATOM 5905 C CA . SER B 1 304 ? -7.516 -14.469 -1.607 1 94.5 304 SER B CA 1
ATOM 5906 C C . SER B 1 304 ? -8.016 -13.945 -0.266 1 94.5 304 SER B C 1
ATOM 5908 O O . SER B 1 304 ? -8.703 -12.922 -0.212 1 94.5 304 SER B O 1
ATOM 5910 N N . ASP B 1 305 ? -7.59 -14.578 0.796 1 94.12 305 ASP B N 1
ATOM 5911 C CA . ASP B 1 305 ? -8.07 -14.211 2.123 1 94.12 305 ASP B CA 1
ATOM 5912 C C . ASP B 1 305 ? -7.199 -13.117 2.738 1 94.12 305 ASP B C 1
ATOM 5914 O O . ASP B 1 305 ? -7.566 -12.523 3.752 1 94.12 305 ASP B O 1
ATOM 5918 N N . TYR B 1 306 ? -6.121 -12.875 2.111 1 95.38 306 TYR B N 1
ATOM 5919 C CA . TYR B 1 306 ? -5.152 -11.977 2.74 1 95.38 306 TYR B CA 1
ATOM 5920 C C . TYR B 1 306 ? -4.859 -10.781 1.846 1 95.38 306 TYR B C 1
ATOM 5922 O O . TYR B 1 306 ? -3.887 -10.055 2.072 1 95.38 306 TYR B O 1
ATOM 5930 N N . LEU B 1 307 ? -5.648 -10.562 0.856 1 95 307 LEU B N 1
ATOM 5931 C CA . LEU B 1 307 ? -5.383 -9.539 -0.15 1 95 307 LEU B CA 1
ATOM 5932 C C . LEU B 1 307 ? -5.281 -8.156 0.49 1 95 307 LEU B C 1
ATOM 5934 O O . LEU B 1 307 ? -4.391 -7.375 0.146 1 95 307 LEU B O 1
ATOM 5938 N N . LEU B 1 308 ? -6.152 -7.863 1.425 1 94.44 308 LEU B N 1
ATOM 5939 C CA . LEU B 1 308 ? -6.121 -6.574 2.109 1 94.44 308 LEU B CA 1
ATOM 5940 C C . LEU B 1 308 ? -4.809 -6.395 2.867 1 94.44 308 LEU B C 1
ATOM 5942 O O . LEU B 1 308 ? -4.227 -5.309 2.859 1 94.44 308 LEU B O 1
ATOM 5946 N N . PHE B 1 309 ? -4.375 -7.398 3.469 1 95.44 309 PHE B N 1
ATOM 5947 C CA . PHE B 1 309 ? -3.188 -7.32 4.312 1 95.44 309 PHE B CA 1
ATOM 5948 C C . PHE B 1 309 ? -1.931 -7.156 3.467 1 95.44 309 PHE B C 1
ATOM 5950 O O . PHE B 1 309 ? -0.91 -6.664 3.951 1 95.44 309 PHE B O 1
ATOM 5957 N N . HIS B 1 310 ? -2.029 -7.629 2.191 1 95.06 310 HIS B N 1
ATOM 5958 C CA . HIS B 1 310 ? -0.952 -7.312 1.261 1 95.06 310 HIS B CA 1
ATOM 5959 C C . HIS B 1 310 ? -0.736 -5.805 1.157 1 95.06 310 HIS B C 1
ATOM 5961 O O . HIS B 1 310 ? 0.404 -5.34 1.114 1 95.06 310 HIS B O 1
ATOM 5967 N N . LEU B 1 311 ? -1.84 -5.094 1.191 1 94.25 311 LEU B N 1
ATOM 5968 C CA . LEU B 1 311 ? -1.781 -3.639 1.118 1 94.25 311 LEU B CA 1
ATOM 5969 C C . LEU B 1 311 ? -1.148 -3.057 2.379 1 94.25 311 LEU B C 1
ATOM 5971 O O . LEU B 1 311 ? -0.363 -2.109 2.303 1 94.25 311 LEU B O 1
ATOM 5975 N N . PHE B 1 312 ? -1.483 -3.623 3.508 1 94.94 312 PHE B N 1
ATOM 5976 C CA . PHE B 1 312 ? -0.977 -3.117 4.777 1 94.94 312 PHE B CA 1
ATOM 5977 C C . PHE B 1 312 ? 0.525 -3.35 4.891 1 94.94 312 PHE B C 1
ATOM 5979 O O . PHE B 1 312 ? 1.259 -2.48 5.363 1 94.94 312 PHE B O 1
ATOM 5986 N N . ASP B 1 313 ? 0.931 -4.492 4.453 1 91.75 313 ASP B N 1
ATOM 5987 C CA . ASP B 1 313 ? 2.312 -4.93 4.625 1 91.75 313 ASP B CA 1
ATOM 5988 C C . ASP B 1 313 ? 3.273 -4.031 3.848 1 91.75 313 ASP B C 1
ATOM 5990 O O . ASP B 1 313 ? 4.457 -3.947 4.18 1 91.75 313 ASP B O 1
ATOM 5994 N N . SER B 1 314 ? 2.793 -3.352 2.887 1 88.06 314 SER B N 1
ATOM 5995 C CA . SER B 1 314 ? 3.629 -2.484 2.062 1 88.06 314 SER B CA 1
ATOM 5996 C C . SER B 1 314 ? 3.863 -1.138 2.738 1 88.06 314 SER B C 1
ATOM 5998 O O . SER B 1 314 ? 4.66 -0.328 2.262 1 88.06 314 SER B O 1
ATOM 6000 N N . TYR B 1 315 ? 3.242 -0.918 3.898 1 88.56 315 TYR B N 1
ATOM 6001 C CA . TYR B 1 315 ? 3.338 0.356 4.602 1 88.56 315 TYR B CA 1
ATOM 6002 C C . TYR B 1 315 ? 4.203 0.227 5.848 1 88.56 315 TYR B C 1
ATOM 6004 O O . TYR B 1 315 ? 4.219 -0.823 6.496 1 88.56 315 TYR B O 1
ATOM 6012 N N . GLU B 1 316 ? 4.867 1.354 6.059 1 88.38 316 GLU B N 1
ATOM 6013 C CA . GLU B 1 316 ? 5.484 1.458 7.379 1 88.38 316 GLU B CA 1
ATOM 6014 C C . GLU B 1 316 ? 4.43 1.569 8.477 1 88.38 316 GLU B C 1
ATOM 6016 O O . GLU B 1 316 ? 3.34 2.1 8.242 1 88.38 316 GLU B O 1
ATOM 6021 N N . LYS B 1 317 ? 4.758 1.112 9.602 1 90.19 317 LYS B N 1
ATOM 6022 C CA . LYS B 1 317 ? 3.814 1.038 10.711 1 90.19 317 LYS B CA 1
ATOM 6023 C C . LYS B 1 317 ? 3.189 2.402 10.992 1 90.19 317 LYS B C 1
ATOM 6025 O O . LYS B 1 317 ? 1.969 2.516 11.125 1 90.19 317 LYS B O 1
ATOM 6030 N N . THR B 1 318 ? 3.988 3.439 11.039 1 87.88 318 THR B N 1
ATOM 6031 C CA . THR B 1 318 ? 3.52 4.777 11.375 1 87.88 318 THR B CA 1
ATOM 6032 C C . THR B 1 318 ? 2.574 5.309 10.305 1 87.88 318 THR B C 1
ATOM 6034 O O . THR B 1 318 ? 1.555 5.926 10.617 1 87.88 318 THR B O 1
ATOM 6037 N N . ASP B 1 319 ? 2.959 5.051 9.102 1 89.81 319 ASP B N 1
ATOM 6038 C CA . ASP B 1 319 ? 2.125 5.492 7.984 1 89.81 319 ASP B CA 1
ATOM 6039 C C . ASP B 1 319 ? 0.793 4.742 7.965 1 89.81 319 ASP B C 1
ATOM 6041 O O . ASP B 1 319 ? -0.246 5.32 7.645 1 89.81 319 ASP B O 1
ATOM 6045 N N . LEU B 1 320 ? 0.896 3.482 8.289 1 94.12 320 LEU B N 1
ATOM 6046 C CA . LEU B 1 320 ? -0.32 2.676 8.305 1 94.12 320 LEU B CA 1
ATOM 6047 C C . LEU B 1 320 ? -1.264 3.139 9.414 1 94.12 320 LEU B C 1
ATOM 6049 O O . LEU B 1 320 ? -2.482 3.162 9.227 1 94.12 320 LEU B O 1
ATOM 6053 N N . GLN B 1 321 ? -0.734 3.521 10.523 1 94 321 GLN B N 1
ATOM 6054 C CA . GLN B 1 321 ? -1.528 4.039 11.633 1 94 321 GLN B CA 1
ATOM 6055 C C . GLN B 1 321 ? -2.281 5.301 11.227 1 94 321 GLN B C 1
ATOM 6057 O O . GLN B 1 321 ? -3.398 5.543 11.688 1 94 321 GLN B O 1
ATOM 6062 N N . ASN B 1 322 ? -1.655 6.023 10.383 1 93.12 322 ASN B N 1
ATOM 6063 C CA . ASN B 1 322 ? -2.229 7.289 9.938 1 93.12 322 ASN B CA 1
ATOM 6064 C C . ASN B 1 322 ? -3.381 7.066 8.961 1 93.12 322 ASN B C 1
ATOM 6066 O O . ASN B 1 322 ? -4.098 8.008 8.617 1 93.12 322 ASN B O 1
ATOM 6070 N N . LEU B 1 323 ? -3.648 5.82 8.609 1 95.31 323 LEU B N 1
ATOM 6071 C CA . LEU B 1 323 ? -4.738 5.508 7.699 1 95.31 323 LEU B CA 1
ATOM 6072 C C . LEU B 1 323 ? -5.945 4.965 8.461 1 95.31 323 LEU B C 1
ATOM 6074 O O . LEU B 1 323 ? -6.961 4.617 7.852 1 95.31 323 LEU B O 1
ATOM 6078 N N . ILE B 1 324 ? -5.836 4.898 9.766 1 96.94 324 ILE B N 1
ATOM 6079 C CA . ILE B 1 324 ? -6.988 4.566 10.594 1 96.94 324 ILE B CA 1
ATOM 6080 C C . ILE B 1 324 ? -7.93 5.766 10.672 1 96.94 324 ILE B C 1
ATOM 6082 O O . ILE B 1 324 ? -7.496 6.891 10.938 1 96.94 324 ILE B O 1
ATOM 6086 N N . HIS B 1 325 ? -9.148 5.535 10.383 1 96.94 325 HIS B N 1
ATOM 6087 C CA . HIS B 1 325 ? -10.133 6.609 10.422 1 96.94 325 HIS B CA 1
ATOM 6088 C C . HIS B 1 325 ? -10.172 7.27 11.789 1 96.94 325 HIS B C 1
ATOM 6090 O O . HIS B 1 325 ? -10.156 6.586 12.82 1 96.94 325 HIS B O 1
ATOM 6096 N N . TYR B 1 326 ? -10.266 8.555 11.844 1 94.44 326 TYR B N 1
ATOM 6097 C CA . TYR B 1 326 ? -10.148 9.297 13.094 1 94.44 326 TYR B CA 1
ATOM 6098 C C . TYR B 1 326 ? -11.32 8.992 14.016 1 94.44 326 TYR B C 1
ATOM 6100 O O . TYR B 1 326 ? -11.188 9.039 15.242 1 94.44 326 TYR B O 1
ATOM 6108 N N . HIS B 1 327 ? -12.523 8.609 13.469 1 94.94 327 HIS B N 1
ATOM 6109 C CA . HIS B 1 327 ? -13.664 8.211 14.289 1 94.94 327 HIS B CA 1
ATOM 6110 C C . HIS B 1 327 ? -13.344 6.973 15.117 1 94.94 327 HIS B C 1
ATOM 6112 O O . HIS B 1 327 ? -13.781 6.848 16.266 1 94.94 327 HIS B O 1
ATOM 6118 N N . ILE B 1 328 ? -12.633 6.035 14.5 1 96.94 328 ILE B N 1
ATOM 6119 C CA . ILE B 1 328 ? -12.25 4.816 15.203 1 96.94 328 ILE B CA 1
ATOM 6120 C C . ILE B 1 328 ? -11.25 5.152 16.312 1 96.94 328 ILE B C 1
ATOM 6122 O O . ILE B 1 328 ? -11.359 4.641 17.422 1 96.94 328 ILE B O 1
ATOM 6126 N N . LYS B 1 329 ? -10.297 6.023 16.016 1 94.38 329 LYS B N 1
ATOM 6127 C CA . LYS B 1 329 ? -9.352 6.469 17.031 1 94.38 329 LYS B CA 1
ATOM 6128 C C . LYS B 1 329 ? -10.078 7.141 18.203 1 94.38 329 LYS B C 1
ATOM 6130 O O . LYS B 1 329 ? -9.766 6.891 19.359 1 94.38 329 LYS B O 1
ATOM 6135 N N . TYR B 1 330 ? -10.992 7.965 17.828 1 93.38 330 TYR B N 1
ATOM 6136 C CA . TYR B 1 330 ? -11.781 8.672 18.828 1 93.38 330 TYR B CA 1
ATOM 6137 C C . TYR B 1 330 ? -12.539 7.695 19.719 1 93.38 330 TYR B C 1
ATOM 6139 O O . TYR B 1 330 ? -12.539 7.836 20.953 1 93.38 330 TYR B O 1
ATOM 6147 N N . LEU B 1 331 ? -13.156 6.711 19.125 1 96.06 331 LEU B N 1
ATOM 6148 C CA . LEU B 1 331 ? -13.961 5.754 19.891 1 96.06 331 LEU B CA 1
ATOM 6149 C C . LEU B 1 331 ? -13.078 4.887 20.781 1 96.06 331 LEU B C 1
ATOM 6151 O O . LEU B 1 331 ? -13.484 4.496 21.875 1 96.06 331 LEU B O 1
ATOM 6155 N N . LEU B 1 332 ? -11.898 4.586 20.281 1 96.19 332 LEU B N 1
ATOM 6156 C CA . LEU B 1 332 ? -10.953 3.852 21.125 1 96.19 332 LEU B CA 1
ATOM 6157 C C . LEU B 1 332 ? -10.664 4.613 22.406 1 96.19 332 LEU B C 1
ATOM 6159 O O . LEU B 1 332 ? -10.711 4.043 23.5 1 96.19 332 LEU B O 1
ATOM 6163 N N . ASP B 1 333 ? -10.367 5.875 22.281 1 93.5 333 ASP B N 1
ATOM 6164 C CA . ASP B 1 333 ? -10.109 6.723 23.453 1 93.5 333 ASP B CA 1
ATOM 6165 C C . ASP B 1 333 ? -11.352 6.836 24.328 1 93.5 333 ASP B C 1
ATOM 6167 O O . ASP B 1 333 ? -11.25 6.801 25.562 1 93.5 333 ASP B O 1
ATOM 6171 N N . TYR B 1 334 ? -12.469 6.984 23.703 1 94.88 334 TYR B N 1
ATOM 6172 C CA . TYR B 1 334 ? -13.734 7.117 24.422 1 94.88 334 TYR B CA 1
ATOM 6173 C C . TYR B 1 334 ? -14.031 5.867 25.25 1 94.88 334 TYR B C 1
ATOM 6175 O O . TYR B 1 334 ? -14.398 5.965 26.422 1 94.88 334 TYR B O 1
ATOM 6183 N N . ASP B 1 335 ? -13.914 4.715 24.625 1 96.88 335 ASP B N 1
ATOM 6184 C CA . ASP B 1 335 ? -14.133 3.447 25.312 1 96.88 335 ASP B CA 1
ATOM 6185 C C . ASP B 1 335 ? -13.211 3.311 26.516 1 96.88 335 ASP B C 1
ATOM 6187 O O . ASP B 1 335 ? -13.633 2.834 27.578 1 96.88 335 ASP B O 1
ATOM 6191 N N . ASN B 1 336 ? -12 3.678 26.344 1 95.94 336 ASN B N 1
ATOM 6192 C CA . ASN B 1 336 ? -11.031 3.609 27.438 1 95.94 336 ASN B CA 1
ATOM 6193 C C . ASN B 1 336 ? -11.398 4.559 28.562 1 95.94 336 ASN B C 1
ATOM 6195 O O . ASN B 1 336 ? -11.273 4.207 29.75 1 95.94 336 ASN B O 1
ATOM 6199 N N . LYS B 1 337 ? -11.812 5.754 28.266 1 95.5 337 LYS B N 1
ATOM 6200 C CA . LYS B 1 337 ? -12.125 6.797 29.234 1 95.5 337 LYS B CA 1
ATOM 6201 C C . LYS B 1 337 ? -13.422 6.492 29.984 1 95.5 337 LYS B C 1
ATOM 6203 O O . LYS B 1 337 ? -13.516 6.703 31.188 1 95.5 337 LYS B O 1
ATOM 6208 N N . TYR B 1 338 ? -14.391 6.004 29.328 1 96.31 338 TYR B N 1
ATOM 6209 C CA . TYR B 1 338 ? -15.719 5.875 29.922 1 96.31 338 TYR B CA 1
ATOM 6210 C C . TYR B 1 338 ? -16.078 4.41 30.109 1 96.31 338 TYR B C 1
ATOM 6212 O O . TYR B 1 338 ? -17.188 4.098 30.562 1 96.31 338 TYR B O 1
ATOM 6220 N N . ASN B 1 339 ? -15.195 3.492 29.703 1 96.25 339 ASN B N 1
ATOM 6221 C CA . ASN B 1 339 ? -15.391 2.055 29.875 1 96.25 339 ASN B CA 1
ATOM 6222 C C . ASN B 1 339 ? -16.625 1.565 29.109 1 96.25 339 ASN B C 1
ATOM 6224 O O . ASN B 1 339 ? -17.469 0.886 29.672 1 96.25 339 ASN B O 1
ATOM 6228 N N . THR B 1 340 ? -16.75 2.025 27.844 1 96.31 340 THR B N 1
ATOM 6229 C CA . THR B 1 340 ? -17.812 1.576 26.938 1 96.31 340 THR B CA 1
ATOM 6230 C C . THR B 1 340 ? -17.297 0.533 25.969 1 96.31 340 THR B C 1
ATOM 6232 O O . THR B 1 340 ? -16.094 0.249 25.938 1 96.31 340 THR B O 1
ATOM 6235 N N . ASP B 1 341 ? -18.219 -0.108 25.188 1 96.38 341 ASP B N 1
ATOM 6236 C CA . ASP B 1 341 ? -17.844 -1.178 24.266 1 96.38 341 ASP B CA 1
ATOM 6237 C C . ASP B 1 341 ? -18.234 -0.831 22.828 1 96.38 341 ASP B C 1
ATOM 6239 O O . ASP B 1 341 ? -18.766 -1.679 22.109 1 96.38 341 ASP B O 1
ATOM 6243 N N . TYR B 1 342 ? -18.062 0.391 22.484 1 97.44 342 TYR B N 1
ATOM 6244 C CA . TYR B 1 342 ? -18.531 0.847 21.188 1 97.44 342 TYR B CA 1
ATOM 6245 C C . TYR B 1 342 ? -17.703 0.235 20.062 1 97.44 342 TYR B C 1
ATOM 6247 O O . TYR B 1 342 ? -18.25 -0.186 19.047 1 97.44 342 TYR B O 1
ATOM 6255 N N . ILE B 1 343 ? -16.375 0.167 20.25 1 97.94 343 ILE B N 1
ATOM 6256 C CA . ILE B 1 343 ? -15.516 -0.437 19.234 1 97.94 343 ILE B CA 1
ATOM 6257 C C . ILE B 1 343 ? -15.891 -1.903 19.047 1 97.94 343 ILE B C 1
ATOM 6259 O O . ILE B 1 343 ? -16.016 -2.375 17.922 1 97.94 343 ILE B O 1
ATOM 6263 N N . LYS B 1 344 ? -16.062 -2.594 20.141 1 97.69 344 LYS B N 1
ATOM 6264 C CA . LYS B 1 344 ? -16.484 -3.99 20.078 1 97.69 344 LYS B CA 1
ATOM 6265 C C . LYS B 1 344 ? -17.828 -4.129 19.359 1 97.69 344 LYS B C 1
ATOM 6267 O O . LYS B 1 344 ? -18.031 -5.055 18.578 1 97.69 344 LYS B O 1
ATOM 6272 N N . THR B 1 345 ? -18.734 -3.242 19.672 1 97.75 345 THR B N 1
ATOM 6273 C CA . THR B 1 345 ? -20.047 -3.252 19.047 1 97.75 345 THR B CA 1
ATOM 6274 C C . THR B 1 345 ? -19.938 -3.105 17.531 1 97.75 345 THR B C 1
ATOM 6276 O O . THR B 1 345 ? -20.562 -3.857 16.781 1 97.75 345 THR B O 1
ATOM 6279 N N . ILE B 1 346 ? -19.125 -2.109 17.047 1 97.81 346 ILE B N 1
ATOM 6280 C CA . ILE B 1 346 ? -18.922 -1.885 15.625 1 97.81 346 ILE B CA 1
ATOM 6281 C C . ILE B 1 346 ? -18.297 -3.121 14.992 1 97.81 346 ILE B C 1
ATOM 6283 O O . ILE B 1 346 ? -18.734 -3.582 13.938 1 97.81 346 ILE B O 1
ATOM 6287 N N . LYS B 1 347 ? -17.297 -3.637 15.648 1 97.62 347 LYS B N 1
ATOM 6288 C CA . LYS B 1 347 ? -16.578 -4.805 15.141 1 97.62 347 LYS B CA 1
ATOM 6289 C C . LYS B 1 347 ? -17.516 -5.984 14.938 1 97.62 347 LYS B C 1
ATOM 6291 O O . LYS B 1 347 ? -17.547 -6.598 13.867 1 97.62 347 LYS B O 1
ATOM 6296 N N . VAL B 1 348 ? -18.328 -6.324 15.945 1 97.56 348 VAL B N 1
ATOM 6297 C CA . VAL B 1 348 ? -19.234 -7.461 15.898 1 97.56 348 VAL B CA 1
ATOM 6298 C C . VAL B 1 348 ? -20.344 -7.199 14.875 1 97.56 348 VAL B C 1
ATOM 6300 O O . VAL B 1 348 ? -20.766 -8.109 14.156 1 97.56 348 VAL B O 1
ATOM 6303 N N . TYR B 1 349 ? -20.844 -5.961 14.812 1 96.62 349 TYR B N 1
ATOM 6304 C CA . TYR B 1 349 ? -21.844 -5.578 13.828 1 96.62 349 TYR B CA 1
ATOM 6305 C C . TYR B 1 349 ? -21.344 -5.844 12.414 1 96.62 349 TYR B C 1
ATOM 6307 O O . TYR B 1 349 ? -22.062 -6.414 11.586 1 96.62 349 TYR B O 1
ATOM 6315 N N . LEU B 1 350 ? -20.078 -5.445 12.133 1 96.06 350 LEU B N 1
ATOM 6316 C CA . LEU B 1 350 ? -19.469 -5.637 10.82 1 96.06 350 LEU B CA 1
ATOM 6317 C C . LEU B 1 350 ? -19.219 -7.113 10.547 1 96.06 350 LEU B C 1
ATOM 6319 O O . LEU B 1 350 ? -19.453 -7.59 9.438 1 96.06 350 LEU B O 1
ATOM 6323 N N . GLU B 1 351 ? -18.797 -7.852 11.539 1 94.94 351 GLU B N 1
ATOM 6324 C CA . GLU B 1 351 ? -18.516 -9.281 11.406 1 94.94 351 GLU B CA 1
ATOM 6325 C C . GLU B 1 351 ? -19.781 -10.062 11.094 1 94.94 351 GLU B C 1
ATOM 6327 O O . GLU B 1 351 ? -19.734 -11.141 10.508 1 94.94 351 GLU B O 1
ATOM 6332 N N . ASN B 1 352 ? -20.891 -9.508 11.555 1 94.44 352 ASN B N 1
ATOM 6333 C CA . ASN B 1 352 ? -22.172 -10.156 11.305 1 94.44 352 ASN B CA 1
ATOM 6334 C C . ASN B 1 352 ? -22.891 -9.539 10.109 1 94.44 352 ASN B C 1
ATOM 6336 O O . ASN B 1 352 ? -24.125 -9.414 10.117 1 94.44 352 ASN B O 1
ATOM 6340 N N . ASN B 1 353 ? -22.125 -9.07 9.211 1 93.44 353 ASN B N 1
ATOM 6341 C CA . ASN B 1 353 ? -22.594 -8.57 7.922 1 93.44 353 ASN B CA 1
ATOM 6342 C C . ASN B 1 353 ? -23.609 -7.453 8.094 1 93.44 353 ASN B C 1
ATOM 6344 O O . ASN B 1 353 ? -24.609 -7.398 7.367 1 93.44 353 ASN B O 1
ATOM 6348 N N . ARG B 1 354 ? -23.406 -6.66 9.094 1 93.69 354 ARG B N 1
ATOM 6349 C CA . ARG B 1 354 ? -24.188 -5.449 9.328 1 93.69 354 ARG B CA 1
ATOM 6350 C C . ARG B 1 354 ? -25.656 -5.785 9.617 1 93.69 354 ARG B C 1
ATOM 6352 O O . ARG B 1 354 ? -26.562 -5.051 9.219 1 93.69 354 ARG B O 1
ATOM 6359 N N . ASN B 1 355 ? -25.828 -6.965 10.172 1 91.94 355 ASN B N 1
ATOM 6360 C CA . ASN B 1 355 ? -27.156 -7.422 10.578 1 91.94 355 ASN B CA 1
ATOM 6361 C C . ASN B 1 355 ? -27.391 -7.199 12.07 1 91.94 355 ASN B C 1
ATOM 6363 O O . ASN B 1 355 ? -26.734 -7.816 12.906 1 91.94 355 ASN B O 1
ATOM 6367 N N . ALA B 1 356 ? -28.375 -6.422 12.367 1 92.44 356 ALA B N 1
ATOM 6368 C CA . ALA B 1 356 ? -28.641 -6.051 13.758 1 92.44 356 ALA B CA 1
ATOM 6369 C C . ALA B 1 356 ? -29.062 -7.262 14.578 1 92.44 356 ALA B C 1
ATOM 6371 O O . ALA B 1 356 ? -28.641 -7.406 15.734 1 92.44 356 ALA B O 1
ATOM 6372 N N . GLY B 1 357 ? -29.875 -8.125 14 1 93.12 357 GLY B N 1
ATOM 6373 C CA . GLY B 1 357 ? -30.344 -9.305 14.703 1 93.12 357 GLY B CA 1
ATOM 6374 C C . GLY B 1 357 ? -29.203 -10.242 15.094 1 93.12 357 GLY B C 1
ATOM 6375 O O . GLY B 1 357 ? -29.109 -10.656 16.25 1 93.12 357 GLY B O 1
ATOM 6376 N N . LYS B 1 358 ? -28.391 -10.555 14.172 1 94.62 358 LYS B N 1
ATOM 6377 C CA . LYS B 1 358 ? -27.25 -11.438 14.422 1 94.62 358 LYS B CA 1
ATOM 6378 C C . LYS B 1 358 ? -26.266 -10.805 15.391 1 94.62 358 LYS B C 1
ATOM 6380 O O . LYS B 1 358 ? -25.672 -11.492 16.234 1 94.62 358 LYS B O 1
ATOM 6385 N N . THR B 1 359 ? -26.109 -9.508 15.328 1 95.94 359 THR B N 1
ATOM 6386 C CA . THR B 1 359 ? -25.188 -8.773 16.172 1 95.94 359 THR B CA 1
ATOM 6387 C C . THR B 1 359 ? -25.641 -8.82 17.641 1 95.94 359 THR B C 1
ATOM 6389 O O . THR B 1 359 ? -24.828 -9.07 18.531 1 95.94 359 THR B O 1
ATOM 6392 N N . SER B 1 360 ? -26.938 -8.562 17.875 1 96.88 360 SER B N 1
ATOM 6393 C CA . SER B 1 360 ? -27.453 -8.602 19.234 1 96.88 360 SER B CA 1
ATOM 6394 C C . SER B 1 360 ? -27.25 -9.969 19.859 1 96.88 360 SER B C 1
ATOM 6396 O O . SER B 1 360 ? -26.859 -10.07 21.031 1 96.88 360 SER B O 1
ATOM 6398 N N . SER B 1 361 ? -27.453 -11.031 19.047 1 96.88 361 SER B N 1
ATOM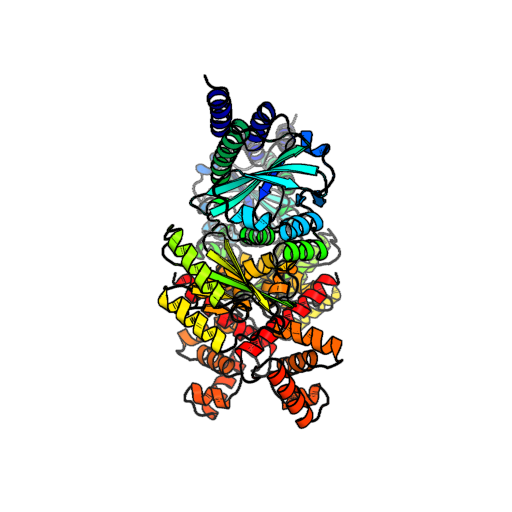 6399 C CA . SER B 1 361 ? -27.25 -12.391 19.531 1 96.88 361 SER B CA 1
ATOM 6400 C C . SER B 1 361 ? -25.781 -12.656 19.859 1 96.88 361 SER B C 1
ATOM 6402 O O . SER B 1 361 ? -25.469 -13.234 20.891 1 96.88 361 SER B O 1
ATOM 6404 N N . ALA B 1 362 ? -24.906 -12.195 19.016 1 96.12 362 ALA B N 1
ATOM 6405 C CA . ALA B 1 362 ? -23.469 -12.43 19.188 1 96.12 362 ALA B CA 1
ATOM 6406 C C . ALA B 1 362 ? -22.938 -11.688 20.406 1 96.12 362 ALA B C 1
ATOM 6408 O O . ALA B 1 362 ? -22.016 -12.172 21.078 1 96.12 362 ALA B O 1
ATOM 6409 N N . LEU B 1 363 ? -23.531 -10.484 20.656 1 96.69 363 LEU B N 1
ATOM 6410 C CA . LEU B 1 363 ? -23.094 -9.68 21.797 1 96.69 363 LEU B CA 1
ATOM 6411 C C . LEU B 1 363 ? -23.875 -10.047 23.062 1 96.69 363 LEU B C 1
ATOM 6413 O O . LEU B 1 363 ? -23.578 -9.539 24.141 1 96.69 363 LEU B O 1
ATOM 6417 N N . ASN B 1 364 ? -24.891 -10.914 22.938 1 96.31 364 ASN B N 1
ATOM 6418 C CA . ASN B 1 364 ? -25.781 -11.289 24.047 1 96.31 364 ASN B CA 1
ATOM 6419 C C . ASN B 1 364 ? -26.516 -10.078 24.609 1 96.31 364 ASN B C 1
ATOM 6421 O O . ASN B 1 364 ? -26.531 -9.875 25.828 1 96.31 364 ASN B O 1
ATOM 6425 N N . LEU B 1 365 ? -27.016 -9.273 23.703 1 95.25 365 LEU B N 1
ATOM 6426 C CA . LEU B 1 365 ? -27.812 -8.086 24.047 1 95.25 365 LEU B CA 1
ATOM 6427 C C . LEU B 1 365 ? -29.219 -8.195 23.469 1 95.25 365 LEU B C 1
ATOM 6429 O O . LEU B 1 365 ? -29.422 -8.867 22.453 1 95.25 365 LEU B O 1
ATOM 6433 N N . HIS B 1 366 ? -30.125 -7.574 24.203 1 93.88 366 HIS B N 1
ATOM 6434 C CA . HIS B 1 366 ? -31.438 -7.395 23.594 1 93.88 366 HIS B CA 1
ATOM 6435 C C . HIS B 1 366 ? -31.359 -6.438 22.406 1 93.88 366 HIS B C 1
ATOM 6437 O O . HIS B 1 366 ? -30.562 -5.5 22.406 1 93.88 366 HIS B O 1
ATOM 6443 N N . ARG B 1 367 ? -32.188 -6.574 21.469 1 93.38 367 ARG B N 1
ATOM 6444 C CA . ARG B 1 367 ? -32.188 -5.785 20.234 1 93.38 367 ARG B CA 1
ATOM 6445 C C . ARG B 1 367 ? -32.344 -4.297 20.547 1 93.38 367 ARG B C 1
ATOM 6447 O O . ARG B 1 367 ? -31.672 -3.467 19.922 1 93.38 367 ARG B O 1
ATOM 6454 N N . THR B 1 368 ? -33.156 -3.943 21.562 1 94.19 368 THR B N 1
ATOM 6455 C CA . THR B 1 368 ? -33.375 -2.549 21.922 1 94.19 368 THR B CA 1
ATOM 6456 C C . THR B 1 368 ? -32.125 -1.913 22.484 1 94.19 368 THR B C 1
ATOM 6458 O O . THR B 1 368 ? -31.828 -0.742 22.219 1 94.19 368 THR B O 1
ATOM 6461 N N . THR B 1 369 ? -31.438 -2.688 23.25 1 95.12 369 THR B N 1
ATOM 6462 C CA . THR B 1 369 ? -30.188 -2.201 23.828 1 95.12 369 THR B CA 1
ATOM 6463 C C . THR B 1 369 ? -29.156 -1.956 22.734 1 95.12 369 THR B C 1
ATOM 6465 O O . THR B 1 369 ? -28.406 -0.973 22.781 1 95.12 369 THR B O 1
ATOM 6468 N N . LEU B 1 370 ? -29.047 -2.859 21.781 1 96.44 370 LEU B N 1
ATOM 6469 C CA . LEU B 1 370 ? -28.125 -2.684 20.656 1 96.44 370 LEU B CA 1
ATOM 6470 C C . LEU B 1 370 ? -28.453 -1.42 19.875 1 96.44 370 LEU B C 1
ATOM 6472 O O . LEU B 1 370 ? -27.562 -0.646 19.531 1 96.44 370 LEU B O 1
ATOM 6476 N N . PHE B 1 371 ? -29.75 -1.218 19.641 1 95.88 371 PHE B N 1
ATOM 6477 C CA . PHE B 1 371 ? -30.156 -0.051 18.859 1 95.88 371 PHE B CA 1
ATOM 6478 C C . PHE B 1 371 ? -29.828 1.236 19.609 1 95.88 371 PHE B C 1
ATOM 6480 O O . PHE B 1 371 ? -29.469 2.242 19 1 95.88 371 PHE B O 1
ATOM 6487 N N . TYR B 1 372 ? -29.969 1.151 20.906 1 95.62 372 TYR B N 1
ATOM 6488 C CA . TYR B 1 372 ? -29.594 2.303 21.719 1 95.62 372 TYR B CA 1
ATOM 6489 C C . TYR B 1 372 ? -28.094 2.586 21.578 1 95.62 372 TYR B C 1
ATOM 6491 O O . TYR B 1 372 ? -27.688 3.742 21.453 1 95.62 372 TYR B O 1
ATOM 6499 N N . ARG B 1 373 ? -27.297 1.586 21.641 1 95.75 373 ARG B N 1
ATOM 6500 C CA . ARG B 1 373 ? -25.844 1.711 21.516 1 95.75 373 ARG B CA 1
ATOM 6501 C C . ARG B 1 373 ? -25.469 2.268 20.141 1 95.75 373 ARG B C 1
ATOM 6503 O O . ARG B 1 373 ? -24.609 3.154 20.047 1 95.75 373 ARG B O 1
ATOM 6510 N N . ILE B 1 374 ? -26.047 1.741 19.109 1 96.88 374 ILE B N 1
ATOM 6511 C CA . ILE B 1 374 ? -25.781 2.188 17.75 1 96.88 374 ILE B CA 1
ATOM 6512 C C . ILE B 1 374 ? -26.156 3.662 17.609 1 96.88 374 ILE B C 1
ATOM 6514 O O . ILE B 1 374 ? -25.391 4.449 17.031 1 96.88 374 ILE B O 1
ATOM 6518 N N . LYS B 1 375 ? -27.312 4.012 18.141 1 96.94 375 LYS B N 1
ATOM 6519 C CA . LYS B 1 375 ? -27.75 5.398 18.078 1 96.94 375 LYS B CA 1
ATOM 6520 C C . LYS B 1 375 ? -26.797 6.32 18.812 1 96.94 375 LYS B C 1
ATOM 6522 O O . LYS B 1 375 ? -26.516 7.438 18.375 1 96.94 375 LYS B O 1
ATOM 6527 N N . LYS B 1 376 ? -26.344 5.887 19.891 1 96.75 376 LYS B N 1
ATOM 6528 C CA . LYS B 1 376 ? -25.375 6.672 20.656 1 96.75 376 LYS B CA 1
ATOM 6529 C C . LYS B 1 376 ? -24.094 6.887 19.844 1 96.75 376 LYS B C 1
ATOM 6531 O O . LYS B 1 376 ? -23.531 7.984 19.844 1 96.75 376 LYS B O 1
ATOM 6536 N N . ILE B 1 377 ? -23.562 5.84 19.203 1 96.88 377 ILE B N 1
ATOM 6537 C CA . ILE B 1 377 ? -22.375 5.93 18.375 1 96.88 377 ILE B CA 1
ATOM 6538 C C . ILE B 1 377 ? -22.609 6.902 17.219 1 96.88 377 ILE B C 1
ATOM 6540 O O . ILE B 1 377 ? -21.781 7.762 16.938 1 96.88 377 ILE B O 1
ATOM 6544 N N . GLU B 1 378 ? -23.781 6.758 16.594 1 96.75 378 GLU B N 1
ATOM 6545 C CA . GLU B 1 378 ? -24.156 7.641 15.492 1 96.75 378 GLU B CA 1
ATOM 6546 C C . GLU B 1 378 ? -24.156 9.102 15.938 1 96.75 378 GLU B C 1
ATOM 6548 O O . GLU B 1 378 ? -23.641 9.977 15.234 1 96.75 378 GLU B O 1
ATOM 6553 N N . ASP B 1 379 ? -24.703 9.344 17.094 1 95 379 ASP B N 1
ATOM 6554 C CA . ASP B 1 379 ? -24.797 10.703 17.625 1 95 379 ASP B CA 1
ATOM 6555 C C . ASP B 1 379 ? -23.422 11.242 17.984 1 95 379 ASP B C 1
ATOM 6557 O O . ASP B 1 379 ? -23.094 12.398 17.703 1 95 379 ASP B O 1
ATOM 6561 N N . LEU B 1 380 ? -22.641 10.383 18.562 1 93.12 380 LEU B N 1
ATOM 6562 C CA . LEU B 1 380 ? -21.312 10.766 19 1 93.12 380 LEU B CA 1
ATOM 6563 C C . LEU B 1 380 ? -20.438 11.148 17.812 1 93.12 380 LEU B C 1
ATOM 6565 O O . LEU B 1 380 ? -19.641 12.094 17.891 1 93.12 380 LEU B O 1
ATOM 6569 N N . LEU B 1 381 ? -20.578 10.43 16.719 1 92.69 381 LEU B N 1
ATOM 6570 C CA . LEU B 1 381 ? -19.672 10.594 15.578 1 92.69 381 LEU B CA 1
ATOM 6571 C C . LEU B 1 381 ? -20.344 11.391 14.461 1 92.69 381 LEU B C 1
ATOM 6573 O O . LEU B 1 381 ? -19.688 11.797 13.508 1 92.69 381 LEU B O 1
ATOM 6577 N N . ASN B 1 382 ? -21.688 11.641 14.602 1 90.5 382 ASN B N 1
ATOM 6578 C CA . ASN B 1 382 ? -22.484 12.273 13.555 1 90.5 382 ASN B CA 1
ATOM 6579 C C . ASN B 1 382 ? -22.391 11.508 12.242 1 90.5 382 ASN B C 1
ATOM 6581 O O . ASN B 1 382 ? -22.047 12.086 11.203 1 90.5 382 ASN B O 1
ATOM 6585 N N . ILE B 1 383 ? -22.656 10.188 12.359 1 93.31 383 ILE B N 1
ATOM 6586 C CA . ILE B 1 383 ? -22.656 9.312 11.195 1 93.31 383 ILE B CA 1
ATOM 6587 C C . ILE B 1 383 ? -23.922 8.461 11.195 1 93.31 383 ILE B C 1
ATOM 6589 O O . ILE B 1 383 ? -24.719 8.531 12.125 1 93.31 383 ILE B O 1
ATOM 6593 N N . SER B 1 384 ? -24.078 7.785 10.133 1 94.19 384 SER B N 1
ATOM 6594 C CA . SER B 1 384 ? -25.188 6.848 10.023 1 94.19 384 SER B CA 1
ATOM 6595 C C . SER B 1 384 ? -24.688 5.438 9.719 1 94.19 384 SER B C 1
ATOM 6597 O O . SER B 1 384 ? -23.828 5.25 8.867 1 94.19 384 SER B O 1
ATOM 6599 N N . PHE B 1 385 ? -25.25 4.508 10.422 1 94.38 385 PHE B N 1
ATOM 6600 C CA . PHE B 1 385 ? -24.906 3.109 10.188 1 94.38 385 PHE B CA 1
ATOM 6601 C C . PHE B 1 385 ? -25.516 2.627 8.875 1 94.38 385 PHE B C 1
ATOM 6603 O O . PHE B 1 385 ? -25.219 1.517 8.422 1 94.38 385 PHE B O 1
ATOM 6610 N N . GLU B 1 386 ? -26.188 3.51 8.195 1 91.19 386 GLU B N 1
ATOM 6611 C CA . GLU B 1 386 ? -26.719 3.199 6.867 1 91.19 386 GLU B CA 1
ATOM 6612 C C . GLU B 1 386 ? -25.734 3.594 5.773 1 91.19 386 GLU B C 1
ATOM 6614 O O . GLU B 1 386 ? -25.875 3.184 4.621 1 91.19 386 GLU B O 1
ATOM 6619 N N . ASP B 1 387 ? -24.766 4.277 6.184 1 92.56 387 ASP B N 1
ATOM 6620 C CA . ASP B 1 387 ? -23.766 4.734 5.223 1 92.56 387 ASP B CA 1
ATOM 6621 C C . ASP B 1 387 ? -22.719 3.65 4.965 1 92.56 387 ASP B C 1
ATOM 6623 O O . ASP B 1 387 ? -21.781 3.488 5.754 1 92.56 387 ASP B O 1
ATOM 6627 N N . ASN B 1 388 ? -22.781 3.025 3.822 1 93.06 388 ASN B N 1
ATOM 6628 C CA . ASN B 1 388 ? -21.875 1.931 3.469 1 93.06 388 ASN B CA 1
ATOM 6629 C C . ASN B 1 388 ? -20.422 2.383 3.465 1 93.06 388 ASN B C 1
ATOM 6631 O O . ASN B 1 388 ? -19.547 1.646 3.912 1 93.06 388 ASN B O 1
ATOM 6635 N N . ASP B 1 389 ? -20.188 3.541 2.988 1 93.25 389 ASP B N 1
ATOM 6636 C CA . ASP B 1 389 ? -18.812 4.02 2.84 1 93.25 389 ASP B CA 1
ATOM 6637 C C . ASP B 1 389 ? -18.141 4.18 4.199 1 93.25 389 ASP B C 1
ATOM 6639 O O . ASP B 1 389 ? -16.969 3.795 4.371 1 93.25 389 ASP B O 1
ATOM 6643 N N . VAL B 1 390 ? -18.891 4.738 5.105 1 94.12 390 VAL B N 1
ATOM 6644 C CA . VAL B 1 390 ? -18.359 4.941 6.449 1 94.12 390 VAL B CA 1
ATOM 6645 C C . VAL B 1 390 ? -18.062 3.59 7.098 1 94.12 390 VAL B C 1
ATOM 6647 O O . VAL B 1 390 ? -16.984 3.393 7.668 1 94.12 390 VAL B O 1
ATOM 6650 N N . LEU B 1 391 ? -19 2.676 6.973 1 95.75 391 LEU B N 1
ATOM 6651 C CA . LEU B 1 391 ? -18.844 1.362 7.586 1 95.75 391 LEU B CA 1
ATOM 6652 C C . LEU B 1 391 ? -17.672 0.61 6.949 1 95.75 391 LEU B C 1
ATOM 6654 O O . LEU B 1 391 ? -16.953 -0.126 7.629 1 95.75 391 LEU B O 1
ATOM 6658 N N . PHE B 1 392 ? -17.578 0.799 5.68 1 96.44 392 PHE B N 1
ATOM 6659 C CA . PHE B 1 392 ? -16.469 0.187 4.953 1 96.44 392 PHE B CA 1
ATOM 6660 C C . PHE B 1 392 ? -15.125 0.697 5.473 1 96.44 392 PHE B C 1
ATOM 6662 O O . PHE B 1 392 ? -14.211 -0.09 5.727 1 96.44 392 PHE B O 1
ATOM 6669 N N . LEU B 1 393 ? -14.992 1.95 5.695 1 96.69 393 LEU B N 1
ATOM 6670 C CA . LEU B 1 393 ? -13.766 2.557 6.199 1 96.69 393 LEU B CA 1
ATOM 6671 C C . LEU B 1 393 ? -13.5 2.125 7.637 1 96.69 393 LEU B C 1
ATOM 6673 O O . LEU B 1 393 ? -12.344 1.956 8.031 1 96.69 393 LEU B O 1
ATOM 6677 N N . PHE B 1 394 ? -14.594 1.991 8.398 1 97.38 394 PHE B N 1
ATOM 6678 C CA . PHE B 1 394 ? -14.445 1.482 9.758 1 97.38 394 PHE B CA 1
ATOM 6679 C C . PHE B 1 394 ? -13.859 0.073 9.75 1 97.38 394 PHE B C 1
ATOM 6681 O O . PHE B 1 394 ? -12.992 -0.253 10.562 1 97.38 394 PHE B O 1
ATOM 6688 N N . GLU B 1 395 ? -14.344 -0.721 8.867 1 97.06 395 GLU B N 1
ATOM 6689 C CA . GLU B 1 395 ? -13.852 -2.092 8.781 1 97.06 395 GLU B CA 1
ATOM 6690 C C . GLU B 1 395 ? -12.375 -2.127 8.406 1 97.06 395 GLU B C 1
ATOM 6692 O O . GLU B 1 395 ? -11.594 -2.891 8.992 1 97.06 395 GLU B O 1
ATOM 6697 N N . ILE B 1 396 ? -11.984 -1.314 7.449 1 97.06 396 ILE B N 1
ATOM 6698 C CA . ILE B 1 396 ? -10.578 -1.205 7.07 1 97.06 396 ILE B CA 1
ATOM 6699 C C . ILE B 1 396 ? -9.75 -0.779 8.281 1 97.06 396 ILE B C 1
ATOM 6701 O O . ILE B 1 396 ? -8.695 -1.354 8.555 1 97.06 396 ILE B O 1
ATOM 6705 N N . SER B 1 397 ? -10.219 0.226 8.992 1 97.81 397 SER B N 1
ATOM 6706 C CA . SER B 1 397 ? -9.516 0.756 10.156 1 97.81 397 SER B CA 1
ATOM 6707 C C . SER B 1 397 ? -9.32 -0.318 11.219 1 97.81 397 SER B C 1
ATOM 6709 O O . SER B 1 397 ? -8.234 -0.434 11.797 1 97.81 397 SER B O 1
ATOM 6711 N N . LEU B 1 398 ? -10.359 -1.075 11.461 1 97.31 398 LEU B N 1
ATOM 6712 C CA . LEU B 1 398 ? -10.289 -2.125 12.477 1 97.31 398 LEU B CA 1
ATOM 6713 C C . LEU B 1 398 ? -9.336 -3.234 12.047 1 97.31 398 LEU B C 1
ATOM 6715 O O . LEU B 1 398 ? -8.648 -3.824 12.875 1 97.31 398 LEU B O 1
ATOM 6719 N N . LYS B 1 399 ? -9.312 -3.553 10.734 1 96.06 399 LYS B N 1
ATOM 6720 C CA . LYS B 1 399 ? -8.375 -4.543 10.219 1 96.06 399 LYS B CA 1
ATOM 6721 C C . LYS B 1 399 ? -6.934 -4.051 10.336 1 96.06 399 LYS B C 1
ATOM 6723 O O . LYS B 1 399 ? -6.02 -4.84 10.594 1 96.06 399 LYS B O 1
ATOM 6728 N N . ILE B 1 400 ? -6.707 -2.754 10.117 1 96.69 400 ILE B N 1
ATOM 6729 C CA . ILE B 1 400 ? -5.383 -2.176 10.312 1 96.69 400 ILE B CA 1
ATOM 6730 C C . ILE B 1 400 ? -4.949 -2.352 11.766 1 96.69 400 ILE B C 1
ATOM 6732 O O . ILE B 1 400 ? -3.816 -2.758 12.039 1 96.69 400 ILE B O 1
ATOM 6736 N N . LEU B 1 401 ? -5.844 -2.035 12.672 1 95.75 401 LEU B N 1
ATOM 6737 C CA . LEU B 1 401 ? -5.551 -2.178 14.094 1 95.75 401 LEU B CA 1
ATOM 6738 C C . LEU B 1 401 ? -5.168 -3.615 14.43 1 95.75 401 LEU B C 1
ATOM 6740 O O . LEU B 1 401 ? -4.211 -3.854 15.172 1 95.75 401 LEU B O 1
ATOM 6744 N N . GLU B 1 402 ? -5.91 -4.508 13.906 1 93.19 402 GLU B N 1
ATOM 6745 C CA . GLU B 1 402 ? -5.621 -5.922 14.125 1 93.19 402 GLU B CA 1
ATOM 6746 C C . GLU B 1 402 ? -4.242 -6.289 13.578 1 93.19 402 GLU B C 1
ATOM 6748 O O . GLU B 1 402 ? -3.463 -6.969 14.25 1 93.19 402 GLU B O 1
ATOM 6753 N N . TYR B 1 403 ? -3.996 -5.883 12.422 1 94.75 403 TYR B N 1
ATOM 6754 C CA . TYR B 1 403 ? -2.721 -6.16 11.766 1 94.75 403 TYR B CA 1
ATOM 6755 C C . TYR B 1 403 ? -1.56 -5.605 12.586 1 94.75 403 TYR B C 1
ATOM 6757 O O . TYR B 1 403 ? -0.571 -6.301 12.82 1 94.75 403 TYR B O 1
ATOM 6765 N N . LEU B 1 404 ? -1.729 -4.383 13 1 94.44 404 LEU B N 1
ATOM 6766 C CA . LEU B 1 404 ? -0.66 -3.717 13.734 1 94.44 404 LEU B CA 1
ATOM 6767 C C . LEU B 1 404 ? -0.438 -4.375 15.086 1 94.44 404 LEU B C 1
ATOM 6769 O O . LEU B 1 404 ? 0.695 -4.457 15.57 1 94.44 404 LEU B O 1
ATOM 6773 N N . SER B 1 405 ? -1.466 -4.781 15.734 1 92.81 405 SER B N 1
ATOM 6774 C CA . SER B 1 405 ? -1.339 -5.441 17.031 1 92.81 405 SER B CA 1
ATOM 6775 C C . SER B 1 405 ? -0.573 -6.754 16.906 1 92.81 405 SER B C 1
ATOM 6777 O O . SER B 1 405 ? 0.165 -7.133 17.812 1 92.81 405 SER B O 1
ATOM 6779 N N . LYS B 1 406 ? -0.743 -7.445 15.789 1 90 406 LYS B N 1
ATOM 6780 C CA . LYS B 1 406 ? -0.084 -8.727 15.57 1 90 406 LYS B CA 1
ATOM 6781 C C . LYS B 1 406 ? 1.375 -8.531 15.164 1 90 406 LYS B C 1
ATOM 6783 O O . LYS B 1 406 ? 2.246 -9.305 15.578 1 90 406 LYS B O 1
ATOM 6788 N N . VAL B 1 407 ? 1.619 -7.59 14.352 1 86.94 407 VAL B N 1
ATOM 6789 C CA . VAL B 1 407 ? 2.977 -7.328 13.883 1 86.94 407 VAL B CA 1
ATOM 6790 C C . VAL B 1 407 ? 3.828 -6.812 15.039 1 86.94 407 VAL B C 1
ATOM 6792 O O . VAL B 1 407 ? 5.023 -7.105 15.125 1 86.94 407 VAL B O 1
ATOM 6795 N N . ASN B 1 408 ? 3.254 -5.973 15.891 1 78.56 408 ASN B N 1
ATOM 6796 C CA . ASN B 1 408 ? 3.986 -5.445 17.047 1 78.56 408 ASN B CA 1
ATOM 6797 C C . ASN B 1 408 ? 4.27 -6.535 18.078 1 78.56 408 ASN B C 1
ATOM 6799 O O . ASN B 1 408 ? 5.191 -6.406 18.875 1 78.56 408 ASN B O 1
ATOM 6803 N N . SER B 1 409 ? 3.553 -7.492 18.141 1 67.62 409 SER B N 1
ATOM 6804 C CA . SER B 1 409 ? 3.74 -8.57 19.109 1 67.62 409 SER B CA 1
ATOM 6805 C C . SER B 1 409 ? 4.887 -9.484 18.688 1 67.62 409 SER B C 1
ATOM 6807 O O . SER B 1 409 ? 5.305 -10.352 19.469 1 67.62 409 SER B O 1
ATOM 6809 N N . ILE B 1 410 ? 5.473 -9.289 17.594 1 59 410 ILE B N 1
ATOM 6810 C CA . ILE B 1 410 ? 6.605 -10.078 17.141 1 59 410 ILE B CA 1
ATOM 6811 C C . ILE B 1 410 ? 7.898 -9.297 17.328 1 59 410 ILE B C 1
ATOM 6813 O O . ILE B 1 410 ? 7.957 -8.102 17.031 1 59 410 ILE B O 1
#

Organism: NCBI:txid2716538

Sequence (820 aa):
MNIIEKNSLSLYKVLYNGNMKDIIFEAEKYFKMPFILYDTSFQIIASSSKVNDIHHGLESNKNITYIRSAEIERMKNNKILEKMYESNGAFPIHDDCHDVRWLFSPIKIHSSLLGFIAIFFLHEIPTETDIEMSNILAQVISVEMQKHNPYTSKTGLKYEYFLTSLLDEQFKFENSSVIEARLKALDCKLYKYLFIACISYKEASNNSFFNKNLIEYSRKIFPNSMSVIYNDIIVLLVMENSEIKFSDEYMHQLIDFLGTYNLKASISQPFMNILDAPLYYKQSAKTMKIGLTLNPNKLYYFSSDYLLFHLFDSYEKTDLQNLIHYHIKYLLDYDNKYNTDYIKTIKVYLENNRNAGKTSSALNLHRTTLFYRIKKIEDLLNISFEDNDVLFLFEISLKILEYLSKVNSIMNIIEKNSLSLYKVLYNGNMKDIIFEAEKYFKMPFILYDTSFQIIASSSKVNDIHHGLESNKNITYIRSAEIERMKNNKILEKMYESNGAFPIHDDCHDVRWLFSPIKIHSSLLGFIAIFFLHEIPTETDIEMSNILAQVISVEMQKHNPYTSKTGLKYEYFLTSLLDEQFKFENSSVIEARLKALDCKLYKYLFIACISYKEASNNSFFNKNLIEYSRKIFPNSMSVIYNDIIVLLVMENSEIKFSDEYMHQLIDFLGTYNLKASISQPFMNILDAPLYYKQSAKTMKIGLTLNPNKLYYFSSDYLLFHLFDSYEKTDLQNLIHYHIKYLLDYDNKYNTDYIKTIKVYLENNRNAGKTSSALNLHRTTLFYRIKKIEDLLNISFEDNDVLFLFEISLKILEYLSKVNSI